Protein AF-Q4CTE1-F1 (afdb_monomer_lite)

pLDDT: mean 74.18, std 20.96, range [30.75, 98.44]

Structure (mmCIF, N/CA/C/O backbone):
data_AF-Q4CTE1-F1
#
_entry.id   AF-Q4CTE1-F1
#
loop_
_atom_site.group_PDB
_atom_site.id
_atom_site.type_symbol
_atom_site.label_atom_id
_atom_site.label_alt_id
_atom_site.label_comp_id
_atom_site.label_asym_id
_atom_site.label_entity_id
_atom_site.label_seq_id
_atom_site.pdbx_PDB_ins_code
_atom_site.Cartn_x
_atom_site.Cartn_y
_atom_site.Cartn_z
_atom_site.occupancy
_atom_site.B_iso_or_equiv
_atom_site.auth_seq_id
_atom_site.auth_comp_id
_atom_site.auth_asym_id
_atom_site.auth_atom_id
_atom_site.pdbx_PDB_model_num
ATOM 1 N N . MET A 1 1 ? -19.363 28.502 -64.728 1.00 49.16 1 MET A N 1
ATOM 2 C CA . MET A 1 1 ? -20.466 27.518 -64.605 1.00 49.16 1 MET A CA 1
ATOM 3 C C . MET A 1 1 ? -21.084 27.667 -63.222 1.00 49.16 1 MET A C 1
ATOM 5 O O . MET A 1 1 ? -20.372 28.090 -62.322 1.00 49.16 1 MET A O 1
ATOM 9 N N . TYR A 1 2 ? -22.387 27.419 -63.079 1.00 40.91 2 TYR A N 1
ATOM 10 C CA . TYR A 1 2 ? -23.213 27.938 -61.978 1.00 40.91 2 TYR A CA 1
ATOM 11 C C . TYR A 1 2 ? -24.245 26.866 -61.578 1.00 40.91 2 TYR A C 1
ATOM 13 O O . TYR A 1 2 ? -25.125 26.584 -62.384 1.00 40.91 2 TYR A O 1
ATOM 21 N N . VAL A 1 3 ? -24.147 26.261 -60.385 1.00 45.69 3 VAL A N 1
ATOM 22 C CA . VAL A 1 3 ? -25.224 25.469 -59.736 1.00 45.69 3 VAL A CA 1
ATOM 23 C C . VAL A 1 3 ? -25.076 25.609 -58.201 1.00 45.69 3 VAL A C 1
ATOM 25 O O . VAL A 1 3 ? -23.941 25.534 -57.727 1.00 45.69 3 VAL A O 1
ATOM 28 N N . PRO A 1 4 ? -26.156 25.850 -57.422 1.00 58.38 4 PRO A N 1
ATOM 29 C CA . PRO A 1 4 ? -26.071 26.243 -56.007 1.00 58.38 4 PRO A CA 1
ATOM 30 C C . PRO A 1 4 ? -26.471 25.137 -54.998 1.00 58.38 4 PRO A C 1
ATOM 32 O O . PRO A 1 4 ? -26.744 23.997 -55.361 1.00 58.38 4 PRO A O 1
ATOM 35 N N . HIS A 1 5 ? -26.509 25.498 -53.707 1.00 50.69 5 HIS A N 1
ATOM 36 C CA . HIS A 1 5 ? -26.956 24.656 -52.585 1.00 50.69 5 HIS A CA 1
ATOM 37 C C . HIS A 1 5 ? -28.412 24.165 -52.693 1.00 50.69 5 HIS A C 1
ATOM 39 O O . HIS A 1 5 ? -29.299 24.913 -53.102 1.00 50.69 5 HIS A O 1
ATOM 45 N N . GLY A 1 6 ? -28.663 22.949 -52.190 1.00 60.59 6 GLY A N 1
ATOM 46 C CA . GLY A 1 6 ? -30.000 22.415 -51.908 1.00 60.59 6 GLY A CA 1
ATOM 47 C C . GLY A 1 6 ? -30.321 22.425 -50.408 1.00 60.59 6 GLY A C 1
ATOM 48 O O . GLY A 1 6 ? -29.477 22.068 -49.587 1.00 60.59 6 GLY A O 1
ATOM 49 N N . ARG A 1 7 ? -31.547 22.832 -50.067 1.00 51.22 7 ARG A N 1
ATOM 50 C CA . ARG A 1 7 ? -32.140 22.845 -48.717 1.00 51.22 7 ARG A CA 1
ATOM 51 C C . ARG A 1 7 ? -33.291 21.829 -48.639 1.00 51.22 7 ARG A C 1
ATOM 53 O O . ARG A 1 7 ? -33.850 21.472 -49.668 1.00 51.22 7 ARG A O 1
ATOM 60 N N . ASP A 1 8 ? -33.653 21.465 -47.411 1.00 44.94 8 ASP A N 1
ATOM 61 C CA . ASP A 1 8 ? -34.984 21.030 -46.952 1.00 44.94 8 ASP A CA 1
ATOM 62 C C . ASP A 1 8 ? -35.709 19.876 -47.685 1.00 44.94 8 ASP A C 1
ATOM 64 O O . ASP A 1 8 ? -36.364 20.065 -48.707 1.00 44.94 8 ASP A O 1
ATOM 68 N N . VAL A 1 9 ? -35.751 18.696 -47.046 1.00 50.47 9 VAL A N 1
ATOM 69 C CA . VAL A 1 9 ? -36.769 17.648 -47.277 1.00 50.47 9 VAL A CA 1
ATOM 70 C C . VAL A 1 9 ? -37.188 17.033 -45.929 1.00 50.47 9 VAL A C 1
ATOM 72 O O . VAL A 1 9 ? -36.381 16.970 -45.007 1.00 50.47 9 VAL A O 1
ATOM 75 N N . ALA A 1 10 ? -38.432 16.536 -45.859 1.00 48.22 10 ALA A N 1
ATOM 76 C CA . ALA A 1 10 ? -39.054 15.757 -44.773 1.00 48.22 10 ALA A CA 1
ATOM 77 C C . ALA A 1 10 ? -39.689 16.548 -43.607 1.00 48.22 10 ALA A C 1
ATOM 79 O O . ALA A 1 10 ? -39.222 16.551 -42.470 1.00 48.22 10 ALA A O 1
ATOM 80 N N . LYS A 1 11 ? -40.868 17.120 -43.887 1.00 48.69 11 LYS A N 1
ATOM 81 C CA . LYS A 1 11 ? -41.849 17.572 -42.890 1.00 48.69 11 LYS A CA 1
ATOM 82 C C . LYS A 1 11 ? -43.235 17.027 -43.258 1.00 48.69 11 LYS A C 1
ATOM 84 O O . LYS A 1 11 ? -43.922 17.661 -44.046 1.00 48.69 11 LYS A O 1
ATOM 89 N N . ALA A 1 12 ? -43.620 15.867 -42.718 1.00 45.34 12 ALA A N 1
ATOM 90 C CA . ALA A 1 12 ? -45.006 15.378 -42.623 1.00 45.34 12 ALA A CA 1
ATOM 91 C C . ALA A 1 12 ? -45.041 13.972 -42.000 1.00 45.34 12 ALA A C 1
ATOM 93 O O . ALA A 1 12 ? -44.476 13.054 -42.586 1.00 45.34 12 ALA A O 1
ATOM 94 N N . LEU A 1 13 ? -45.742 13.807 -40.872 1.00 47.41 13 LEU A N 1
ATOM 95 C CA . LEU A 1 13 ? -46.718 12.732 -40.621 1.00 47.41 13 LEU A CA 1
ATOM 96 C C . LEU A 1 13 ? -47.283 12.834 -39.190 1.00 47.41 13 LEU A C 1
ATOM 98 O O . LEU A 1 13 ? -46.554 13.141 -38.254 1.00 47.41 13 LEU A O 1
ATOM 102 N N . LEU A 1 14 ? -48.575 12.508 -39.066 1.00 46.88 14 LEU A N 1
ATOM 103 C CA . LEU A 1 14 ? -49.334 12.222 -37.837 1.00 46.88 14 LEU A CA 1
ATOM 104 C C . LEU A 1 14 ? -49.658 13.403 -36.895 1.00 46.88 14 LEU A C 1
ATOM 106 O O . LEU A 1 14 ? -48.898 13.808 -36.022 1.00 46.88 14 LEU A O 1
ATOM 110 N N . SER A 1 15 ? -50.896 13.876 -37.053 1.00 49.06 15 SER A N 1
ATOM 111 C CA . SER A 1 15 ? -51.680 14.646 -36.084 1.00 49.06 15 SER A CA 1
ATOM 112 C C . SER A 1 15 ? -52.752 13.722 -35.497 1.00 49.06 15 SER A C 1
ATOM 114 O O . SER A 1 15 ? -53.418 13.058 -36.288 1.00 49.06 15 SER A O 1
ATOM 116 N N . ALA A 1 16 ? -52.924 13.686 -34.167 1.00 53.00 16 ALA A N 1
ATOM 117 C CA . ALA A 1 16 ? -54.184 13.342 -33.485 1.00 53.00 16 ALA A CA 1
ATOM 118 C C . ALA A 1 16 ? -54.070 13.465 -31.947 1.00 53.00 16 ALA A C 1
ATOM 120 O O . ALA A 1 16 ? -53.099 13.003 -31.360 1.00 53.00 16 ALA A O 1
ATOM 121 N N . GLU A 1 17 ? -55.132 14.017 -31.350 1.00 56.31 17 GLU A N 1
ATOM 122 C CA . GLU A 1 17 ? -55.588 13.907 -29.949 1.00 56.31 17 GLU A CA 1
ATOM 123 C C . GLU A 1 17 ? -54.767 14.529 -28.794 1.00 56.31 17 GLU A C 1
ATOM 125 O O . GLU A 1 17 ? -53.566 14.350 -28.620 1.00 56.31 17 GLU A O 1
ATOM 130 N N . ASP A 1 18 ? -55.494 15.298 -27.973 1.00 55.91 18 ASP A N 1
ATOM 131 C CA . ASP A 1 18 ? -54.985 16.228 -26.963 1.00 55.91 18 ASP A CA 1
ATOM 132 C C . ASP A 1 18 ? -55.207 15.650 -25.542 1.00 55.91 18 ASP A C 1
ATOM 134 O O . ASP A 1 18 ? -56.352 15.563 -25.079 1.00 55.91 18 ASP A O 1
ATOM 138 N N . PRO A 1 19 ? -54.156 15.221 -24.813 1.00 62.41 19 PRO A N 1
ATOM 139 C CA . PRO A 1 19 ? -54.311 14.400 -23.606 1.00 62.41 19 PRO A CA 1
ATOM 140 C C . PRO A 1 19 ? -54.863 15.148 -22.376 1.00 62.41 19 PRO A C 1
ATOM 142 O O . PRO A 1 19 ? -55.198 14.522 -21.371 1.00 62.41 19 PRO A O 1
ATOM 145 N N . LYS A 1 20 ? -54.998 16.482 -22.418 1.00 63.00 20 LYS A N 1
ATOM 146 C CA . LYS A 1 20 ? -55.371 17.300 -21.243 1.00 63.00 20 LYS A CA 1
ATOM 147 C C . LYS A 1 20 ? -56.859 17.279 -20.860 1.00 63.00 20 LYS A C 1
ATOM 149 O O . LYS A 1 20 ? -57.218 17.823 -19.813 1.00 63.00 20 LYS A O 1
ATOM 154 N N . ALA A 1 21 ? -57.735 16.676 -21.665 1.00 60.22 21 ALA A N 1
ATOM 155 C CA . ALA A 1 21 ? -59.178 16.679 -21.402 1.00 60.22 21 ALA A CA 1
ATOM 156 C C . ALA A 1 21 ? -59.654 15.564 -20.443 1.00 60.22 21 ALA A C 1
ATOM 158 O O . ALA A 1 21 ? -60.566 15.800 -19.647 1.00 60.22 21 ALA A O 1
ATOM 159 N N . MET A 1 22 ? -59.051 14.366 -20.474 1.00 58.81 22 MET A N 1
ATOM 160 C CA . MET A 1 22 ? -59.554 13.216 -19.698 1.00 58.81 22 MET A CA 1
ATOM 161 C C . MET A 1 22 ? -59.279 13.306 -18.188 1.00 58.81 22 MET A C 1
ATOM 163 O O . MET A 1 22 ? -60.094 12.857 -17.379 1.00 58.81 22 MET A O 1
ATOM 167 N N . GLU A 1 23 ? -58.171 13.927 -17.782 1.00 58.06 23 GLU A N 1
ATOM 168 C CA . GLU A 1 23 ? -57.701 13.906 -16.389 1.00 58.06 23 GLU A CA 1
ATOM 169 C C . GLU A 1 23 ? -58.658 14.616 -15.405 1.00 58.06 23 GLU A C 1
ATOM 171 O O . GLU A 1 23 ? -58.804 14.218 -14.246 1.00 58.06 23 GLU A O 1
ATOM 176 N N . LYS A 1 24 ? -59.416 15.619 -15.876 1.00 60.12 24 LYS A N 1
ATOM 177 C CA . LYS A 1 24 ? -60.370 16.369 -15.036 1.00 60.12 24 LYS A CA 1
ATOM 178 C C . LYS A 1 24 ? -61.605 15.574 -14.604 1.00 60.12 24 LYS A C 1
ATOM 180 O O . LYS A 1 24 ? -62.219 15.950 -13.603 1.00 60.12 24 LYS A O 1
ATOM 185 N N . ASN A 1 25 ? -61.980 14.501 -15.305 1.00 60.91 25 ASN A N 1
ATOM 186 C CA . ASN A 1 25 ? -63.196 13.751 -14.965 1.00 60.91 25 ASN A CA 1
ATOM 187 C C . ASN A 1 25 ? -62.956 12.674 -13.891 1.00 60.91 25 ASN A C 1
ATOM 189 O O . ASN A 1 25 ? -63.852 12.395 -13.093 1.00 60.91 25 ASN A O 1
ATOM 193 N N . ASN A 1 26 ? -61.739 12.126 -13.795 1.00 61.06 26 ASN A N 1
ATOM 194 C CA . ASN A 1 26 ? -61.431 11.064 -12.831 1.00 61.06 26 ASN A CA 1
ATOM 195 C C . ASN A 1 26 ? -61.420 11.588 -11.374 1.00 61.06 26 ASN A C 1
ATOM 197 O O . ASN A 1 26 ? -62.010 10.991 -10.470 1.00 61.06 26 ASN A O 1
ATOM 201 N N . ASN A 1 27 ? -60.877 12.794 -11.161 1.00 59.47 27 ASN A N 1
ATOM 202 C CA . ASN A 1 27 ? -60.783 13.426 -9.836 1.00 59.47 27 ASN A CA 1
ATOM 203 C C . ASN A 1 27 ? -62.142 13.753 -9.180 1.00 59.47 27 ASN A C 1
ATOM 205 O O . ASN A 1 27 ? -62.225 13.845 -7.953 1.00 59.47 27 ASN A O 1
ATOM 209 N N . ARG A 1 28 ? -63.234 13.888 -9.950 1.00 59.91 28 ARG A N 1
ATOM 210 C CA . ARG A 1 28 ? -64.581 14.075 -9.374 1.00 59.91 28 ARG A CA 1
ATOM 211 C C . ARG A 1 28 ? -65.190 12.784 -8.825 1.00 59.91 28 ARG A C 1
ATOM 213 O O . ARG A 1 28 ? -65.959 12.854 -7.867 1.00 59.91 28 ARG A O 1
ATOM 220 N N . ASN A 1 29 ? -64.846 11.620 -9.378 1.00 59.12 29 ASN A N 1
ATOM 221 C CA . ASN A 1 29 ? -65.478 10.358 -8.986 1.00 59.12 29 ASN A CA 1
ATOM 222 C C . ASN A 1 29 ? -64.907 9.811 -7.660 1.00 59.12 29 ASN A C 1
ATOM 224 O O . ASN A 1 29 ? -65.651 9.349 -6.791 1.00 59.12 29 ASN A O 1
ATOM 228 N N . ILE A 1 30 ? -63.597 9.975 -7.442 1.00 61.94 30 ILE A N 1
ATOM 229 C CA . ILE A 1 30 ? -62.905 9.572 -6.202 1.00 61.94 30 ILE A CA 1
ATOM 230 C C . ILE A 1 30 ? -63.489 10.297 -4.972 1.00 61.94 30 ILE A C 1
ATOM 232 O O . ILE A 1 30 ? -63.701 9.692 -3.918 1.00 61.94 30 ILE A O 1
ATOM 236 N N . ASN A 1 31 ? -63.825 11.584 -5.107 1.00 63.66 31 ASN A N 1
ATOM 237 C CA . ASN A 1 31 ? -64.249 12.411 -3.974 1.00 63.66 31 ASN A CA 1
ATOM 238 C C . ASN A 1 31 ? -65.666 12.066 -3.450 1.00 63.66 31 ASN A C 1
ATOM 240 O O . ASN A 1 31 ? -65.950 12.210 -2.258 1.00 63.66 31 ASN A O 1
ATOM 244 N N . ASN A 1 32 ? -66.551 11.537 -4.305 1.00 62.44 32 ASN A N 1
ATOM 245 C CA . ASN A 1 32 ? -67.908 11.142 -3.903 1.00 62.44 32 ASN A CA 1
ATOM 246 C C . ASN A 1 32 ? -67.946 9.816 -3.120 1.00 62.44 32 ASN A C 1
ATOM 248 O O . ASN A 1 32 ? -68.719 9.689 -2.162 1.00 62.44 32 ASN A O 1
ATOM 252 N N . ASN A 1 33 ? -67.076 8.855 -3.447 1.00 63.59 33 ASN A N 1
ATOM 253 C CA . ASN A 1 33 ? -67.008 7.579 -2.725 1.00 63.59 33 ASN A CA 1
ATOM 254 C C . ASN A 1 33 ? -66.521 7.750 -1.273 1.00 63.59 33 ASN A C 1
ATOM 256 O O . ASN A 1 33 ? -67.035 7.088 -0.364 1.00 63.59 33 ASN A O 1
ATOM 260 N N . ASN A 1 34 ? -65.628 8.713 -1.017 1.00 62.19 34 ASN A N 1
ATOM 261 C CA . ASN A 1 34 ? -65.173 9.036 0.338 1.00 62.19 34 ASN A CA 1
ATOM 262 C C . ASN A 1 34 ? -66.289 9.616 1.229 1.00 62.19 34 ASN A C 1
ATOM 264 O O . ASN A 1 34 ? -66.363 9.274 2.412 1.00 62.19 34 ASN A O 1
ATOM 268 N N . LYS A 1 35 ? -67.215 10.423 0.684 1.00 63.91 35 LYS A N 1
ATOM 269 C CA . LYS A 1 35 ? -68.368 10.930 1.457 1.00 63.91 35 LYS A CA 1
ATOM 270 C C . LYS A 1 35 ? -69.359 9.829 1.848 1.00 63.91 35 LYS A C 1
ATOM 272 O O . LYS A 1 35 ? -69.862 9.857 2.969 1.00 63.91 35 LYS A O 1
ATOM 277 N N . ARG A 1 36 ? -69.615 8.838 0.981 1.00 60.88 36 ARG A N 1
ATOM 278 C CA . ARG A 1 36 ? -70.498 7.703 1.323 1.00 60.88 36 ARG A CA 1
ATOM 279 C C . ARG A 1 36 ? -69.873 6.750 2.347 1.00 60.88 36 ARG A C 1
ATOM 281 O O . ARG A 1 36 ? -70.575 6.338 3.268 1.00 60.88 36 ARG A O 1
ATOM 288 N N . ARG A 1 37 ? -68.567 6.456 2.265 1.00 60.50 37 ARG A N 1
ATOM 289 C CA . ARG A 1 37 ? -67.884 5.610 3.268 1.00 60.50 37 ARG A CA 1
ATOM 290 C C . ARG A 1 37 ? -67.843 6.241 4.668 1.00 60.50 37 ARG A C 1
ATOM 292 O O . ARG A 1 37 ? -68.040 5.523 5.644 1.00 60.50 37 ARG A O 1
ATOM 299 N N . LYS A 1 38 ? -67.697 7.569 4.790 1.00 61.38 38 LYS A N 1
ATOM 300 C CA . LYS A 1 38 ? -67.664 8.251 6.103 1.00 61.38 38 LYS A CA 1
ATOM 301 C C . LYS A 1 38 ? -68.956 8.137 6.932 1.00 61.38 38 LYS A C 1
ATOM 303 O O . LYS A 1 38 ? -68.877 8.300 8.144 1.00 61.38 38 LYS A O 1
ATOM 308 N N . LYS A 1 39 ? -70.127 7.840 6.343 1.00 60.47 39 LYS A N 1
ATOM 309 C CA . LYS A 1 39 ? -71.398 7.777 7.102 1.00 60.47 39 LYS A CA 1
ATOM 310 C C . LYS A 1 39 ? -71.725 6.399 7.705 1.00 60.47 39 LYS A C 1
ATOM 312 O O . LYS A 1 39 ? -72.610 6.330 8.545 1.00 60.47 39 LYS A O 1
ATOM 317 N N . LYS A 1 40 ? -71.026 5.320 7.319 1.00 59.75 40 LYS A N 1
ATOM 318 C CA . LYS A 1 40 ? -71.271 3.953 7.842 1.00 59.75 40 LYS A CA 1
ATOM 319 C C . LYS A 1 40 ? -70.232 3.480 8.875 1.00 59.75 40 LYS A C 1
ATOM 321 O O . LYS A 1 40 ? -70.286 2.337 9.303 1.00 59.75 40 LYS A O 1
ATOM 326 N N . LYS A 1 41 ? -69.274 4.337 9.248 1.00 58.50 41 LYS A N 1
ATOM 327 C CA . LYS A 1 41 ? -68.132 3.986 10.113 1.00 58.50 41 LYS A CA 1
ATOM 328 C C . LYS A 1 41 ? -68.266 4.453 11.573 1.00 58.50 41 LYS A C 1
ATOM 330 O O . LYS A 1 41 ? -67.271 4.442 12.281 1.00 58.50 41 LYS A O 1
ATOM 335 N N . LYS A 1 42 ? -69.446 4.924 12.003 1.00 60.59 42 LYS A N 1
ATOM 336 C CA . LYS A 1 42 ? -69.610 5.563 13.324 1.00 60.59 42 LYS A CA 1
ATOM 337 C C . LYS A 1 42 ? -69.908 4.589 14.475 1.00 60.59 42 LYS A C 1
ATOM 339 O O . LYS A 1 42 ? -69.662 4.951 15.617 1.00 60.59 42 LYS A O 1
ATOM 344 N N . ASP A 1 43 ? -70.364 3.376 14.158 1.00 60.66 43 ASP A N 1
ATOM 345 C CA . ASP A 1 43 ? -70.864 2.409 15.152 1.00 60.66 43 ASP A CA 1
ATOM 346 C C . ASP A 1 43 ? -70.012 1.125 15.229 1.00 60.66 43 ASP A C 1
ATOM 348 O O . ASP A 1 43 ? -70.340 0.197 15.960 1.00 60.66 43 ASP A O 1
ATOM 352 N N . GLN A 1 44 ? -68.896 1.063 14.491 1.00 60.59 44 GLN A N 1
ATOM 353 C CA . GLN A 1 44 ? -67.830 0.099 14.773 1.00 60.59 44 GLN A CA 1
ATOM 354 C C . GLN A 1 44 ? -66.919 0.721 15.826 1.00 60.59 44 GLN A C 1
ATOM 356 O O . GLN A 1 44 ? -65.880 1.291 15.503 1.00 60.59 44 GLN A O 1
ATOM 361 N N . GLN A 1 45 ? -67.369 0.653 17.080 1.00 61.50 45 GLN A N 1
ATOM 362 C CA . GLN A 1 45 ? -66.504 0.840 18.237 1.00 61.50 45 GLN A CA 1
ATOM 363 C C . GLN A 1 45 ? -65.434 -0.251 18.136 1.00 61.50 45 GLN A C 1
ATOM 365 O O . GLN A 1 45 ? -65.757 -1.439 18.105 1.00 61.50 45 GLN A O 1
ATOM 370 N N . GLU A 1 46 ? -64.196 0.163 17.880 1.00 68.81 46 GLU A N 1
ATOM 371 C CA . GLU A 1 46 ? -63.157 -0.760 17.435 1.00 68.81 46 GLU A CA 1
ATOM 372 C C . GLU A 1 46 ? -62.784 -1.680 18.605 1.00 68.81 46 GLU A C 1
ATOM 374 O O . GLU A 1 46 ? -62.522 -1.205 19.707 1.00 68.81 46 GLU A O 1
ATOM 379 N N . ALA A 1 47 ? -62.865 -2.995 18.388 1.00 77.00 47 ALA A N 1
ATOM 380 C CA . ALA A 1 47 ? -62.656 -3.964 19.456 1.00 77.00 47 ALA A CA 1
ATOM 381 C C . ALA A 1 47 ? -61.196 -3.905 19.943 1.00 77.00 47 ALA A C 1
ATOM 383 O O . ALA A 1 47 ? -60.301 -3.866 19.085 1.00 77.00 47 ALA A O 1
ATOM 384 N N . PRO A 1 48 ? -60.953 -3.934 21.270 1.00 84.75 48 PRO A N 1
ATOM 385 C CA . PRO A 1 48 ? -59.601 -4.039 21.809 1.00 84.75 48 PRO A CA 1
ATOM 386 C C . PRO A 1 48 ? -58.917 -5.308 21.282 1.00 84.75 48 PRO A C 1
ATOM 388 O O . PRO A 1 48 ? -59.577 -6.241 20.802 1.00 84.75 48 PRO A O 1
ATOM 391 N N . LEU A 1 49 ? -57.583 -5.347 21.337 1.00 90.12 49 LEU A N 1
ATOM 392 C CA . LEU A 1 49 ? -56.855 -6.582 21.041 1.00 90.12 49 LEU A CA 1
ATOM 393 C C . LEU A 1 49 ? -57.328 -7.690 21.989 1.00 90.12 49 LEU A C 1
ATOM 395 O O . LEU A 1 49 ? -57.511 -7.455 23.180 1.00 90.12 49 LEU A O 1
ATOM 399 N N . SER A 1 50 ? -57.559 -8.891 21.455 1.00 92.44 50 SER A N 1
ATOM 400 C CA . SER A 1 50 ? -57.882 -10.031 22.312 1.00 92.44 50 SER A CA 1
ATOM 401 C C . SER A 1 50 ? -56.616 -10.534 23.005 1.00 92.44 50 SER A C 1
ATOM 403 O O . SER A 1 50 ? -55.514 -10.353 22.485 1.00 92.44 50 SER A O 1
ATOM 405 N N . LEU A 1 51 ? -56.771 -11.207 24.148 1.00 93.00 51 LEU A N 1
ATOM 406 C CA . LEU A 1 51 ? -55.650 -11.830 24.858 1.00 93.00 51 LEU A CA 1
ATOM 407 C C . LEU A 1 51 ? -54.854 -12.774 23.932 1.00 93.00 51 LEU A C 1
ATOM 409 O O . LEU A 1 51 ? -53.628 -12.722 23.912 1.00 93.00 51 LEU A O 1
ATOM 413 N N . ASP A 1 52 ? -55.549 -13.526 23.071 1.00 95.75 52 ASP A N 1
ATOM 414 C CA . ASP A 1 52 ? -54.946 -14.387 22.043 1.00 95.75 52 ASP A CA 1
ATOM 415 C C . ASP A 1 52 ? -54.083 -13.602 21.029 1.00 95.75 52 ASP A C 1
ATOM 417 O O . ASP A 1 52 ? -53.050 -14.097 20.574 1.00 95.75 52 ASP A O 1
ATOM 421 N N . ASP A 1 53 ? -54.480 -12.375 20.661 1.00 95.44 53 ASP A N 1
ATOM 422 C CA . ASP A 1 53 ? -53.694 -11.516 19.763 1.00 95.44 53 ASP A CA 1
ATOM 423 C C . ASP A 1 53 ? -52.431 -10.981 20.470 1.00 95.44 53 ASP A C 1
ATOM 425 O O . ASP A 1 53 ? -51.373 -10.890 19.844 1.00 95.44 53 ASP A O 1
ATOM 429 N N . VAL A 1 54 ? -52.518 -10.660 21.769 1.00 95.44 54 VAL A N 1
ATOM 430 C CA . VAL A 1 54 ? -51.377 -10.228 22.604 1.00 95.44 54 VAL A CA 1
ATOM 431 C C . VAL A 1 54 ? -50.388 -11.381 22.826 1.00 95.44 54 VAL A C 1
ATOM 433 O O . VAL A 1 54 ? -49.172 -11.186 22.721 1.00 95.44 54 VAL A O 1
ATOM 436 N N . GLU A 1 55 ? -50.882 -12.602 23.044 1.00 96.25 55 GLU A N 1
ATOM 437 C CA . GLU A 1 55 ? -50.047 -13.804 23.107 1.00 96.25 55 GLU A CA 1
ATOM 438 C C . GLU A 1 55 ? -49.359 -14.109 21.765 1.00 96.25 55 GLU A C 1
ATOM 440 O O . GLU A 1 55 ? -48.155 -14.364 21.749 1.00 96.25 55 GLU A O 1
ATOM 445 N N . GLU A 1 56 ? -50.066 -14.055 20.629 1.00 95.31 56 GLU A N 1
ATOM 446 C CA . GLU A 1 56 ? -49.461 -14.282 19.301 1.00 95.31 56 GLU A CA 1
ATOM 447 C C . GLU A 1 56 ? -48.419 -13.201 18.958 1.00 95.31 56 GLU A C 1
ATOM 449 O O . GLU A 1 56 ? -47.365 -13.527 18.404 1.00 95.31 56 GLU A O 1
ATOM 454 N N . LEU A 1 57 ? -48.650 -11.931 19.326 1.00 96.12 57 LEU A N 1
ATOM 455 C CA . LEU A 1 57 ? -47.633 -10.874 19.220 1.00 96.12 57 LEU A CA 1
ATOM 456 C C . LEU A 1 57 ? -46.390 -11.197 20.059 1.00 96.12 57 LEU A C 1
ATOM 458 O O . LEU A 1 57 ? -45.272 -11.042 19.568 1.00 96.12 57 LEU A O 1
ATOM 462 N N . SER A 1 58 ? -46.574 -11.683 21.288 1.00 96.19 58 SER A N 1
ATOM 463 C CA . SER A 1 58 ? -45.473 -12.035 22.194 1.00 96.19 58 SER A CA 1
ATOM 464 C C . SER A 1 58 ? -44.657 -13.220 21.663 1.00 96.19 58 SER A C 1
ATOM 466 O O . SER A 1 58 ? -43.435 -13.129 21.559 1.00 96.19 58 SER A O 1
ATOM 468 N N . ARG A 1 59 ? -45.318 -14.284 21.186 1.00 96.62 59 ARG A N 1
ATOM 469 C CA . ARG A 1 59 ? -44.653 -15.434 20.541 1.00 96.62 59 ARG A CA 1
ATOM 470 C C . ARG A 1 59 ? -43.904 -15.024 19.266 1.00 96.62 59 ARG A C 1
ATOM 472 O O . ARG A 1 59 ? -42.789 -15.481 19.023 1.00 96.62 59 ARG A O 1
ATOM 479 N N . ARG A 1 60 ? -44.488 -14.137 18.446 1.00 95.81 60 ARG A N 1
ATOM 480 C CA . ARG A 1 60 ? -43.838 -13.608 17.230 1.00 95.81 60 ARG A CA 1
ATOM 481 C C . ARG A 1 60 ? -42.615 -12.752 17.567 1.00 95.81 60 ARG A C 1
ATOM 483 O O . ARG A 1 60 ? -41.610 -12.845 16.869 1.00 95.81 60 ARG A O 1
ATOM 490 N N . ARG A 1 61 ? -42.677 -11.964 18.645 1.00 96.62 61 ARG A N 1
ATOM 491 C CA . ARG A 1 61 ? -41.556 -11.173 19.172 1.00 96.62 61 ARG A CA 1
ATOM 492 C C . ARG A 1 61 ? -40.386 -12.059 19.606 1.00 96.62 61 ARG A C 1
ATOM 494 O O . ARG A 1 61 ? -39.260 -11.797 19.197 1.00 96.62 61 ARG A O 1
ATOM 501 N N . GLU A 1 62 ? -40.648 -13.117 20.370 1.00 96.88 62 GLU A N 1
ATOM 502 C CA . GLU A 1 62 ? -39.622 -14.083 20.798 1.00 96.88 62 GLU A CA 1
ATOM 503 C C . GLU A 1 62 ? -38.976 -14.806 19.602 1.00 96.88 62 GLU A C 1
ATOM 505 O O . GLU A 1 62 ? -37.749 -14.881 19.514 1.00 96.88 62 GLU A O 1
ATOM 510 N N . GLN A 1 63 ? -39.777 -15.254 18.626 1.00 95.75 63 GLN A N 1
ATOM 511 C CA . GLN A 1 63 ? -39.261 -15.875 17.398 1.00 95.75 63 GLN A CA 1
ATOM 512 C C . GLN A 1 63 ? -38.348 -14.921 16.610 1.00 95.75 63 GLN A C 1
ATOM 514 O O . GLN A 1 63 ? -37.248 -15.307 16.217 1.00 95.75 63 GLN A O 1
ATOM 519 N N . LEU A 1 64 ? -38.769 -13.666 16.409 1.00 96.00 64 LEU A N 1
ATOM 520 C CA . LEU A 1 64 ? -37.961 -12.659 15.712 1.00 96.00 64 LEU A CA 1
ATOM 521 C C . LEU A 1 64 ? -36.656 -12.344 16.451 1.00 96.00 64 LEU A C 1
ATOM 523 O O . LEU A 1 64 ? -35.644 -12.112 15.794 1.00 96.00 64 LEU A O 1
ATOM 527 N N . GLN A 1 65 ? -36.660 -12.337 17.788 1.00 96.94 65 GLN A N 1
ATOM 528 C CA . GLN A 1 65 ? -35.444 -12.151 18.585 1.00 96.94 65 GLN A CA 1
ATOM 529 C C . GLN A 1 65 ? -34.456 -13.305 18.357 1.00 96.94 65 GLN A C 1
ATOM 531 O O . GLN A 1 65 ? -33.304 -13.048 18.010 1.00 96.94 65 GLN A O 1
ATOM 536 N N . SER A 1 66 ? -34.920 -14.558 18.416 1.00 95.06 66 SER A N 1
ATOM 537 C CA . SER A 1 66 ? -34.082 -15.740 18.154 1.00 95.06 66 SER A CA 1
ATOM 538 C C . SER A 1 66 ? -33.542 -15.795 16.712 1.00 95.06 66 SER A C 1
ATOM 540 O O . SER A 1 66 ? -32.357 -16.069 16.488 1.00 95.06 66 SER A O 1
ATOM 542 N N . ASP A 1 67 ? -34.369 -15.461 15.715 1.00 94.25 67 ASP A N 1
ATOM 543 C CA . ASP A 1 67 ? -33.942 -15.417 14.309 1.00 94.25 67 ASP A CA 1
ATOM 544 C C . ASP A 1 67 ? -32.943 -14.272 14.035 1.00 94.25 67 ASP A C 1
ATOM 546 O O . ASP A 1 67 ? -32.053 -14.400 13.183 1.00 94.25 67 ASP A O 1
ATOM 550 N N . LEU A 1 68 ? -33.080 -13.144 14.743 1.00 95.25 68 LEU A N 1
ATOM 551 C CA . LEU A 1 68 ? -32.177 -11.993 14.665 1.00 95.25 68 LEU A CA 1
ATOM 552 C C . LEU A 1 68 ? -30.820 -12.323 15.293 1.00 95.25 68 LEU A C 1
ATOM 554 O O . LEU A 1 68 ? -29.797 -12.054 14.663 1.00 95.25 68 LEU A O 1
ATOM 558 N N . GLU A 1 69 ? -30.791 -12.945 16.474 1.00 94.25 69 GLU A N 1
ATOM 559 C CA . GLU A 1 69 ? -29.561 -13.441 17.110 1.00 94.25 69 GLU A CA 1
ATOM 560 C C . GLU A 1 69 ? -28.824 -14.430 16.200 1.00 94.25 69 GLU A C 1
ATOM 562 O O . GLU A 1 69 ? -27.634 -14.259 15.927 1.00 94.25 69 GLU A O 1
ATOM 567 N N . THR A 1 70 ? -29.553 -15.397 15.635 1.00 93.88 70 THR A N 1
ATOM 568 C CA . THR A 1 70 ? -29.015 -16.380 14.679 1.00 93.88 70 THR A CA 1
ATOM 569 C C . THR A 1 70 ? -28.415 -15.702 13.440 1.00 93.88 70 THR A C 1
ATOM 571 O O . THR A 1 70 ? -27.327 -16.061 12.985 1.00 93.88 70 THR A O 1
ATOM 574 N N . SER A 1 71 ? -29.087 -14.678 12.905 1.00 93.12 71 SER A N 1
ATOM 575 C CA . SER A 1 71 ? -28.612 -13.941 11.725 1.00 93.12 71 SER A CA 1
ATOM 576 C C . SER A 1 71 ? -27.400 -13.053 12.031 1.00 93.12 71 SER A C 1
ATOM 578 O O . SER A 1 71 ? -26.484 -12.970 11.214 1.00 93.12 71 SER A O 1
ATOM 580 N N . LEU A 1 72 ? -27.341 -12.432 13.215 1.00 93.94 72 LEU A N 1
ATOM 581 C CA . LEU A 1 72 ? -26.161 -11.689 13.671 1.00 93.94 72 LEU A CA 1
ATOM 582 C C . LEU A 1 72 ? -24.954 -12.613 13.889 1.00 93.94 72 LEU A C 1
ATOM 584 O O . LEU A 1 72 ? -23.847 -12.264 13.476 1.00 93.94 72 LEU A O 1
ATOM 588 N N . ALA A 1 73 ? -25.162 -13.799 14.469 1.00 92.88 73 ALA A N 1
ATOM 589 C CA . ALA A 1 73 ? -24.114 -14.806 14.626 1.00 92.88 73 ALA A CA 1
ATOM 590 C C . ALA A 1 73 ? -23.556 -15.254 13.262 1.00 92.88 73 ALA A C 1
ATOM 592 O O . ALA A 1 73 ? -22.338 -15.307 13.083 1.00 92.88 73 ALA A O 1
ATOM 593 N N . ARG A 1 74 ? -24.427 -15.479 12.267 1.00 94.31 74 ARG A N 1
ATOM 594 C CA . ARG A 1 74 ? -24.015 -15.838 10.899 1.00 94.31 74 ARG A CA 1
ATOM 595 C C . ARG A 1 74 ? -23.245 -14.712 10.196 1.00 94.31 74 ARG A C 1
ATOM 597 O O . ARG A 1 74 ? -22.234 -14.981 9.550 1.00 94.31 74 ARG A O 1
ATOM 604 N N . ILE A 1 75 ? -23.651 -13.450 10.370 1.00 92.12 75 ILE A N 1
ATOM 605 C CA . ILE A 1 75 ? -22.882 -12.287 9.886 1.00 92.12 75 ILE A CA 1
ATOM 606 C C . ILE A 1 75 ? -21.484 -12.253 10.526 1.00 92.12 75 ILE A C 1
ATOM 608 O O . ILE A 1 75 ? -20.497 -12.035 9.822 1.00 92.12 75 ILE A O 1
ATOM 612 N N . ALA A 1 76 ? -21.377 -12.494 11.836 1.00 92.06 76 ALA A N 1
ATOM 613 C CA . ALA A 1 76 ? -20.093 -12.522 12.537 1.00 92.06 76 ALA A CA 1
ATOM 614 C C . ALA A 1 76 ? -19.184 -13.673 12.058 1.00 92.06 76 ALA A C 1
ATOM 616 O O . ALA A 1 76 ? -17.992 -13.451 11.841 1.00 92.06 76 ALA A O 1
ATOM 617 N N . GLU A 1 77 ? -19.741 -14.865 11.820 1.00 93.56 77 GLU A N 1
ATOM 618 C CA . GLU A 1 77 ? -19.024 -16.018 11.253 1.00 93.56 77 GLU A CA 1
ATOM 619 C C . GLU A 1 77 ? -18.451 -15.700 9.861 1.00 93.56 77 GLU A C 1
ATOM 621 O O . GLU A 1 77 ? -17.258 -15.893 9.618 1.00 93.56 77 GLU A O 1
ATOM 626 N N . ILE A 1 78 ? -19.272 -15.136 8.964 1.00 91.81 78 ILE A N 1
ATOM 627 C CA . ILE A 1 78 ? -18.839 -14.738 7.616 1.00 91.81 78 ILE A CA 1
ATOM 628 C C . ILE A 1 78 ? -17.734 -13.673 7.692 1.00 91.81 78 ILE A C 1
ATOM 630 O O . ILE A 1 78 ? -16.722 -13.774 6.995 1.00 91.81 78 ILE A O 1
ATOM 634 N N . GLN A 1 79 ? -17.874 -12.674 8.568 1.00 92.62 79 GLN A N 1
ATOM 635 C CA . GLN A 1 79 ? -16.843 -11.651 8.765 1.00 92.62 79 GLN A CA 1
ATOM 636 C C . GLN A 1 79 ? -15.529 -12.231 9.305 1.00 92.62 79 GLN A C 1
ATOM 638 O O . GLN A 1 79 ? -14.460 -11.813 8.857 1.00 92.62 79 GLN A O 1
ATOM 643 N N . ALA A 1 80 ? -15.586 -13.184 10.239 1.00 91.31 80 ALA A N 1
ATOM 644 C CA . ALA A 1 80 ? -14.405 -13.861 10.769 1.00 91.31 80 ALA A CA 1
ATOM 645 C C . ALA A 1 80 ? -13.689 -14.674 9.679 1.00 91.31 80 ALA A C 1
ATOM 647 O O . ALA A 1 80 ? -12.476 -14.547 9.521 1.00 91.31 80 ALA A O 1
ATOM 648 N N . TRP A 1 81 ? -14.440 -15.422 8.866 1.00 91.44 81 TRP A N 1
ATOM 649 C CA . TRP A 1 81 ? -13.893 -16.199 7.752 1.00 91.44 81 TRP A CA 1
ATOM 650 C C . TRP A 1 81 ? -13.237 -15.307 6.687 1.00 91.44 81 TRP A C 1
ATOM 652 O O . TRP A 1 81 ? -12.144 -15.607 6.210 1.00 91.44 81 TRP A O 1
ATOM 662 N N . ILE A 1 82 ? -13.853 -14.166 6.347 1.00 89.81 82 ILE A N 1
ATOM 663 C CA . ILE A 1 82 ? -13.274 -13.200 5.397 1.00 89.81 82 ILE A CA 1
ATOM 664 C C . ILE A 1 82 ? -11.975 -12.596 5.948 1.00 89.81 82 ILE A C 1
ATOM 666 O O . ILE A 1 82 ? -11.021 -12.433 5.188 1.00 89.81 82 ILE A O 1
ATOM 670 N N . ARG A 1 83 ? -11.899 -12.293 7.253 1.00 87.56 83 ARG A N 1
ATOM 671 C CA . ARG A 1 83 ? -10.650 -11.839 7.894 1.00 87.56 83 ARG A CA 1
ATOM 672 C C . ARG A 1 83 ? -9.574 -12.920 7.826 1.00 87.56 83 ARG A C 1
ATOM 674 O O . ARG A 1 83 ? -8.528 -12.659 7.247 1.00 87.56 83 ARG A O 1
ATOM 681 N N . GLN A 1 84 ? -9.877 -14.138 8.285 1.00 86.19 84 GLN A N 1
ATOM 682 C CA . GLN A 1 84 ? -8.948 -15.271 8.238 1.00 86.19 84 GLN A CA 1
ATOM 683 C C . GLN A 1 84 ? -8.407 -15.505 6.821 1.00 86.19 84 GLN A C 1
ATOM 685 O O . GLN A 1 84 ? -7.203 -15.633 6.638 1.00 86.19 84 GLN A O 1
ATOM 690 N N . LYS A 1 85 ? -9.272 -15.514 5.801 1.00 85.31 85 LYS A N 1
ATOM 691 C CA . LYS A 1 85 ? -8.848 -15.738 4.415 1.00 85.31 85 LYS A CA 1
ATOM 692 C C . LYS A 1 85 ? -8.014 -14.587 3.849 1.00 85.31 85 LYS A C 1
ATOM 694 O O . LYS A 1 85 ? -7.109 -14.831 3.054 1.00 85.31 85 LYS A O 1
ATOM 699 N N . ASN A 1 86 ? -8.285 -13.346 4.258 1.00 81.00 86 ASN A N 1
ATOM 700 C CA . ASN A 1 86 ? -7.431 -12.213 3.909 1.00 81.00 86 ASN A CA 1
ATOM 701 C C . ASN A 1 86 ? -6.050 -12.351 4.570 1.00 81.00 86 ASN A C 1
ATOM 703 O O . ASN A 1 86 ? -5.048 -12.186 3.878 1.00 81.00 86 ASN A O 1
ATOM 707 N N . ASP A 1 87 ? -5.993 -12.737 5.847 1.00 77.81 87 ASP A N 1
ATOM 708 C CA . ASP A 1 87 ? -4.745 -12.958 6.589 1.00 77.81 87 ASP A CA 1
ATOM 709 C C . ASP A 1 87 ? -3.936 -14.146 6.026 1.00 77.81 87 ASP A C 1
ATOM 711 O O . ASP A 1 87 ? -2.723 -14.037 5.866 1.00 77.81 87 ASP A O 1
ATOM 715 N N . GLU A 1 88 ? -4.593 -15.242 5.626 1.00 74.81 88 GLU A N 1
ATOM 716 C CA . GLU A 1 88 ? -3.972 -16.380 4.925 1.00 74.81 88 GLU A CA 1
ATOM 717 C C . GLU A 1 88 ? -3.484 -16.013 3.511 1.00 74.81 88 GLU A C 1
ATOM 719 O O . GLU A 1 88 ? -2.470 -16.537 3.048 1.00 74.81 88 GLU A O 1
ATOM 724 N N . SER A 1 89 ? -4.182 -15.109 2.812 1.00 65.31 89 SER A N 1
ATOM 725 C CA . SER A 1 89 ? -3.747 -14.600 1.501 1.00 65.31 89 SER A CA 1
ATOM 726 C C . SER A 1 89 ? -2.610 -13.577 1.604 1.00 65.31 89 SER A C 1
ATOM 728 O O . SER A 1 89 ? -1.796 -13.462 0.684 1.00 65.31 89 SER A O 1
ATOM 730 N N . HIS A 1 90 ? -2.505 -12.879 2.739 1.00 56.62 90 HIS A N 1
ATOM 731 C CA . HIS A 1 90 ? -1.348 -12.080 3.118 1.00 56.62 90 HIS A CA 1
ATOM 732 C C . HIS A 1 90 ? -0.230 -12.983 3.645 1.00 56.62 90 HIS A C 1
ATOM 734 O O . HIS A 1 90 ? 0.197 -12.913 4.799 1.00 56.62 90 HIS A O 1
ATOM 740 N N . ASP A 1 91 ? 0.344 -13.754 2.724 1.00 57.53 91 ASP A N 1
ATOM 741 C CA . ASP A 1 91 ? 1.698 -14.266 2.864 1.00 57.53 91 ASP A CA 1
ATOM 742 C C . ASP A 1 91 ? 2.636 -13.044 2.968 1.00 57.53 91 ASP A C 1
ATOM 744 O O . ASP A 1 91 ? 3.082 -12.484 1.965 1.00 57.53 91 ASP A O 1
ATOM 748 N N . GLN A 1 92 ? 2.866 -12.548 4.193 1.00 56.66 92 GLN A N 1
ATOM 749 C CA . GLN A 1 92 ? 3.474 -11.230 4.468 1.00 56.66 92 GLN A CA 1
ATOM 750 C C . GLN A 1 92 ? 4.855 -11.067 3.806 1.00 56.66 92 GLN A C 1
ATOM 752 O O . GLN A 1 92 ? 5.318 -9.957 3.537 1.00 56.66 92 GLN A O 1
ATOM 757 N N . ASN A 1 93 ? 5.505 -12.190 3.491 1.00 61.25 93 ASN A N 1
ATOM 758 C CA . ASN A 1 93 ? 6.748 -12.263 2.736 1.00 61.25 93 ASN A CA 1
ATOM 759 C C . ASN A 1 93 ? 6.611 -11.881 1.252 1.00 61.25 93 ASN A C 1
ATOM 761 O O . ASN A 1 93 ? 7.583 -11.383 0.680 1.00 61.25 93 ASN A O 1
ATOM 765 N N . ALA A 1 94 ? 5.468 -12.131 0.611 1.00 67.81 94 ALA A N 1
ATOM 766 C CA . ALA A 1 94 ? 5.191 -11.717 -0.763 1.00 67.81 94 ALA A CA 1
ATOM 767 C C . ALA A 1 94 ? 4.986 -10.197 -0.823 1.00 67.81 94 ALA A C 1
ATOM 769 O O . ALA A 1 94 ? 5.747 -9.505 -1.505 1.00 67.81 94 ALA A O 1
ATOM 770 N N . ASP A 1 95 ? 4.078 -9.667 -0.002 1.00 69.94 95 ASP A N 1
ATOM 771 C CA . ASP A 1 95 ? 3.780 -8.232 0.071 1.00 69.94 95 ASP A CA 1
ATOM 772 C C . ASP A 1 95 ? 4.991 -7.395 0.502 1.00 69.94 95 ASP A C 1
ATOM 774 O O . ASP A 1 95 ? 5.230 -6.325 -0.060 1.00 69.94 95 ASP A O 1
ATOM 778 N N . ALA A 1 96 ? 5.824 -7.883 1.429 1.00 79.12 96 ALA A N 1
ATOM 779 C CA . ALA A 1 96 ? 7.071 -7.208 1.789 1.00 79.12 96 ALA A CA 1
ATOM 780 C C . ALA A 1 96 ? 8.077 -7.176 0.621 1.00 79.12 96 ALA A C 1
ATOM 782 O O . ALA A 1 96 ? 8.731 -6.153 0.392 1.00 79.12 96 ALA A O 1
ATOM 783 N N . LYS A 1 97 ? 8.198 -8.268 -0.151 1.00 84.19 97 LYS A N 1
ATOM 784 C CA . LYS A 1 97 ? 9.076 -8.327 -1.334 1.00 84.19 97 LYS A CA 1
ATOM 785 C C . LYS A 1 97 ? 8.569 -7.417 -2.448 1.00 84.19 97 LYS A C 1
ATOM 787 O O . LYS A 1 97 ? 9.384 -6.718 -3.052 1.00 84.19 97 LYS A O 1
ATOM 792 N N . ASP A 1 98 ? 7.267 -7.391 -2.706 1.00 83.00 98 ASP A N 1
ATOM 793 C CA . ASP A 1 98 ? 6.675 -6.578 -3.770 1.00 83.00 98 ASP A CA 1
ATOM 794 C C . ASP A 1 98 ? 6.608 -5.097 -3.402 1.00 83.00 98 ASP A C 1
ATOM 796 O O . ASP A 1 98 ? 7.018 -4.266 -4.215 1.00 83.00 98 ASP A O 1
ATOM 800 N N . SER A 1 99 ? 6.297 -4.757 -2.149 1.00 84.94 99 SER A N 1
ATOM 801 C CA . SER A 1 99 ? 6.469 -3.396 -1.619 1.00 84.94 99 SER A CA 1
ATOM 802 C C . SER A 1 99 ? 7.918 -2.921 -1.758 1.00 84.94 99 SER A C 1
ATOM 804 O O . SER A 1 99 ? 8.170 -1.806 -2.215 1.00 84.94 99 SER A O 1
ATOM 806 N N . HIS A 1 100 ? 8.902 -3.773 -1.443 1.00 89.50 100 HIS A N 1
ATOM 807 C CA . HIS A 1 100 ? 10.317 -3.426 -1.596 1.00 89.50 100 HIS A CA 1
ATOM 808 C C . HIS A 1 100 ? 10.741 -3.281 -3.070 1.00 89.50 100 HIS A C 1
ATOM 810 O O . HIS A 1 100 ? 11.498 -2.370 -3.412 1.00 89.50 100 HIS A O 1
ATOM 816 N N . ARG A 1 101 ? 10.242 -4.140 -3.972 1.00 90.94 101 ARG A N 1
ATOM 817 C CA . ARG A 1 101 ? 10.460 -4.032 -5.429 1.00 90.94 101 ARG A CA 1
ATOM 818 C C . ARG A 1 101 ? 9.842 -2.750 -5.992 1.00 90.94 101 ARG A C 1
ATOM 820 O O . ARG A 1 101 ? 10.494 -2.067 -6.782 1.00 90.94 101 ARG A O 1
ATOM 827 N N . GLN A 1 102 ? 8.630 -2.401 -5.564 1.00 90.31 102 GLN A N 1
ATOM 828 C CA . GLN A 1 102 ? 7.948 -1.176 -5.967 1.00 90.31 102 GLN A CA 1
ATOM 829 C C . GLN A 1 102 ? 8.678 0.064 -5.436 1.00 90.31 102 GLN A C 1
ATOM 831 O O . GLN A 1 102 ? 8.958 0.973 -6.212 1.00 90.31 102 GLN A O 1
ATOM 836 N N . GLN A 1 103 ? 9.114 0.063 -4.174 1.00 92.56 103 GLN A N 1
ATOM 837 C CA . GLN A 1 103 ? 9.937 1.137 -3.611 1.00 92.56 103 GLN A CA 1
ATOM 838 C C . GLN A 1 103 ? 11.267 1.309 -4.374 1.00 92.56 103 GLN A C 1
ATOM 840 O O . GLN A 1 103 ? 11.657 2.436 -4.681 1.00 92.56 103 GLN A O 1
ATOM 845 N N . GLN A 1 104 ? 11.948 0.214 -4.752 1.00 94.81 104 GLN A N 1
ATOM 846 C CA . GLN A 1 104 ? 13.146 0.276 -5.608 1.00 94.81 104 GLN A CA 1
ATOM 847 C C . GLN A 1 104 ? 12.850 0.920 -6.974 1.00 94.81 104 GLN A C 1
ATOM 849 O O . GLN A 1 104 ? 13.668 1.698 -7.473 1.00 94.81 104 GLN A O 1
ATOM 854 N N . LEU A 1 105 ? 11.702 0.603 -7.582 1.00 95.19 105 LEU A N 1
ATOM 855 C CA . LEU A 1 105 ? 11.270 1.185 -8.853 1.00 95.19 105 LEU A CA 1
ATOM 856 C C . LEU A 1 105 ? 10.947 2.679 -8.712 1.00 95.19 105 LEU A C 1
ATOM 858 O O . LEU A 1 105 ? 11.432 3.475 -9.513 1.00 95.19 105 LEU A O 1
ATOM 862 N N . GLU A 1 106 ? 10.199 3.072 -7.682 1.00 93.50 106 GLU A N 1
ATOM 863 C CA . GLU A 1 106 ? 9.850 4.470 -7.406 1.00 93.50 106 GLU A CA 1
ATOM 864 C C . GLU A 1 106 ? 11.097 5.333 -7.171 1.00 93.50 106 GLU A C 1
ATOM 866 O O . GLU A 1 106 ? 11.252 6.368 -7.824 1.00 93.50 106 GLU A O 1
ATOM 871 N N . CYS A 1 107 ? 12.041 4.886 -6.334 1.00 95.31 107 CYS A N 1
ATOM 872 C CA . CYS A 1 107 ? 13.312 5.587 -6.129 1.00 95.31 107 CYS A CA 1
ATOM 873 C C . CYS A 1 107 ? 14.108 5.737 -7.439 1.00 95.31 107 CYS A C 1
ATOM 875 O O . CYS A 1 107 ? 14.606 6.822 -7.744 1.00 95.31 107 CYS A O 1
ATOM 877 N N . ALA A 1 108 ? 14.193 4.682 -8.257 1.00 97.44 108 ALA A N 1
ATOM 878 C CA . ALA A 1 108 ? 14.915 4.737 -9.528 1.00 97.44 108 ALA A CA 1
ATOM 879 C C . ALA A 1 108 ? 14.231 5.646 -10.573 1.00 97.44 108 ALA A C 1
ATOM 881 O O . ALA A 1 108 ? 14.912 6.312 -11.356 1.00 97.44 108 ALA A O 1
ATOM 882 N N . LEU A 1 109 ? 12.895 5.724 -10.575 1.00 96.44 109 LEU A N 1
ATOM 883 C CA . LEU A 1 109 ? 12.134 6.648 -11.423 1.00 96.44 109 LEU A CA 1
ATOM 884 C C . LEU A 1 109 ? 12.269 8.109 -10.966 1.00 96.44 109 LEU A C 1
ATOM 886 O O . LEU A 1 109 ? 12.336 9.004 -11.813 1.00 96.44 109 LEU A O 1
ATOM 890 N N . GLN A 1 110 ? 12.373 8.368 -9.65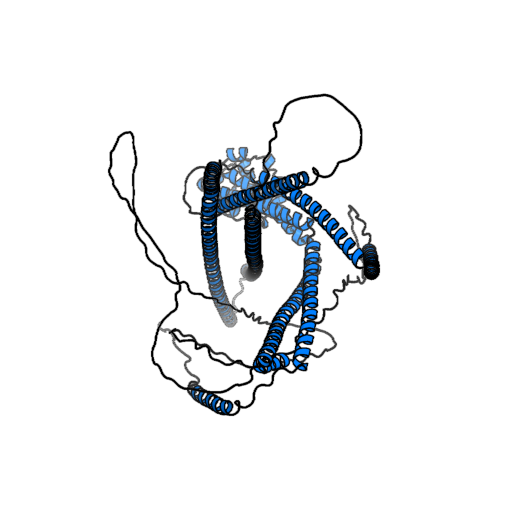9 1.00 93.50 110 GLN A N 1
ATOM 891 C CA . GLN A 1 110 ? 12.678 9.700 -9.124 1.00 93.50 110 GLN A CA 1
ATOM 892 C C . GLN A 1 110 ? 14.083 10.159 -9.546 1.00 93.50 110 GLN A C 1
ATOM 894 O O . GLN A 1 110 ? 14.226 11.259 -10.087 1.00 93.50 110 GLN A O 1
ATOM 899 N N . GLU A 1 111 ? 15.103 9.300 -9.412 1.00 97.19 111 GLU A N 1
ATOM 900 C CA . GLU A 1 111 ? 16.456 9.579 -9.920 1.00 97.19 111 GLU A CA 1
ATOM 901 C C . GLU A 1 111 ? 16.459 9.861 -11.432 1.00 97.19 111 GLU A C 1
ATOM 903 O O . GLU A 1 111 ? 17.087 10.821 -11.888 1.00 97.19 111 GLU A O 1
ATOM 908 N N . LEU A 1 112 ? 15.734 9.057 -12.221 1.00 98.00 112 LEU A N 1
ATOM 909 C CA . LEU A 1 112 ? 15.626 9.248 -13.669 1.00 98.00 112 LEU A CA 1
ATOM 910 C C . LEU A 1 112 ? 14.918 10.561 -14.018 1.00 98.00 112 LEU A C 1
ATOM 912 O O . LEU A 1 112 ? 15.329 11.245 -14.954 1.00 98.00 112 LEU A O 1
ATOM 916 N N . THR A 1 113 ? 13.897 10.950 -13.257 1.00 95.25 113 THR A N 1
ATOM 917 C CA . THR A 1 113 ? 13.180 12.219 -13.444 1.00 95.25 113 THR A CA 1
ATOM 918 C C . THR A 1 113 ? 14.093 13.413 -13.162 1.00 95.25 113 THR A C 1
ATOM 920 O O . THR A 1 113 ? 14.194 14.314 -13.998 1.00 95.25 113 THR A O 1
ATOM 923 N N . ALA A 1 114 ? 14.845 13.385 -12.057 1.00 95.00 114 ALA A N 1
ATOM 924 C CA . ALA A 1 114 ? 15.843 14.406 -11.741 1.00 95.00 114 ALA A CA 1
ATOM 925 C C . ALA A 1 114 ? 16.950 14.485 -12.813 1.00 95.00 114 ALA A C 1
ATOM 927 O O . ALA A 1 114 ? 17.354 15.573 -13.226 1.00 95.00 114 ALA A O 1
ATOM 928 N N . ALA A 1 115 ? 17.409 13.342 -13.330 1.00 98.06 115 ALA A N 1
ATOM 929 C CA . ALA A 1 115 ? 18.418 13.306 -14.383 1.00 98.06 115 ALA A CA 1
ATOM 930 C C . ALA A 1 115 ? 17.888 13.787 -15.750 1.00 98.06 115 ALA A C 1
ATOM 932 O O . ALA A 1 115 ? 18.589 14.517 -16.453 1.00 98.06 115 ALA A O 1
ATOM 933 N N . ARG A 1 116 ? 16.641 13.450 -16.117 1.00 98.06 116 ARG A N 1
ATOM 934 C CA . ARG A 1 116 ? 15.939 13.999 -17.295 1.00 98.06 116 ARG A CA 1
ATOM 935 C C . ARG A 1 116 ? 15.822 15.527 -17.194 1.00 98.06 116 ARG A C 1
ATOM 937 O O . ARG A 1 116 ? 16.130 16.216 -18.166 1.00 98.06 116 ARG A O 1
ATOM 944 N N . ALA A 1 117 ? 15.454 16.057 -16.024 1.00 95.12 117 ALA A N 1
ATOM 945 C CA . ALA A 1 117 ? 15.400 17.498 -15.771 1.00 95.12 117 ALA A CA 1
ATOM 946 C C . ALA A 1 117 ? 16.785 18.158 -15.905 1.00 95.12 117 ALA A C 1
ATOM 948 O O . ALA A 1 117 ? 16.911 19.169 -16.592 1.00 95.12 117 ALA A O 1
ATOM 949 N N . ALA A 1 118 ? 17.842 17.550 -15.354 1.00 97.75 118 ALA A N 1
ATOM 950 C CA . ALA A 1 118 ? 19.211 18.049 -15.496 1.00 97.75 118 ALA A CA 1
ATOM 951 C C . ALA A 1 118 ? 19.681 18.083 -16.965 1.00 97.75 118 ALA A C 1
ATOM 953 O O . ALA A 1 118 ? 20.259 19.076 -17.399 1.00 97.75 118 ALA A O 1
ATOM 954 N N . VAL A 1 119 ? 19.399 17.039 -17.757 1.00 98.19 119 VAL A N 1
ATOM 955 C CA . VAL A 1 119 ? 19.686 17.001 -19.209 1.00 98.19 119 VAL A CA 1
ATOM 956 C C . VAL A 1 119 ? 18.907 18.086 -19.965 1.00 98.19 119 VAL A C 1
ATOM 958 O O . VAL A 1 119 ? 19.425 18.677 -20.915 1.00 98.19 119 VAL A O 1
ATOM 961 N N . TRP A 1 120 ? 17.673 18.372 -19.545 1.00 96.69 120 TRP A N 1
ATOM 962 C CA . TRP A 1 120 ? 16.844 19.427 -20.127 1.00 96.69 120 TRP A CA 1
ATOM 963 C C . TRP A 1 120 ? 17.300 20.842 -19.735 1.00 96.69 120 TRP A C 1
ATOM 965 O O . TRP A 1 120 ? 17.203 21.760 -20.550 1.00 96.69 120 TRP A O 1
ATOM 975 N N . ALA A 1 121 ? 17.849 21.026 -18.534 1.00 96.75 121 ALA A N 1
ATOM 976 C CA . ALA A 1 121 ? 18.378 22.309 -18.071 1.00 96.75 121 ALA A CA 1
ATOM 977 C C . ALA A 1 121 ? 19.631 22.765 -18.846 1.00 96.75 121 ALA A C 1
ATOM 979 O O . ALA A 1 121 ? 19.906 23.959 -18.910 1.00 96.75 121 ALA A O 1
ATOM 980 N N . VAL A 1 122 ? 20.372 21.843 -19.479 1.00 97.94 122 VAL A N 1
ATOM 981 C CA . VAL A 1 122 ? 21.579 22.164 -20.260 1.00 97.94 122 VAL A CA 1
ATOM 982 C C . VAL A 1 122 ? 21.265 23.139 -21.415 1.00 97.94 122 VAL A C 1
ATOM 984 O O . VAL A 1 122 ? 20.515 22.762 -22.325 1.00 97.94 122 VAL A O 1
ATOM 987 N N . PRO A 1 123 ? 21.871 24.345 -21.459 1.00 97.69 123 PRO A N 1
ATOM 988 C CA . PRO A 1 123 ? 21.686 25.314 -22.541 1.00 97.69 123 PRO A CA 1
ATOM 989 C C . PRO A 1 123 ? 21.962 24.750 -23.940 1.00 97.69 123 PRO A C 1
ATOM 991 O O . PRO A 1 123 ? 22.887 23.966 -24.145 1.00 97.69 123 PRO A O 1
ATOM 994 N N . VAL A 1 124 ? 21.183 25.188 -24.936 1.00 96.44 124 VAL A N 1
ATOM 995 C CA . VAL A 1 124 ? 21.286 24.696 -26.327 1.00 96.44 124 VAL A CA 1
ATOM 996 C C . VAL A 1 124 ? 22.646 25.014 -26.964 1.00 96.44 124 VAL A C 1
ATOM 998 O O . VAL A 1 124 ? 23.110 24.230 -27.787 1.00 96.44 124 VAL A O 1
ATOM 1001 N N . GLY A 1 125 ? 23.307 26.108 -26.560 1.00 97.56 125 GLY A N 1
ATOM 1002 C CA . GLY A 1 125 ? 24.677 26.437 -26.984 1.00 97.56 125 GLY A CA 1
ATOM 1003 C C . GLY A 1 125 ? 25.654 25.298 -26.690 1.00 97.56 125 GLY A C 1
ATOM 1004 O O . GLY A 1 125 ? 26.208 24.726 -27.619 1.00 97.56 125 GLY A O 1
ATOM 1005 N N . LEU A 1 126 ? 25.706 24.839 -25.436 1.00 97.88 126 LEU A N 1
ATOM 1006 C CA . LEU A 1 126 ? 26.601 23.756 -25.016 1.00 97.88 126 LEU A CA 1
ATOM 1007 C C . LEU A 1 126 ? 26.333 22.422 -25.740 1.00 97.88 126 LEU A C 1
ATOM 1009 O O . LEU A 1 126 ? 27.231 21.593 -25.868 1.00 97.88 126 LEU A O 1
ATOM 1013 N N . TRP A 1 127 ? 25.113 22.181 -26.234 1.00 97.44 127 TRP A N 1
ATOM 1014 C CA . TRP A 1 127 ? 24.854 21.031 -27.109 1.00 97.44 127 TRP A CA 1
ATOM 1015 C C . TRP A 1 127 ? 25.478 21.214 -28.498 1.00 97.44 127 TRP A C 1
ATOM 1017 O O . TRP A 1 127 ? 26.044 20.263 -29.024 1.00 97.44 127 TRP A O 1
ATOM 1027 N N . LYS A 1 128 ? 25.415 22.418 -29.083 1.00 96.19 128 LYS A N 1
ATOM 1028 C CA . LYS A 1 128 ? 26.099 22.729 -30.352 1.00 96.19 128 LYS A CA 1
ATOM 1029 C C . LYS A 1 128 ? 27.616 22.625 -30.199 1.00 96.19 128 LYS A C 1
ATOM 1031 O O . LYS A 1 128 ? 28.256 22.024 -31.057 1.00 96.19 128 LYS A O 1
ATOM 1036 N N . ASP A 1 129 ? 28.156 23.126 -29.091 1.00 97.19 129 ASP A N 1
ATOM 1037 C CA . ASP A 1 129 ? 29.584 23.054 -28.776 1.00 97.19 129 ASP A CA 1
ATOM 1038 C C . ASP A 1 129 ? 30.040 21.589 -28.704 1.00 97.19 129 ASP A C 1
ATOM 1040 O O . ASP A 1 129 ? 30.989 21.210 -29.389 1.00 97.19 129 ASP A O 1
ATOM 1044 N N . LEU A 1 130 ? 29.279 20.725 -28.015 1.00 96.81 130 LEU A N 1
ATOM 1045 C CA . LEU A 1 130 ? 29.535 19.281 -27.972 1.00 96.81 130 LEU A CA 1
ATOM 1046 C C . LEU A 1 130 ? 29.574 18.637 -29.372 1.00 96.81 130 LEU A C 1
ATOM 1048 O O . LEU A 1 130 ? 30.437 17.798 -29.624 1.00 96.81 130 LEU A O 1
ATOM 1052 N N . TYR A 1 131 ? 28.664 19.012 -30.280 1.00 95.62 131 TYR A N 1
ATOM 1053 C CA . TYR A 1 131 ? 28.610 18.453 -31.642 1.00 95.62 131 TYR A CA 1
ATOM 1054 C C . TYR A 1 131 ? 29.646 19.045 -32.608 1.00 95.62 131 TYR A C 1
ATOM 1056 O O . TYR A 1 131 ? 29.998 18.384 -33.584 1.00 95.62 131 TYR A O 1
ATOM 1064 N N . SER A 1 132 ? 30.152 20.256 -32.351 1.00 96.19 132 SER A N 1
ATOM 1065 C CA . SER A 1 132 ? 31.197 20.902 -33.162 1.00 96.19 132 SER A CA 1
ATOM 1066 C C . SER A 1 132 ? 32.593 20.288 -32.988 1.00 96.19 132 SER A C 1
ATOM 1068 O O . SER A 1 132 ? 33.494 20.557 -33.786 1.00 96.19 132 SER A O 1
ATOM 1070 N N . LEU A 1 133 ? 32.786 19.432 -31.977 1.00 96.81 133 LEU A N 1
ATOM 1071 C CA . LEU A 1 133 ? 34.046 18.732 -31.733 1.00 96.81 133 LEU A CA 1
ATOM 1072 C C . LEU A 1 133 ? 34.369 17.776 -32.892 1.00 96.81 133 LEU A C 1
ATOM 1074 O O . LEU A 1 133 ? 33.867 16.656 -32.942 1.00 96.81 133 LEU A O 1
ATOM 1078 N N . ARG A 1 134 ? 35.263 18.184 -33.802 1.00 95.00 134 ARG A N 1
ATOM 1079 C CA . ARG A 1 134 ? 35.739 17.336 -34.914 1.00 95.00 134 ARG A CA 1
ATOM 1080 C C . ARG A 1 134 ? 36.428 16.055 -34.424 1.00 95.00 134 ARG A C 1
ATOM 1082 O O . ARG A 1 134 ? 36.269 14.995 -35.022 1.00 95.00 134 ARG A O 1
ATOM 1089 N N . HIS A 1 135 ? 37.162 16.156 -33.316 1.00 94.81 135 HIS A N 1
ATOM 1090 C CA . HIS A 1 135 ? 37.828 15.042 -32.644 1.00 94.81 135 HIS A CA 1
ATOM 1091 C C . HIS A 1 135 ? 37.431 15.051 -31.159 1.00 94.81 135 HIS A C 1
ATOM 1093 O O . HIS A 1 135 ? 38.014 15.803 -30.376 1.00 94.81 135 HIS A O 1
ATOM 1099 N N . PRO A 1 136 ? 36.402 14.285 -30.752 1.00 95.81 136 PRO A N 1
ATOM 1100 C CA . PRO A 1 136 ? 35.913 14.299 -29.379 1.00 95.81 136 PRO A CA 1
ATOM 1101 C C . PRO A 1 136 ? 36.945 13.682 -28.420 1.00 95.81 136 PRO A C 1
ATOM 1103 O O . PRO A 1 136 ? 37.508 12.627 -28.726 1.00 95.81 136 PRO A O 1
ATOM 1106 N N . PRO A 1 137 ? 37.139 14.251 -27.217 1.00 96.25 137 PRO A N 1
ATOM 1107 C CA . PRO A 1 137 ? 37.835 13.568 -26.133 1.00 96.25 137 PRO A CA 1
ATOM 1108 C C . PRO A 1 137 ? 37.254 12.161 -25.882 1.00 96.25 137 PRO A C 1
ATOM 1110 O O . PRO A 1 137 ? 36.032 11.990 -25.963 1.00 96.25 137 PRO A O 1
ATOM 1113 N N . PRO A 1 138 ? 38.064 11.152 -25.502 1.00 94.25 138 PRO A N 1
ATOM 1114 C CA . PRO A 1 138 ? 37.581 9.780 -25.309 1.00 94.25 138 PRO A CA 1
ATOM 1115 C C . PRO A 1 138 ? 36.392 9.653 -24.341 1.00 94.25 138 PRO A C 1
ATOM 1117 O O . PRO A 1 138 ? 35.498 8.839 -24.573 1.00 94.25 138 PRO A O 1
ATOM 1120 N N . ALA A 1 139 ? 36.333 10.501 -23.306 1.00 95.31 139 ALA A N 1
ATOM 1121 C CA . ALA A 1 139 ? 35.206 10.584 -22.375 1.00 95.31 139 ALA A CA 1
ATOM 1122 C C . ALA A 1 139 ? 33.900 11.046 -23.053 1.00 95.31 139 ALA A C 1
ATOM 1124 O O . ALA A 1 139 ? 32.855 10.425 -22.855 1.00 95.31 139 ALA A O 1
ATOM 1125 N N . VAL A 1 140 ? 33.964 12.095 -23.890 1.00 96.62 140 VAL A N 1
ATOM 1126 C CA . VAL A 1 140 ? 32.826 12.580 -24.695 1.00 96.62 140 VAL A CA 1
ATOM 1127 C C . VAL A 1 140 ? 32.316 11.449 -25.584 1.00 96.62 140 VAL A C 1
ATOM 1129 O O . VAL A 1 140 ? 31.133 11.112 -25.546 1.00 96.62 140 VAL A O 1
ATOM 1132 N N . ALA A 1 141 ? 33.222 10.827 -26.344 1.00 95.19 141 ALA A N 1
ATOM 1133 C CA . ALA A 1 141 ? 32.875 9.767 -27.281 1.00 95.19 141 ALA A CA 1
ATOM 1134 C C . ALA A 1 141 ? 32.234 8.560 -26.575 1.00 95.19 141 ALA A C 1
ATOM 1136 O O . ALA A 1 141 ? 31.217 8.053 -27.045 1.00 95.19 141 ALA A O 1
ATOM 1137 N N . ALA A 1 142 ? 32.783 8.116 -25.439 1.00 94.62 142 ALA A N 1
ATOM 1138 C CA . ALA A 1 142 ? 32.255 6.983 -24.679 1.00 94.62 142 ALA A CA 1
ATOM 1139 C C . ALA A 1 142 ? 30.846 7.250 -24.119 1.00 94.62 142 ALA A C 1
ATOM 1141 O O . ALA A 1 142 ? 29.959 6.402 -24.238 1.00 94.62 142 ALA A O 1
ATOM 1142 N N . ILE A 1 143 ? 30.618 8.433 -23.543 1.00 96.44 143 ILE A N 1
ATOM 1143 C CA . ILE A 1 143 ? 29.338 8.789 -22.913 1.00 96.44 143 ILE A CA 1
ATOM 1144 C C . ILE A 1 143 ? 28.251 9.006 -23.960 1.00 96.44 143 ILE A C 1
ATOM 1146 O O . ILE A 1 143 ? 27.158 8.460 -23.817 1.00 96.44 143 ILE A O 1
ATOM 1150 N N . VAL A 1 144 ? 28.546 9.736 -25.039 1.00 96.56 144 VAL A N 1
ATOM 1151 C CA . VAL A 1 144 ? 27.578 9.950 -26.123 1.00 96.56 144 VAL A CA 1
ATOM 1152 C C . VAL A 1 144 ? 27.235 8.624 -26.802 1.00 96.56 144 VAL A C 1
ATOM 1154 O O . VAL A 1 144 ? 26.053 8.330 -26.948 1.00 96.56 144 VAL A O 1
ATOM 1157 N N . LYS A 1 145 ? 28.219 7.768 -27.124 1.00 95.25 145 LYS A N 1
ATOM 1158 C CA . LYS A 1 145 ? 27.947 6.422 -27.670 1.00 95.25 145 LYS A CA 1
ATOM 1159 C C . LYS A 1 145 ? 27.098 5.568 -26.730 1.00 95.25 145 LYS A C 1
ATOM 1161 O O . LYS A 1 145 ? 26.211 4.861 -27.194 1.00 95.25 145 LYS A O 1
ATOM 1166 N N . THR A 1 146 ? 27.321 5.664 -25.419 1.00 96.06 146 THR A N 1
ATOM 1167 C CA . THR A 1 146 ? 26.506 4.946 -24.430 1.00 96.06 146 THR A CA 1
ATOM 1168 C C . THR A 1 146 ? 25.070 5.469 -24.383 1.00 96.06 146 THR A C 1
ATOM 1170 O O . THR A 1 146 ? 24.130 4.677 -24.380 1.00 96.06 146 THR A O 1
ATOM 1173 N N . ALA A 1 147 ? 24.878 6.790 -24.388 1.00 97.25 147 ALA A N 1
ATOM 1174 C CA . ALA A 1 147 ? 23.543 7.380 -24.417 1.00 97.25 147 ALA A CA 1
ATOM 1175 C C . ALA A 1 147 ? 22.787 7.012 -25.701 1.00 97.25 147 ALA A C 1
ATOM 1177 O O . ALA A 1 147 ? 21.613 6.664 -25.644 1.00 97.25 147 ALA A O 1
ATOM 1178 N N . VAL A 1 148 ? 23.482 7.021 -26.840 1.00 96.50 148 VAL A N 1
ATOM 1179 C CA . VAL A 1 148 ? 22.974 6.587 -28.146 1.00 96.50 148 VAL A CA 1
ATOM 1180 C C . VAL A 1 148 ? 22.600 5.097 -28.132 1.00 96.50 148 VAL A C 1
ATOM 1182 O O . VAL A 1 148 ? 21.513 4.749 -28.584 1.00 96.50 148 VAL A O 1
ATOM 1185 N N . CYS A 1 149 ? 23.404 4.234 -27.499 1.00 95.88 149 CYS A N 1
ATOM 1186 C CA . CYS A 1 149 ? 23.063 2.822 -27.291 1.00 95.88 149 CYS A CA 1
ATOM 1187 C C . CYS A 1 149 ? 21.760 2.636 -26.495 1.00 95.88 149 CYS A C 1
ATOM 1189 O O . CYS A 1 149 ? 20.924 1.826 -26.880 1.00 95.88 149 CYS A O 1
ATOM 1191 N N . LEU A 1 150 ? 21.548 3.410 -25.423 1.00 97.12 150 LEU A N 1
ATOM 1192 C CA . LEU A 1 150 ? 20.308 3.368 -24.628 1.00 97.12 150 LEU A CA 1
ATOM 1193 C C . LEU A 1 150 ? 19.073 3.906 -25.372 1.00 97.12 150 LEU A C 1
ATOM 1195 O O . LEU A 1 150 ? 17.959 3.775 -24.868 1.00 97.12 150 LEU A O 1
ATOM 1199 N N . LEU A 1 151 ? 19.239 4.514 -26.551 1.00 96.94 151 LEU A N 1
ATOM 1200 C CA . LEU A 1 151 ? 18.142 4.912 -27.442 1.00 96.94 151 LEU A CA 1
ATOM 1201 C C . LEU A 1 151 ? 17.768 3.826 -28.467 1.00 96.94 151 LEU A C 1
ATOM 1203 O O . LEU A 1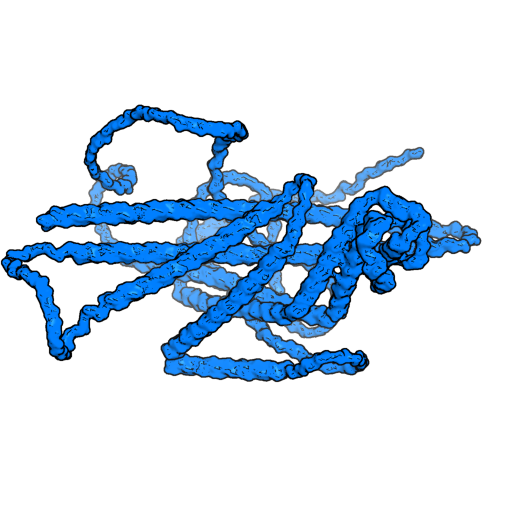 151 ? 16.928 4.099 -29.326 1.00 96.94 151 LEU A O 1
ATOM 1207 N N . GLY A 1 152 ? 18.373 2.635 -28.390 1.00 95.00 152 GLY A N 1
ATOM 1208 C CA . GLY A 1 152 ? 18.182 1.536 -29.345 1.00 95.00 152 GLY A CA 1
ATOM 1209 C C . GLY A 1 152 ? 19.062 1.624 -30.601 1.00 95.00 152 GLY A C 1
ATOM 1210 O O . GLY A 1 152 ? 18.921 0.813 -31.513 1.00 95.00 152 GLY A O 1
ATOM 1211 N N . GLU A 1 153 ? 19.979 2.592 -30.673 1.00 94.12 153 GLU A N 1
ATOM 1212 C CA . GLU A 1 153 ? 20.913 2.728 -31.794 1.00 94.12 153 GLU A CA 1
ATOM 1213 C C . GLU A 1 153 ? 22.124 1.789 -31.613 1.00 94.12 153 GLU A C 1
ATOM 1215 O O . GLU A 1 153 ? 22.572 1.516 -30.497 1.00 94.12 153 GLU A O 1
ATOM 1220 N N . ARG A 1 154 ? 22.700 1.287 -32.712 1.00 85.06 154 ARG A N 1
ATOM 1221 C CA . ARG A 1 154 ? 23.799 0.299 -32.653 1.00 85.06 154 ARG A CA 1
ATOM 1222 C C . ARG A 1 154 ? 25.096 0.927 -32.111 1.00 85.06 154 ARG A C 1
ATOM 1224 O O . ARG A 1 154 ? 25.504 1.981 -32.580 1.00 85.06 154 ARG A O 1
ATOM 1231 N N . LEU A 1 155 ? 25.822 0.233 -31.222 1.00 73.25 155 LEU A N 1
ATOM 1232 C CA . LEU A 1 155 ? 27.098 0.713 -30.640 1.00 73.25 155 LEU A CA 1
ATOM 1233 C C . LEU A 1 155 ? 28.151 1.181 -31.659 1.00 73.25 155 LEU A C 1
ATOM 1235 O O . LEU A 1 155 ? 28.927 2.099 -31.383 1.00 73.25 155 LEU A O 1
ATOM 1239 N N . TYR A 1 156 ? 28.229 0.507 -32.808 1.00 77.81 156 TYR A N 1
ATOM 1240 C CA . TYR A 1 156 ? 29.278 0.684 -33.816 1.00 77.81 156 TYR A CA 1
ATOM 1241 C C . TYR A 1 156 ? 29.036 1.913 -34.708 1.00 77.81 156 TYR A C 1
ATOM 1243 O O . TYR A 1 156 ? 29.145 1.852 -35.930 1.00 77.81 156 TYR A O 1
ATOM 1251 N N . MET A 1 157 ? 28.687 3.043 -34.096 1.00 80.69 157 MET A N 1
ATOM 1252 C CA . MET A 1 157 ? 28.528 4.323 -34.780 1.00 80.69 157 MET A CA 1
ATOM 1253 C C . MET A 1 157 ? 29.838 5.115 -34.767 1.00 80.69 157 MET A C 1
ATOM 1255 O O . MET A 1 157 ? 30.539 5.208 -33.748 1.00 80.69 157 MET A O 1
ATOM 1259 N N . SER A 1 158 ? 30.162 5.707 -35.920 1.00 92.62 158 SER A N 1
ATOM 1260 C CA . SER A 1 158 ? 31.150 6.780 -36.005 1.00 92.62 158 SER A CA 1
ATOM 1261 C C . SER A 1 158 ? 30.666 7.986 -35.197 1.00 92.62 158 SER A C 1
ATOM 1263 O O . SER A 1 158 ? 29.467 8.167 -34.975 1.00 92.62 158 SER A O 1
ATOM 1265 N N . TRP A 1 159 ? 31.603 8.825 -34.756 1.00 93.75 159 TRP A N 1
ATOM 1266 C CA . TRP A 1 159 ? 31.268 10.059 -34.042 1.00 93.75 159 TRP A CA 1
ATOM 1267 C C . TRP A 1 159 ? 30.342 10.966 -34.866 1.00 93.75 159 TRP A C 1
ATOM 1269 O O . TRP A 1 159 ? 29.330 11.440 -34.359 1.00 93.75 159 TRP A O 1
ATOM 1279 N N . GLU A 1 160 ? 30.626 11.099 -36.161 1.00 93.69 160 GLU A N 1
ATOM 1280 C CA . GLU A 1 160 ? 29.810 11.834 -37.134 1.00 93.69 160 GLU A CA 1
ATOM 1281 C C . GLU A 1 160 ? 28.351 11.361 -37.134 1.00 93.69 160 GLU A C 1
ATOM 1283 O O . GLU A 1 160 ? 27.429 12.176 -37.103 1.00 93.69 160 GLU A O 1
ATOM 1288 N N . ARG A 1 161 ? 28.121 10.040 -37.087 1.00 93.50 161 ARG A N 1
ATOM 1289 C CA . ARG A 1 161 ? 26.769 9.475 -37.045 1.00 93.50 161 ARG A CA 1
ATOM 1290 C C . ARG A 1 161 ? 26.083 9.697 -35.693 1.00 93.50 161 ARG A C 1
ATOM 1292 O O . ARG A 1 161 ? 24.864 9.818 -35.673 1.00 93.50 161 ARG A O 1
ATOM 1299 N N . CYS A 1 162 ? 26.827 9.798 -34.587 1.00 93.44 162 CYS A N 1
ATOM 1300 C CA . CYS A 1 162 ? 26.274 10.217 -33.293 1.00 93.44 162 CYS A CA 1
ATOM 1301 C C . CYS A 1 162 ? 25.852 11.698 -33.306 1.00 93.44 162 CYS A C 1
ATOM 1303 O O . CYS A 1 162 ? 24.756 12.017 -32.849 1.00 93.44 162 CYS A O 1
ATOM 1305 N N . CYS A 1 163 ? 26.672 12.591 -33.873 1.00 90.69 163 CYS A N 1
ATOM 1306 C CA . CYS A 1 163 ? 26.339 14.012 -34.040 1.00 90.69 163 CYS A CA 1
ATOM 1307 C C . CYS A 1 163 ? 25.186 14.245 -35.031 1.00 90.69 163 CYS A C 1
ATOM 1309 O O . CYS A 1 163 ? 24.430 15.201 -34.884 1.00 90.69 163 CYS A O 1
ATOM 1311 N N . GLY A 1 164 ? 25.013 13.355 -36.013 1.00 92.38 164 GLY A N 1
ATOM 1312 C CA . GLY A 1 164 ? 23.903 13.389 -36.968 1.00 92.38 164 GLY A CA 1
ATOM 1313 C C . GLY A 1 164 ? 22.521 13.070 -36.377 1.00 92.38 164 GLY A C 1
ATOM 1314 O O . GLY A 1 164 ? 21.516 13.244 -37.070 1.00 92.38 164 GLY A O 1
ATOM 1315 N N . ILE A 1 165 ? 22.428 12.620 -35.117 1.00 93.75 165 ILE A N 1
ATOM 1316 C CA . ILE A 1 165 ? 21.145 12.298 -34.475 1.00 93.75 165 ILE A CA 1
ATOM 1317 C C . ILE A 1 165 ? 20.395 13.593 -34.140 1.00 93.75 165 ILE A C 1
ATOM 1319 O O . ILE A 1 165 ? 20.605 14.226 -33.101 1.00 93.75 165 ILE A O 1
ATOM 1323 N N . ARG A 1 166 ? 19.463 13.961 -35.024 1.00 92.81 166 ARG A N 1
ATOM 1324 C CA . ARG A 1 166 ? 18.531 15.074 -34.806 1.00 92.81 166 ARG A CA 1
ATOM 1325 C C . ARG A 1 166 ? 17.769 14.885 -33.493 1.00 92.81 166 ARG A C 1
ATOM 1327 O O . ARG A 1 166 ? 17.371 13.776 -33.137 1.00 92.81 166 ARG A O 1
ATOM 1334 N N . ASP A 1 167 ? 17.597 15.988 -32.768 1.00 93.19 167 ASP A N 1
ATOM 1335 C CA . ASP A 1 167 ? 16.879 16.045 -31.492 1.00 93.19 167 ASP A CA 1
ATOM 1336 C C . ASP A 1 167 ? 17.350 15.032 -30.423 1.00 93.19 167 ASP A C 1
ATOM 1338 O O . ASP A 1 167 ? 16.564 14.649 -29.554 1.00 93.19 167 ASP A O 1
ATOM 1342 N N . LEU A 1 168 ? 18.637 14.642 -30.413 1.00 95.38 168 LEU A N 1
ATOM 1343 C CA . LEU A 1 168 ? 19.208 13.709 -29.424 1.00 95.38 168 LEU A CA 1
ATOM 1344 C C . LEU A 1 168 ? 18.807 14.063 -27.976 1.00 95.38 168 LEU A C 1
ATOM 1346 O O . LEU A 1 168 ? 18.321 13.201 -27.249 1.00 95.38 168 LEU A O 1
ATOM 1350 N N . ARG A 1 169 ? 18.878 15.346 -27.586 1.00 96.75 169 ARG A N 1
ATOM 1351 C CA . ARG A 1 169 ? 18.391 15.849 -26.282 1.00 96.75 169 ARG A CA 1
ATOM 1352 C C . ARG A 1 169 ? 16.918 15.494 -26.015 1.00 96.75 169 ARG A C 1
ATOM 1354 O O . ARG A 1 169 ? 16.589 15.079 -24.906 1.00 96.75 169 ARG A O 1
ATOM 1361 N N . ARG A 1 170 ? 16.020 15.656 -26.997 1.00 96.69 170 ARG A N 1
ATOM 1362 C CA . ARG A 1 170 ? 14.595 15.306 -26.838 1.00 96.69 170 ARG A CA 1
ATOM 1363 C C . ARG A 1 170 ? 14.406 13.790 -26.767 1.00 96.69 170 ARG A C 1
ATOM 1365 O O . ARG A 1 170 ? 13.606 13.340 -25.954 1.00 96.69 170 ARG A O 1
ATOM 1372 N N . ARG A 1 171 ? 15.143 13.011 -27.573 1.00 97.69 171 ARG A N 1
ATOM 1373 C CA . ARG A 1 171 ? 15.107 11.534 -27.543 1.00 97.69 171 ARG A CA 1
ATOM 1374 C C . ARG A 1 171 ? 15.542 10.992 -26.177 1.00 97.69 171 ARG A C 1
ATOM 1376 O O . ARG A 1 171 ? 14.826 10.179 -25.605 1.00 97.69 171 ARG A O 1
ATOM 1383 N N . ILE A 1 172 ? 16.641 11.508 -25.620 1.00 97.56 172 ILE A N 1
ATOM 1384 C CA . ILE A 1 172 ? 17.156 11.169 -24.278 1.00 97.56 172 ILE A CA 1
ATOM 1385 C C . ILE A 1 172 ? 16.097 11.421 -23.194 1.00 97.56 172 ILE A C 1
ATOM 1387 O O . ILE A 1 172 ? 15.833 10.551 -22.365 1.00 97.56 172 ILE A O 1
ATOM 1391 N N . VAL A 1 173 ? 15.437 12.584 -23.214 1.00 97.19 173 VAL A N 1
ATOM 1392 C CA . VAL A 1 173 ? 14.411 12.916 -22.210 1.00 97.19 173 VAL A CA 1
ATOM 1393 C C . VAL A 1 173 ? 13.128 12.087 -22.376 1.00 97.19 173 VAL A C 1
ATOM 1395 O O . VAL A 1 173 ? 12.512 11.742 -21.371 1.00 97.19 173 VAL A O 1
ATOM 1398 N N . LYS A 1 174 ? 12.751 11.714 -23.608 1.00 97.38 174 LYS A N 1
ATOM 1399 C CA . LYS A 1 174 ? 11.548 10.913 -23.912 1.00 97.38 174 LYS A CA 1
ATOM 1400 C C . LYS A 1 174 ? 11.712 9.389 -23.783 1.00 97.38 174 LYS A C 1
ATOM 1402 O O . LYS A 1 174 ? 10.706 8.689 -23.817 1.00 97.38 174 LYS A O 1
ATOM 1407 N N . ARG A 1 175 ? 12.932 8.845 -23.700 1.00 97.88 175 ARG A N 1
ATOM 1408 C CA . ARG A 1 175 ? 13.160 7.385 -23.661 1.00 97.88 175 ARG A CA 1
ATOM 1409 C C . ARG A 1 175 ? 12.643 6.791 -22.350 1.00 97.88 175 ARG A C 1
ATOM 1411 O O . ARG A 1 175 ? 13.135 7.156 -21.284 1.00 97.88 175 ARG A O 1
ATOM 1418 N N . GLU A 1 176 ? 11.676 5.884 -22.433 1.00 97.56 176 GLU A N 1
ATOM 1419 C CA . GLU A 1 176 ? 11.148 5.129 -21.289 1.00 97.56 176 GLU A CA 1
ATOM 1420 C C . GLU A 1 176 ? 12.104 4.007 -20.842 1.00 97.56 176 GLU A C 1
ATOM 1422 O O . GLU A 1 176 ? 12.699 3.352 -21.702 1.00 97.56 176 GLU A O 1
ATOM 1427 N N . PRO A 1 177 ? 12.239 3.735 -19.527 1.00 97.88 177 PRO A N 1
ATOM 1428 C CA . PRO A 1 177 ? 13.117 2.678 -19.014 1.00 97.88 177 PRO A CA 1
ATOM 1429 C C . PRO A 1 177 ? 12.616 1.264 -19.347 1.00 97.88 177 PRO A C 1
ATOM 1431 O O . PRO A 1 177 ? 13.414 0.341 -19.469 1.00 97.88 177 PRO A O 1
ATOM 1434 N N . SER A 1 178 ? 11.307 1.085 -19.542 1.00 96.06 178 SER A N 1
ATOM 1435 C CA . SER A 1 178 ? 10.710 -0.175 -20.009 1.00 96.06 178 SER A CA 1
ATOM 1436 C C . SER A 1 178 ? 11.035 -0.495 -21.473 1.00 96.06 178 SER A C 1
ATOM 1438 O O . SER A 1 178 ? 10.958 -1.653 -21.873 1.00 96.06 178 SER A O 1
ATOM 1440 N N . ALA A 1 179 ? 11.419 0.509 -22.269 1.00 96.88 179 ALA A N 1
ATOM 1441 C CA . ALA A 1 179 ? 11.752 0.351 -23.684 1.00 96.88 179 ALA A CA 1
ATOM 1442 C C . ALA A 1 179 ? 13.235 0.008 -23.932 1.00 96.88 179 ALA A C 1
ATOM 1444 O O . ALA A 1 179 ? 13.621 -0.215 -25.081 1.00 96.88 179 ALA A O 1
ATOM 1445 N N . VAL A 1 180 ? 14.072 -0.004 -22.886 1.00 97.44 180 VAL A N 1
ATOM 1446 C CA . VAL A 1 180 ? 15.496 -0.360 -22.972 1.00 97.44 180 VAL A CA 1
ATOM 1447 C C . VAL A 1 180 ? 15.631 -1.881 -22.940 1.00 97.44 180 VAL A C 1
ATOM 1449 O O . VAL A 1 180 ? 15.295 -2.526 -21.946 1.00 97.44 180 VAL A O 1
ATOM 1452 N N . THR A 1 181 ? 16.128 -2.476 -24.024 1.00 96.06 181 THR A N 1
ATOM 1453 C CA . THR A 1 181 ? 16.212 -3.939 -24.128 1.00 96.06 181 THR A CA 1
ATOM 1454 C C . THR A 1 181 ? 17.281 -4.533 -23.202 1.00 96.06 181 THR A C 1
ATOM 1456 O O . THR A 1 181 ? 18.286 -3.898 -22.873 1.00 96.06 181 THR A O 1
ATOM 1459 N N . ALA A 1 182 ? 17.125 -5.805 -22.818 1.00 95.12 182 ALA A N 1
ATOM 1460 C CA . ALA A 1 182 ? 18.140 -6.518 -22.033 1.00 95.12 182 ALA A CA 1
ATOM 1461 C C . ALA A 1 182 ? 19.513 -6.559 -22.741 1.00 95.12 182 ALA A C 1
ATOM 1463 O O . ALA A 1 182 ? 20.554 -6.507 -22.082 1.00 95.12 182 ALA A O 1
ATOM 1464 N N . ALA A 1 183 ? 19.516 -6.583 -24.080 1.00 95.31 183 ALA A N 1
ATOM 1465 C CA . ALA A 1 183 ? 20.722 -6.494 -24.896 1.00 95.31 183 ALA A CA 1
ATOM 1466 C C . ALA A 1 183 ? 21.403 -5.119 -24.783 1.00 95.31 183 ALA A C 1
ATOM 1468 O O . ALA A 1 183 ? 22.619 -5.074 -24.603 1.00 95.31 183 ALA A O 1
ATOM 1469 N N . GLU A 1 184 ? 20.652 -4.011 -24.813 1.00 96.00 184 GLU A N 1
ATOM 1470 C CA . GLU A 1 184 ? 21.182 -2.661 -24.553 1.00 96.00 184 GLU A CA 1
ATOM 1471 C C . GLU A 1 184 ? 21.769 -2.558 -23.139 1.00 96.00 184 GLU A C 1
ATOM 1473 O O . GLU A 1 184 ? 22.897 -2.093 -22.975 1.00 96.00 184 GLU A O 1
ATOM 1478 N N . LEU A 1 185 ? 21.060 -3.056 -22.117 1.00 95.25 185 LEU A N 1
ATOM 1479 C CA . LEU A 1 185 ? 21.538 -3.030 -20.729 1.00 95.25 185 LEU A CA 1
ATOM 1480 C C . LEU A 1 185 ? 22.847 -3.806 -20.548 1.00 95.25 185 LEU A C 1
ATOM 1482 O O . LEU A 1 185 ? 23.794 -3.272 -19.970 1.00 95.25 185 LEU A O 1
ATOM 1486 N N . ALA A 1 186 ? 22.925 -5.040 -21.054 1.00 94.62 186 ALA A N 1
ATOM 1487 C CA . ALA A 1 186 ? 24.136 -5.858 -20.976 1.00 94.62 186 ALA A CA 1
ATOM 1488 C C . ALA A 1 186 ? 25.301 -5.218 -21.750 1.00 94.62 186 ALA A C 1
ATOM 1490 O O . ALA A 1 186 ? 26.442 -5.210 -21.289 1.00 94.62 186 ALA A O 1
ATOM 1491 N N . THR A 1 187 ? 25.001 -4.638 -22.912 1.00 93.81 187 THR A N 1
ATOM 1492 C CA . THR A 1 187 ? 25.960 -3.920 -23.757 1.00 93.81 187 THR A CA 1
ATOM 1493 C C . THR A 1 187 ? 26.552 -2.705 -23.044 1.00 93.81 187 THR A C 1
ATOM 1495 O O . THR A 1 187 ? 27.771 -2.558 -23.003 1.00 93.81 187 THR A O 1
ATOM 1498 N N . VAL A 1 188 ? 25.717 -1.870 -22.423 1.00 94.50 188 VAL A N 1
ATOM 1499 C CA . VAL A 1 188 ? 26.165 -0.677 -21.690 1.00 94.50 188 VAL A CA 1
ATOM 1500 C C . VAL A 1 188 ? 26.899 -1.033 -20.396 1.00 94.50 188 VAL A C 1
ATOM 1502 O O . VAL A 1 188 ? 27.863 -0.359 -20.033 1.00 94.50 188 VAL A O 1
ATOM 1505 N N . GLN A 1 189 ? 26.507 -2.114 -19.716 1.00 93.44 189 GLN A N 1
ATOM 1506 C CA . GLN A 1 189 ? 27.226 -2.604 -18.535 1.00 93.44 189 GLN A CA 1
ATOM 1507 C C . GLN A 1 189 ? 28.680 -2.978 -18.870 1.00 93.44 189 GLN A C 1
ATOM 1509 O O . GLN A 1 189 ? 29.577 -2.587 -18.130 1.00 93.44 189 GLN A O 1
ATOM 1514 N N . ARG A 1 190 ? 28.940 -3.604 -20.030 1.00 92.38 190 ARG A N 1
ATOM 1515 C CA . ARG A 1 190 ? 30.306 -3.910 -20.518 1.00 92.38 190 ARG A CA 1
ATOM 1516 C C . ARG A 1 190 ? 31.166 -2.675 -20.825 1.00 92.38 190 ARG A C 1
ATOM 1518 O O . ARG A 1 190 ? 32.372 -2.808 -21.019 1.00 92.38 190 ARG A O 1
ATOM 1525 N N . CYS A 1 191 ? 30.587 -1.475 -20.915 1.00 89.19 191 CYS A N 1
ATOM 1526 C CA . CYS A 1 191 ? 31.367 -0.258 -21.149 1.00 89.19 191 CYS A CA 1
ATOM 1527 C C . CYS A 1 191 ? 32.130 0.217 -19.897 1.00 89.19 191 CYS A C 1
ATOM 1529 O O . CYS A 1 191 ? 33.066 1.007 -20.043 1.00 89.19 191 CYS A O 1
ATOM 1531 N N . ASP A 1 192 ? 31.779 -0.270 -18.698 1.00 87.56 192 ASP A N 1
ATOM 1532 C CA . ASP A 1 192 ? 32.431 0.063 -17.420 1.00 87.56 192 ASP A CA 1
ATOM 1533 C C . ASP A 1 192 ? 32.544 1.576 -17.153 1.00 87.56 192 ASP A C 1
ATOM 1535 O O . ASP A 1 192 ? 33.568 2.072 -16.670 1.00 87.56 192 ASP A O 1
ATOM 1539 N N . LEU A 1 193 ? 31.487 2.336 -17.475 1.00 88.00 193 LEU A N 1
ATOM 1540 C CA . LEU A 1 193 ? 31.499 3.801 -17.364 1.00 88.00 193 LEU A CA 1
ATOM 1541 C C . LEU A 1 193 ? 31.945 4.291 -15.982 1.00 88.00 193 LEU A C 1
ATOM 1543 O O . LEU A 1 193 ? 32.815 5.150 -15.908 1.00 88.00 193 LEU A O 1
ATOM 1547 N N . ASN A 1 194 ? 31.427 3.704 -14.900 1.00 78.62 194 ASN A N 1
ATOM 1548 C CA . ASN A 1 194 ? 31.761 4.126 -13.535 1.00 78.62 194 ASN A CA 1
ATOM 1549 C C . ASN A 1 194 ? 33.237 3.880 -13.160 1.00 78.62 194 ASN A C 1
ATOM 1551 O O . ASN A 1 194 ? 33.774 4.607 -12.329 1.00 78.62 194 ASN A O 1
ATOM 1555 N N . LEU A 1 195 ? 33.891 2.875 -13.757 1.00 82.38 195 LEU A N 1
ATOM 1556 C CA . LEU A 1 195 ? 35.300 2.545 -13.500 1.00 82.38 195 LEU A CA 1
ATOM 1557 C C . LEU A 1 195 ? 36.247 3.437 -14.316 1.00 82.38 195 LEU A C 1
ATOM 1559 O O . LEU A 1 195 ? 37.289 3.859 -13.820 1.00 82.38 195 LEU A O 1
ATOM 1563 N N . LYS A 1 196 ? 35.890 3.739 -15.571 1.00 89.75 196 LYS A N 1
ATOM 1564 C CA . LYS A 1 196 ? 36.738 4.517 -16.494 1.00 89.75 196 LYS A CA 1
ATOM 1565 C C . LYS A 1 196 ? 36.518 6.030 -16.360 1.00 89.75 196 LYS A C 1
ATOM 1567 O O . LYS A 1 196 ? 37.473 6.807 -16.409 1.00 89.75 196 LYS A O 1
ATOM 1572 N N . TRP A 1 197 ? 35.271 6.448 -16.151 1.00 91.31 197 TRP A N 1
ATOM 1573 C CA . TRP A 1 197 ? 34.802 7.826 -16.290 1.00 91.31 197 TRP A CA 1
ATOM 1574 C C . TRP A 1 197 ? 33.942 8.258 -15.094 1.00 91.31 197 TRP A C 1
ATOM 1576 O O . TRP A 1 197 ? 32.728 8.397 -15.205 1.00 91.31 197 TRP A O 1
ATOM 1586 N N . SER A 1 198 ? 34.573 8.513 -13.943 1.00 93.88 198 SER A N 1
ATOM 1587 C CA . SER A 1 198 ? 33.864 9.083 -12.788 1.00 93.88 198 SER A CA 1
ATOM 1588 C C . SER A 1 198 ? 33.224 10.439 -13.118 1.00 93.88 198 SER A C 1
ATOM 1590 O O . SER A 1 198 ? 33.762 11.216 -13.913 1.00 93.88 198 SER A O 1
ATOM 1592 N N . LEU A 1 199 ? 32.093 10.746 -12.471 1.00 94.19 199 LEU A N 1
ATOM 1593 C CA . LEU A 1 199 ? 31.303 11.958 -12.728 1.00 94.19 199 LEU A CA 1
ATOM 1594 C C . LEU A 1 199 ? 32.157 13.241 -12.719 1.00 94.19 199 LEU A C 1
ATOM 1596 O O . LEU A 1 199 ? 32.003 14.080 -13.604 1.00 94.19 199 LEU A O 1
ATOM 1600 N N . ASP A 1 200 ? 33.102 13.368 -11.786 1.00 93.94 200 ASP A N 1
ATOM 1601 C CA . ASP A 1 200 ? 33.960 14.555 -11.669 1.00 93.94 200 ASP A CA 1
ATOM 1602 C C . ASP A 1 200 ? 34.949 14.698 -12.831 1.00 93.94 200 ASP A C 1
ATOM 1604 O O . ASP A 1 200 ? 35.194 15.806 -13.309 1.00 93.94 200 ASP A O 1
ATOM 1608 N N . ARG A 1 201 ? 35.510 13.583 -13.327 1.00 94.69 201 ARG A N 1
ATOM 1609 C CA . ARG A 1 201 ? 36.369 13.589 -14.526 1.00 94.69 201 ARG A CA 1
ATOM 1610 C C . ARG A 1 201 ? 35.568 14.018 -15.748 1.00 94.69 201 ARG A C 1
ATOM 1612 O O . ARG A 1 201 ? 36.046 14.788 -16.571 1.00 94.69 201 ARG A O 1
ATOM 1619 N N . VAL A 1 202 ? 34.338 13.530 -15.836 1.00 96.19 202 VAL A N 1
ATOM 1620 C CA . VAL A 1 202 ? 33.413 13.770 -16.940 1.00 96.19 202 VAL A CA 1
ATOM 1621 C C . VAL A 1 202 ? 32.972 15.234 -17.007 1.00 96.19 202 VAL A C 1
ATOM 1623 O O . VAL A 1 202 ? 33.053 15.845 -18.072 1.00 96.19 202 VAL A O 1
ATOM 1626 N N . VAL A 1 203 ? 32.576 15.819 -15.873 1.00 95.81 203 VAL A N 1
ATOM 1627 C CA . VAL A 1 203 ? 32.189 17.237 -15.770 1.00 95.81 203 VAL A CA 1
ATOM 1628 C C . VAL A 1 203 ? 33.343 18.167 -16.159 1.00 95.81 203 VAL A C 1
ATOM 1630 O O . VAL A 1 203 ? 33.111 19.157 -16.848 1.00 95.81 203 VAL A O 1
ATOM 1633 N N . ARG A 1 204 ? 34.588 17.826 -15.787 1.00 96.81 204 ARG A N 1
ATOM 1634 C CA . ARG A 1 204 ? 35.794 18.593 -16.160 1.00 96.81 204 ARG A CA 1
ATOM 1635 C C . ARG A 1 204 ? 36.100 18.581 -17.660 1.00 96.81 204 ARG A C 1
ATOM 1637 O O . ARG A 1 204 ? 36.721 19.521 -18.137 1.00 96.81 204 ARG A O 1
ATOM 1644 N N . VAL A 1 205 ? 35.707 17.534 -18.392 1.00 97.12 205 VAL A N 1
ATOM 1645 C CA . VAL A 1 205 ? 35.933 17.455 -19.846 1.00 97.12 205 VAL A CA 1
ATOM 1646 C C . VAL A 1 205 ? 34.939 18.330 -20.602 1.00 97.12 205 VAL A C 1
ATOM 1648 O O . VAL A 1 205 ? 35.336 19.034 -21.526 1.00 97.12 205 VAL A O 1
ATOM 1651 N N . HIS A 1 206 ? 33.652 18.280 -20.243 1.00 97.88 206 HIS A N 1
ATOM 1652 C CA . HIS A 1 206 ? 32.635 19.135 -20.854 1.00 97.88 206 HIS A CA 1
ATOM 1653 C C . HIS A 1 206 ? 31.370 19.214 -19.972 1.00 97.88 206 HIS A C 1
ATOM 1655 O O . HIS A 1 206 ? 30.852 18.168 -19.562 1.00 97.88 206 HIS A O 1
ATOM 1661 N N . PRO A 1 207 ? 30.802 20.411 -19.718 1.00 97.31 207 PRO A N 1
ATOM 1662 C CA . PRO A 1 207 ? 29.733 20.604 -18.727 1.00 97.31 207 PRO A CA 1
ATOM 1663 C C . PRO A 1 207 ? 28.449 19.810 -19.019 1.00 97.31 207 PRO A C 1
ATOM 1665 O O . PRO A 1 207 ? 27.751 19.393 -18.096 1.00 97.31 207 PRO A O 1
ATOM 1668 N N . THR A 1 208 ? 28.142 19.537 -20.291 1.00 97.88 208 THR A N 1
ATOM 1669 C CA . THR A 1 208 ? 26.946 18.762 -20.685 1.00 97.88 208 THR A CA 1
ATOM 1670 C C . THR A 1 208 ? 27.023 17.280 -20.326 1.00 97.88 208 THR A C 1
ATOM 1672 O O . THR A 1 208 ? 25.986 16.624 -20.196 1.00 97.88 208 THR A O 1
ATOM 1675 N N . LEU A 1 209 ? 28.230 16.735 -20.146 1.00 97.62 209 LEU A N 1
ATOM 1676 C CA . LEU A 1 209 ? 28.407 15.310 -19.895 1.00 97.62 209 LEU A CA 1
ATOM 1677 C C . LEU A 1 209 ? 28.022 14.919 -18.466 1.00 97.62 209 LEU A C 1
ATOM 1679 O O . LEU A 1 209 ? 27.658 13.770 -18.247 1.00 97.62 209 LEU A O 1
ATOM 1683 N N . GLY A 1 210 ? 28.071 15.843 -17.501 1.00 97.56 210 GLY A N 1
ATOM 1684 C CA . GLY A 1 210 ? 27.657 15.581 -16.119 1.00 97.56 210 GLY A CA 1
ATOM 1685 C C . GLY A 1 210 ? 26.188 15.151 -16.021 1.00 97.56 210 GLY A C 1
ATOM 1686 O O . GLY A 1 210 ? 25.906 14.041 -15.559 1.00 97.56 210 GLY A O 1
ATOM 1687 N N . PRO A 1 211 ? 25.240 15.977 -16.508 1.00 98.19 211 PRO A N 1
ATOM 1688 C CA . PRO A 1 211 ? 23.834 15.599 -16.630 1.00 98.19 211 PRO A CA 1
ATOM 1689 C C . PRO A 1 211 ? 23.616 14.330 -17.461 1.00 98.19 211 PRO A C 1
ATOM 1691 O O . PRO A 1 211 ? 22.837 13.466 -17.060 1.00 98.19 211 PRO A O 1
ATOM 1694 N N . LEU A 1 212 ? 24.342 14.170 -18.574 1.00 97.94 212 LEU A N 1
ATOM 1695 C CA . LEU A 1 212 ? 24.222 12.994 -19.440 1.00 97.94 212 LEU A CA 1
ATOM 1696 C C . LEU A 1 212 ? 24.678 11.699 -18.742 1.00 97.94 212 LEU A C 1
ATOM 1698 O O . LEU A 1 212 ? 23.994 10.682 -18.825 1.00 97.94 212 LEU A O 1
ATOM 1702 N N . HIS A 1 213 ? 25.777 11.742 -17.987 1.00 97.75 213 HIS A N 1
ATOM 1703 C CA . HIS A 1 213 ? 26.269 10.628 -17.176 1.00 97.75 213 HIS A CA 1
ATOM 1704 C C . HIS A 1 213 ? 25.283 10.261 -16.059 1.00 97.75 213 HIS A C 1
ATOM 1706 O O . HIS A 1 213 ? 24.997 9.081 -15.849 1.00 97.75 213 HIS A O 1
ATOM 1712 N N . ARG A 1 214 ? 24.713 11.261 -15.365 1.00 97.38 214 ARG A N 1
ATOM 1713 C CA . ARG A 1 214 ? 23.649 11.029 -14.370 1.00 97.38 214 ARG A CA 1
ATOM 1714 C C . ARG A 1 214 ? 22.423 10.365 -15.005 1.00 97.38 214 ARG A C 1
ATOM 1716 O O . ARG A 1 214 ? 21.887 9.429 -14.420 1.00 97.38 214 ARG A O 1
ATOM 1723 N N . TRP A 1 215 ? 22.024 10.787 -16.208 1.00 98.44 215 TRP A N 1
ATOM 1724 C CA . TRP A 1 215 ? 20.915 10.170 -16.943 1.00 98.44 215 TRP A CA 1
ATOM 1725 C C . TRP A 1 215 ? 21.208 8.723 -17.343 1.00 98.44 215 TRP A C 1
ATOM 1727 O O . TRP A 1 215 ? 20.354 7.873 -17.116 1.00 98.44 215 TRP A O 1
ATOM 1737 N N . ILE A 1 216 ? 22.411 8.405 -17.838 1.00 97.81 216 ILE A N 1
ATOM 1738 C CA . ILE A 1 216 ? 22.797 7.014 -18.143 1.00 97.81 216 ILE A CA 1
ATOM 1739 C C . ILE A 1 216 ? 22.696 6.147 -16.878 1.00 97.81 216 ILE A C 1
ATOM 1741 O O . ILE A 1 216 ? 22.060 5.095 -16.899 1.00 97.81 216 ILE A O 1
ATOM 1745 N N . ALA A 1 217 ? 23.277 6.596 -15.760 1.00 97.19 217 ALA A N 1
ATOM 1746 C CA . ALA A 1 217 ? 23.261 5.847 -14.505 1.00 97.19 217 ALA A CA 1
ATOM 1747 C C . ALA A 1 217 ? 21.833 5.614 -13.972 1.00 97.19 217 ALA A C 1
ATOM 1749 O O . ALA A 1 217 ? 21.493 4.491 -13.594 1.00 97.19 217 ALA A O 1
ATOM 1750 N N . ALA A 1 218 ? 20.987 6.648 -13.987 1.00 97.69 218 ALA A N 1
ATOM 1751 C CA . ALA A 1 218 ? 19.597 6.548 -13.551 1.00 97.69 218 ALA A CA 1
ATOM 1752 C C . ALA A 1 218 ? 18.747 5.685 -14.501 1.00 97.69 218 ALA A C 1
ATOM 1754 O O . ALA A 1 218 ? 17.962 4.859 -14.039 1.00 97.69 218 ALA A O 1
ATOM 1755 N N . MET A 1 219 ? 18.953 5.793 -15.819 1.00 98.31 219 MET A N 1
ATOM 1756 C CA . MET A 1 219 ? 18.269 4.966 -16.818 1.00 98.31 219 MET A CA 1
ATOM 1757 C C . MET A 1 219 ? 18.581 3.480 -16.618 1.00 98.31 219 MET A C 1
ATOM 1759 O O . MET A 1 219 ? 17.667 2.658 -16.615 1.00 98.31 219 MET A O 1
ATOM 1763 N N . LEU A 1 220 ? 19.847 3.122 -16.371 1.00 97.38 220 LEU A N 1
ATOM 1764 C CA . LEU A 1 220 ? 20.246 1.740 -16.079 1.00 97.38 220 LEU A CA 1
ATOM 1765 C C . LEU A 1 220 ? 19.582 1.194 -14.804 1.00 97.38 220 LEU A C 1
ATOM 1767 O O . LEU A 1 220 ? 19.149 0.040 -14.791 1.00 97.38 220 LEU A O 1
ATOM 1771 N N . ARG A 1 221 ? 19.473 2.006 -13.742 1.00 97.31 221 ARG A N 1
ATOM 1772 C CA . ARG A 1 221 ? 18.787 1.619 -12.494 1.00 97.31 221 ARG A CA 1
ATOM 1773 C C . ARG A 1 221 ? 17.287 1.439 -12.709 1.00 97.31 221 ARG A C 1
ATOM 1775 O O . ARG A 1 221 ? 16.762 0.387 -12.355 1.00 97.31 221 ARG A O 1
ATOM 1782 N N . ALA A 1 222 ? 16.627 2.416 -13.331 1.00 97.94 222 ALA A N 1
ATOM 1783 C CA . ALA A 1 222 ? 15.193 2.384 -13.604 1.00 97.94 222 ALA A CA 1
ATOM 1784 C C . ALA A 1 222 ? 14.815 1.205 -14.511 1.00 97.94 222 ALA A C 1
ATOM 1786 O O . ALA A 1 222 ? 13.887 0.467 -14.196 1.00 97.94 222 ALA A O 1
ATOM 1787 N N . SER A 1 223 ? 15.586 0.954 -15.573 1.00 97.50 223 SER A N 1
ATOM 1788 C CA . SER A 1 223 ? 15.364 -0.182 -16.480 1.00 97.50 223 SER A CA 1
ATOM 1789 C C . SER A 1 223 ? 15.568 -1.527 -15.769 1.00 97.50 223 SER A C 1
ATOM 1791 O O . SER A 1 223 ? 14.777 -2.451 -15.945 1.00 97.50 223 SER A O 1
ATOM 1793 N N . LYS A 1 224 ? 16.582 -1.643 -14.895 1.00 96.88 224 LYS A N 1
ATOM 1794 C CA . LYS A 1 224 ? 16.816 -2.854 -14.087 1.00 96.88 224 LYS A CA 1
ATOM 1795 C C . LYS A 1 224 ? 15.715 -3.083 -13.042 1.00 96.88 224 LYS A C 1
ATOM 1797 O O . LYS A 1 224 ? 15.353 -4.231 -12.798 1.00 96.88 224 LYS A O 1
ATOM 1802 N N . ALA A 1 225 ? 15.181 -2.023 -12.434 1.00 96.56 225 ALA A N 1
ATOM 1803 C CA . ALA A 1 225 ? 14.047 -2.112 -11.515 1.00 96.56 225 ALA A CA 1
ATOM 1804 C C . ALA A 1 225 ? 12.748 -2.489 -12.253 1.00 96.56 225 ALA A C 1
ATOM 1806 O O . ALA A 1 225 ? 12.035 -3.386 -11.809 1.00 96.56 225 ALA A O 1
ATOM 1807 N N . ALA A 1 226 ? 12.491 -1.888 -13.419 1.00 96.00 226 ALA A N 1
ATOM 1808 C CA . ALA A 1 226 ? 11.340 -2.201 -14.264 1.00 96.00 226 ALA A CA 1
ATOM 1809 C C . ALA A 1 226 ? 11.373 -3.657 -14.763 1.00 96.00 226 ALA A C 1
ATOM 1811 O O . ALA A 1 226 ? 10.369 -4.358 -14.665 1.00 96.00 226 ALA A O 1
ATOM 1812 N N . ALA A 1 227 ? 12.535 -4.151 -15.208 1.00 95.00 227 ALA A N 1
ATOM 1813 C CA . ALA A 1 227 ? 12.708 -5.549 -15.608 1.00 95.00 227 ALA A CA 1
ATOM 1814 C C . ALA A 1 227 ? 12.450 -6.527 -14.445 1.00 95.00 227 ALA A C 1
ATOM 1816 O O . ALA A 1 227 ? 11.753 -7.524 -14.622 1.00 95.00 227 ALA A O 1
ATOM 1817 N N . LYS A 1 228 ? 12.941 -6.220 -13.233 1.00 93.56 228 LYS A N 1
ATOM 1818 C CA . LYS A 1 228 ? 12.632 -7.010 -12.028 1.00 93.56 228 LYS A CA 1
ATOM 1819 C C . LYS A 1 228 ? 11.130 -7.044 -11.731 1.00 93.56 228 LYS A C 1
ATOM 1821 O O . LYS A 1 228 ? 10.605 -8.121 -11.481 1.00 93.56 228 LYS A O 1
ATOM 1826 N N . ALA A 1 229 ? 10.450 -5.897 -11.769 1.00 91.50 229 ALA A N 1
ATOM 1827 C CA . ALA A 1 229 ? 9.007 -5.815 -11.531 1.00 91.50 229 ALA A CA 1
ATOM 1828 C C . ALA A 1 229 ? 8.188 -6.544 -12.618 1.00 91.50 229 ALA A C 1
ATOM 1830 O O . ALA A 1 229 ? 7.151 -7.134 -12.323 1.00 91.50 229 ALA A O 1
ATOM 1831 N N . GLY A 1 230 ? 8.669 -6.547 -13.867 1.00 89.25 230 GLY A N 1
ATOM 1832 C CA . GLY A 1 230 ? 8.050 -7.269 -14.979 1.00 89.25 230 GLY A CA 1
ATOM 1833 C C . GLY A 1 230 ? 8.162 -8.794 -14.876 1.00 89.25 230 GLY A C 1
ATOM 1834 O O . GLY A 1 230 ? 7.210 -9.487 -15.222 1.00 89.25 230 GLY A O 1
ATOM 1835 N N . ASN A 1 231 ? 9.284 -9.324 -14.374 1.00 86.12 231 ASN A N 1
ATOM 1836 C CA . ASN A 1 231 ? 9.480 -10.774 -14.247 1.00 86.12 231 ASN A CA 1
ATOM 1837 C C . ASN A 1 231 ? 8.533 -11.414 -13.220 1.00 86.12 231 ASN A C 1
ATOM 1839 O O . ASN A 1 231 ? 7.987 -12.477 -13.492 1.00 86.12 231 ASN A O 1
ATOM 1843 N N . VAL A 1 232 ? 8.265 -10.743 -12.093 1.00 80.38 232 VAL A N 1
ATOM 1844 C CA . VAL A 1 232 ? 7.349 -11.251 -11.050 1.00 80.38 232 VAL A CA 1
ATOM 1845 C C . VAL A 1 232 ? 5.951 -11.500 -11.614 1.00 80.38 232 VAL A C 1
ATOM 1847 O O . VAL A 1 232 ? 5.364 -12.552 -11.384 1.00 80.38 232 VAL A O 1
ATOM 1850 N N . LYS A 1 233 ? 5.446 -10.578 -12.445 1.00 75.62 233 LYS A N 1
ATOM 1851 C CA . LYS A 1 233 ? 4.142 -10.732 -13.109 1.00 75.62 233 LYS A CA 1
ATOM 1852 C C . LYS A 1 233 ? 4.081 -11.911 -14.086 1.00 75.62 233 LYS A C 1
ATOM 1854 O O . LYS A 1 233 ? 2.986 -12.354 -14.402 1.00 75.62 233 LYS A O 1
ATOM 1859 N N . LYS A 1 234 ? 5.227 -12.407 -14.569 1.00 78.06 234 LYS A N 1
ATOM 1860 C CA . LYS A 1 234 ? 5.301 -13.615 -15.404 1.00 78.06 234 LYS A CA 1
ATOM 1861 C C . LYS A 1 234 ? 5.395 -14.888 -14.565 1.00 78.06 234 LYS A C 1
ATOM 1863 O O . LYS A 1 234 ? 4.762 -15.870 -14.914 1.00 78.06 234 LYS A O 1
ATOM 1868 N N . GLU A 1 235 ? 6.137 -14.866 -13.460 1.00 70.06 235 GLU A N 1
ATOM 1869 C CA . GLU A 1 235 ? 6.291 -16.027 -12.565 1.00 70.06 235 GLU A CA 1
ATOM 1870 C C . GLU A 1 235 ? 5.005 -16.369 -11.787 1.00 70.06 235 GLU A C 1
ATOM 1872 O O . GLU A 1 235 ? 4.814 -17.518 -11.405 1.00 70.06 235 GLU A O 1
ATOM 1877 N N . VAL A 1 236 ? 4.094 -15.406 -11.596 1.00 65.06 236 VAL A N 1
ATOM 1878 C CA . VAL A 1 236 ? 2.765 -15.622 -10.977 1.00 65.06 236 VAL A CA 1
ATOM 1879 C C . VAL A 1 236 ? 1.684 -16.024 -12.016 1.00 65.06 236 VAL A C 1
ATOM 1881 O O . VAL A 1 236 ? 0.556 -16.368 -11.656 1.00 65.06 236 VAL A O 1
ATOM 1884 N N . GLY A 1 237 ? 2.008 -15.997 -13.315 1.00 56.84 237 GLY A N 1
ATOM 1885 C CA . GLY A 1 237 ? 1.044 -16.083 -14.419 1.00 56.84 237 GLY A CA 1
ATOM 1886 C C . GLY A 1 237 ? 0.685 -17.498 -14.890 1.00 56.84 237 GLY A C 1
ATOM 1887 O O . GLY A 1 237 ? 1.386 -18.054 -15.724 1.00 56.84 237 GLY A O 1
ATOM 1888 N N . GLU A 1 238 ? -0.427 -18.025 -14.364 1.00 59.34 238 GLU A N 1
ATOM 1889 C CA . GLU A 1 238 ? -1.506 -18.819 -15.014 1.00 59.34 238 GLU A CA 1
ATOM 1890 C C . GLU A 1 238 ? -2.230 -19.656 -13.941 1.00 59.34 238 GLU A C 1
ATOM 1892 O O . GLU A 1 238 ? -3.444 -19.535 -13.756 1.00 59.34 238 GLU A O 1
ATOM 1897 N N . ASP A 1 239 ? -1.480 -20.418 -13.139 1.00 64.19 239 ASP A N 1
ATOM 1898 C CA . ASP A 1 239 ? -2.032 -21.206 -12.023 1.00 64.19 239 ASP A CA 1
ATOM 1899 C C . ASP A 1 239 ? -2.496 -20.332 -10.843 1.00 64.19 239 ASP A C 1
ATOM 1901 O O . ASP A 1 239 ? -3.451 -20.676 -10.136 1.00 64.19 239 ASP A O 1
ATOM 1905 N N . GLY A 1 240 ? -1.843 -19.182 -10.637 1.00 65.00 240 GLY A N 1
ATOM 1906 C CA . GLY A 1 240 ? -2.212 -18.210 -9.605 1.00 65.00 240 GLY A CA 1
ATOM 1907 C C . GLY A 1 240 ? -3.571 -17.556 -9.866 1.00 65.00 240 GLY A C 1
ATOM 1908 O O . GLY A 1 240 ? -4.384 -17.432 -8.949 1.00 65.00 240 GLY A O 1
ATOM 1909 N N . GLU A 1 241 ? -3.863 -17.201 -11.123 1.00 65.44 241 GLU A N 1
ATOM 1910 C CA . GLU A 1 241 ? -5.124 -16.545 -11.491 1.00 65.44 241 GLU A CA 1
ATOM 1911 C C . GLU A 1 241 ? -6.333 -17.459 -11.282 1.00 65.44 241 GLU A C 1
ATOM 1913 O O . GLU A 1 241 ? -7.351 -17.003 -10.768 1.00 65.44 241 GLU A O 1
ATOM 1918 N N . ARG A 1 242 ? -6.229 -18.761 -11.587 1.00 75.44 242 ARG A N 1
ATOM 1919 C CA . ARG A 1 242 ? -7.340 -19.712 -11.382 1.00 75.44 242 ARG A CA 1
ATOM 1920 C C . ARG A 1 242 ? -7.690 -19.886 -9.904 1.00 75.44 242 ARG A C 1
ATOM 1922 O O . ARG A 1 242 ? -8.869 -19.872 -9.551 1.00 75.44 242 ARG A O 1
ATOM 1929 N N . LYS A 1 243 ? -6.680 -20.007 -9.035 1.00 76.62 243 LYS A N 1
ATOM 1930 C CA . LYS A 1 243 ? -6.878 -20.097 -7.577 1.00 76.62 243 LYS A CA 1
ATOM 1931 C C . LYS A 1 243 ? -7.432 -18.792 -7.007 1.00 76.62 243 LYS A C 1
ATOM 1933 O O . LYS A 1 243 ? -8.383 -18.832 -6.233 1.00 76.62 243 LYS A O 1
ATOM 1938 N N . SER A 1 244 ? -6.896 -17.650 -7.442 1.00 74.88 244 SER A N 1
ATOM 1939 C CA . SER A 1 244 ? -7.376 -16.323 -7.044 1.00 74.88 244 SER A CA 1
ATOM 1940 C C . SER A 1 244 ? -8.826 -16.079 -7.482 1.00 74.88 244 SER A C 1
ATOM 1942 O O . SER A 1 244 ? -9.648 -15.662 -6.673 1.00 74.88 244 SER A O 1
ATOM 1944 N N . ALA A 1 245 ? -9.193 -16.435 -8.718 1.00 80.69 245 ALA A N 1
ATOM 1945 C CA . ALA A 1 245 ? -10.556 -16.295 -9.229 1.00 80.69 245 ALA A CA 1
ATOM 1946 C C . ALA A 1 245 ? -11.566 -17.180 -8.479 1.00 80.69 245 ALA A C 1
ATOM 1948 O O . ALA A 1 245 ? -12.645 -16.706 -8.128 1.00 80.69 245 ALA A O 1
ATOM 1949 N N . ALA A 1 246 ? -11.216 -18.438 -8.182 1.00 83.75 246 ALA A N 1
ATOM 1950 C CA . ALA A 1 246 ? -12.057 -19.318 -7.368 1.00 83.75 246 ALA A CA 1
ATOM 1951 C C . ALA A 1 246 ? -12.218 -18.777 -5.936 1.00 83.75 246 ALA A C 1
ATOM 1953 O O . ALA A 1 246 ? -13.335 -18.689 -5.424 1.00 83.75 246 ALA A O 1
ATOM 1954 N N . ALA A 1 247 ? -11.118 -18.333 -5.319 1.00 83.81 247 ALA A N 1
ATOM 1955 C CA . ALA A 1 247 ? -11.136 -17.734 -3.993 1.00 83.81 247 ALA A CA 1
ATOM 1956 C C . ALA A 1 247 ? -11.977 -16.444 -3.948 1.00 83.81 247 ALA A C 1
ATOM 1958 O O . ALA A 1 247 ? -12.745 -16.260 -3.006 1.00 83.81 247 ALA A O 1
ATOM 1959 N N . ALA A 1 248 ? -11.875 -15.587 -4.966 1.00 85.25 248 ALA A N 1
ATOM 1960 C CA . ALA A 1 248 ? -12.657 -14.362 -5.091 1.00 85.25 248 ALA A CA 1
ATOM 1961 C C . ALA A 1 248 ? -14.148 -14.642 -5.334 1.00 85.25 248 ALA A C 1
ATOM 1963 O O . ALA A 1 248 ? -14.989 -13.955 -4.759 1.00 85.25 248 ALA A O 1
ATOM 1964 N N . ALA A 1 249 ? -14.493 -15.661 -6.128 1.00 88.75 249 ALA A N 1
ATOM 1965 C CA . ALA A 1 249 ? -15.880 -16.068 -6.357 1.00 88.75 249 ALA A CA 1
ATOM 1966 C C . ALA A 1 249 ? -16.554 -16.590 -5.075 1.00 88.75 249 ALA A C 1
ATOM 1968 O O . ALA A 1 249 ? -17.712 -16.263 -4.817 1.00 88.75 249 ALA A O 1
ATOM 1969 N N . GLU A 1 250 ? -15.821 -17.345 -4.253 1.00 89.06 250 GLU A N 1
ATOM 1970 C CA . GLU A 1 250 ? -16.264 -17.812 -2.934 1.00 89.06 250 GLU A CA 1
ATOM 1971 C C . GLU A 1 250 ? -16.466 -16.638 -1.960 1.00 89.06 250 GLU A C 1
ATOM 1973 O O . GLU A 1 250 ? -17.542 -16.490 -1.381 1.00 89.06 250 GLU A O 1
ATOM 1978 N N . THR A 1 251 ? -15.490 -15.728 -1.853 1.00 88.62 251 THR A N 1
ATOM 1979 C CA . THR A 1 251 ? -15.620 -14.513 -1.028 1.00 88.62 251 THR A CA 1
ATOM 1980 C C . THR A 1 251 ? -16.782 -13.628 -1.505 1.00 88.62 251 THR A C 1
ATOM 1982 O O . THR A 1 251 ? -17.532 -13.099 -0.690 1.00 88.62 251 THR A O 1
ATOM 1985 N N . ALA A 1 252 ? -17.010 -13.515 -2.818 1.00 89.75 252 ALA A N 1
ATOM 1986 C CA . ALA A 1 252 ? -18.140 -12.782 -3.393 1.00 89.75 252 ALA A CA 1
ATOM 1987 C C . ALA A 1 252 ? -19.499 -13.492 -3.231 1.00 89.75 252 ALA A C 1
ATOM 1989 O O . ALA A 1 252 ? -20.538 -12.857 -3.425 1.00 89.75 252 ALA A O 1
ATOM 1990 N N . ALA A 1 253 ? -19.525 -14.794 -2.931 1.00 91.31 253 ALA A N 1
ATOM 1991 C CA . ALA A 1 253 ? -20.741 -15.510 -2.546 1.00 91.31 253 ALA A CA 1
ATOM 1992 C C . ALA A 1 253 ? -21.076 -15.246 -1.071 1.00 91.31 253 ALA A C 1
ATOM 1994 O O . ALA A 1 253 ? -22.201 -14.865 -0.767 1.00 91.31 253 ALA A O 1
ATOM 1995 N N . LEU A 1 254 ? -20.077 -15.328 -0.189 1.00 92.88 254 LEU A N 1
ATOM 1996 C CA . LEU A 1 254 ? -20.226 -15.031 1.239 1.00 92.88 254 LEU A CA 1
ATOM 1997 C C . LEU A 1 254 ? -20.588 -13.563 1.509 1.00 92.88 254 LEU A C 1
ATOM 1999 O O . LEU A 1 254 ? -21.411 -13.285 2.373 1.00 92.88 254 LEU A O 1
ATOM 2003 N N . MET A 1 255 ? -20.049 -12.616 0.733 1.00 92.19 255 MET A N 1
ATOM 2004 C CA . MET A 1 255 ? -20.458 -11.206 0.818 1.00 92.19 255 MET A CA 1
ATOM 2005 C C . MET A 1 255 ? -21.942 -10.993 0.474 1.00 92.19 255 MET A C 1
ATOM 2007 O O . MET A 1 255 ? -22.573 -10.144 1.094 1.00 92.19 255 MET A O 1
ATOM 2011 N N . ARG A 1 256 ? -22.507 -11.773 -0.463 1.00 93.25 256 ARG A N 1
ATOM 2012 C CA . ARG A 1 256 ? -23.947 -11.739 -0.781 1.00 93.25 256 ARG A CA 1
ATOM 2013 C C . ARG A 1 256 ? -24.788 -12.387 0.317 1.00 93.25 256 ARG A C 1
ATOM 2015 O O . ARG A 1 256 ? -25.784 -11.809 0.719 1.00 93.25 256 ARG A O 1
ATOM 2022 N N . GLU A 1 257 ? -24.349 -13.519 0.866 1.00 92.75 257 GLU A N 1
ATOM 2023 C CA . GLU A 1 257 ? -25.006 -14.142 2.027 1.00 92.75 257 GLU A CA 1
ATOM 2024 C C . GLU A 1 257 ? -25.039 -13.185 3.239 1.00 92.75 257 GLU A C 1
ATOM 2026 O O . GLU A 1 257 ? -26.056 -13.056 3.917 1.00 92.75 257 GLU A O 1
ATOM 2031 N N . MET A 1 258 ? -23.953 -12.442 3.480 1.00 92.88 258 MET A N 1
ATOM 2032 C CA . MET A 1 258 ? -23.895 -11.417 4.527 1.00 92.88 258 MET A CA 1
ATOM 2033 C C . MET A 1 258 ? -24.844 -10.235 4.261 1.00 92.88 258 MET A C 1
ATOM 2035 O O . MET A 1 258 ? -25.417 -9.702 5.209 1.00 92.88 258 MET A O 1
ATOM 2039 N N . GLU A 1 259 ? -25.016 -9.825 3.000 1.00 92.44 259 GLU A N 1
ATOM 2040 C CA . GLU A 1 259 ? -25.971 -8.786 2.586 1.00 92.44 259 GLU A CA 1
ATOM 2041 C C . GLU A 1 259 ? -27.423 -9.253 2.809 1.00 92.44 259 GLU A C 1
ATOM 2043 O O . GLU A 1 259 ? -28.190 -8.549 3.464 1.00 92.44 259 GLU A O 1
ATOM 2048 N N . GLU A 1 260 ? -27.762 -10.487 2.414 1.00 93.06 260 GLU A N 1
ATOM 2049 C CA . GLU A 1 260 ? -29.074 -11.113 2.660 1.00 93.06 260 GLU A CA 1
ATOM 2050 C C . GLU A 1 260 ? -29.413 -11.202 4.164 1.00 93.06 260 GLU A C 1
ATOM 2052 O O . GLU A 1 260 ? -30.530 -10.879 4.580 1.00 93.06 260 GLU A O 1
ATOM 2057 N N . HIS A 1 261 ? -28.450 -11.579 5.018 1.00 95.69 261 HIS A N 1
ATOM 2058 C CA . HIS A 1 261 ? -28.653 -11.551 6.473 1.00 95.69 261 HIS A CA 1
ATOM 2059 C C . HIS A 1 261 ? -28.753 -10.125 7.038 1.00 95.69 261 HIS A C 1
ATOM 2061 O O . HIS A 1 261 ? -29.505 -9.911 7.989 1.00 95.69 261 HIS A O 1
ATOM 2067 N N . ALA A 1 262 ? -28.039 -9.141 6.482 1.00 91.50 262 ALA A N 1
ATOM 2068 C CA . ALA A 1 262 ? -28.127 -7.752 6.933 1.00 91.50 262 ALA A CA 1
ATOM 2069 C C . ALA A 1 262 ? -29.498 -7.128 6.610 1.00 91.50 262 ALA A C 1
ATOM 2071 O O . ALA A 1 262 ? -30.085 -6.472 7.476 1.00 91.50 262 ALA A O 1
ATOM 2072 N N . GLU A 1 263 ? -30.044 -7.391 5.416 1.00 93.44 263 GLU A N 1
ATOM 2073 C CA . GLU A 1 263 ? -31.415 -7.014 5.046 1.00 93.44 263 GLU A CA 1
ATOM 2074 C C . GLU A 1 263 ? -32.446 -7.670 5.978 1.00 93.44 263 GLU A C 1
ATOM 2076 O O . GLU A 1 263 ? -33.337 -6.989 6.494 1.00 93.44 263 GLU A O 1
ATOM 2081 N N . TYR A 1 264 ? -32.292 -8.968 6.274 1.00 95.06 264 TYR A N 1
ATOM 2082 C CA . TYR A 1 264 ? -33.162 -9.663 7.227 1.00 95.06 264 TYR A CA 1
ATOM 2083 C C . TYR A 1 264 ? -33.121 -9.035 8.627 1.00 95.06 264 TYR A C 1
ATOM 2085 O O . TYR A 1 264 ? -34.170 -8.779 9.216 1.00 95.06 264 TYR A O 1
ATOM 2093 N N . VAL A 1 265 ? -31.926 -8.746 9.156 1.00 93.94 265 VAL A N 1
ATOM 2094 C CA . VAL A 1 265 ? -31.758 -8.111 10.474 1.00 93.94 265 VAL A CA 1
ATOM 2095 C C . VAL A 1 265 ? -32.423 -6.732 10.521 1.00 93.94 265 VAL A C 1
ATOM 2097 O O . VAL A 1 265 ? -32.998 -6.379 11.552 1.00 93.94 265 VAL A O 1
ATOM 2100 N N . GLN A 1 266 ? -32.388 -5.954 9.433 1.00 94.12 266 GLN A N 1
ATOM 2101 C CA . GLN A 1 266 ? -33.106 -4.681 9.374 1.00 94.12 266 GLN A CA 1
ATOM 2102 C C . GLN A 1 266 ? -34.628 -4.891 9.419 1.00 94.12 266 GLN A C 1
ATOM 2104 O O . GLN A 1 266 ? -35.288 -4.318 10.286 1.00 94.12 266 GLN A O 1
ATOM 2109 N N . LEU A 1 267 ? -35.177 -5.742 8.547 1.00 93.69 267 LEU A N 1
ATOM 2110 C CA . LEU A 1 267 ? -36.620 -6.007 8.491 1.00 93.69 267 LEU A CA 1
ATOM 2111 C C . LEU A 1 267 ? -37.151 -6.595 9.812 1.00 93.69 267 LEU A C 1
ATOM 2113 O O . LEU A 1 267 ? -38.204 -6.183 10.293 1.00 93.69 267 LEU A O 1
ATOM 2117 N N . ALA A 1 268 ? -36.399 -7.499 10.448 1.00 95.00 268 ALA A N 1
ATOM 2118 C CA . ALA A 1 268 ? -36.749 -8.067 11.749 1.00 95.00 268 ALA A CA 1
ATOM 2119 C C . ALA A 1 268 ? -36.766 -7.008 12.868 1.00 95.00 268 ALA A C 1
ATOM 2121 O O . ALA A 1 268 ? -37.631 -7.056 13.739 1.00 95.00 268 ALA A O 1
ATOM 2122 N N . ARG A 1 269 ? -35.860 -6.017 12.840 1.00 95.38 269 ARG A N 1
ATOM 2123 C CA . ARG A 1 269 ? -35.870 -4.881 13.785 1.00 95.38 269 ARG A CA 1
ATOM 2124 C C . ARG A 1 269 ? -37.057 -3.947 13.564 1.00 95.38 269 ARG A C 1
ATOM 2126 O O . ARG A 1 269 ? -37.641 -3.484 14.540 1.00 95.38 269 ARG A O 1
ATOM 2133 N N . GLU A 1 270 ? -37.415 -3.680 12.311 1.00 93.88 270 GLU A N 1
ATOM 2134 C CA . GLU A 1 270 ? -38.597 -2.882 11.964 1.00 93.88 270 GLU A CA 1
ATOM 2135 C C . GLU A 1 270 ? -39.891 -3.588 12.415 1.00 93.88 270 GLU A C 1
ATOM 2137 O O . GLU A 1 270 ? -40.762 -2.954 13.015 1.00 93.88 270 GLU A O 1
ATOM 2142 N N . GLU A 1 271 ? -39.986 -4.911 12.229 1.00 95.12 271 GLU A N 1
ATOM 2143 C CA . GLU A 1 271 ? -41.121 -5.718 12.691 1.00 95.12 271 GLU A CA 1
ATOM 2144 C C . GLU A 1 271 ? -41.195 -5.800 14.229 1.00 95.12 271 GLU A C 1
ATOM 2146 O O . GLU A 1 271 ? -42.267 -5.585 14.800 1.00 95.12 271 GLU A O 1
ATOM 2151 N N . LEU A 1 272 ? -40.065 -6.009 14.918 1.00 96.69 272 LEU A N 1
ATOM 2152 C CA . LEU A 1 272 ? -39.986 -5.971 16.386 1.00 96.69 272 LEU A CA 1
ATOM 2153 C C . LEU A 1 272 ? -40.427 -4.616 16.954 1.00 96.69 272 LEU A C 1
ATOM 2155 O O . LEU A 1 272 ? -41.239 -4.581 17.875 1.00 96.69 272 LEU A O 1
ATOM 2159 N N . ALA A 1 273 ? -39.960 -3.503 16.381 1.00 95.69 273 ALA A N 1
ATOM 2160 C CA . ALA A 1 273 ? -40.350 -2.164 16.819 1.00 95.69 273 ALA A CA 1
ATOM 2161 C C . ALA A 1 273 ? -41.856 -1.896 16.631 1.00 95.69 273 ALA A C 1
ATOM 2163 O O . ALA A 1 273 ? -42.473 -1.206 17.448 1.00 95.69 273 ALA A O 1
ATOM 2164 N N . ALA A 1 274 ? -42.463 -2.456 15.580 1.00 94.56 274 ALA A N 1
ATOM 2165 C CA . ALA A 1 274 ? -43.899 -2.370 15.346 1.00 94.56 274 ALA A CA 1
ATOM 2166 C C . ALA A 1 274 ? -44.705 -3.240 16.334 1.00 94.56 274 ALA A C 1
ATOM 2168 O O . ALA A 1 274 ? -45.745 -2.794 16.824 1.00 94.56 274 ALA A O 1
ATOM 2169 N N . ILE A 1 275 ? -44.212 -4.433 16.689 1.00 96.62 275 ILE A N 1
ATOM 2170 C CA . ILE A 1 275 ? -44.814 -5.293 17.723 1.00 96.62 275 ILE A CA 1
ATOM 2171 C C . ILE A 1 275 ? -44.704 -4.644 19.112 1.00 96.62 275 ILE A C 1
ATOM 2173 O O . ILE A 1 275 ? -45.714 -4.528 19.802 1.00 96.62 275 ILE A O 1
ATOM 2177 N N . ASP A 1 276 ? -43.530 -4.138 19.499 1.00 97.25 276 ASP A N 1
ATOM 2178 C CA . ASP A 1 276 ? -43.323 -3.426 20.772 1.00 97.25 276 ASP A CA 1
ATOM 2179 C C . ASP A 1 276 ? -44.203 -2.163 20.882 1.00 97.25 276 ASP A C 1
ATOM 2181 O O . ASP A 1 276 ? -44.591 -1.760 21.980 1.00 97.25 276 ASP A O 1
ATOM 2185 N N . ALA A 1 277 ? -44.541 -1.521 19.757 1.00 94.25 277 ALA A N 1
ATOM 2186 C CA . ALA A 1 277 ? -45.505 -0.422 19.727 1.00 94.25 277 ALA A CA 1
ATOM 2187 C C . ALA A 1 277 ? -46.951 -0.896 19.950 1.00 94.25 277 ALA A C 1
ATOM 2189 O O . ALA A 1 277 ? -47.672 -0.258 20.712 1.00 94.25 277 ALA A O 1
ATOM 2190 N N . LEU A 1 278 ? -47.368 -2.013 19.341 1.00 95.12 278 LEU A N 1
ATOM 2191 C CA . LEU A 1 278 ? -48.694 -2.595 19.586 1.00 95.12 278 LEU A CA 1
ATOM 2192 C C . LEU A 1 278 ? -48.865 -3.070 21.030 1.00 95.12 278 LEU A C 1
ATOM 2194 O O . LEU A 1 278 ? -49.904 -2.802 21.620 1.00 95.12 278 LEU A O 1
ATOM 2198 N N . LEU A 1 279 ? -47.859 -3.744 21.594 1.00 96.12 279 LEU A N 1
ATOM 2199 C CA . LEU A 1 279 ? -47.895 -4.230 22.975 1.00 96.12 279 LEU A CA 1
ATOM 2200 C C . LEU A 1 279 ? -47.989 -3.065 23.971 1.00 96.12 279 LEU A C 1
ATOM 2202 O O . LEU A 1 279 ? -48.807 -3.111 24.883 1.00 96.12 279 LEU A O 1
ATOM 2206 N N . ARG A 1 280 ? -47.227 -1.981 23.754 1.00 94.56 280 ARG A N 1
ATOM 2207 C CA . ARG A 1 280 ? -47.312 -0.767 24.585 1.00 94.56 280 ARG A CA 1
ATOM 2208 C C . ARG A 1 280 ? -48.678 -0.088 24.491 1.00 94.56 280 ARG A C 1
ATOM 2210 O O . ARG A 1 280 ? -49.228 0.335 25.505 1.00 94.56 280 ARG A O 1
ATOM 2217 N N . ASP A 1 281 ? -49.228 0.017 23.285 1.00 92.94 281 ASP A N 1
ATOM 2218 C CA . ASP A 1 281 ? -50.548 0.617 23.098 1.00 92.94 281 ASP A CA 1
ATOM 2219 C C . ASP A 1 281 ? -51.654 -0.266 23.714 1.00 92.94 281 ASP A C 1
ATOM 2221 O O . ASP A 1 281 ? -52.607 0.275 24.264 1.00 92.94 281 ASP A O 1
ATOM 2225 N N . ALA A 1 282 ? -51.505 -1.598 23.695 1.00 92.69 282 ALA A N 1
ATOM 2226 C CA . ALA A 1 282 ? -52.414 -2.531 24.365 1.00 92.69 282 ALA A CA 1
ATOM 2227 C C . ALA A 1 282 ? -52.404 -2.342 25.890 1.00 92.69 282 ALA A C 1
ATOM 2229 O O . ALA A 1 282 ? -53.464 -2.149 26.479 1.00 92.69 282 ALA A O 1
ATOM 2230 N N . THR A 1 283 ? -51.218 -2.284 26.514 1.00 93.25 283 THR A N 1
ATOM 2231 C CA . THR A 1 283 ? -51.103 -2.008 27.960 1.00 93.25 283 THR A CA 1
ATOM 2232 C C . THR A 1 283 ? -51.704 -0.652 28.343 1.00 93.25 283 THR A C 1
ATOM 2234 O O . THR A 1 283 ? -52.321 -0.523 29.393 1.00 93.25 283 THR A O 1
ATOM 2237 N N . HIS A 1 284 ? -51.607 0.356 27.468 1.00 91.25 284 HIS A N 1
ATOM 2238 C CA . HIS A 1 284 ? -52.245 1.653 27.705 1.00 91.25 284 HIS A CA 1
ATOM 2239 C C . HIS A 1 284 ? -53.773 1.639 27.526 1.00 91.25 284 HIS A C 1
ATOM 2241 O O . HIS A 1 284 ? -54.447 2.446 28.163 1.00 91.25 284 HIS A O 1
ATOM 2247 N N . GLU A 1 285 ? -54.344 0.765 26.689 1.00 88.56 285 GLU A N 1
ATOM 2248 C CA . GLU A 1 285 ? -55.803 0.575 26.644 1.00 88.56 285 GLU A CA 1
ATOM 2249 C C . GLU A 1 285 ? -56.315 -0.150 27.903 1.00 88.56 285 GLU A C 1
ATOM 2251 O O . GLU A 1 285 ? -57.368 0.230 28.417 1.00 88.56 285 GLU A O 1
ATOM 2256 N N . GLU A 1 286 ? -55.556 -1.102 28.459 1.00 88.44 286 GLU A N 1
ATOM 2257 C CA . GLU A 1 286 ? -55.862 -1.743 29.751 1.00 88.44 286 GLU A CA 1
ATOM 2258 C C . GLU A 1 286 ? -55.831 -0.728 30.914 1.00 88.44 286 GLU A C 1
ATOM 2260 O O . GLU A 1 286 ? -56.839 -0.576 31.610 1.00 88.44 286 GLU A O 1
ATOM 2265 N N . ASP A 1 287 ? -54.752 0.060 31.049 1.00 89.38 287 ASP A N 1
ATOM 2266 C CA . ASP A 1 287 ? -54.623 1.133 32.058 1.00 89.38 287 ASP A CA 1
ATOM 2267 C C . ASP A 1 287 ? -55.809 2.125 32.022 1.00 89.38 287 ASP A C 1
ATOM 2269 O O . ASP A 1 287 ? -56.313 2.580 33.054 1.00 89.38 287 ASP A O 1
ATOM 2273 N N . VAL A 1 288 ? -56.260 2.495 30.815 1.00 87.56 288 VAL A N 1
ATOM 2274 C CA . VAL A 1 288 ? -57.367 3.446 30.606 1.00 87.56 288 VAL A CA 1
ATOM 2275 C C . VAL A 1 288 ? -58.726 2.826 30.939 1.00 87.56 288 VAL A C 1
ATOM 2277 O O . VAL A 1 288 ? -59.632 3.548 31.372 1.00 87.56 288 VAL A O 1
ATOM 2280 N N . HIS A 1 289 ? -58.887 1.513 30.762 1.00 82.81 289 HIS A N 1
ATOM 2281 C CA . HIS A 1 289 ? -60.114 0.814 31.126 1.00 82.81 289 HIS A CA 1
ATOM 2282 C C . HIS A 1 289 ? -60.270 0.664 32.644 1.00 82.81 289 HIS A C 1
ATOM 2284 O O . HIS A 1 289 ? -61.342 1.004 33.155 1.00 82.81 289 HIS A O 1
ATOM 2290 N N . ASP A 1 290 ? -59.217 0.278 33.370 1.00 83.19 290 ASP A N 1
ATOM 2291 C CA . ASP A 1 290 ? -59.259 0.171 34.837 1.00 83.19 290 ASP A CA 1
ATOM 2292 C C . ASP A 1 290 ? -59.492 1.536 35.509 1.00 83.19 290 ASP A C 1
ATOM 2294 O O . ASP A 1 290 ? -60.334 1.667 36.403 1.00 83.19 290 ASP A O 1
ATOM 2298 N N . ALA A 1 291 ? -58.848 2.600 35.015 1.00 81.31 291 ALA A N 1
ATOM 2299 C CA . ALA A 1 291 ? -58.997 3.952 35.563 1.00 81.31 291 ALA A CA 1
ATOM 2300 C C . ALA A 1 291 ? -60.427 4.536 35.467 1.00 81.31 291 ALA A C 1
ATOM 2302 O O . ALA A 1 291 ? -60.727 5.539 36.121 1.00 81.31 291 ALA A O 1
ATOM 2303 N N . CYS A 1 292 ? -61.318 3.955 34.653 1.00 70.62 292 CYS A N 1
ATOM 2304 C CA . CYS A 1 292 ? -62.657 4.499 34.403 1.00 70.62 292 CYS A CA 1
ATOM 2305 C C . CYS A 1 292 ? -63.766 3.888 35.288 1.00 70.62 292 CYS A C 1
ATOM 2307 O O . CYS A 1 292 ? -64.871 4.431 35.344 1.00 70.62 292 CYS A O 1
ATOM 2309 N N . VAL A 1 293 ? -63.500 2.780 35.992 1.00 69.94 293 VAL A N 1
ATOM 2310 C CA . VAL A 1 293 ? -64.542 2.006 36.701 1.00 69.94 293 VAL A CA 1
ATOM 2311 C C . VAL A 1 293 ? -64.830 2.521 38.125 1.00 69.94 293 VAL A C 1
ATOM 2313 O O . VAL A 1 293 ? -65.952 2.378 38.611 1.00 69.94 293 VAL A O 1
ATOM 2316 N N . GLU A 1 294 ? -63.881 3.191 38.789 1.00 65.56 294 GLU A N 1
ATOM 2317 C CA . GLU A 1 294 ? -63.960 3.479 40.237 1.00 65.56 294 GLU A CA 1
ATOM 2318 C C . GLU A 1 294 ? -64.467 4.884 40.647 1.00 65.56 294 GLU A C 1
ATOM 2320 O O . GLU A 1 294 ? -64.125 5.379 41.720 1.00 65.56 294 GLU A O 1
ATOM 2325 N N . THR A 1 295 ? -65.323 5.559 39.861 1.00 55.84 295 THR A N 1
ATOM 2326 C CA . THR A 1 295 ? -65.945 6.836 40.311 1.00 55.84 295 THR A CA 1
ATOM 2327 C C . THR A 1 295 ? -67.481 6.784 40.395 1.00 55.84 295 THR A C 1
ATOM 2329 O O . THR A 1 295 ? -68.172 7.180 39.451 1.00 55.84 295 THR A O 1
ATOM 2332 N N . PRO A 1 296 ? -68.062 6.362 41.539 1.00 59.44 296 PRO A N 1
ATOM 2333 C CA . PRO A 1 296 ? -69.506 6.405 41.763 1.00 59.44 296 PRO A CA 1
ATOM 2334 C C . PRO A 1 296 ? -70.053 7.840 41.756 1.00 59.44 296 PRO A C 1
ATOM 2336 O O . PRO A 1 296 ? -69.602 8.707 42.506 1.00 59.44 296 PRO A O 1
ATOM 2339 N N . CYS A 1 297 ? -71.073 8.097 40.935 1.00 44.31 297 CYS A N 1
ATOM 2340 C CA . CYS A 1 297 ? -71.726 9.402 40.876 1.00 44.31 297 CYS A CA 1
ATOM 2341 C C . CYS A 1 297 ? -72.466 9.737 42.182 1.00 44.31 297 CYS A C 1
ATOM 2343 O O . CYS A 1 297 ? -73.357 8.999 42.601 1.00 44.31 297 CYS A O 1
ATOM 2345 N N . SER A 1 298 ? -72.201 10.918 42.745 1.00 48.97 298 SER A N 1
ATOM 2346 C CA . SER A 1 298 ? -73.070 11.553 43.742 1.00 48.97 298 SER A CA 1
ATOM 2347 C C . SER A 1 298 ? -73.465 12.950 43.252 1.00 48.97 298 SER A C 1
ATOM 2349 O O . SER A 1 298 ? -72.625 13.718 42.786 1.00 48.97 298 SER A O 1
ATOM 2351 N N . SER A 1 299 ? -74.767 13.247 43.239 1.00 49.38 299 SER A N 1
ATOM 2352 C CA . SER A 1 299 ? -75.378 14.377 42.507 1.00 49.38 299 SER A CA 1
ATOM 2353 C C . SER A 1 299 ? -76.277 15.242 43.438 1.00 49.38 299 SER A C 1
ATOM 2355 O O . SER A 1 299 ? -76.265 15.030 44.647 1.00 49.38 299 SER A O 1
ATOM 2357 N N . PRO A 1 300 ? -77.014 16.277 42.972 1.00 54.19 300 PRO A N 1
ATOM 2358 C CA . PRO A 1 300 ? -76.477 17.643 42.894 1.00 54.19 300 PRO A CA 1
ATOM 2359 C C . PRO A 1 300 ? -77.367 18.730 43.560 1.00 54.19 300 PRO A C 1
ATOM 2361 O O . PRO A 1 300 ? -78.590 18.594 43.605 1.00 54.19 300 PRO A O 1
ATOM 2364 N N . LYS A 1 301 ? -76.772 19.853 44.012 1.00 48.31 301 LYS A N 1
ATOM 2365 C CA . LYS A 1 301 ? -77.416 21.131 44.453 1.00 48.31 301 LYS A CA 1
ATOM 2366 C C . LYS A 1 301 ? -76.310 22.115 44.917 1.00 48.31 301 LYS A C 1
ATOM 2368 O O . LYS A 1 301 ? -75.310 21.635 45.427 1.00 48.31 301 LYS A O 1
ATOM 2373 N N . THR A 1 302 ? -76.348 23.452 44.800 1.00 50.16 302 THR A N 1
ATOM 2374 C CA . THR A 1 302 ? -77.360 24.436 44.345 1.00 50.16 302 THR A CA 1
ATOM 2375 C C . THR A 1 302 ? -76.658 25.663 43.710 1.00 50.16 302 THR A C 1
ATOM 2377 O O . THR A 1 302 ? -75.507 25.945 44.020 1.00 50.16 302 THR A O 1
ATOM 2380 N N . ARG A 1 303 ? -77.372 26.413 42.854 1.00 42.34 303 ARG A N 1
ATOM 2381 C CA . ARG A 1 303 ? -77.003 27.715 42.239 1.00 42.34 303 ARG A CA 1
ATOM 2382 C C . ARG A 1 303 ? -76.302 28.736 43.166 1.00 42.34 303 ARG A C 1
ATOM 2384 O O . ARG A 1 303 ? -76.820 29.003 44.246 1.00 42.34 303 ARG A O 1
ATOM 2391 N N . SER A 1 304 ? -75.339 29.492 42.621 1.00 42.06 304 SER A N 1
ATOM 2392 C CA . SER A 1 304 ? -75.359 30.974 42.623 1.00 42.06 304 SER A CA 1
ATOM 2393 C C . SER A 1 304 ? -74.401 31.549 41.562 1.00 42.06 304 SER A C 1
ATOM 2395 O O . SER A 1 304 ? -73.476 30.865 41.135 1.00 42.06 304 SER A O 1
ATOM 2397 N N . ASN A 1 305 ? -74.643 32.782 41.106 1.00 42.97 305 ASN A N 1
ATOM 2398 C CA . ASN A 1 305 ? -73.935 33.424 39.988 1.00 42.97 305 ASN A CA 1
ATOM 2399 C C . ASN A 1 305 ? -72.756 34.290 40.466 1.00 42.97 305 ASN A C 1
ATOM 2401 O O . ASN A 1 305 ? -72.944 35.048 41.415 1.00 42.97 305 ASN A O 1
ATOM 2405 N N . MET A 1 306 ? -71.646 34.347 39.714 1.00 46.62 306 MET A N 1
ATOM 2406 C CA . MET A 1 306 ? -70.956 35.625 39.457 1.00 46.62 306 MET A CA 1
ATOM 2407 C C . MET A 1 306 ? -70.006 35.586 38.245 1.00 46.62 306 MET A C 1
ATOM 2409 O O . MET A 1 306 ? -69.489 34.540 37.866 1.00 46.62 306 MET A O 1
ATOM 2413 N N . THR A 1 307 ? -69.847 36.755 37.626 1.00 38.72 307 THR A N 1
ATOM 2414 C CA . THR A 1 307 ? -69.100 37.050 36.388 1.00 38.72 307 THR A CA 1
ATOM 2415 C C . THR A 1 307 ? -67.641 37.444 36.689 1.00 38.72 307 THR A C 1
ATOM 2417 O O . THR A 1 307 ? -67.348 37.767 37.836 1.00 38.72 307 THR A O 1
ATOM 2420 N N . LEU A 1 308 ? -66.801 37.577 35.641 1.00 41.94 308 LEU A N 1
ATOM 2421 C CA . LEU A 1 308 ? -65.411 38.107 35.627 1.00 41.94 308 LEU A CA 1
ATOM 2422 C C . LEU A 1 308 ? -64.339 37.077 36.063 1.00 41.94 308 LEU A C 1
ATOM 2424 O O . LEU A 1 308 ? -64.638 36.204 36.862 1.00 41.94 308 LEU A O 1
ATOM 2428 N N . SER A 1 309 ? -63.054 37.112 35.682 1.00 33.94 309 SER A N 1
ATOM 2429 C CA . SER A 1 309 ? -62.271 37.672 34.558 1.00 33.94 309 SER A CA 1
ATOM 2430 C C . SER A 1 309 ? -60.774 37.488 34.901 1.00 33.94 309 SER A C 1
ATOM 2432 O O . SER A 1 309 ? -60.385 37.872 35.994 1.00 33.94 309 SER A O 1
ATOM 2434 N N . ILE A 1 310 ? -59.943 37.088 33.924 1.00 39.03 310 ILE A N 1
ATOM 2435 C CA . ILE A 1 310 ? -58.545 37.561 33.717 1.00 39.03 310 ILE A CA 1
ATOM 2436 C C . ILE A 1 310 ? -57.404 37.105 34.694 1.00 39.03 310 ILE A C 1
ATOM 2438 O O . ILE A 1 310 ? -57.525 37.118 35.911 1.00 39.03 310 ILE A O 1
ATOM 2442 N N . THR A 1 311 ? -56.237 36.824 34.078 1.00 36.78 311 THR A N 1
ATOM 2443 C CA . THR A 1 311 ? -54.821 36.769 34.567 1.00 36.78 311 THR A CA 1
ATOM 2444 C C . THR A 1 311 ? -54.243 35.643 35.445 1.00 36.78 311 THR A C 1
ATOM 2446 O O . THR A 1 311 ? -54.701 35.362 36.543 1.00 36.78 311 THR A O 1
ATOM 2449 N N . ASP A 1 312 ? -53.115 35.126 34.928 1.00 35.72 312 ASP A N 1
ATOM 2450 C CA . ASP A 1 312 ? -51.802 34.840 35.546 1.00 35.72 312 ASP A CA 1
ATOM 2451 C C . ASP A 1 312 ? -51.641 34.707 37.071 1.00 35.72 312 ASP A C 1
ATOM 2453 O O . ASP A 1 312 ? -51.947 35.611 37.847 1.00 35.72 312 ASP A O 1
ATOM 2457 N N . ALA A 1 313 ? -50.915 33.651 37.462 1.00 41.25 313 ALA A N 1
ATOM 2458 C CA . ALA A 1 313 ? -50.324 33.485 38.788 1.00 41.25 313 ALA A CA 1
ATOM 2459 C C . ALA A 1 313 ? -48.790 33.348 38.704 1.00 41.25 313 ALA A C 1
ATOM 2461 O O . ALA A 1 313 ? -48.243 32.263 38.508 1.00 41.25 313 ALA A O 1
ATOM 2462 N N . SER A 1 314 ? -48.093 34.470 38.895 1.00 35.84 314 SER A N 1
ATOM 2463 C CA . SER A 1 314 ? -46.672 34.511 39.261 1.00 35.84 314 SER A CA 1
ATOM 2464 C C . SER A 1 314 ? -46.563 34.680 40.776 1.00 35.84 314 SER A C 1
ATOM 2466 O O . SER A 1 314 ? -47.161 35.609 41.319 1.00 35.84 314 SER A O 1
ATOM 2468 N N . THR A 1 315 ? -45.746 33.868 41.454 1.00 47.97 315 THR A N 1
ATOM 2469 C CA . THR A 1 315 ? -45.579 33.950 42.916 1.00 47.97 315 THR A CA 1
ATOM 2470 C C . THR A 1 315 ? -44.126 34.214 43.303 1.00 47.97 315 THR A C 1
ATOM 2472 O O . THR A 1 315 ? -43.218 33.450 42.985 1.00 47.97 315 THR A O 1
ATOM 2475 N N . ARG A 1 316 ? -43.922 35.310 44.035 1.00 40.22 316 ARG A N 1
ATOM 2476 C CA . ARG A 1 316 ? -42.656 35.793 44.606 1.00 40.22 316 ARG A CA 1
ATOM 2477 C C . ARG A 1 316 ? -42.955 36.282 46.027 1.00 40.22 316 ARG A C 1
ATOM 2479 O O . ARG A 1 316 ? -44.027 36.849 46.218 1.00 40.22 316 ARG A O 1
ATOM 2486 N N . PRO A 1 317 ? -42.021 36.187 46.982 1.00 54.00 317 PRO A N 1
ATOM 2487 C CA . PRO A 1 317 ? -42.028 37.065 48.145 1.00 54.00 317 PRO A CA 1
ATOM 2488 C C . PRO A 1 317 ? -40.895 38.105 48.078 1.00 54.00 317 PRO A C 1
ATOM 2490 O O . PRO A 1 317 ? -39.774 37.822 47.651 1.00 54.00 317 PRO A O 1
ATOM 2493 N N . GLN A 1 318 ? -41.207 39.326 48.508 1.00 38.28 318 GLN A N 1
ATOM 2494 C CA . GLN A 1 318 ? -40.257 40.373 48.893 1.00 38.28 318 GLN A CA 1
ATOM 2495 C C . GLN A 1 318 ? -40.452 40.667 50.379 1.00 38.28 318 GLN A C 1
ATOM 2497 O O . GLN A 1 318 ? -41.591 40.623 50.827 1.00 38.28 318 GLN A O 1
ATOM 2502 N N . THR A 1 319 ? -39.390 41.108 51.057 1.00 45.66 319 THR A N 1
ATOM 2503 C CA . THR A 1 319 ? -39.442 42.155 52.097 1.00 45.66 319 THR A CA 1
ATOM 2504 C C . THR A 1 319 ? -38.020 42.683 52.355 1.00 45.66 319 THR A C 1
ATOM 2506 O O . THR A 1 319 ? -37.142 41.885 52.658 1.00 45.66 319 THR A O 1
ATOM 2509 N N . GLU A 1 320 ? -37.845 44.008 52.212 1.00 46.59 320 GLU A N 1
ATOM 2510 C CA . GLU A 1 320 ? -37.214 44.929 53.197 1.00 46.59 320 GLU A CA 1
ATOM 2511 C C . GLU A 1 320 ? -35.703 44.797 53.560 1.00 46.59 320 GLU A C 1
ATOM 2513 O O . GLU A 1 320 ? -35.144 43.712 53.551 1.00 46.59 320 GLU A O 1
ATOM 2518 N N . SER A 1 321 ? -34.941 45.849 53.928 1.00 38.53 321 SER A N 1
ATOM 2519 C CA . SER A 1 321 ? -35.130 47.322 53.934 1.00 38.53 321 SER A CA 1
ATOM 2520 C C . SER A 1 321 ? -33.802 48.036 54.330 1.00 38.53 321 SER A C 1
ATOM 2522 O O . SER A 1 321 ? -33.168 47.566 55.264 1.00 38.53 321 SER A O 1
ATOM 2524 N N . LEU A 1 322 ? -33.442 49.176 53.685 1.00 43.16 322 LEU A N 1
ATOM 2525 C CA . LEU A 1 322 ? -32.568 50.299 54.173 1.00 43.16 322 LEU A CA 1
ATOM 2526 C C . LEU A 1 322 ? -31.082 49.999 54.607 1.00 43.16 322 LEU A C 1
ATOM 2528 O O . LEU A 1 322 ? -30.774 48.912 55.060 1.00 43.16 322 LEU A O 1
ATOM 2532 N N . ALA A 1 323 ? -30.050 50.876 54.526 1.00 41.16 323 ALA A N 1
ATOM 2533 C CA . ALA A 1 323 ? -29.874 52.277 54.078 1.00 41.16 323 ALA A CA 1
ATOM 2534 C C . ALA A 1 323 ? -28.383 52.671 53.762 1.00 41.16 323 ALA A C 1
ATOM 2536 O O . ALA A 1 323 ? -27.458 52.048 54.264 1.00 41.16 323 ALA A O 1
ATOM 2537 N N . SER A 1 324 ? -28.203 53.832 53.091 1.00 39.38 324 SER A N 1
ATOM 2538 C CA . SER A 1 324 ? -27.168 54.895 53.312 1.00 39.38 324 SER A CA 1
ATOM 2539 C C . SER A 1 324 ? -25.721 54.876 52.721 1.00 39.38 324 SER A C 1
ATOM 2541 O O . SER A 1 324 ? -24.971 53.926 52.896 1.00 39.38 324 SER A O 1
ATOM 2543 N N . GLY A 1 325 ? -25.305 56.042 52.159 1.00 42.28 325 GLY A N 1
ATOM 2544 C CA . GLY A 1 325 ? -23.910 56.541 51.935 1.00 42.28 325 GLY A CA 1
ATOM 2545 C C . GLY A 1 325 ? -23.222 56.160 50.600 1.00 42.28 325 GLY A C 1
ATOM 2546 O O . GLY A 1 325 ? -22.869 55.005 50.434 1.00 42.28 325 GLY A O 1
ATOM 2547 N N . ARG A 1 326 ? -23.015 56.986 49.544 1.00 44.00 326 ARG A N 1
ATOM 2548 C CA . ARG A 1 326 ? -22.373 58.332 49.376 1.00 44.00 326 ARG A CA 1
ATOM 2549 C C . ARG A 1 326 ? -20.939 58.408 49.966 1.00 44.00 326 ARG A C 1
ATOM 2551 O O . ARG A 1 326 ? -20.773 58.007 51.105 1.00 44.00 326 ARG A O 1
ATOM 2558 N N . SER A 1 327 ? -19.888 58.936 49.304 1.00 38.62 327 SER A N 1
ATOM 2559 C CA . SER A 1 327 ? -19.792 59.849 48.133 1.00 38.62 327 SER A CA 1
ATOM 2560 C C . SER A 1 327 ? -18.367 59.916 47.498 1.00 38.62 327 SER A C 1
ATOM 2562 O O . SER A 1 327 ? -17.417 59.543 48.169 1.00 38.62 327 SER A O 1
ATOM 2564 N N . SER A 1 328 ? -18.241 60.504 46.285 1.00 40.12 328 SER A N 1
ATOM 2565 C CA . SER A 1 328 ? -17.098 61.313 45.733 1.00 40.12 328 SER A CA 1
ATOM 2566 C C . SER A 1 328 ? -15.676 60.695 45.588 1.00 40.12 328 SER A C 1
ATOM 2568 O O . SER A 1 328 ? -15.150 60.156 46.544 1.00 40.12 328 SER A O 1
ATOM 2570 N N . THR A 1 329 ? -14.956 60.642 44.444 1.00 35.84 329 THR A N 1
ATOM 2571 C CA . THR A 1 329 ? -14.560 61.574 43.334 1.00 35.84 329 THR A CA 1
ATOM 2572 C C . THR A 1 329 ? -13.282 62.423 43.548 1.00 35.84 329 THR A C 1
ATOM 2574 O O . THR A 1 329 ? -13.259 63.224 44.474 1.00 35.84 329 THR A O 1
ATOM 2577 N N . LEU A 1 330 ? -12.362 62.365 42.553 1.00 41.47 330 LEU A N 1
ATOM 2578 C CA . LEU A 1 330 ? -11.312 63.337 42.112 1.00 41.47 330 LEU A CA 1
ATOM 2579 C C . LEU A 1 330 ? -9.797 63.006 42.288 1.00 41.47 330 LEU A C 1
ATOM 2581 O O . LEU A 1 330 ? -9.227 63.101 43.363 1.00 41.47 330 LEU A O 1
ATOM 2585 N N . SER A 1 331 ? -9.167 62.704 41.138 1.00 38.06 331 SER A N 1
ATOM 2586 C CA . SER A 1 331 ? -7.871 63.178 40.577 1.00 38.06 331 SER A CA 1
ATOM 2587 C C . SER A 1 331 ? -6.703 63.699 41.449 1.00 38.06 331 SER A C 1
ATOM 2589 O O . SER A 1 331 ? -6.871 64.711 42.120 1.00 38.06 331 SER A O 1
ATOM 2591 N N . ALA A 1 332 ? -5.476 63.202 41.185 1.00 42.56 332 ALA A N 1
ATOM 2592 C CA . ALA A 1 332 ? -4.288 64.016 40.816 1.00 42.56 332 ALA A CA 1
ATOM 2593 C C . ALA A 1 332 ? -3.032 63.167 40.460 1.00 42.56 332 ALA A C 1
ATOM 2595 O O . ALA A 1 332 ? -2.465 62.473 41.291 1.00 42.56 332 ALA A O 1
ATOM 2596 N N . THR A 1 333 ? -2.628 63.260 39.191 1.00 39.19 333 THR A N 1
ATOM 2597 C CA . THR A 1 333 ? -1.265 63.301 38.603 1.00 39.19 333 THR A CA 1
ATOM 2598 C C . THR A 1 333 ? 0.013 63.081 39.444 1.00 39.19 333 THR A C 1
ATOM 2600 O O . THR A 1 333 ? 0.294 63.879 40.332 1.00 39.19 333 THR A O 1
ATOM 2603 N N . GLU A 1 334 ? 0.938 62.254 38.924 1.00 52.03 334 GLU A N 1
ATOM 2604 C CA . GLU A 1 334 ? 2.355 62.654 38.750 1.00 52.03 334 GLU A CA 1
ATOM 2605 C C . GLU A 1 334 ? 3.026 61.964 37.532 1.00 52.03 334 GLU A C 1
ATOM 2607 O O . GLU A 1 334 ? 2.389 61.152 36.859 1.00 52.03 334 GLU A O 1
ATOM 2612 N N . LYS A 1 335 ? 4.245 62.382 37.144 1.00 47.16 335 LYS A N 1
ATOM 2613 C CA . LYS A 1 335 ? 4.793 62.261 35.770 1.00 47.16 335 LYS A CA 1
ATOM 2614 C C . LYS A 1 335 ? 6.106 61.467 35.646 1.00 47.16 335 LYS A C 1
ATOM 2616 O O . LYS A 1 335 ? 7.006 61.634 36.458 1.00 47.16 335 LYS A O 1
ATOM 2621 N N . GLY A 1 336 ? 6.292 60.855 34.467 1.00 44.09 336 GLY A N 1
ATOM 2622 C CA . GLY A 1 336 ? 7.598 60.699 33.794 1.00 44.09 336 GLY A CA 1
ATOM 2623 C C . GLY A 1 336 ? 8.137 59.260 33.674 1.00 44.09 336 GLY A C 1
ATOM 2624 O O . GLY A 1 336 ? 7.871 58.437 34.535 1.00 44.09 336 GLY A O 1
ATOM 2625 N N . SER A 1 337 ? 8.922 58.895 32.647 1.00 45.44 337 SER A N 1
ATOM 2626 C CA . SER A 1 337 ? 9.252 59.586 31.380 1.00 45.44 337 SER A CA 1
ATOM 2627 C C . SER A 1 337 ? 10.008 58.638 30.412 1.00 45.44 337 SER A C 1
ATOM 2629 O O . SER A 1 337 ? 10.622 57.697 30.896 1.00 45.44 337 SER A O 1
ATOM 2631 N N . VAL A 1 338 ? 10.073 58.963 29.099 1.00 45.34 338 VAL A N 1
ATOM 2632 C CA . VAL A 1 338 ? 11.069 58.470 28.086 1.00 45.34 338 VAL A CA 1
ATOM 2633 C C . VAL A 1 338 ? 10.989 56.966 27.679 1.00 45.34 338 VAL A C 1
ATOM 2635 O O . VAL A 1 338 ? 10.954 56.103 28.537 1.00 45.34 338 VAL A O 1
ATOM 2638 N N . ARG A 1 339 ? 11.021 56.525 26.398 1.00 41.62 339 ARG A N 1
ATOM 2639 C CA . ARG A 1 339 ? 10.979 57.159 25.048 1.00 41.62 339 ARG A CA 1
ATOM 2640 C C . ARG A 1 339 ? 10.601 56.115 23.959 1.00 41.62 339 ARG A C 1
ATOM 2642 O O . ARG A 1 339 ? 11.129 55.020 24.013 1.00 41.62 339 ARG A O 1
ATOM 2649 N N . GLN A 1 340 ? 9.808 56.543 22.957 1.00 43.81 340 GLN A N 1
ATOM 2650 C CA . GLN A 1 340 ? 9.937 56.362 21.475 1.00 43.81 340 GLN A CA 1
ATOM 2651 C C . GLN A 1 340 ? 10.249 54.958 20.856 1.00 43.81 340 GLN A C 1
ATOM 2653 O O . GLN A 1 340 ? 11.058 54.214 21.379 1.00 43.81 340 GLN A O 1
ATOM 2658 N N . GLN A 1 341 ? 9.717 54.552 19.685 1.00 39.78 341 GLN A N 1
ATOM 2659 C CA . GLN A 1 341 ? 8.986 55.274 18.617 1.00 39.78 341 GLN A CA 1
ATOM 2660 C C . GLN A 1 341 ? 8.073 54.318 17.773 1.00 39.78 341 GLN A C 1
ATOM 2662 O O . GLN A 1 341 ? 8.303 53.112 17.811 1.00 39.78 341 GLN A O 1
ATOM 2667 N N . PRO A 1 342 ? 7.057 54.809 17.015 1.00 44.25 342 PRO A N 1
ATOM 2668 C CA . PRO A 1 342 ? 6.035 53.980 16.333 1.00 44.25 342 PRO A CA 1
ATOM 2669 C C . PRO A 1 342 ? 5.963 54.174 14.795 1.00 44.25 342 PRO A C 1
ATOM 2671 O O . PRO A 1 342 ? 6.571 55.118 14.297 1.00 44.25 342 PRO A O 1
ATOM 2674 N N . LEU A 1 343 ? 5.099 53.420 14.074 1.00 46.19 343 LEU A N 1
ATOM 2675 C CA . LEU A 1 343 ? 4.173 53.981 13.051 1.00 46.19 343 LEU A CA 1
ATOM 2676 C C . LEU A 1 343 ? 3.136 52.978 12.461 1.00 46.19 343 LEU A C 1
ATOM 2678 O O . LEU A 1 343 ? 3.545 51.953 11.942 1.00 46.19 343 LEU A O 1
ATOM 2682 N N . ARG A 1 344 ? 1.843 53.385 12.441 1.00 41.09 344 ARG A N 1
ATOM 2683 C CA . ARG A 1 344 ? 0.813 53.266 11.353 1.00 41.09 344 ARG A CA 1
ATOM 2684 C C . ARG A 1 344 ? 0.454 51.882 10.724 1.00 41.09 344 ARG A C 1
ATOM 2686 O O . ARG A 1 344 ? 1.302 51.024 10.586 1.00 41.09 344 ARG A O 1
ATOM 2693 N N . GLN A 1 345 ? -0.778 51.606 10.255 1.00 42.97 345 GLN A N 1
ATOM 2694 C CA . GLN A 1 345 ? -2.030 52.392 10.147 1.00 42.97 345 GLN A CA 1
ATOM 2695 C C . GLN A 1 345 ? -3.266 51.471 9.960 1.00 42.97 345 GLN A C 1
ATOM 2697 O O . GLN A 1 345 ? -3.123 50.415 9.362 1.00 42.97 345 GLN A O 1
ATOM 2702 N N . GLN A 1 346 ? -4.458 51.979 10.322 1.00 39.16 346 GLN A N 1
ATOM 2703 C CA . GLN A 1 346 ? -5.763 51.761 9.644 1.00 39.16 346 GLN A CA 1
ATOM 2704 C C . GLN A 1 346 ? -6.461 50.368 9.707 1.00 39.16 346 GLN A C 1
ATOM 2706 O O . GLN A 1 346 ? -5.814 49.349 9.531 1.00 39.16 346 GLN A O 1
ATOM 2711 N N . GLU A 1 347 ? -7.789 50.205 9.851 1.00 41.28 347 GLU A N 1
ATOM 2712 C CA . GLU A 1 347 ? -8.901 50.994 10.443 1.00 41.28 347 GLU A CA 1
ATOM 2713 C C . GLU A 1 347 ? -10.138 50.077 10.587 1.00 41.28 347 GLU A C 1
ATOM 2715 O O . GLU A 1 347 ? -10.178 48.978 10.037 1.00 41.28 347 GLU A O 1
ATOM 2720 N N . SER A 1 348 ? -11.131 50.487 11.375 1.00 37.97 348 SER A N 1
ATOM 2721 C CA . SER A 1 348 ? -12.293 49.676 11.763 1.00 37.97 348 SER A CA 1
ATOM 2722 C C . SER A 1 348 ? -13.536 49.927 10.898 1.00 37.97 348 SER A C 1
ATOM 2724 O O . SER A 1 348 ? -13.679 51.020 10.351 1.00 37.97 348 SER A O 1
ATOM 2726 N N . ARG A 1 349 ? -14.487 48.969 10.875 1.00 41.00 349 ARG A N 1
ATOM 2727 C CA . ARG A 1 349 ? -15.918 49.183 11.234 1.00 41.00 349 ARG A CA 1
ATOM 2728 C C . ARG A 1 349 ? -16.838 47.973 10.976 1.00 41.00 349 ARG A C 1
ATOM 2730 O O . ARG A 1 349 ? -16.761 47.364 9.923 1.00 41.00 349 ARG A O 1
ATOM 2737 N N . ASN A 1 350 ? -17.740 47.767 11.945 1.00 39.47 350 ASN A N 1
ATOM 2738 C CA . ASN A 1 350 ? -19.179 47.436 11.854 1.00 39.47 350 ASN A CA 1
ATOM 2739 C C . ASN A 1 350 ? -19.605 46.209 11.008 1.00 39.47 350 ASN A C 1
ATOM 2741 O O . ASN A 1 350 ? -19.341 46.161 9.818 1.00 39.47 350 ASN A O 1
ATOM 2745 N N . ALA A 1 351 ? -20.187 45.148 11.580 1.00 35.28 351 ALA A N 1
ATOM 2746 C CA . ALA A 1 351 ? -21.489 45.022 12.277 1.00 35.28 351 ALA A CA 1
ATOM 2747 C C . ALA A 1 351 ? -22.648 44.651 11.322 1.00 35.28 351 ALA A C 1
ATOM 2749 O O . ALA A 1 351 ? -22.601 44.968 10.141 1.00 35.28 351 ALA A O 1
ATOM 2750 N N . ASP A 1 352 ? -23.654 43.973 11.887 1.00 40.25 352 ASP A N 1
ATOM 2751 C CA . ASP A 1 352 ? -24.873 43.428 11.263 1.00 40.25 352 ASP A CA 1
ATOM 2752 C C . ASP A 1 352 ? -24.694 42.233 10.302 1.00 40.25 352 ASP A C 1
ATOM 2754 O O . ASP A 1 352 ? -24.178 42.344 9.197 1.00 40.25 352 ASP A O 1
ATOM 2758 N N . VAL A 1 353 ? -25.144 41.047 10.731 1.00 41.47 353 VAL A N 1
ATOM 2759 C CA . VAL A 1 353 ? -26.462 40.473 10.379 1.00 41.47 353 VAL A CA 1
ATOM 2760 C C . VAL A 1 353 ? -26.659 39.199 11.209 1.00 41.47 353 VAL A C 1
ATOM 2762 O O . VAL A 1 353 ? -25.843 38.280 11.167 1.00 41.47 353 VAL A O 1
ATOM 2765 N N . ALA A 1 354 ? -27.765 39.134 11.947 1.00 38.31 354 ALA A N 1
ATOM 2766 C CA . ALA A 1 354 ? -28.238 37.920 12.598 1.00 38.31 354 ALA A CA 1
ATOM 2767 C C . ALA A 1 354 ? -29.551 37.481 11.943 1.00 38.31 354 ALA A C 1
ATOM 2769 O O . ALA A 1 354 ? -30.530 38.211 12.049 1.00 38.31 354 ALA A O 1
ATOM 2770 N N . ASP A 1 355 ? -29.578 36.300 11.315 1.00 35.50 355 ASP A N 1
ATOM 2771 C CA . ASP A 1 355 ? -30.792 35.482 11.178 1.00 35.50 355 ASP A CA 1
ATOM 2772 C C . ASP A 1 355 ? -30.456 34.034 10.741 1.00 35.50 355 ASP A C 1
ATOM 2774 O O . ASP A 1 355 ? -29.305 33.712 10.444 1.00 35.50 355 ASP A O 1
ATOM 2778 N N . ALA A 1 356 ? -31.485 33.185 10.663 1.00 38.28 356 ALA A N 1
ATOM 2779 C CA . ALA A 1 356 ? -31.516 31.843 10.074 1.00 38.28 356 ALA A CA 1
ATOM 2780 C C . ALA A 1 356 ? -30.906 30.684 10.894 1.00 38.28 356 ALA A C 1
ATOM 2782 O O . ALA A 1 356 ? -30.144 29.857 10.390 1.00 38.28 356 ALA A O 1
ATOM 2783 N N . VAL A 1 357 ? -31.394 30.505 12.126 1.00 38.88 357 VAL A N 1
ATOM 2784 C CA . VAL A 1 357 ? -31.553 29.148 12.685 1.00 38.88 357 VAL A CA 1
ATOM 2785 C C . VAL A 1 357 ? -32.821 28.528 12.091 1.00 38.88 357 VAL A C 1
ATOM 2787 O O . VAL A 1 357 ? -33.926 28.880 12.502 1.00 38.88 357 VAL A O 1
ATOM 2790 N N . ARG A 1 358 ? -32.693 27.577 11.153 1.00 38.56 358 ARG A N 1
ATOM 2791 C CA . ARG A 1 358 ? -33.780 26.627 10.848 1.00 38.56 358 ARG A CA 1
ATOM 2792 C C . ARG A 1 358 ? -33.287 25.329 10.207 1.00 38.56 358 ARG A C 1
ATOM 2794 O O . ARG A 1 358 ? -32.417 25.329 9.344 1.00 38.56 358 ARG A O 1
ATOM 2801 N N . SER A 1 359 ? -33.861 24.229 10.682 1.00 34.25 359 SER A N 1
ATOM 2802 C CA . SER A 1 359 ? -33.492 22.848 10.373 1.00 34.25 359 SER A CA 1
ATOM 2803 C C . SER A 1 359 ? -33.698 22.473 8.903 1.00 34.25 359 SER A C 1
ATOM 2805 O O . SER A 1 359 ? -34.684 22.874 8.291 1.00 34.25 359 SER A O 1
ATOM 2807 N N . SER A 1 360 ? -32.825 21.609 8.379 1.00 36.75 360 SER A N 1
ATOM 2808 C CA . SER A 1 360 ? -33.006 20.941 7.086 1.00 36.75 360 SER A CA 1
ATOM 2809 C C . SER A 1 360 ? -32.459 19.512 7.146 1.00 36.75 360 SER A C 1
ATOM 2811 O O . SER A 1 360 ? -31.367 19.222 6.656 1.00 36.75 360 SER A O 1
ATOM 2813 N N . THR A 1 361 ? -33.230 18.613 7.755 1.00 35.94 361 THR A N 1
ATOM 2814 C CA . THR A 1 361 ? -33.005 17.166 7.660 1.00 35.94 361 THR A CA 1
ATOM 2815 C C . THR A 1 361 ? -33.429 16.706 6.266 1.00 35.94 361 THR A C 1
ATOM 2817 O O . THR A 1 361 ? -34.617 16.729 5.957 1.00 35.94 361 THR A O 1
ATOM 2820 N N . PHE A 1 362 ? -32.478 16.299 5.424 1.00 37.69 362 PHE A N 1
ATOM 2821 C CA . PHE A 1 362 ? -32.760 15.699 4.117 1.00 37.69 362 PHE A CA 1
ATOM 2822 C C . PHE A 1 362 ? -32.170 14.290 4.059 1.00 37.69 362 PHE A C 1
ATOM 2824 O O . PHE A 1 362 ? -30.966 14.115 3.878 1.00 37.69 362 PHE A O 1
ATOM 2831 N N . SER A 1 363 ? -33.036 13.288 4.200 1.00 31.41 363 SER A N 1
ATOM 2832 C CA . SER A 1 363 ? -32.711 11.904 3.861 1.00 31.41 363 SER A CA 1
ATOM 2833 C C . SER A 1 363 ? -32.688 11.757 2.341 1.00 31.41 363 SER A C 1
ATOM 2835 O O . SER A 1 363 ? -33.640 12.157 1.672 1.00 31.41 363 SER A O 1
ATOM 2837 N N . PHE A 1 364 ? -31.628 11.163 1.795 1.00 36.25 364 PHE A N 1
ATOM 2838 C CA . PHE A 1 364 ? -31.563 10.759 0.390 1.00 36.25 364 PHE A CA 1
ATOM 2839 C C . PHE A 1 364 ? -31.411 9.243 0.303 1.00 36.25 364 PHE A C 1
ATOM 2841 O O . PHE A 1 364 ? -30.340 8.701 0.568 1.00 36.25 364 PHE A O 1
ATOM 2848 N N . SER A 1 365 ? -32.488 8.571 -0.095 1.00 30.75 365 SER A N 1
ATOM 2849 C CA . SER A 1 365 ? -32.461 7.168 -0.505 1.00 30.75 365 SER A CA 1
ATOM 2850 C C . SER A 1 365 ? -31.802 7.056 -1.881 1.00 30.75 365 SER A C 1
ATOM 2852 O O . SER A 1 365 ? -32.145 7.813 -2.791 1.00 30.75 365 SER A O 1
ATOM 2854 N N . PHE A 1 366 ? -30.879 6.110 -2.053 1.00 37.88 366 PHE A N 1
ATOM 2855 C CA . PHE A 1 366 ? -30.266 5.812 -3.349 1.00 37.88 366 PHE A CA 1
ATOM 2856 C C . PHE A 1 366 ? -30.732 4.436 -3.827 1.00 37.88 366 PHE A C 1
ATOM 2858 O O . PHE A 1 366 ? -30.407 3.423 -3.217 1.00 37.88 366 PHE A O 1
ATOM 2865 N N . SER A 1 367 ? -31.488 4.398 -4.922 1.00 35.19 367 SER A N 1
ATOM 2866 C CA . SER A 1 367 ? -31.878 3.152 -5.588 1.00 35.19 367 SER A CA 1
ATOM 2867 C C . SER A 1 367 ? -30.869 2.827 -6.686 1.00 35.19 367 SER A C 1
ATOM 2869 O O . SER A 1 367 ? -30.672 3.632 -7.598 1.00 35.19 367 SER A O 1
ATOM 2871 N N . PHE A 1 368 ? -30.239 1.653 -6.629 1.00 35.59 368 PHE A N 1
ATOM 2872 C CA . PHE A 1 368 ? -29.354 1.186 -7.696 1.00 35.59 368 PHE A CA 1
ATOM 2873 C C . PHE A 1 368 ? -30.154 0.357 -8.711 1.00 35.59 368 PHE A C 1
ATOM 2875 O O . PHE A 1 368 ? -30.802 -0.620 -8.352 1.00 35.59 368 PHE A O 1
ATOM 2882 N N . SER A 1 369 ? -30.124 0.743 -9.987 1.00 35.34 369 SER A N 1
ATOM 2883 C CA . SER A 1 369 ? -30.682 -0.052 -11.089 1.00 35.34 369 SER A CA 1
ATOM 2884 C C . SER A 1 369 ? -29.556 -0.501 -12.008 1.00 35.34 369 SER A C 1
ATOM 2886 O O . SER A 1 369 ? -29.009 0.301 -12.764 1.00 35.34 369 SER A O 1
ATOM 2888 N N . ALA A 1 370 ? -29.221 -1.788 -11.949 1.00 34.00 370 ALA A N 1
ATOM 2889 C CA . ALA A 1 370 ? -28.299 -2.420 -12.883 1.00 34.00 370 ALA A CA 1
ATOM 2890 C C . ALA A 1 370 ? -29.058 -2.880 -14.138 1.00 34.00 370 ALA A C 1
ATOM 2892 O O . ALA A 1 370 ? -29.995 -3.672 -14.049 1.00 34.00 370 ALA A O 1
ATOM 2893 N N . ALA A 1 371 ? -28.643 -2.405 -15.314 1.00 35.75 371 ALA A N 1
ATOM 2894 C CA . ALA A 1 371 ? -29.152 -2.871 -16.603 1.00 35.75 371 ALA A CA 1
ATOM 2895 C C . ALA A 1 371 ? -28.122 -3.795 -17.272 1.00 35.75 371 ALA A C 1
ATOM 2897 O O . ALA A 1 371 ? -26.959 -3.422 -17.422 1.00 35.75 371 ALA A O 1
ATOM 2898 N N . ALA A 1 372 ? -28.554 -4.990 -17.682 1.00 35.38 372 ALA A N 1
ATOM 2899 C CA . ALA A 1 372 ? -27.702 -6.018 -18.277 1.00 35.38 372 ALA A CA 1
ATOM 2900 C C . ALA A 1 372 ? -27.966 -6.214 -19.782 1.00 35.38 372 ALA A C 1
ATOM 2902 O O . ALA A 1 372 ? -29.114 -6.201 -20.225 1.00 35.38 372 ALA A O 1
ATOM 2903 N N . ALA A 1 373 ? -26.893 -6.455 -20.542 1.00 37.47 373 ALA A N 1
ATOM 2904 C CA . ALA A 1 373 ? -26.858 -6.970 -21.917 1.00 37.47 373 ALA A CA 1
ATOM 2905 C C . ALA A 1 373 ? -25.397 -7.386 -22.238 1.00 37.47 373 ALA A C 1
ATOM 2907 O O . ALA A 1 373 ? -24.483 -6.703 -21.789 1.00 37.47 373 ALA A O 1
ATOM 2908 N N . ALA A 1 374 ? -25.074 -8.444 -22.990 1.00 36.91 374 ALA A N 1
ATOM 2909 C CA . ALA A 1 374 ? -25.885 -9.565 -23.465 1.00 36.91 374 ALA A CA 1
ATOM 2910 C C . ALA A 1 374 ? -25.018 -10.834 -23.669 1.00 36.91 374 ALA A C 1
ATOM 2912 O O . ALA A 1 374 ? -23.898 -10.761 -24.161 1.00 36.91 374 ALA A O 1
ATOM 2913 N N . SER A 1 375 ? -25.587 -11.977 -23.280 1.00 36.44 375 SER A N 1
ATOM 2914 C CA . SER A 1 375 ? -25.610 -13.301 -23.926 1.00 36.44 375 SER A CA 1
ATOM 2915 C C . SER A 1 375 ? -24.632 -13.677 -25.055 1.00 36.44 375 SER A C 1
ATOM 2917 O O . SER A 1 375 ? -24.713 -13.117 -26.140 1.00 36.44 375 SER A O 1
ATOM 2919 N N . THR A 1 376 ? -23.909 -14.791 -24.843 1.00 38.97 376 THR A N 1
ATOM 2920 C CA . THR A 1 376 ? -23.789 -15.997 -25.717 1.00 38.97 376 THR A CA 1
ATOM 2921 C C . THR A 1 376 ? -22.859 -17.019 -25.025 1.00 38.97 376 THR A C 1
ATOM 2923 O O . THR A 1 376 ? -21.880 -16.582 -24.439 1.00 38.97 376 THR A O 1
ATOM 2926 N N . SER A 1 377 ? -22.947 -18.354 -25.095 1.00 31.28 377 SER A N 1
ATOM 2927 C CA . SER A 1 377 ? -23.973 -19.377 -25.388 1.00 31.28 377 SER A CA 1
ATOM 2928 C C . SER A 1 377 ? -23.218 -20.687 -25.719 1.00 31.28 377 SER A C 1
ATOM 2930 O O . SER A 1 377 ? -22.646 -20.742 -26.800 1.00 31.28 377 SER A O 1
ATOM 2932 N N . THR A 1 378 ? -23.221 -21.700 -24.832 1.00 35.53 378 THR A N 1
ATOM 2933 C CA . THR A 1 378 ? -23.028 -23.167 -25.083 1.00 35.53 378 THR A CA 1
ATOM 2934 C C . THR A 1 378 ? -23.062 -23.890 -23.720 1.00 35.53 378 THR A C 1
ATOM 2936 O O . THR A 1 378 ? -22.249 -23.564 -22.866 1.00 35.53 378 THR A O 1
ATOM 2939 N N . ALA A 1 379 ? -24.113 -24.654 -23.382 1.00 35.44 379 ALA A N 1
ATOM 2940 C CA . ALA A 1 379 ? -24.257 -26.120 -23.562 1.00 35.44 379 ALA A CA 1
ATOM 2941 C C . ALA A 1 379 ? -23.374 -26.960 -22.588 1.00 35.44 379 ALA A C 1
ATOM 2943 O O . ALA A 1 379 ? -22.183 -26.699 -22.505 1.00 35.44 379 ALA A O 1
ATOM 2944 N N . ALA A 1 380 ? -23.856 -27.975 -21.844 1.00 41.72 380 ALA A N 1
ATOM 2945 C CA . ALA A 1 380 ? -25.146 -28.694 -21.857 1.00 41.72 380 ALA A CA 1
ATOM 2946 C C . ALA A 1 380 ? -25.468 -29.409 -20.509 1.00 41.72 380 ALA A C 1
ATOM 2948 O O . ALA A 1 380 ? -24.550 -29.623 -19.727 1.00 41.72 380 ALA A O 1
ATOM 2949 N N . ALA A 1 381 ? -26.733 -29.859 -20.346 1.00 48.69 381 ALA A N 1
ATOM 2950 C CA . ALA A 1 381 ? -27.249 -30.909 -19.427 1.00 48.69 381 ALA A CA 1
ATOM 2951 C C . ALA A 1 381 ? -27.113 -30.720 -17.887 1.00 48.69 381 ALA A C 1
ATOM 2953 O O . ALA A 1 381 ? -26.087 -30.269 -17.398 1.00 48.69 381 ALA A O 1
ATOM 2954 N N . ASP A 1 382 ? -28.055 -31.127 -17.024 1.00 41.72 382 ASP A N 1
ATOM 2955 C CA . ASP A 1 382 ? -29.516 -31.355 -17.121 1.00 41.72 382 ASP A CA 1
ATOM 2956 C C . ASP A 1 382 ? -30.099 -31.377 -15.672 1.00 41.72 382 ASP A C 1
ATOM 2958 O O . ASP A 1 382 ? -29.316 -31.363 -14.722 1.00 41.72 382 ASP A O 1
ATOM 2962 N N . VAL A 1 383 ? -31.429 -31.485 -15.495 1.00 46.12 383 VAL A N 1
ATOM 2963 C CA . VAL A 1 383 ? -32.227 -31.552 -14.225 1.00 46.12 383 VAL A CA 1
ATOM 2964 C C . VAL A 1 383 ? -32.870 -30.217 -13.762 1.00 46.12 383 VAL A C 1
ATOM 2966 O O . VAL A 1 383 ? -32.164 -29.272 -13.409 1.00 46.12 383 VAL A O 1
ATOM 2969 N N . PRO A 1 384 ? -34.222 -30.127 -13.687 1.00 42.47 384 PRO A N 1
ATOM 2970 C CA . PRO A 1 384 ? -34.942 -28.897 -13.340 1.00 42.47 384 PRO A CA 1
ATOM 2971 C C . PRO A 1 384 ? -35.342 -28.793 -11.855 1.00 42.47 384 PRO A C 1
ATOM 2973 O O . PRO A 1 384 ? -35.701 -29.782 -11.218 1.00 42.47 384 PRO A O 1
ATOM 2976 N N . SER A 1 385 ? -35.414 -27.562 -11.332 1.00 42.78 385 SER A N 1
ATOM 2977 C CA . SER A 1 385 ? -36.110 -27.239 -10.076 1.00 42.78 385 SER A CA 1
ATOM 2978 C C . SER A 1 385 ? -36.964 -25.978 -10.238 1.00 42.78 385 SER A C 1
ATOM 2980 O O . SER A 1 385 ? -36.570 -25.022 -10.906 1.00 42.78 385 SER A O 1
ATOM 2982 N N . ILE A 1 386 ? -38.170 -26.009 -9.673 1.00 41.19 386 ILE A N 1
ATOM 2983 C CA . ILE A 1 386 ? -39.263 -25.068 -9.945 1.00 41.19 386 ILE A CA 1
ATOM 2984 C C . ILE A 1 386 ? -39.233 -23.910 -8.940 1.00 41.19 386 ILE A C 1
ATOM 2986 O O . ILE A 1 386 ? -39.334 -24.139 -7.737 1.00 41.19 386 ILE A O 1
ATOM 2990 N N . VAL A 1 387 ? -39.203 -22.664 -9.428 1.00 44.34 387 VAL A N 1
ATOM 2991 C CA . VAL A 1 387 ? -39.462 -21.456 -8.620 1.00 44.34 387 VAL A CA 1
ATOM 2992 C C . VAL A 1 387 ? -40.496 -20.569 -9.336 1.00 44.34 387 VAL A C 1
ATOM 2994 O O . VAL A 1 387 ? -40.316 -20.283 -10.524 1.00 44.34 387 VAL A O 1
ATOM 2997 N N . PRO A 1 388 ? -41.589 -20.131 -8.673 1.00 44.16 388 PRO A N 1
ATOM 2998 C CA . PRO A 1 388 ? -42.619 -19.310 -9.308 1.00 44.16 388 PRO A CA 1
ATOM 2999 C C . PRO A 1 388 ? -42.135 -17.897 -9.653 1.00 44.16 388 PRO A C 1
ATOM 3001 O O . PRO A 1 388 ? -41.492 -17.217 -8.857 1.00 44.16 388 PRO A O 1
ATOM 3004 N N . ARG A 1 389 ? -42.515 -17.427 -10.841 1.00 37.34 389 ARG A N 1
ATOM 3005 C CA . ARG A 1 389 ? -42.154 -16.113 -11.384 1.00 37.34 389 ARG A CA 1
ATOM 3006 C C . ARG A 1 389 ? -43.201 -15.071 -10.978 1.00 37.34 389 ARG A C 1
ATOM 3008 O O . ARG A 1 389 ? -44.281 -15.037 -11.566 1.00 37.34 389 ARG A O 1
ATOM 3015 N N . LEU A 1 390 ? -42.893 -14.216 -10.000 1.00 38.59 390 LEU A N 1
ATOM 3016 C CA . LEU A 1 390 ? -43.764 -13.091 -9.642 1.00 38.59 390 LEU A CA 1
ATOM 3017 C C . LEU A 1 390 ? -43.753 -12.026 -10.751 1.00 38.59 390 LEU A C 1
ATOM 3019 O O . LEU A 1 390 ? -42.705 -11.509 -11.135 1.00 38.59 390 LEU A O 1
ATOM 3023 N N . ARG A 1 391 ? -44.944 -11.710 -11.267 1.00 34.00 391 ARG A N 1
ATOM 3024 C CA . ARG A 1 391 ? -45.211 -10.579 -12.164 1.00 34.00 391 ARG A CA 1
ATOM 3025 C C . ARG A 1 391 ? -45.651 -9.385 -11.317 1.00 34.00 391 ARG A C 1
ATOM 3027 O O . ARG A 1 391 ? -46.628 -9.500 -10.585 1.00 34.00 391 ARG A O 1
ATOM 3034 N N . LEU A 1 392 ? -44.993 -8.243 -11.486 1.00 43.41 392 LEU A N 1
ATOM 3035 C CA . LEU A 1 392 ? -45.473 -6.939 -11.029 1.00 43.41 392 LEU A CA 1
ATOM 3036 C C . LEU A 1 392 ? -45.425 -5.990 -12.228 1.00 43.41 392 LEU A C 1
ATOM 3038 O O . LEU A 1 392 ? -44.353 -5.610 -12.692 1.00 43.41 392 LEU A O 1
ATOM 3042 N N . GLU A 1 393 ? -46.599 -5.676 -12.770 1.00 40.25 393 GLU A N 1
ATOM 3043 C CA . GLU A 1 393 ? -46.762 -4.750 -13.890 1.00 40.25 393 GLU A CA 1
ATOM 3044 C C . GLU A 1 393 ? -47.162 -3.357 -13.372 1.00 40.25 393 GLU A C 1
ATOM 3046 O O . GLU A 1 393 ? -48.038 -3.223 -12.522 1.00 40.25 393 GLU A O 1
ATOM 3051 N N . SER A 1 394 ? -46.544 -2.328 -13.960 1.00 35.94 394 SER A N 1
ATOM 3052 C CA . SER A 1 394 ? -47.064 -0.960 -14.136 1.00 35.94 394 SER A CA 1
ATOM 3053 C C . SER A 1 394 ? -47.547 -0.138 -12.924 1.00 35.94 394 SER A C 1
ATOM 3055 O O . SER A 1 394 ? -48.677 -0.272 -12.474 1.00 35.94 394 SER A O 1
ATOM 3057 N N . CYS A 1 395 ? -46.751 0.877 -12.576 1.00 35.66 395 CYS A N 1
ATOM 3058 C CA . CYS A 1 395 ? -47.102 2.311 -12.517 1.00 35.66 395 CYS A CA 1
ATOM 3059 C C . CYS A 1 395 ? -45.763 3.072 -12.397 1.00 35.66 395 CYS A C 1
ATOM 3061 O O . CYS A 1 395 ? -44.880 2.620 -11.683 1.00 35.66 395 CYS A O 1
ATOM 3063 N N . GLY A 1 396 ? -45.475 4.198 -13.044 1.00 37.81 396 GLY A N 1
ATOM 3064 C CA . GLY A 1 396 ? -46.268 5.120 -13.853 1.00 37.81 396 GLY A CA 1
ATOM 3065 C C . GLY A 1 396 ? -45.580 6.488 -13.734 1.00 37.81 396 GLY A C 1
ATOM 3066 O O . GLY A 1 396 ? -45.503 7.030 -12.637 1.00 37.81 396 GLY A O 1
ATOM 3067 N N . VAL A 1 397 ? -44.989 7.004 -14.816 1.00 41.06 397 VAL A N 1
ATOM 3068 C CA . VAL A 1 397 ? -44.131 8.207 -14.775 1.00 41.06 397 VAL A CA 1
ATOM 3069 C C . VAL A 1 397 ? -44.961 9.473 -14.533 1.00 41.06 397 VAL A C 1
ATOM 3071 O O . VAL A 1 397 ? -45.950 9.696 -15.225 1.00 41.06 397 VAL A O 1
ATOM 3074 N N . GLY A 1 398 ? -44.520 10.336 -13.611 1.00 41.16 398 GLY A N 1
ATOM 3075 C CA . GLY A 1 398 ? -45.134 11.641 -13.342 1.00 41.16 398 GLY A CA 1
ATOM 3076 C C . GLY A 1 398 ? -44.091 12.691 -12.960 1.00 41.16 398 GLY A C 1
ATOM 3077 O O . GLY A 1 398 ? -43.616 12.714 -11.830 1.00 41.16 398 GLY A O 1
ATOM 3078 N N . ASN A 1 399 ? -43.727 13.550 -13.913 1.00 38.22 399 ASN A N 1
ATOM 3079 C CA . ASN A 1 399 ? -42.767 14.642 -13.734 1.00 38.22 399 ASN A CA 1
ATOM 3080 C C . ASN A 1 399 ? -43.508 15.963 -13.458 1.00 38.22 399 ASN A C 1
ATOM 3082 O O . ASN A 1 399 ? -44.335 16.358 -14.280 1.00 38.22 399 ASN A O 1
ATOM 3086 N N . VAL A 1 400 ? -43.199 16.658 -12.357 1.00 50.03 400 VAL A N 1
ATOM 3087 C CA . VAL A 1 400 ? -43.680 18.028 -12.092 1.00 50.03 400 VAL A CA 1
ATOM 3088 C C . VAL A 1 400 ? -42.581 18.858 -11.425 1.00 50.03 400 VAL A C 1
ATOM 3090 O O . VAL A 1 400 ? -42.325 18.739 -10.228 1.00 50.03 400 VAL A O 1
ATOM 3093 N N . GLU A 1 401 ? -41.978 19.762 -12.193 1.00 39.41 401 GLU A N 1
ATOM 3094 C CA . GLU A 1 401 ? -41.334 20.958 -11.648 1.00 39.41 401 GLU A CA 1
ATOM 3095 C C . GLU A 1 401 ? -42.416 21.970 -11.241 1.00 39.41 401 GLU A C 1
ATOM 3097 O O . GLU A 1 401 ? -43.335 22.207 -12.025 1.00 39.41 401 GLU A O 1
ATOM 3102 N N . SER A 1 402 ? -42.281 22.610 -10.071 1.00 43.66 402 SER A N 1
ATOM 3103 C CA . SER A 1 402 ? -42.526 24.056 -9.836 1.00 43.66 402 SER A CA 1
ATOM 3104 C C . SER A 1 402 ? -42.860 24.379 -8.374 1.00 43.66 402 SER A C 1
ATOM 3106 O O . SER A 1 402 ? -43.985 24.188 -7.935 1.00 43.66 402 SER A O 1
ATOM 3108 N N . ASN A 1 403 ? -41.880 24.980 -7.696 1.00 41.34 403 ASN A N 1
ATOM 3109 C CA . ASN A 1 403 ? -41.945 26.334 -7.123 1.00 41.34 403 ASN A CA 1
ATOM 3110 C C . ASN A 1 403 ? -43.023 26.732 -6.074 1.00 41.34 403 ASN A C 1
ATOM 3112 O O . ASN A 1 403 ? -44.173 26.311 -6.088 1.00 41.34 403 ASN A O 1
ATOM 3116 N N . THR A 1 404 ? -42.663 27.761 -5.295 1.00 44.88 404 THR A N 1
ATOM 3117 C CA . THR A 1 404 ? -43.500 28.577 -4.382 1.00 44.88 404 THR A CA 1
ATOM 3118 C C . THR A 1 404 ? -43.933 27.941 -3.055 1.00 44.88 404 THR A C 1
ATOM 3120 O O . THR A 1 404 ? -44.742 27.022 -3.002 1.00 44.88 404 THR A O 1
ATOM 3123 N N . GLY A 1 405 ? -43.456 28.523 -1.950 1.00 38.44 405 GLY A N 1
ATOM 3124 C CA . GLY A 1 405 ? -44.005 28.294 -0.611 1.00 38.44 405 GLY A CA 1
ATOM 3125 C C . GLY A 1 405 ? -44.989 29.391 -0.191 1.00 38.44 405 GLY A C 1
ATOM 3126 O O . GLY A 1 405 ? -44.969 30.492 -0.737 1.00 38.44 405 GLY A O 1
ATOM 3127 N N . MET A 1 406 ? -45.809 29.102 0.820 1.00 42.81 406 MET A N 1
ATOM 3128 C CA . MET A 1 406 ? -46.443 30.084 1.711 1.00 42.81 406 MET A CA 1
ATOM 3129 C C . MET A 1 406 ? -46.970 29.375 2.970 1.00 42.81 406 MET A C 1
ATOM 3131 O O . MET A 1 406 ? -47.104 28.153 2.992 1.00 42.81 406 MET A O 1
ATOM 3135 N N . ALA A 1 407 ? -47.213 30.136 4.038 1.00 40.91 407 ALA A N 1
ATOM 3136 C CA . ALA A 1 407 ? -47.535 29.605 5.363 1.00 40.91 407 ALA A CA 1
ATOM 3137 C C . ALA A 1 407 ? -48.890 28.866 5.438 1.00 40.91 407 ALA A C 1
ATOM 3139 O O . ALA A 1 407 ? -49.867 29.270 4.812 1.00 40.91 407 ALA A O 1
ATOM 3140 N N . GLY A 1 408 ? -48.969 27.835 6.288 1.00 41.75 408 GLY A N 1
ATOM 3141 C CA . GLY A 1 408 ? -50.203 27.093 6.562 1.00 41.75 408 GLY A CA 1
ATOM 3142 C C . GLY A 1 408 ? -50.131 26.309 7.874 1.00 41.75 408 GLY A C 1
ATOM 3143 O O . GLY A 1 408 ? -49.333 25.389 8.010 1.00 41.75 408 GLY A O 1
ATOM 3144 N N . SER A 1 409 ? -50.964 26.698 8.840 1.00 39.22 409 SER A N 1
ATOM 3145 C CA . SER A 1 409 ? -51.109 26.076 10.164 1.00 39.22 409 SER A CA 1
ATOM 3146 C C . SER A 1 409 ? -51.313 24.553 10.101 1.00 39.22 409 SER A C 1
ATOM 3148 O O . SER A 1 409 ? -52.283 24.085 9.502 1.00 39.22 409 SER A O 1
ATOM 3150 N N . VAL A 1 410 ? -50.452 23.779 10.774 1.00 43.41 410 VAL A N 1
ATOM 3151 C CA . VAL A 1 410 ? -50.680 22.342 11.001 1.00 43.41 410 VAL A CA 1
ATOM 3152 C C . VAL A 1 410 ? -51.557 22.173 12.238 1.00 43.41 410 VAL A C 1
ATOM 3154 O O . VAL A 1 410 ? -51.086 22.183 13.376 1.00 43.41 410 VAL A O 1
ATOM 3157 N N . VAL A 1 411 ? -52.854 21.996 12.001 1.00 48.38 411 VAL A N 1
ATOM 3158 C CA . VAL A 1 411 ? -53.813 21.590 13.031 1.00 48.38 411 VAL A CA 1
ATOM 3159 C C . VAL A 1 411 ? -53.514 20.147 13.448 1.00 48.38 411 VAL A C 1
ATOM 3161 O O . VAL A 1 411 ? -53.757 19.206 12.695 1.00 48.38 411 VAL A O 1
ATOM 3164 N N . ARG A 1 412 ? -53.020 19.965 14.678 1.00 43.06 412 ARG A N 1
ATOM 3165 C CA . ARG A 1 412 ? -53.015 18.669 15.376 1.00 43.06 412 ARG A CA 1
ATOM 3166 C C . ARG A 1 412 ? -54.460 18.245 15.657 1.00 43.06 412 ARG A C 1
ATOM 3168 O O . ARG A 1 412 ? -55.027 18.659 16.664 1.00 43.06 412 ARG A O 1
ATOM 3175 N N . SER A 1 413 ? -55.054 17.444 14.777 1.00 42.00 413 SER A N 1
ATOM 3176 C CA . SER A 1 413 ? -56.263 16.646 15.041 1.00 42.00 413 SER A CA 1
ATOM 3177 C C . SER A 1 413 ? -56.496 15.653 13.901 1.00 42.00 413 SER A C 1
ATOM 3179 O O . SER A 1 413 ? -57.238 15.940 12.968 1.00 42.00 413 SER A O 1
ATOM 3181 N N . ASP A 1 414 ? -55.895 14.471 14.000 1.00 43.44 414 ASP A N 1
ATOM 3182 C CA . ASP A 1 414 ? -56.443 13.274 13.362 1.00 43.44 414 ASP A CA 1
ATOM 3183 C C . ASP A 1 414 ? -56.389 12.138 14.394 1.00 43.44 414 ASP A C 1
ATOM 3185 O O . ASP A 1 414 ? -55.404 11.988 15.117 1.00 43.44 414 ASP A O 1
ATOM 3189 N N . ALA A 1 415 ? -57.516 11.442 14.537 1.00 49.81 415 ALA A N 1
ATOM 3190 C CA . ALA A 1 415 ? -57.839 10.561 15.663 1.00 49.81 415 ALA A CA 1
ATOM 3191 C C . ALA A 1 415 ? -56.898 9.342 15.786 1.00 49.81 415 ALA A C 1
ATOM 3193 O O . ALA A 1 415 ? -56.283 8.966 14.781 1.00 49.81 415 ALA A O 1
ATOM 3194 N N . PRO A 1 416 ? -56.833 8.672 16.961 1.00 55.38 416 PRO A N 1
ATOM 3195 C CA . PRO A 1 416 ? -56.171 7.375 17.084 1.00 55.38 416 PRO A CA 1
ATOM 3196 C C . PRO A 1 416 ? -56.728 6.409 16.034 1.00 55.38 416 PRO A C 1
ATOM 3198 O O . PRO A 1 416 ? -57.869 5.956 16.115 1.00 55.38 416 PRO A O 1
ATOM 3201 N N . ARG A 1 417 ? -55.924 6.119 15.005 1.00 57.44 417 ARG A N 1
ATOM 3202 C CA . ARG A 1 417 ? -56.210 5.030 14.073 1.00 57.44 417 ARG A CA 1
ATOM 3203 C C . ARG A 1 417 ? -55.819 3.745 14.777 1.00 57.44 417 ARG A C 1
ATOM 3205 O O . ARG A 1 417 ? -54.656 3.545 15.128 1.00 57.44 417 ARG A O 1
ATOM 3212 N N . VAL A 1 418 ? -56.846 2.956 15.052 1.00 74.06 418 VAL A N 1
ATOM 3213 C CA . VAL A 1 418 ? -56.864 2.023 16.172 1.00 74.06 418 VAL A CA 1
ATOM 3214 C C . VAL A 1 418 ? -55.838 0.909 16.016 1.00 74.06 418 VAL A C 1
ATOM 3216 O O . VAL A 1 418 ? -55.520 0.467 14.909 1.00 74.06 418 VAL A O 1
ATOM 3219 N N . ILE A 1 419 ? -55.335 0.467 17.168 1.00 83.56 419 ILE A N 1
ATOM 3220 C CA . ILE A 1 419 ? -54.389 -0.632 17.363 1.00 83.56 419 ILE A CA 1
ATOM 3221 C C . ILE A 1 419 ? -54.746 -1.842 16.486 1.00 83.56 419 ILE A C 1
ATOM 3223 O O . ILE A 1 419 ? -53.885 -2.348 15.770 1.00 83.56 419 ILE A O 1
ATOM 3227 N N . ARG A 1 420 ? -56.031 -2.231 16.431 1.00 85.88 420 ARG A N 1
ATOM 3228 C CA . ARG A 1 420 ? -56.532 -3.331 15.589 1.00 85.88 420 ARG A CA 1
ATOM 3229 C C . ARG A 1 420 ? -56.121 -3.218 14.119 1.00 85.88 420 ARG A C 1
ATOM 3231 O O . ARG A 1 420 ? -55.719 -4.215 13.533 1.00 85.88 420 ARG A O 1
ATOM 3238 N N . ALA A 1 421 ? -56.183 -2.031 13.514 1.00 85.81 421 ALA A N 1
ATOM 3239 C CA . ALA A 1 421 ? -55.808 -1.858 12.109 1.00 85.81 421 ALA A CA 1
ATOM 3240 C C . ALA A 1 421 ? -54.302 -2.078 11.882 1.00 85.81 421 ALA A C 1
ATOM 3242 O O . ALA A 1 421 ? -53.922 -2.693 10.890 1.00 85.81 421 ALA A O 1
ATOM 3243 N N . ARG A 1 422 ? -53.461 -1.630 12.826 1.00 86.06 422 ARG A N 1
ATOM 3244 C CA . ARG A 1 422 ? -52.005 -1.850 12.806 1.00 86.06 422 ARG A CA 1
ATOM 3245 C C . ARG A 1 422 ? -51.641 -3.315 13.080 1.00 86.06 422 ARG A C 1
ATOM 3247 O O . ARG A 1 422 ? -50.715 -3.837 12.471 1.00 86.06 422 ARG A O 1
ATOM 3254 N N . PHE A 1 423 ? -52.403 -3.999 13.934 1.00 89.81 423 PHE A N 1
ATOM 3255 C CA . PHE A 1 423 ? -52.279 -5.441 14.151 1.00 89.81 423 PHE A CA 1
ATOM 3256 C C . PHE A 1 423 ? -52.641 -6.256 12.904 1.00 89.81 423 PHE A C 1
ATOM 3258 O O . PHE A 1 423 ? -51.864 -7.117 12.501 1.00 89.81 423 PHE A O 1
ATOM 3265 N N . GLU A 1 424 ? -53.766 -5.963 12.246 1.00 89.62 424 GLU A N 1
ATOM 3266 C CA . GLU A 1 424 ? -54.137 -6.643 10.996 1.00 89.62 424 GLU A CA 1
ATOM 3267 C C . GLU A 1 424 ? -53.139 -6.346 9.860 1.00 89.62 424 GLU A C 1
ATOM 3269 O O . GLU A 1 424 ? -52.871 -7.222 9.043 1.00 89.62 424 GLU A O 1
ATOM 3274 N N . GLU A 1 425 ? -52.527 -5.157 9.827 1.00 89.44 425 GLU A N 1
ATOM 3275 C CA . GLU A 1 425 ? -51.430 -4.826 8.903 1.00 89.44 425 GLU A CA 1
ATOM 3276 C C . GLU A 1 425 ? -50.175 -5.678 9.175 1.00 89.44 425 GLU A C 1
ATOM 3278 O O . GLU A 1 425 ? -49.653 -6.310 8.258 1.00 89.44 425 GLU A O 1
ATOM 3283 N N . LEU A 1 426 ? -49.750 -5.809 10.438 1.00 88.75 426 LEU A N 1
ATOM 3284 C CA . LEU A 1 426 ? -48.662 -6.711 10.851 1.00 88.75 426 LEU A CA 1
ATOM 3285 C C . LEU A 1 426 ? -48.976 -8.197 10.598 1.00 88.75 426 LEU A C 1
ATOM 3287 O O . LEU A 1 426 ? -48.080 -8.982 10.275 1.00 88.75 426 LEU A O 1
ATOM 3291 N N . ARG A 1 427 ? -50.243 -8.602 10.729 1.00 87.50 427 ARG A N 1
ATOM 3292 C CA . ARG A 1 427 ? -50.724 -9.966 10.458 1.00 87.50 427 ARG A CA 1
ATOM 3293 C C . ARG A 1 427 ? -50.808 -10.269 8.958 1.00 87.50 427 ARG A C 1
ATOM 3295 O O . ARG A 1 427 ? -50.574 -11.410 8.565 1.00 87.50 427 ARG A O 1
ATOM 3302 N N . ALA A 1 428 ? -51.117 -9.265 8.137 1.00 87.62 428 ALA A N 1
ATOM 3303 C CA . ALA A 1 428 ? -51.131 -9.348 6.678 1.00 87.62 428 ALA A CA 1
ATOM 3304 C C . ALA A 1 428 ? -49.737 -9.182 6.045 1.00 87.62 428 ALA A C 1
ATOM 3306 O O . ALA A 1 428 ? -49.531 -9.630 4.914 1.00 87.62 428 ALA A O 1
ATOM 3307 N N . SER A 1 429 ? -48.785 -8.567 6.757 1.00 83.56 429 SER A N 1
ATOM 3308 C CA . SER A 1 429 ? -47.384 -8.487 6.338 1.00 83.56 429 SER A CA 1
ATOM 3309 C C . SER A 1 429 ? -46.823 -9.895 6.084 1.00 83.56 429 SER A C 1
ATOM 3311 O O . SER A 1 429 ? -47.022 -10.786 6.922 1.00 83.56 429 SER A O 1
ATOM 3313 N N . PRO A 1 430 ? -46.130 -10.144 4.953 1.00 82.62 430 PRO A N 1
ATOM 3314 C CA . PRO A 1 430 ? -45.511 -11.437 4.694 1.00 82.62 430 PRO A CA 1
ATOM 3315 C C . PRO A 1 430 ? -44.561 -11.791 5.840 1.00 82.62 430 PRO A C 1
ATOM 3317 O O . PRO A 1 430 ? -43.615 -11.050 6.084 1.00 82.62 430 PRO A O 1
ATOM 3320 N N . ARG A 1 431 ? -44.795 -12.922 6.527 1.00 82.06 431 ARG A N 1
ATOM 3321 C CA . ARG A 1 431 ? -43.894 -13.405 7.589 1.00 82.06 431 ARG A CA 1
ATOM 3322 C C . ARG A 1 431 ? -42.470 -13.469 7.038 1.00 82.06 431 ARG A C 1
ATOM 3324 O O . ARG A 1 431 ? -42.185 -14.330 6.197 1.00 82.06 431 ARG A O 1
ATOM 3331 N N . ILE A 1 432 ? -41.615 -12.556 7.499 1.00 82.50 432 ILE A N 1
ATOM 3332 C CA . ILE A 1 432 ? -40.218 -12.477 7.085 1.00 82.50 432 ILE A CA 1
ATOM 3333 C C . ILE A 1 432 ? -39.581 -13.801 7.496 1.00 82.50 432 ILE A C 1
ATOM 3335 O O . ILE A 1 432 ? -39.629 -14.191 8.660 1.00 82.50 432 ILE A O 1
ATOM 3339 N N . ARG A 1 433 ? -39.047 -14.548 6.532 1.00 83.56 433 ARG A N 1
ATOM 3340 C CA . ARG A 1 433 ? -38.334 -15.789 6.828 1.00 83.56 433 ARG A CA 1
ATOM 3341 C C . ARG A 1 433 ? -36.864 -15.455 6.955 1.00 83.56 433 ARG A C 1
ATOM 3343 O O . ARG A 1 433 ? -36.311 -14.889 6.014 1.00 83.56 433 ARG A O 1
ATOM 3350 N N . SER A 1 434 ? -36.256 -15.855 8.072 1.00 82.12 434 SER A N 1
ATOM 3351 C CA . SER A 1 434 ? -34.800 -15.915 8.201 1.00 82.12 434 SER A CA 1
ATOM 3352 C C . SER A 1 434 ? -34.204 -16.535 6.927 1.00 82.12 434 SER A C 1
ATOM 3354 O O . SER A 1 434 ? -34.732 -17.565 6.468 1.00 82.12 434 SER A O 1
ATOM 3356 N N . PRO A 1 435 ? -33.163 -15.928 6.317 1.00 80.62 435 PRO A N 1
ATOM 3357 C CA . PRO A 1 435 ? -32.402 -16.563 5.257 1.00 80.62 435 PRO A CA 1
ATOM 3358 C C . PRO A 1 435 ? -31.983 -17.928 5.781 1.00 80.62 435 PRO A C 1
ATOM 3360 O O . PRO A 1 435 ? -31.280 -18.027 6.787 1.00 80.62 435 PRO A O 1
ATOM 3363 N N . ARG A 1 436 ? -32.524 -18.986 5.163 1.00 68.88 436 ARG A N 1
ATOM 3364 C CA . ARG A 1 436 ? -32.299 -20.358 5.623 1.00 68.88 436 ARG A CA 1
ATOM 3365 C C . ARG A 1 436 ? -30.801 -20.543 5.734 1.00 68.88 436 ARG A C 1
ATOM 3367 O O . ARG A 1 436 ? -30.153 -20.434 4.694 1.00 68.88 436 ARG A O 1
ATOM 3374 N N . LEU A 1 437 ? -30.327 -20.825 6.956 1.00 63.69 437 LEU A N 1
ATOM 3375 C CA . LEU A 1 437 ? -28.919 -21.064 7.267 1.00 63.69 437 LEU A CA 1
ATOM 3376 C C . LEU A 1 437 ? -28.275 -21.751 6.071 1.00 63.69 437 LEU A C 1
ATOM 3378 O O . LEU A 1 437 ? -28.714 -22.842 5.678 1.00 63.69 437 LEU A O 1
ATOM 3382 N N . GLY A 1 438 ? -27.334 -21.038 5.442 1.00 57.75 438 GLY A N 1
ATOM 3383 C CA . GLY A 1 438 ? -26.692 -21.487 4.218 1.00 57.75 438 GLY A CA 1
ATOM 3384 C C . GLY A 1 438 ? -26.141 -22.895 4.405 1.00 57.75 438 GLY A C 1
ATOM 3385 O O . GLY A 1 438 ? -25.993 -23.372 5.536 1.00 57.75 438 GLY A O 1
ATOM 3386 N N . ARG A 1 439 ? -25.819 -23.588 3.301 1.00 60.41 439 ARG A N 1
ATOM 3387 C CA . ARG A 1 439 ? -25.076 -24.855 3.420 1.00 60.41 439 ARG A CA 1
ATOM 3388 C C . ARG A 1 439 ? -23.943 -24.624 4.428 1.00 60.41 439 ARG A C 1
ATOM 3390 O O . ARG A 1 439 ? -23.214 -23.647 4.226 1.00 60.41 439 ARG A O 1
ATOM 3397 N N . PRO A 1 440 ? -23.812 -25.457 5.484 1.00 55.31 440 PRO A N 1
ATOM 3398 C CA . PRO A 1 440 ? -22.736 -25.282 6.452 1.00 55.31 440 PRO A CA 1
ATOM 3399 C C . PRO A 1 440 ? -21.445 -25.134 5.660 1.00 55.31 440 PRO A C 1
ATOM 3401 O O . PRO A 1 440 ? -21.313 -25.813 4.638 1.00 55.31 440 PRO A O 1
ATOM 3404 N N . VAL A 1 441 ? -20.555 -24.220 6.068 1.00 58.03 441 VAL A N 1
ATOM 3405 C CA . VAL A 1 441 ? -19.343 -23.875 5.304 1.00 58.03 441 VAL A CA 1
ATOM 3406 C C . VAL A 1 441 ? -18.399 -25.070 5.352 1.00 58.03 441 VAL A C 1
ATOM 3408 O O . VAL A 1 441 ? -17.458 -25.164 6.138 1.00 58.03 441 VAL A O 1
ATOM 3411 N N . THR A 1 442 ? -18.725 -26.060 4.530 1.00 50.50 442 THR A N 1
ATOM 3412 C CA . THR A 1 442 ? -18.020 -27.312 4.424 1.00 50.50 442 THR A CA 1
ATOM 3413 C C . THR A 1 442 ? -16.698 -26.962 3.795 1.00 50.50 442 THR A C 1
ATOM 3415 O O . THR A 1 442 ? -16.651 -26.634 2.609 1.00 50.50 442 THR A O 1
ATOM 3418 N N . VAL A 1 443 ? -15.639 -27.043 4.599 1.00 52.41 443 VAL A N 1
ATOM 3419 C CA . VAL A 1 443 ? -14.248 -26.908 4.166 1.00 52.41 443 VAL A CA 1
ATOM 3420 C C . VAL A 1 443 ? -13.919 -28.101 3.264 1.00 52.41 443 VAL A C 1
ATOM 3422 O O . VAL A 1 443 ? -13.255 -29.062 3.648 1.00 52.41 443 VAL A O 1
ATOM 3425 N N . HIS A 1 444 ? -14.471 -28.080 2.055 1.00 44.44 444 HIS A N 1
ATOM 3426 C CA . HIS A 1 444 ? -14.250 -29.061 1.012 1.00 44.44 444 HIS A CA 1
ATOM 3427 C C . HIS A 1 444 ? -12.905 -28.756 0.371 1.00 44.44 444 HIS A C 1
ATOM 3429 O O . HIS A 1 444 ? -12.809 -28.194 -0.717 1.00 44.44 444 HIS A O 1
ATOM 3435 N N . SER A 1 445 ? -11.854 -29.173 1.082 1.00 41.03 445 SER A N 1
ATOM 3436 C CA . SER A 1 445 ? -10.551 -29.428 0.485 1.00 41.03 445 SER A CA 1
ATOM 3437 C C . SER A 1 445 ? -10.775 -30.336 -0.725 1.00 41.03 445 SER A C 1
ATOM 3439 O O . SER A 1 445 ? -11.171 -31.497 -0.583 1.00 41.03 445 SER A O 1
ATOM 3441 N N . ALA A 1 446 ? -10.644 -29.761 -1.920 1.00 41.69 446 ALA A N 1
ATOM 3442 C CA . ALA A 1 446 ? -10.995 -30.434 -3.157 1.00 41.69 446 ALA A CA 1
ATOM 3443 C C . ALA A 1 446 ? -10.094 -31.660 -3.334 1.00 41.69 446 ALA A C 1
ATOM 3445 O O . ALA A 1 446 ? -8.882 -31.534 -3.517 1.00 41.69 446 ALA A O 1
ATOM 3446 N N . ARG A 1 447 ? -10.699 -32.853 -3.275 1.00 42.62 447 ARG A N 1
ATOM 3447 C CA . ARG A 1 447 ? -10.011 -34.115 -3.555 1.00 42.62 447 ARG A CA 1
ATOM 3448 C C . ARG A 1 447 ? -9.397 -34.044 -4.950 1.00 42.62 447 ARG A C 1
ATOM 3450 O O . ARG A 1 447 ? -10.112 -33.973 -5.947 1.00 42.62 447 ARG A O 1
ATOM 3457 N N . LEU A 1 448 ? -8.070 -34.090 -4.983 1.00 44.12 448 LEU A N 1
ATOM 3458 C CA . LEU A 1 448 ? -7.285 -34.278 -6.190 1.00 44.12 448 LEU A CA 1
ATOM 3459 C C . LEU A 1 448 ? -7.729 -35.593 -6.854 1.00 44.12 448 LEU A C 1
ATOM 3461 O O . LEU A 1 448 ? -7.661 -36.647 -6.223 1.00 44.12 448 LEU A O 1
ATOM 3465 N N . VAL A 1 449 ? -8.193 -35.533 -8.102 1.00 45.59 449 VAL A N 1
ATOM 3466 C CA . VAL A 1 449 ? -8.346 -36.728 -8.943 1.00 45.59 449 VAL A CA 1
ATOM 3467 C C . VAL A 1 449 ? -7.055 -36.884 -9.736 1.00 45.59 449 VAL A C 1
ATOM 3469 O O . VAL A 1 449 ? -6.613 -35.959 -10.414 1.00 45.59 449 VAL A O 1
ATOM 3472 N N . GLU A 1 450 ? -6.427 -38.042 -9.579 1.00 43.22 450 GLU A N 1
ATOM 3473 C CA . GLU A 1 450 ? -5.116 -38.376 -10.129 1.00 43.22 450 GLU A CA 1
ATOM 3474 C C . GLU A 1 450 ? -5.164 -38.527 -11.660 1.00 43.22 450 GLU A C 1
ATOM 3476 O O . GLU A 1 450 ? -6.130 -39.058 -12.209 1.00 43.22 450 GLU A O 1
ATOM 3481 N N . GLY A 1 451 ? -4.101 -38.116 -12.362 1.00 43.19 451 GLY A N 1
ATOM 3482 C CA . GLY A 1 451 ? -4.006 -38.340 -13.807 1.00 43.19 451 GLY A CA 1
ATOM 3483 C C . GLY A 1 451 ? -2.777 -37.741 -14.499 1.00 43.19 451 GLY A C 1
ATOM 3484 O O . GLY A 1 451 ? -2.757 -36.558 -14.806 1.00 43.19 451 GLY A O 1
ATOM 3485 N N . SER A 1 452 ? -1.828 -38.613 -14.863 1.00 44.84 452 SER A N 1
ATOM 3486 C CA . SER A 1 452 ? -0.788 -38.429 -15.899 1.00 44.84 452 SER A CA 1
ATOM 3487 C C . SER A 1 452 ? 0.449 -37.543 -15.616 1.00 44.84 452 SER A C 1
ATOM 3489 O O . SER A 1 452 ? 0.459 -36.339 -15.845 1.00 44.84 452 SER A O 1
ATOM 3491 N N . THR A 1 453 ? 1.561 -38.215 -15.275 1.00 41.62 453 THR A N 1
ATOM 3492 C CA . THR A 1 453 ? 2.872 -38.202 -15.996 1.00 41.62 453 THR A CA 1
ATOM 3493 C C . THR A 1 453 ? 3.009 -37.231 -17.194 1.00 41.62 453 THR A C 1
ATOM 3495 O O . THR A 1 453 ? 2.104 -37.194 -18.021 1.00 41.62 453 THR A O 1
ATOM 3498 N N . CYS A 1 454 ? 4.110 -36.511 -17.477 1.00 42.69 454 CYS A N 1
ATOM 3499 C CA . CYS A 1 454 ? 5.567 -36.705 -17.257 1.00 42.69 454 CYS A CA 1
ATOM 3500 C C . CYS A 1 454 ? 6.351 -35.425 -17.699 1.00 42.69 454 CYS A C 1
ATOM 3502 O O . CYS A 1 454 ? 5.777 -34.641 -18.446 1.00 42.69 454 CYS A O 1
ATOM 3504 N N . ASN A 1 455 ? 7.651 -35.149 -17.458 1.00 46.47 455 ASN A N 1
ATOM 3505 C CA . ASN A 1 455 ? 8.730 -35.626 -16.556 1.00 46.47 455 ASN A CA 1
ATOM 3506 C C . ASN A 1 455 ? 9.951 -34.655 -16.663 1.00 46.47 455 ASN A C 1
ATOM 3508 O O . ASN A 1 455 ? 10.199 -34.158 -17.757 1.00 46.47 455 ASN A O 1
ATOM 3512 N N . ASN A 1 456 ? 10.798 -34.549 -15.616 1.00 45.81 456 ASN A N 1
ATOM 3513 C CA . ASN A 1 456 ? 12.176 -33.967 -15.602 1.00 45.81 456 ASN A CA 1
ATOM 3514 C C . ASN A 1 456 ? 12.296 -32.430 -15.845 1.00 45.81 456 ASN A C 1
ATOM 3516 O O . ASN A 1 456 ? 11.541 -31.868 -16.620 1.00 45.81 456 ASN A O 1
ATOM 3520 N N . SER A 1 457 ? 13.214 -31.639 -15.259 1.00 46.06 457 SER A N 1
ATOM 3521 C CA . SER A 1 457 ? 14.431 -31.861 -14.437 1.00 46.06 457 SER A CA 1
ATOM 3522 C C . SER A 1 457 ? 14.749 -30.585 -13.604 1.00 46.06 457 SER A C 1
ATOM 3524 O O . SER A 1 457 ? 14.749 -29.499 -14.169 1.00 46.06 457 SER A O 1
ATOM 3526 N N . LYS A 1 458 ? 14.914 -30.629 -12.268 1.00 44.50 458 LYS A N 1
ATOM 3527 C CA . LYS A 1 458 ? 16.157 -30.914 -11.490 1.00 44.50 458 LYS A CA 1
ATOM 3528 C C . LYS A 1 458 ? 17.081 -29.698 -11.203 1.00 44.50 458 LYS A C 1
ATOM 3530 O O . LYS A 1 458 ? 17.999 -29.474 -11.976 1.00 44.50 458 LYS A O 1
ATOM 3535 N N . THR A 1 459 ? 16.906 -29.051 -10.036 1.00 44.97 459 THR A N 1
ATOM 3536 C CA . THR A 1 459 ? 17.939 -28.545 -9.070 1.00 44.97 459 THR A CA 1
ATOM 3537 C C . THR A 1 459 ? 17.219 -27.851 -7.892 1.00 44.97 459 THR A C 1
ATOM 3539 O O . THR A 1 459 ? 16.624 -26.802 -8.095 1.00 44.97 459 THR A O 1
ATOM 3542 N N . PHE A 1 460 ? 17.044 -28.493 -6.730 1.00 40.31 460 PHE A N 1
ATOM 3543 C CA . PHE A 1 460 ? 17.942 -28.468 -5.549 1.00 40.31 460 PHE A CA 1
ATOM 3544 C C . PHE A 1 460 ? 18.027 -27.123 -4.787 1.00 40.31 460 PHE A C 1
ATOM 3546 O O . PHE A 1 460 ? 18.868 -26.296 -5.126 1.00 40.31 460 PHE A O 1
ATOM 3553 N N . LEU A 1 461 ? 17.233 -26.967 -3.710 1.00 44.06 461 LEU A N 1
ATOM 3554 C CA . LEU A 1 461 ? 17.685 -26.733 -2.315 1.00 44.06 461 LEU A CA 1
ATOM 3555 C C . LEU A 1 461 ? 16.491 -26.587 -1.335 1.00 44.06 461 LEU A C 1
ATOM 3557 O O . LEU A 1 461 ? 15.423 -26.137 -1.729 1.00 44.06 461 LEU A O 1
ATOM 3561 N N . ASP A 1 462 ? 16.713 -27.005 -0.083 1.00 42.25 462 ASP A N 1
ATOM 3562 C CA . ASP A 1 462 ? 15.857 -26.939 1.121 1.00 42.25 462 ASP A CA 1
ATOM 3563 C C . ASP A 1 462 ? 14.426 -27.512 1.077 1.00 42.25 462 ASP A C 1
ATOM 3565 O O . ASP A 1 462 ? 13.416 -26.838 0.881 1.00 42.25 462 ASP A O 1
ATOM 3569 N N . SER A 1 463 ? 14.352 -28.804 1.406 1.00 40.00 463 SER A N 1
ATOM 3570 C CA . SER A 1 463 ? 13.129 -29.539 1.719 1.00 40.00 463 SER A CA 1
ATOM 3571 C C . SER A 1 463 ? 12.623 -29.253 3.141 1.00 40.00 463 SER A C 1
ATOM 3573 O O . SER A 1 463 ? 13.046 -29.908 4.098 1.00 40.00 463 SER A O 1
ATOM 3575 N N . VAL A 1 464 ? 11.639 -28.363 3.282 1.00 50.66 464 VAL A N 1
ATOM 3576 C CA . VAL A 1 464 ? 10.687 -28.469 4.400 1.00 50.66 464 VAL A CA 1
ATOM 3577 C C . VAL A 1 464 ? 9.765 -29.643 4.080 1.00 50.66 464 VAL A C 1
ATOM 3579 O O . VAL A 1 464 ? 9.064 -29.627 3.069 1.00 50.66 464 VAL A O 1
ATOM 3582 N N . SER A 1 465 ? 9.820 -30.697 4.898 1.00 42.97 465 SER A N 1
ATOM 3583 C CA . SER A 1 465 ? 9.011 -31.900 4.684 1.00 42.97 465 SER A CA 1
ATOM 3584 C C . SER A 1 465 ? 7.518 -31.544 4.690 1.00 42.97 465 SER A C 1
ATOM 3586 O O . SER A 1 465 ? 7.071 -30.916 5.656 1.00 42.97 465 SER A O 1
ATOM 3588 N N . PRO A 1 466 ? 6.724 -31.949 3.679 1.00 56.62 466 PRO A N 1
ATOM 3589 C CA . PRO A 1 466 ? 5.277 -31.785 3.692 1.00 56.62 466 PRO A CA 1
ATOM 3590 C C . PRO A 1 466 ? 4.665 -32.824 4.642 1.00 56.62 466 PRO A C 1
ATOM 3592 O O . PRO A 1 466 ? 4.029 -33.787 4.212 1.00 56.62 466 PRO A O 1
ATOM 3595 N N . CYS A 1 467 ? 4.890 -32.648 5.947 1.00 49.03 467 CYS A N 1
ATOM 3596 C CA . CYS A 1 467 ? 4.233 -33.445 6.975 1.00 49.03 467 CYS A CA 1
ATOM 3597 C C . CYS A 1 467 ? 2.731 -33.160 6.866 1.00 49.03 467 CYS A C 1
ATOM 3599 O O . CYS A 1 467 ? 2.289 -32.024 7.038 1.00 49.03 467 CYS A O 1
ATOM 3601 N N . GLY A 1 468 ? 1.994 -34.160 6.383 1.00 54.06 468 GLY A N 1
ATOM 3602 C CA . GLY A 1 468 ? 0.855 -33.899 5.510 1.00 54.06 468 GLY A CA 1
ATOM 3603 C C . GLY A 1 468 ? -0.327 -33.211 6.184 1.00 54.06 468 GLY A C 1
ATOM 3604 O O . GLY A 1 468 ? -0.579 -33.380 7.374 1.00 54.06 468 GLY A O 1
ATOM 3605 N N . THR A 1 469 ? -1.144 -32.544 5.367 1.00 70.12 469 THR A N 1
ATOM 3606 C CA . THR A 1 469 ? -2.437 -31.948 5.747 1.00 70.12 469 THR A CA 1
ATOM 3607 C C . THR A 1 469 ? -3.333 -32.913 6.536 1.00 70.12 469 THR A C 1
ATOM 3609 O O . THR A 1 469 ? -4.119 -32.472 7.363 1.00 70.12 469 THR A O 1
ATOM 3612 N N . ALA A 1 470 ? -3.188 -34.228 6.338 1.00 74.50 470 ALA A N 1
ATOM 3613 C CA . ALA A 1 470 ? -3.866 -35.260 7.122 1.00 74.50 470 ALA A CA 1
ATOM 3614 C C . ALA A 1 470 ? -3.502 -35.246 8.621 1.00 74.50 470 ALA A C 1
ATOM 3616 O O . ALA A 1 470 ? -4.396 -35.403 9.445 1.00 74.50 470 ALA A O 1
ATOM 3617 N N . ALA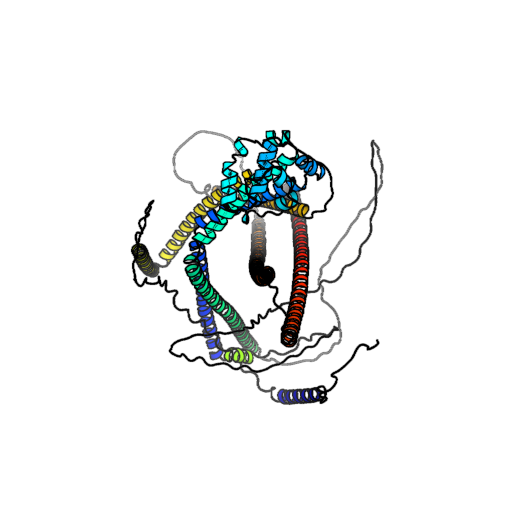 A 1 471 ? -2.235 -35.017 8.987 1.00 78.62 471 ALA A N 1
ATOM 3618 C CA . ALA A 1 471 ? -1.821 -34.906 10.388 1.00 78.62 471 ALA A CA 1
ATOM 3619 C C . ALA A 1 471 ? -2.419 -33.649 11.037 1.00 78.62 471 ALA A C 1
ATOM 3621 O O . ALA A 1 471 ? -2.993 -33.730 12.115 1.00 78.62 471 ALA A O 1
ATOM 3622 N N . LEU A 1 472 ? -2.395 -32.518 10.324 1.00 79.25 472 LEU A N 1
ATOM 3623 C CA . LEU A 1 472 ? -3.010 -31.259 10.764 1.00 79.25 472 LEU A CA 1
ATOM 3624 C C . LEU A 1 472 ? -4.542 -31.368 10.913 1.00 79.25 472 LEU A C 1
ATOM 3626 O O . LEU A 1 472 ? -5.129 -30.806 11.835 1.00 79.25 472 LEU A O 1
ATOM 3630 N N . LEU A 1 473 ? -5.205 -32.115 10.022 1.00 84.88 473 LEU A N 1
ATOM 3631 C CA . LEU A 1 473 ? -6.638 -32.404 10.121 1.00 84.88 473 LEU A CA 1
ATOM 3632 C C . LEU A 1 473 ? -6.961 -33.364 11.275 1.00 84.88 473 LEU A C 1
ATOM 3634 O O . LEU A 1 473 ? -7.985 -33.171 11.927 1.00 84.88 473 LEU A O 1
ATOM 3638 N N . GLN A 1 474 ? -6.097 -34.346 11.558 1.00 87.56 474 GLN A N 1
ATOM 3639 C CA . GLN A 1 474 ? -6.239 -35.219 12.725 1.00 87.56 474 GLN A CA 1
ATOM 3640 C C . GLN A 1 474 ? -6.039 -34.433 14.024 1.00 87.56 474 GLN A C 1
ATOM 3642 O O . GLN A 1 474 ? -6.898 -34.495 14.894 1.00 87.56 474 GLN A O 1
ATOM 3647 N N . GLU A 1 475 ? -4.988 -33.613 14.129 1.00 85.56 475 GLU A N 1
ATOM 3648 C CA . GLU A 1 475 ? -4.777 -32.731 15.283 1.00 85.56 475 GLU A CA 1
ATOM 3649 C C . GLU A 1 475 ? -5.976 -31.803 15.504 1.00 85.56 475 GLU A C 1
ATOM 3651 O O . GLU A 1 475 ? -6.419 -31.646 16.640 1.00 85.56 475 GLU A O 1
ATOM 3656 N N . ARG A 1 476 ? -6.561 -31.246 14.432 1.00 87.06 476 ARG A N 1
ATOM 3657 C CA . ARG A 1 476 ? -7.787 -30.436 14.513 1.00 87.06 476 ARG A CA 1
ATOM 3658 C C . ARG A 1 476 ? -8.996 -31.246 14.995 1.00 87.06 476 ARG A C 1
ATOM 3660 O O . ARG A 1 476 ? -9.761 -30.731 15.807 1.00 87.06 476 ARG A O 1
ATOM 3667 N N . ALA A 1 477 ? -9.181 -32.478 14.521 1.00 88.06 477 ALA A N 1
ATOM 3668 C CA . ALA A 1 477 ? -10.260 -33.357 14.977 1.00 88.06 477 ALA A CA 1
ATOM 3669 C C . ALA A 1 477 ? -10.090 -33.731 16.461 1.00 88.06 477 ALA A C 1
ATOM 3671 O O . ALA A 1 477 ? -11.030 -33.595 17.243 1.00 88.06 477 ALA A O 1
ATOM 3672 N N . ASP A 1 478 ? -8.873 -34.091 16.870 1.00 90.31 478 ASP A N 1
ATOM 3673 C CA . ASP A 1 478 ? -8.524 -34.402 18.257 1.00 90.31 478 ASP A CA 1
ATOM 3674 C C . ASP A 1 478 ? -8.649 -33.171 19.171 1.00 90.31 478 ASP A C 1
ATOM 3676 O O . ASP A 1 478 ? -8.898 -33.312 20.370 1.00 90.31 478 ASP A O 1
ATOM 3680 N N . LEU A 1 479 ? -8.438 -31.956 18.649 1.00 90.62 479 LEU A N 1
ATOM 3681 C CA . LEU A 1 479 ? -8.658 -30.709 19.386 1.00 90.62 479 LEU A CA 1
ATOM 3682 C C . LEU A 1 479 ? -10.156 -30.436 19.571 1.00 90.62 479 LEU A C 1
ATOM 3684 O O . LEU A 1 479 ? -10.576 -30.127 20.680 1.00 90.62 479 LEU A O 1
ATOM 3688 N N . LEU A 1 480 ? -10.961 -30.592 18.512 1.00 91.12 480 LEU A N 1
ATOM 3689 C CA . LEU A 1 480 ? -12.416 -30.411 18.562 1.00 91.12 480 LEU A CA 1
ATOM 3690 C C . LEU A 1 480 ? -13.082 -31.414 19.511 1.00 91.12 480 LEU A C 1
ATOM 3692 O O . LEU A 1 480 ? -13.906 -31.008 20.325 1.00 91.12 480 LEU A O 1
ATOM 3696 N N . GLN A 1 481 ? -12.675 -32.689 19.482 1.00 91.00 481 GLN A N 1
ATOM 3697 C CA . GLN A 1 481 ? -13.160 -33.684 20.443 1.00 91.00 481 GLN A CA 1
ATOM 3698 C C . GLN A 1 481 ? -12.807 -33.284 21.882 1.00 91.00 481 GLN A C 1
ATOM 3700 O O . GLN A 1 481 ? -13.663 -33.326 22.758 1.00 91.00 481 GLN A O 1
ATOM 3705 N N . ARG A 1 482 ? -11.573 -32.817 22.126 1.00 90.12 482 ARG A N 1
ATOM 3706 C CA . ARG A 1 482 ? -11.158 -32.327 23.452 1.00 90.12 482 ARG A CA 1
ATOM 3707 C C . ARG A 1 482 ? -11.929 -31.086 23.904 1.00 90.12 482 ARG A C 1
ATOM 3709 O O . ARG A 1 482 ? -12.190 -30.969 25.095 1.00 90.12 482 ARG A O 1
ATOM 3716 N N . VAL A 1 483 ? -12.300 -30.182 22.995 1.00 89.06 483 VAL A N 1
ATOM 3717 C CA . VAL A 1 483 ? -13.173 -29.040 23.316 1.00 89.06 483 VAL A CA 1
ATOM 3718 C C . VAL A 1 483 ? -14.562 -29.532 23.719 1.00 89.06 483 VAL A C 1
ATOM 3720 O O . VAL A 1 483 ? -15.048 -29.120 24.764 1.00 89.06 483 VAL A O 1
ATOM 3723 N N . HIS A 1 484 ? -15.158 -30.471 22.981 1.00 89.44 484 HIS A N 1
ATOM 3724 C CA . HIS A 1 484 ? -16.485 -31.005 23.310 1.00 89.44 484 HIS A CA 1
ATOM 3725 C C . HIS A 1 484 ? -16.493 -31.778 24.644 1.00 89.44 484 HIS A C 1
ATOM 3727 O O . HIS A 1 484 ? -17.345 -31.538 25.499 1.00 89.44 484 HIS A O 1
ATOM 3733 N N . ASP A 1 485 ? -15.475 -32.611 24.891 1.00 90.62 485 ASP A N 1
ATOM 3734 C CA . ASP A 1 485 ? -15.274 -33.293 26.178 1.00 90.62 485 ASP A CA 1
ATOM 3735 C C . ASP A 1 485 ? -15.111 -32.296 27.348 1.00 90.62 485 ASP A C 1
ATOM 3737 O O . ASP A 1 485 ? -15.493 -32.595 28.483 1.00 90.62 485 ASP A O 1
ATOM 3741 N N . LEU A 1 486 ? -14.518 -31.119 27.103 1.00 87.88 486 LEU A N 1
ATOM 3742 C CA . LEU A 1 486 ? -14.382 -30.046 28.094 1.00 87.88 486 LEU A CA 1
ATOM 3743 C C . LEU A 1 486 ? -15.692 -29.275 28.295 1.00 87.88 486 LEU A C 1
ATOM 3745 O O . LEU A 1 486 ? -16.033 -28.990 29.439 1.00 87.88 486 LEU A O 1
ATOM 3749 N N . GLU A 1 487 ? -16.440 -28.982 27.230 1.00 89.38 487 GLU A N 1
ATOM 3750 C CA . GLU A 1 487 ? -17.769 -28.359 27.296 1.00 89.38 487 GLU A CA 1
ATOM 3751 C C . GLU A 1 487 ? -18.743 -29.215 28.112 1.00 89.38 487 GLU A C 1
ATOM 3753 O O . GLU A 1 487 ? -19.449 -28.694 28.973 1.00 89.38 487 GLU A O 1
ATOM 3758 N N . ASP A 1 488 ? -18.759 -30.530 27.896 1.00 91.06 488 ASP A N 1
ATOM 3759 C CA . ASP A 1 488 ? -19.648 -31.438 28.625 1.00 91.06 488 ASP A CA 1
ATOM 3760 C C . ASP A 1 488 ? -19.233 -31.606 30.092 1.00 91.06 488 ASP A C 1
ATOM 3762 O O . ASP A 1 488 ? -20.089 -31.585 30.980 1.00 91.06 488 ASP A O 1
ATOM 3766 N N . ARG A 1 489 ? -17.926 -31.644 30.389 1.00 85.12 489 ARG A N 1
ATOM 3767 C CA . ARG A 1 489 ? -17.425 -31.572 31.776 1.00 85.12 489 ARG A CA 1
ATOM 3768 C C . ARG A 1 489 ? -17.756 -30.241 32.447 1.00 85.12 489 ARG A C 1
ATOM 3770 O O . ARG A 1 489 ? -18.023 -30.229 33.647 1.00 85.12 489 ARG A O 1
ATOM 3777 N N . LEU A 1 490 ? -17.746 -29.133 31.706 1.00 83.62 490 LEU A N 1
ATOM 3778 C CA . LEU A 1 490 ? -18.099 -27.812 32.223 1.00 83.62 490 LEU A CA 1
ATOM 3779 C C . LEU A 1 490 ? -19.603 -27.722 32.521 1.00 83.62 490 LEU A C 1
ATOM 3781 O O . LEU A 1 490 ? -19.967 -27.279 33.607 1.00 83.62 490 LEU A O 1
ATOM 3785 N N . LYS A 1 491 ? -20.468 -28.227 31.629 1.00 89.94 491 LYS A N 1
ATOM 3786 C CA . LYS A 1 491 ? -21.917 -28.373 31.879 1.00 89.94 491 LYS A CA 1
ATOM 3787 C C . LYS A 1 491 ? -22.183 -29.251 33.104 1.00 89.94 491 LYS A C 1
ATOM 3789 O O . LYS A 1 491 ? -22.968 -28.872 33.970 1.00 89.94 491 LYS A O 1
ATOM 3794 N N . GLU A 1 492 ? -21.504 -30.394 33.224 1.00 90.62 492 GLU A N 1
ATOM 3795 C CA . GLU A 1 492 ? -21.650 -31.277 34.387 1.00 90.62 492 GLU A CA 1
ATOM 3796 C C . GLU A 1 492 ? -21.184 -30.594 35.686 1.00 90.62 492 GLU A C 1
ATOM 3798 O O . GLU A 1 492 ? -21.871 -30.666 36.707 1.00 90.62 492 GLU A O 1
ATOM 3803 N N . ALA A 1 493 ? -20.053 -29.882 35.665 1.00 82.94 493 ALA A N 1
ATOM 3804 C CA . ALA A 1 493 ? -19.564 -29.122 36.814 1.00 82.94 493 ALA A CA 1
ATOM 3805 C C . ALA A 1 493 ? -20.520 -27.982 37.211 1.00 82.94 493 ALA A C 1
ATOM 3807 O O . ALA A 1 493 ? -20.802 -27.813 38.401 1.00 82.94 493 ALA A O 1
ATOM 3808 N N . TYR A 1 494 ? -21.065 -27.256 36.228 1.00 86.50 494 TYR A N 1
ATOM 3809 C CA . TYR A 1 494 ? -22.040 -26.184 36.431 1.00 86.50 494 TYR A CA 1
ATOM 3810 C C . TYR A 1 494 ? -23.349 -26.718 37.032 1.00 86.50 494 TYR A C 1
ATOM 3812 O O . TYR A 1 494 ? -23.868 -26.143 37.984 1.00 86.50 494 TYR A O 1
ATOM 3820 N N . HIS A 1 495 ? -23.840 -27.876 36.577 1.00 90.31 495 HIS A N 1
ATOM 3821 C CA . HIS A 1 495 ? -24.999 -28.534 37.188 1.00 90.31 495 HIS A CA 1
ATOM 3822 C C . HIS A 1 495 ? -24.724 -29.101 38.590 1.00 90.31 495 HIS A C 1
ATOM 3824 O O . HIS A 1 495 ? -25.637 -29.139 39.413 1.00 90.31 495 HIS A O 1
ATOM 3830 N N . ARG A 1 496 ? -23.490 -29.530 38.895 1.00 91.69 496 ARG A N 1
ATOM 3831 C CA . ARG A 1 496 ? -23.128 -30.033 40.233 1.00 91.69 496 ARG A CA 1
ATOM 3832 C C . ARG A 1 496 ? -22.997 -28.919 41.275 1.00 91.69 496 ARG A C 1
ATOM 3834 O O . ARG A 1 496 ? -23.418 -29.128 42.407 1.00 91.69 496 ARG A O 1
ATOM 3841 N N . ASN A 1 497 ? -22.389 -27.779 40.934 1.00 92.56 497 ASN A N 1
ATOM 3842 C CA . ASN A 1 497 ? -22.188 -26.644 41.849 1.00 92.56 497 ASN A CA 1
ATOM 3843 C C . ASN A 1 497 ? -22.172 -25.303 41.079 1.00 92.56 497 ASN A C 1
ATOM 3845 O O . ASN A 1 497 ? -21.083 -24.773 40.833 1.00 92.56 497 ASN A O 1
ATOM 3849 N N . PRO A 1 498 ? -23.333 -24.719 40.725 1.00 88.81 498 PRO A N 1
ATOM 3850 C CA . PRO A 1 498 ? -23.390 -23.539 39.853 1.00 88.81 498 PRO A CA 1
ATOM 3851 C C . PRO A 1 498 ? -22.632 -22.338 40.432 1.00 88.81 498 PRO A C 1
ATOM 3853 O O . PRO A 1 498 ? -21.801 -21.753 39.747 1.00 88.81 498 PRO A O 1
ATOM 3856 N N . SER A 1 499 ? -22.785 -22.048 41.728 1.00 87.69 499 SER A N 1
ATOM 3857 C CA . SER A 1 499 ? -22.081 -20.937 42.391 1.00 87.69 499 SER A CA 1
ATOM 3858 C C . SER A 1 499 ? -20.556 -21.099 42.428 1.00 87.69 499 SER A C 1
ATOM 3860 O O . SER A 1 499 ? -19.821 -20.113 42.357 1.00 87.69 499 SER A O 1
ATOM 3862 N N . MET A 1 500 ? -20.052 -22.335 42.528 1.00 87.38 500 MET A N 1
ATOM 3863 C CA . MET A 1 500 ? -18.610 -22.594 42.493 1.00 87.38 500 MET A CA 1
ATOM 3864 C C . MET A 1 500 ? -18.072 -22.523 41.062 1.00 87.38 500 MET A C 1
ATOM 3866 O O . MET A 1 500 ? -16.970 -22.017 40.857 1.00 87.38 500 MET A O 1
ATOM 3870 N N . ALA A 1 501 ? -18.855 -22.981 40.080 1.00 83.25 501 ALA A N 1
ATOM 3871 C CA . ALA A 1 501 ? -18.530 -22.847 38.667 1.00 83.25 501 ALA A CA 1
ATOM 3872 C C . ALA A 1 501 ? -18.492 -21.370 38.236 1.00 83.25 501 ALA A C 1
ATOM 3874 O O . ALA A 1 501 ? -17.530 -20.967 37.597 1.00 83.25 501 ALA A O 1
ATOM 3875 N N . GLU A 1 502 ? -19.449 -20.541 38.662 1.00 82.94 502 GLU A N 1
ATOM 3876 C CA . GLU A 1 502 ? -19.467 -19.088 38.411 1.00 82.94 502 GLU A CA 1
ATOM 3877 C C . GLU A 1 502 ? -18.284 -18.363 39.059 1.00 82.94 502 GLU A C 1
ATOM 3879 O O . GLU A 1 502 ? -17.626 -17.542 38.421 1.00 82.94 502 GLU A O 1
ATOM 3884 N N . PHE A 1 503 ? -17.958 -18.685 40.316 1.00 86.88 503 PHE A N 1
ATOM 3885 C CA . PHE A 1 503 ? -16.793 -18.097 40.977 1.00 86.88 503 PHE A CA 1
ATOM 3886 C C . PHE A 1 503 ? -15.477 -18.512 40.305 1.00 86.88 503 PHE A C 1
ATOM 3888 O O . PHE A 1 503 ? -14.557 -17.701 40.197 1.00 86.88 503 PHE A O 1
ATOM 3895 N N . GLN A 1 504 ? -15.377 -19.763 39.847 1.00 86.06 504 GLN A N 1
ATOM 3896 C CA . GLN A 1 504 ? -14.212 -20.241 39.109 1.00 86.06 504 GLN A CA 1
ATOM 3897 C C . GLN A 1 504 ? -14.130 -19.593 37.718 1.00 86.06 504 GLN A C 1
ATOM 3899 O O . GLN A 1 504 ? -13.053 -19.133 37.354 1.00 86.06 504 GLN A O 1
ATOM 3904 N N . LEU A 1 505 ? -15.254 -19.439 37.008 1.00 85.44 505 LEU A N 1
ATOM 3905 C CA . LEU A 1 505 ? -15.340 -18.717 35.734 1.00 85.44 505 LEU A CA 1
ATOM 3906 C C . LEU A 1 505 ? -14.847 -17.271 35.888 1.00 85.44 505 LEU A C 1
ATOM 3908 O O . LEU A 1 505 ? -13.900 -16.885 35.214 1.00 85.44 505 LEU A O 1
ATOM 3912 N N . MET A 1 506 ? -15.382 -16.508 36.852 1.00 88.00 506 MET A N 1
ATOM 3913 C CA . MET A 1 506 ? -14.915 -15.141 37.143 1.00 88.00 506 MET A CA 1
ATOM 3914 C C . MET A 1 506 ? -13.426 -15.091 37.513 1.00 88.00 506 MET A C 1
ATOM 3916 O O . MET A 1 506 ? -12.727 -14.124 37.201 1.00 88.00 506 MET A O 1
ATOM 3920 N N . ARG A 1 507 ? -12.916 -16.112 38.212 1.00 90.69 507 ARG A N 1
ATOM 3921 C CA . ARG A 1 507 ? -11.497 -16.200 38.576 1.00 90.69 507 ARG A CA 1
ATOM 3922 C C . ARG A 1 507 ? -10.628 -16.415 37.344 1.00 90.69 507 ARG A C 1
ATOM 3924 O O . ARG A 1 507 ? -9.610 -15.732 37.221 1.00 90.69 507 ARG A O 1
ATOM 3931 N N . ASP A 1 508 ? -11.051 -17.315 36.462 1.00 88.31 508 ASP A N 1
ATOM 3932 C CA . ASP A 1 508 ? -10.355 -17.686 35.237 1.00 88.31 508 ASP A CA 1
ATOM 3933 C C . ASP A 1 508 ? -10.396 -16.541 34.217 1.00 88.31 508 ASP A C 1
ATOM 3935 O O . ASP A 1 508 ? -9.334 -16.152 33.727 1.00 88.31 508 ASP A O 1
ATOM 3939 N N . GLU A 1 509 ? -11.550 -15.893 34.024 1.00 86.69 509 GLU A N 1
ATOM 3940 C CA . GLU A 1 509 ? -11.719 -14.638 33.272 1.00 86.69 509 GLU A CA 1
ATOM 3941 C C . GLU A 1 509 ? -10.816 -13.523 33.815 1.00 86.69 509 GLU A C 1
ATOM 3943 O O . GLU A 1 509 ? -10.088 -12.883 33.056 1.00 86.69 509 GLU A O 1
ATOM 3948 N N . MET A 1 510 ? -10.773 -13.316 35.138 1.00 87.75 510 MET A N 1
ATOM 3949 C CA . MET A 1 510 ? -9.877 -12.329 35.747 1.00 87.75 510 MET A CA 1
ATOM 3950 C C . MET A 1 510 ? -8.394 -12.677 35.506 1.00 87.75 510 MET A C 1
ATOM 3952 O O . MET A 1 510 ? -7.572 -11.767 35.357 1.00 87.75 510 MET A O 1
ATOM 3956 N N . THR A 1 511 ? -8.001 -13.955 35.472 1.00 90.19 511 THR A N 1
ATOM 3957 C CA . THR A 1 511 ? -6.628 -14.335 35.084 1.00 90.19 511 THR A CA 1
ATOM 3958 C C . THR A 1 511 ? -6.361 -14.189 33.591 1.00 90.19 511 THR A C 1
ATOM 3960 O O . THR A 1 511 ? -5.279 -13.716 33.247 1.00 90.19 511 THR A O 1
ATOM 3963 N N . ALA A 1 512 ? -7.321 -14.506 32.721 1.00 87.56 512 ALA A N 1
ATOM 3964 C CA . ALA A 1 512 ? -7.218 -14.297 31.279 1.00 87.56 512 ALA A CA 1
ATOM 3965 C C . ALA A 1 512 ? -7.056 -12.803 30.957 1.00 87.56 512 ALA A C 1
ATOM 3967 O O . ALA A 1 512 ? -6.065 -12.416 30.343 1.00 87.56 512 ALA A O 1
ATOM 3968 N N . ALA A 1 513 ? -7.915 -11.941 31.509 1.00 87.00 513 ALA A N 1
ATOM 3969 C CA . ALA A 1 513 ? -7.821 -10.486 31.373 1.00 87.00 513 ALA A CA 1
ATOM 3970 C C . ALA A 1 513 ? -6.494 -9.920 31.921 1.00 87.00 513 ALA A C 1
ATOM 3972 O O . ALA A 1 513 ? -5.928 -8.978 31.366 1.00 87.00 513 ALA A O 1
ATOM 3973 N N . LYS A 1 514 ? -5.934 -10.507 32.992 1.00 88.50 514 LYS A N 1
ATOM 3974 C CA . LYS A 1 514 ? -4.587 -10.149 33.483 1.00 88.50 514 LYS A CA 1
ATOM 3975 C C . LYS A 1 514 ? -3.480 -10.554 32.508 1.00 88.50 514 LYS A C 1
ATOM 3977 O O . LYS A 1 514 ? -2.518 -9.801 32.368 1.00 88.50 514 LYS A O 1
ATOM 3982 N N . GLN A 1 515 ? -3.587 -11.712 31.857 1.00 90.75 515 GLN A N 1
ATOM 3983 C CA . GLN A 1 515 ? -2.626 -12.158 30.842 1.00 90.75 515 GLN A CA 1
ATOM 3984 C C . GLN A 1 515 ? -2.727 -11.307 29.569 1.00 90.75 515 GLN A C 1
ATOM 3986 O O . GLN A 1 515 ? -1.701 -10.863 29.058 1.00 90.75 515 GLN A O 1
ATOM 3991 N N . GLU A 1 516 ? -3.940 -10.985 29.122 1.00 86.31 516 GLU A N 1
ATOM 3992 C CA . GLU A 1 516 ? -4.198 -10.095 27.987 1.00 86.31 516 GLU A CA 1
ATOM 3993 C C . GLU A 1 516 ? -3.653 -8.680 28.242 1.00 86.31 516 GLU A C 1
ATOM 3995 O O . GLU A 1 516 ? -2.891 -8.155 27.433 1.00 86.31 516 GLU A O 1
ATOM 4000 N N . LEU A 1 517 ? -3.908 -8.092 29.418 1.00 86.88 517 LEU A N 1
ATOM 4001 C CA . LEU A 1 517 ? -3.318 -6.804 29.809 1.00 86.88 517 LEU A CA 1
ATOM 4002 C C . LEU A 1 517 ? -1.781 -6.830 29.866 1.00 86.88 517 LEU A C 1
ATOM 4004 O O . LEU A 1 517 ? -1.143 -5.797 29.645 1.00 86.88 517 LEU A O 1
ATOM 4008 N N . LEU A 1 518 ? -1.160 -7.975 30.167 1.00 89.19 518 LEU A N 1
ATOM 4009 C CA . LEU A 1 518 ? 0.296 -8.128 30.092 1.00 89.19 518 LEU A CA 1
ATOM 4010 C C . LEU A 1 518 ? 0.777 -8.218 28.636 1.00 89.19 518 LEU A C 1
ATOM 4012 O O . LEU A 1 518 ? 1.750 -7.543 28.298 1.00 89.19 518 LEU A O 1
ATOM 4016 N N . ALA A 1 519 ? 0.084 -8.967 27.775 1.00 87.69 519 ALA A N 1
ATOM 4017 C CA . ALA A 1 519 ? 0.383 -9.052 26.345 1.00 87.69 519 ALA A CA 1
ATOM 4018 C C . ALA A 1 519 ? 0.263 -7.678 25.661 1.00 87.69 519 ALA A C 1
ATOM 4020 O O . ALA A 1 519 ? 1.232 -7.196 25.073 1.00 87.69 519 ALA A O 1
ATOM 4021 N N . LEU A 1 520 ? -0.856 -6.974 25.860 1.00 87.19 520 LEU A N 1
ATOM 4022 C CA . LEU A 1 520 ? -1.096 -5.626 25.330 1.00 87.19 520 LEU A CA 1
ATOM 4023 C C . LEU A 1 520 ? -0.055 -4.604 25.818 1.00 87.19 520 LEU A C 1
ATOM 4025 O O . LEU A 1 520 ? 0.350 -3.720 25.062 1.00 87.19 520 LEU A O 1
ATOM 4029 N N . ARG A 1 521 ? 0.453 -4.724 27.055 1.00 91.06 521 ARG A N 1
ATOM 4030 C CA . ARG A 1 521 ? 1.575 -3.889 27.536 1.00 91.06 521 ARG A CA 1
ATOM 4031 C C . ARG A 1 521 ? 2.884 -4.181 26.805 1.00 91.06 521 ARG A C 1
ATOM 4033 O O . ARG A 1 521 ? 3.649 -3.243 26.559 1.00 91.06 521 ARG A O 1
ATOM 4040 N N . VAL A 1 522 ? 3.161 -5.443 26.473 1.00 89.06 522 VAL A N 1
ATOM 4041 C CA . VAL A 1 522 ? 4.343 -5.836 25.687 1.00 89.06 522 VAL A CA 1
ATOM 4042 C C . VAL A 1 522 ? 4.223 -5.311 24.256 1.00 89.06 522 VAL A C 1
ATOM 4044 O O . VAL A 1 522 ? 5.151 -4.650 23.787 1.00 89.06 522 VAL A O 1
ATOM 4047 N N . GLU A 1 523 ? 3.074 -5.492 23.603 1.00 88.81 523 GLU A N 1
ATOM 4048 C CA . GLU A 1 523 ? 2.812 -4.977 22.252 1.00 88.81 523 GLU A CA 1
ATOM 4049 C C . GLU A 1 523 ? 2.871 -3.448 22.190 1.00 88.81 523 GLU A C 1
ATOM 4051 O O . GLU A 1 523 ? 3.587 -2.890 21.359 1.00 88.81 523 GLU A O 1
ATOM 4056 N N . HIS A 1 524 ? 2.214 -2.745 23.117 1.00 93.81 524 HIS A N 1
ATOM 4057 C CA . HIS A 1 524 ? 2.294 -1.286 23.210 1.00 93.81 524 HIS A CA 1
ATOM 4058 C C . HIS A 1 524 ? 3.745 -0.812 23.394 1.00 93.81 524 HIS A C 1
ATOM 4060 O O . HIS A 1 524 ? 4.187 0.129 22.733 1.00 93.81 524 HIS A O 1
ATOM 4066 N N . SER A 1 525 ? 4.533 -1.500 24.229 1.00 89.81 525 SER A N 1
ATOM 4067 C CA . SER A 1 525 ? 5.962 -1.202 24.410 1.00 89.81 525 SER A CA 1
ATOM 4068 C C . SER A 1 525 ? 6.779 -1.456 23.135 1.00 89.81 525 SER A C 1
ATOM 4070 O O . SER A 1 525 ? 7.680 -0.676 22.807 1.00 89.81 525 SER A O 1
ATOM 4072 N N . GLN A 1 526 ? 6.451 -2.510 22.385 1.00 89.88 526 GLN A N 1
ATOM 4073 C CA . GLN A 1 526 ? 7.076 -2.850 21.108 1.00 89.88 526 GLN A CA 1
ATOM 4074 C C . GLN A 1 526 ? 6.744 -1.814 20.024 1.00 89.88 526 GLN A C 1
ATOM 4076 O O . GLN A 1 526 ? 7.664 -1.307 19.378 1.00 89.88 526 GLN A O 1
ATOM 4081 N N . LEU A 1 527 ? 5.472 -1.436 19.867 1.00 89.56 527 LEU A N 1
ATOM 4082 C CA . LEU A 1 527 ? 4.995 -0.408 18.934 1.00 89.56 527 LEU A CA 1
ATOM 4083 C C . LEU A 1 527 ? 5.562 0.977 19.266 1.00 89.56 527 LEU A C 1
ATOM 4085 O O . LEU A 1 527 ? 5.989 1.710 18.371 1.00 89.56 527 LEU A O 1
ATOM 4089 N N . LEU A 1 528 ? 5.658 1.329 20.549 1.00 90.38 528 LEU A N 1
ATOM 4090 C CA . LEU A 1 528 ? 6.282 2.575 20.998 1.00 90.38 528 LEU A CA 1
ATOM 4091 C C . LEU A 1 528 ? 7.802 2.562 20.739 1.00 90.38 528 LEU A C 1
ATOM 4093 O O . LEU A 1 528 ? 8.384 3.580 20.356 1.00 90.38 528 LEU A O 1
ATOM 4097 N N . GLY A 1 529 ? 8.444 1.393 20.846 1.00 88.44 529 GLY A N 1
ATOM 4098 C CA . GLY A 1 529 ? 9.822 1.158 20.412 1.00 88.44 529 GLY A CA 1
ATOM 4099 C C . GLY A 1 529 ? 10.019 1.281 18.894 1.00 88.44 529 GLY A C 1
ATOM 4100 O O . GLY A 1 529 ? 10.976 1.920 18.455 1.00 88.44 529 GLY A O 1
ATOM 4101 N N . GLN A 1 530 ? 9.113 0.727 18.083 1.00 85.88 530 GLN A N 1
ATOM 4102 C CA . GLN A 1 530 ? 9.120 0.872 16.622 1.00 85.88 530 GLN A CA 1
ATOM 4103 C C . GLN A 1 530 ? 8.909 2.335 16.210 1.00 85.88 530 GLN A C 1
ATOM 4105 O O . GLN A 1 530 ? 9.697 2.871 15.435 1.00 85.88 530 GLN A O 1
ATOM 4110 N N . THR A 1 531 ? 7.931 3.019 16.807 1.00 85.81 531 THR A N 1
ATOM 4111 C CA . THR A 1 531 ? 7.629 4.437 16.558 1.00 85.81 531 THR A CA 1
ATOM 4112 C C . THR A 1 531 ? 8.840 5.328 16.848 1.00 85.81 531 THR A C 1
ATOM 4114 O O . THR A 1 531 ? 9.193 6.173 16.024 1.00 85.81 531 THR A O 1
ATOM 4117 N N . LYS A 1 532 ? 9.553 5.085 17.961 1.00 86.44 532 LYS A N 1
ATOM 4118 C CA . LYS A 1 532 ? 10.825 5.758 18.286 1.00 86.44 532 LYS A CA 1
ATOM 4119 C C . LYS A 1 532 ? 11.930 5.493 17.254 1.00 86.44 532 LYS A C 1
ATOM 4121 O O . LYS A 1 532 ? 12.713 6.391 16.963 1.00 86.44 532 LYS A O 1
ATOM 4126 N N . ARG A 1 533 ? 12.005 4.293 16.664 1.00 79.19 533 ARG A N 1
ATOM 4127 C CA . ARG A 1 533 ? 12.943 4.013 15.557 1.00 79.19 533 ARG A CA 1
ATOM 4128 C C . ARG A 1 533 ? 12.533 4.779 14.294 1.00 79.19 533 ARG A C 1
ATOM 4130 O O . ARG A 1 533 ? 13.370 5.446 13.693 1.00 79.19 533 ARG A O 1
ATOM 4137 N N . CYS A 1 534 ? 11.255 4.746 13.918 1.00 76.75 534 CYS A N 1
ATOM 4138 C CA . CYS A 1 534 ? 10.733 5.440 12.739 1.00 76.75 534 CYS A CA 1
ATOM 4139 C C . CYS A 1 534 ? 10.911 6.968 12.812 1.00 76.75 534 CYS A C 1
ATOM 4141 O O . CYS A 1 534 ? 11.282 7.581 11.808 1.00 76.75 534 CYS A O 1
ATOM 4143 N N . SER A 1 535 ? 10.719 7.592 13.980 1.00 74.50 535 SER A N 1
ATOM 4144 C CA . SER A 1 535 ? 10.946 9.035 14.150 1.00 74.50 535 SER A CA 1
ATOM 4145 C C . SER A 1 535 ? 12.423 9.425 14.001 1.00 74.50 535 SER A C 1
ATOM 4147 O O . SER A 1 535 ? 12.719 10.432 13.355 1.00 74.50 535 SER A O 1
ATOM 4149 N N . LEU A 1 536 ? 13.357 8.596 14.487 1.00 71.56 536 LEU A N 1
ATOM 4150 C CA . LEU A 1 536 ? 14.801 8.806 14.311 1.00 71.56 536 LEU A CA 1
ATOM 4151 C C . LEU A 1 536 ? 15.243 8.733 12.840 1.00 71.56 536 LEU A C 1
ATOM 4153 O O . LEU A 1 536 ? 16.098 9.517 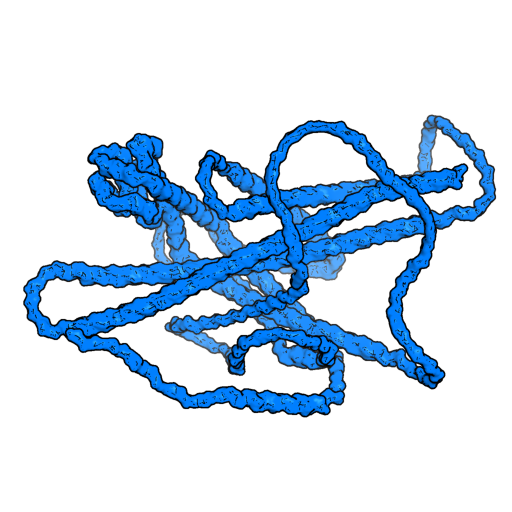12.426 1.00 71.56 536 LEU A O 1
ATOM 4157 N N . TYR A 1 537 ? 14.645 7.854 12.028 1.00 62.69 537 TYR A N 1
ATOM 4158 C CA . TYR A 1 537 ? 14.904 7.834 10.582 1.00 62.69 537 TYR A CA 1
ATOM 4159 C C . TYR A 1 537 ? 14.291 9.044 9.859 1.00 62.69 537 TYR A C 1
ATOM 4161 O O . TYR A 1 537 ? 14.896 9.565 8.922 1.00 62.69 537 TYR A O 1
ATOM 4169 N N . ARG A 1 538 ? 13.134 9.547 10.313 1.00 55.78 538 ARG A N 1
ATOM 4170 C CA . ARG A 1 538 ? 12.457 10.701 9.693 1.00 55.78 538 ARG A CA 1
ATOM 4171 C C . ARG A 1 538 ? 13.165 12.039 9.950 1.00 55.78 538 ARG A C 1
ATOM 4173 O O . ARG A 1 538 ? 13.070 12.931 9.113 1.00 55.78 538 ARG A O 1
ATOM 4180 N N . LEU A 1 539 ? 13.900 12.177 11.059 1.00 53.16 539 LEU A N 1
ATOM 4181 C CA . LEU A 1 539 ? 14.655 13.397 11.394 1.00 53.16 539 LEU A CA 1
ATOM 4182 C C . LEU A 1 539 ? 16.000 13.553 10.658 1.00 53.16 539 LEU A C 1
ATOM 4184 O O . LEU A 1 539 ? 16.639 14.594 10.797 1.00 53.16 539 LEU A O 1
ATOM 4188 N N . ARG A 1 540 ? 16.456 12.549 9.896 1.00 51.81 540 ARG A N 1
ATOM 4189 C CA . ARG A 1 540 ? 17.808 12.528 9.302 1.00 51.81 540 ARG A CA 1
ATOM 4190 C C . ARG A 1 540 ? 17.893 12.898 7.819 1.00 51.81 540 ARG A C 1
ATOM 4192 O O . ARG A 1 540 ? 18.940 12.691 7.214 1.00 51.81 540 ARG A O 1
ATOM 4199 N N . VAL A 1 541 ? 16.836 13.473 7.241 1.00 45.41 541 VAL A N 1
ATOM 4200 C CA . VAL A 1 541 ? 16.899 14.098 5.909 1.00 45.41 541 VAL A CA 1
ATOM 4201 C C . VAL A 1 541 ? 17.573 15.471 6.048 1.00 45.41 541 VAL A C 1
ATOM 4203 O O . VAL A 1 541 ? 16.993 16.346 6.696 1.00 45.41 541 VAL A O 1
ATOM 4206 N N . PRO A 1 542 ? 18.773 15.701 5.476 1.00 45.97 542 PRO A N 1
ATOM 4207 C CA . PRO A 1 542 ? 19.434 16.996 5.568 1.00 45.97 542 PRO A CA 1
ATOM 4208 C C . PRO A 1 542 ? 18.619 18.038 4.807 1.00 45.97 542 PRO A C 1
ATOM 4210 O O . PRO A 1 542 ? 18.410 17.929 3.599 1.00 45.97 542 PRO A O 1
ATOM 4213 N N . ARG A 1 543 ? 18.147 19.058 5.522 1.00 47.62 543 ARG A N 1
ATOM 4214 C CA . ARG A 1 543 ? 17.472 20.206 4.922 1.00 47.62 543 ARG A CA 1
ATOM 4215 C C . ARG A 1 543 ? 18.545 21.123 4.336 1.00 47.62 543 ARG A C 1
ATOM 4217 O O . ARG A 1 543 ? 19.038 22.009 5.029 1.00 47.62 543 ARG A O 1
ATOM 4224 N N . GLU A 1 544 ? 18.959 20.861 3.096 1.00 47.72 544 GLU A N 1
ATOM 4225 C CA . GLU A 1 544 ? 19.893 21.743 2.391 1.00 47.72 544 GLU A CA 1
ATOM 4226 C C . GLU A 1 544 ? 19.271 23.136 2.245 1.00 47.72 544 GLU A C 1
ATOM 4228 O O . GLU A 1 544 ? 18.214 23.319 1.638 1.00 47.72 544 GLU A O 1
ATOM 4233 N N . ASN A 1 545 ? 19.936 24.121 2.847 1.00 40.81 545 ASN A N 1
ATOM 4234 C CA . ASN A 1 545 ? 19.534 25.519 2.811 1.00 40.81 545 ASN A CA 1
ATOM 4235 C C . ASN A 1 545 ? 19.905 26.126 1.449 1.00 40.81 545 ASN A C 1
ATOM 4237 O O . ASN A 1 545 ? 20.938 26.778 1.313 1.00 40.81 545 ASN A O 1
ATOM 4241 N N . GLY A 1 546 ? 19.062 25.899 0.443 1.00 44.31 546 GLY A N 1
ATOM 4242 C CA . GLY A 1 546 ? 19.059 26.664 -0.803 1.00 44.31 546 GLY A CA 1
ATOM 4243 C C . GLY A 1 546 ? 18.200 27.914 -0.632 1.00 44.31 546 GLY A C 1
ATOM 4244 O O . GLY A 1 546 ? 16.979 27.809 -0.538 1.00 44.31 546 GLY A O 1
ATOM 4245 N N . ALA A 1 547 ? 18.836 29.079 -0.534 1.00 42.50 547 ALA A N 1
ATOM 4246 C CA . ALA A 1 547 ? 18.144 30.362 -0.478 1.00 42.50 547 ALA A CA 1
ATOM 4247 C C . ALA A 1 547 ? 17.605 30.789 -1.859 1.00 42.50 547 ALA A C 1
ATOM 4249 O O . ALA A 1 547 ? 17.991 30.219 -2.878 1.00 42.50 547 ALA A O 1
ATOM 4250 N N . GLN A 1 548 ? 16.835 31.883 -1.838 1.00 47.84 548 GLN A N 1
ATOM 4251 C CA . GLN A 1 548 ? 16.462 32.751 -2.963 1.00 47.84 548 GLN A CA 1
ATOM 4252 C C . GLN A 1 548 ? 15.131 32.435 -3.679 1.00 47.84 548 GLN A C 1
ATOM 4254 O O . GLN A 1 548 ? 14.988 31.442 -4.382 1.00 47.84 548 GLN A O 1
ATOM 4259 N N . ASP A 1 549 ? 14.177 33.340 -3.433 1.00 44.28 549 ASP A N 1
ATOM 4260 C CA . ASP A 1 549 ? 13.099 33.846 -4.296 1.00 44.28 549 ASP A CA 1
ATOM 4261 C C . ASP A 1 549 ? 12.529 32.940 -5.406 1.00 44.28 549 ASP A C 1
ATOM 4263 O O . ASP A 1 549 ? 13.143 32.743 -6.448 1.00 44.28 549 ASP A O 1
ATOM 4267 N N . GLU A 1 550 ? 11.265 32.529 -5.256 1.00 50.78 550 GLU A N 1
ATOM 4268 C CA . GLU A 1 550 ? 10.140 33.214 -5.928 1.00 50.78 550 GLU A CA 1
ATOM 4269 C C . GLU A 1 550 ? 8.781 32.689 -5.418 1.00 50.78 550 GLU A C 1
ATOM 4271 O O . GLU A 1 550 ? 8.666 31.583 -4.883 1.00 50.78 550 GLU A O 1
ATOM 4276 N N . SER A 1 551 ? 7.739 33.518 -5.513 1.00 42.91 551 SER A N 1
ATOM 4277 C CA . SER A 1 551 ? 6.429 33.261 -4.907 1.00 42.91 551 SER A CA 1
ATOM 4278 C C . SER A 1 551 ? 5.586 32.237 -5.677 1.00 42.91 551 SER A C 1
ATOM 4280 O O . SER A 1 551 ? 5.288 32.395 -6.859 1.00 42.91 551 SER A O 1
ATOM 4282 N N . CYS A 1 552 ? 5.096 31.220 -4.966 1.00 48.09 552 CYS A N 1
ATOM 4283 C CA . CYS A 1 552 ? 3.956 30.404 -5.386 1.00 48.09 552 CYS A CA 1
ATOM 4284 C C . CYS A 1 552 ? 3.145 29.983 -4.155 1.00 48.09 552 CYS A C 1
ATOM 4286 O O . CYS A 1 552 ? 3.597 29.163 -3.353 1.00 48.09 552 CYS A O 1
ATOM 4288 N N . ASP A 1 553 ? 1.942 30.544 -4.014 1.00 46.25 553 ASP A N 1
ATOM 4289 C CA . ASP A 1 553 ? 1.047 30.325 -2.874 1.00 46.25 553 ASP A CA 1
ATOM 4290 C C . ASP A 1 553 ? 0.532 28.876 -2.803 1.00 46.25 553 ASP A C 1
ATOM 4292 O O . ASP A 1 553 ? -0.466 28.493 -3.417 1.00 46.25 553 ASP A O 1
ATOM 4296 N N . GLY A 1 554 ? 1.239 28.048 -2.031 1.00 51.59 554 GLY A N 1
ATOM 4297 C CA . GLY A 1 554 ? 0.917 26.645 -1.784 1.00 51.59 554 GLY A CA 1
ATOM 4298 C C . GLY A 1 554 ? 0.305 26.400 -0.401 1.00 51.59 554 GLY A C 1
ATOM 4299 O O . GLY A 1 554 ? 1.026 26.100 0.550 1.00 51.59 554 GLY A O 1
ATOM 4300 N N . ASP A 1 555 ? -1.030 26.402 -0.322 1.00 55.50 555 ASP A N 1
ATOM 4301 C CA . ASP A 1 555 ? -1.900 26.138 0.857 1.00 55.50 555 ASP A CA 1
ATOM 4302 C C . ASP A 1 555 ? -1.591 24.826 1.643 1.00 55.50 555 ASP A C 1
ATOM 4304 O O . ASP A 1 555 ? -2.107 24.576 2.730 1.00 55.50 555 ASP A O 1
ATOM 4308 N N . GLY A 1 556 ? -0.686 23.973 1.146 1.00 58.28 556 GLY A N 1
ATOM 4309 C CA . GLY A 1 556 ? -0.196 22.793 1.869 1.00 58.28 556 GLY A CA 1
ATOM 4310 C C . GLY A 1 556 ? 0.603 23.111 3.143 1.00 58.28 556 GLY A C 1
ATOM 4311 O O . GLY A 1 556 ? 0.638 22.287 4.059 1.00 58.28 556 GLY A O 1
ATOM 4312 N N . GLY A 1 557 ? 1.213 24.300 3.237 1.00 63.25 557 GLY A N 1
ATOM 4313 C CA . GLY A 1 557 ? 2.001 24.707 4.408 1.00 63.25 557 GLY A CA 1
ATOM 4314 C C . GLY A 1 557 ? 1.168 24.837 5.688 1.00 63.25 557 GLY A C 1
ATOM 4315 O O . GLY A 1 557 ? 1.550 24.294 6.725 1.00 63.25 557 GLY A O 1
ATOM 4316 N N . ALA A 1 558 ? 0.004 25.489 5.602 1.00 67.88 558 ALA A N 1
ATOM 4317 C CA . ALA A 1 558 ? -0.872 25.758 6.745 1.00 67.88 558 ALA A CA 1
ATOM 4318 C C . ALA A 1 558 ? -1.514 24.483 7.324 1.00 67.88 558 ALA A C 1
ATOM 4320 O O . ALA A 1 558 ? -1.694 24.356 8.535 1.00 67.88 558 ALA A O 1
ATOM 4321 N N . ALA A 1 559 ? -1.812 23.493 6.476 1.00 65.69 559 ALA A N 1
ATOM 4322 C CA . ALA A 1 559 ? -2.274 22.187 6.942 1.00 65.69 559 ALA A CA 1
ATOM 4323 C C . ALA A 1 559 ? -1.169 21.433 7.708 1.00 65.69 559 ALA A C 1
ATOM 4325 O O . ALA A 1 559 ? -1.430 20.851 8.759 1.00 65.69 559 ALA A O 1
ATOM 4326 N N . ALA A 1 560 ? 0.078 21.478 7.225 1.00 69.25 560 ALA A N 1
ATOM 4327 C CA . ALA A 1 560 ? 1.213 20.788 7.843 1.00 69.25 560 ALA A CA 1
ATOM 4328 C C . ALA A 1 560 ? 1.756 21.468 9.118 1.00 69.25 560 ALA A C 1
ATOM 4330 O O . ALA A 1 560 ? 2.488 20.836 9.890 1.00 69.25 560 ALA A O 1
ATOM 4331 N N . THR A 1 561 ? 1.449 22.746 9.356 1.00 77.62 561 THR A N 1
ATOM 4332 C CA . THR A 1 561 ? 1.652 23.387 10.666 1.00 77.62 561 THR A CA 1
ATOM 4333 C C . THR A 1 561 ? 0.517 23.032 11.621 1.00 77.62 561 THR A C 1
ATOM 4335 O O . THR A 1 561 ? 0.797 22.556 12.717 1.00 77.62 561 THR A O 1
ATOM 4338 N N . LYS A 1 562 ? -0.746 23.137 11.185 1.00 78.31 562 LYS A N 1
ATOM 4339 C CA . LYS A 1 562 ? -1.913 22.858 12.038 1.00 78.31 562 LYS A CA 1
ATOM 4340 C C . LYS A 1 562 ? -2.033 21.391 12.473 1.00 78.31 562 LYS A C 1
ATOM 4342 O O . LYS A 1 562 ? -2.483 21.124 13.580 1.00 78.31 562 LYS A O 1
ATOM 4347 N N . ILE A 1 563 ? -1.592 20.434 11.650 1.00 75.31 563 ILE A N 1
ATOM 4348 C CA . ILE A 1 563 ? -1.490 19.022 12.065 1.00 75.31 563 ILE A CA 1
ATOM 4349 C C . ILE A 1 563 ? -0.468 18.863 13.200 1.00 75.31 563 ILE A C 1
ATOM 4351 O O . ILE A 1 563 ? -0.790 18.242 14.205 1.00 75.31 563 ILE A O 1
ATOM 4355 N N . ARG A 1 564 ? 0.720 19.478 13.094 1.00 82.44 564 ARG A N 1
ATOM 4356 C CA . ARG A 1 564 ? 1.734 19.429 14.165 1.00 82.44 564 ARG A CA 1
ATOM 4357 C C . ARG A 1 564 ? 1.264 20.095 15.454 1.00 82.44 564 ARG A C 1
ATOM 4359 O O . ARG A 1 564 ? 1.525 19.570 16.527 1.00 82.44 564 ARG A O 1
ATOM 4366 N N . GLU A 1 565 ? 0.553 21.213 15.344 1.00 85.31 565 GLU A N 1
ATOM 4367 C CA . GLU A 1 565 ? -0.057 21.908 16.481 1.00 85.31 565 GLU A CA 1
ATOM 4368 C C . GLU A 1 565 ? -1.086 21.015 17.201 1.00 85.31 565 GLU A C 1
ATOM 4370 O O . GLU A 1 565 ? -1.036 20.876 18.420 1.00 85.31 565 GLU A O 1
ATOM 4375 N N . LEU A 1 566 ? -1.954 20.320 16.456 1.00 83.88 566 LEU A N 1
ATOM 4376 C CA . LEU A 1 566 ? -2.905 19.356 17.024 1.00 83.88 566 LEU A CA 1
ATOM 4377 C C . LEU A 1 566 ? -2.214 18.114 17.620 1.00 83.88 566 LEU A C 1
ATOM 4379 O O . LEU A 1 566 ? -2.617 17.648 18.682 1.00 83.88 566 LEU A O 1
ATOM 4383 N N . GLU A 1 567 ? -1.155 17.594 16.990 1.00 82.44 567 GLU A N 1
ATOM 4384 C CA . GLU A 1 567 ? -0.329 16.502 17.538 1.00 82.44 567 GLU A CA 1
ATOM 4385 C C . GLU A 1 567 ? 0.391 16.906 18.839 1.00 82.44 567 GLU A C 1
ATOM 4387 O O . GLU A 1 567 ? 0.662 16.059 19.691 1.00 82.44 567 GLU A O 1
ATOM 4392 N N . GLU A 1 568 ? 0.730 18.186 18.997 1.00 86.06 568 GLU A N 1
ATOM 4393 C CA . GLU A 1 568 ? 1.333 18.757 20.207 1.00 86.06 568 GLU A CA 1
ATOM 4394 C C . GLU A 1 568 ? 0.299 18.945 21.320 1.00 86.06 568 GLU A C 1
ATOM 4396 O O . GLU A 1 568 ? 0.528 18.518 22.452 1.00 86.06 568 GLU A O 1
ATOM 4401 N N . GLN A 1 569 ? -0.879 19.478 20.985 1.00 87.31 569 GLN A N 1
ATOM 4402 C CA . GLN A 1 569 ? -2.012 19.583 21.906 1.00 87.31 569 GLN A CA 1
ATOM 4403 C C . GLN A 1 569 ? -2.479 18.206 22.405 1.00 87.31 569 GLN A C 1
ATOM 4405 O O . GLN A 1 569 ? -2.736 18.048 23.598 1.00 87.31 569 GLN A O 1
ATOM 4410 N N . LEU A 1 570 ? -2.531 17.186 21.537 1.00 84.81 570 LEU A N 1
ATOM 4411 C CA . LEU A 1 570 ? -2.911 15.820 21.920 1.00 84.81 570 LEU A CA 1
ATOM 4412 C C . LEU A 1 570 ? -1.889 15.171 22.871 1.00 84.81 570 LEU A C 1
ATOM 4414 O O . LEU A 1 570 ? -2.281 14.443 23.786 1.00 84.81 570 LEU A O 1
ATOM 4418 N N . ARG A 1 571 ? -0.588 15.445 22.680 1.00 86.31 571 ARG A N 1
ATOM 4419 C CA . ARG A 1 571 ? 0.479 15.013 23.601 1.00 86.31 571 ARG A CA 1
ATOM 4420 C C . ARG A 1 571 ? 0.341 15.696 24.962 1.00 86.31 571 ARG A C 1
ATOM 4422 O O . ARG A 1 571 ? 0.291 15.002 25.973 1.00 86.31 571 ARG A O 1
ATOM 4429 N N . ALA A 1 572 ? 0.176 17.019 24.987 1.00 84.44 572 ALA A N 1
ATOM 4430 C CA . ALA A 1 572 ? -0.027 17.775 26.224 1.00 84.44 572 ALA A CA 1
ATOM 4431 C C . ALA A 1 572 ? -1.303 17.347 26.981 1.00 84.44 572 ALA A C 1
ATOM 4433 O O . ALA A 1 572 ? -1.313 17.295 28.212 1.00 84.44 572 ALA A O 1
ATOM 4434 N N . ALA A 1 573 ? -2.376 16.998 26.261 1.00 81.56 573 ALA A N 1
ATOM 4435 C CA . ALA A 1 573 ? -3.600 16.463 26.853 1.00 81.56 573 ALA A CA 1
ATOM 4436 C C . ALA A 1 573 ? -3.382 15.079 27.491 1.00 81.56 573 ALA A C 1
ATOM 4438 O O . ALA A 1 573 ? -3.793 14.878 28.632 1.00 81.56 573 ALA A O 1
ATOM 4439 N N . HIS A 1 574 ? -2.691 14.156 26.811 1.00 80.81 574 HIS A N 1
ATOM 4440 C CA . HIS A 1 574 ? -2.347 12.843 27.375 1.00 80.81 574 HIS A CA 1
ATOM 4441 C C . HIS A 1 574 ? -1.445 12.950 28.609 1.00 80.81 574 HIS A C 1
ATOM 4443 O O . HIS A 1 574 ? -1.717 12.301 29.616 1.00 80.81 574 HIS A O 1
ATOM 4449 N N . GLU A 1 575 ? -0.413 13.799 28.572 1.00 84.12 575 GLU A N 1
ATOM 4450 C CA . GLU A 1 575 ? 0.447 14.047 29.738 1.00 84.12 575 GLU A CA 1
ATOM 4451 C C . GLU A 1 575 ? -0.360 14.597 30.924 1.00 84.12 575 GLU A C 1
ATOM 4453 O O . GLU A 1 575 ? -0.158 14.176 32.063 1.00 84.12 575 GLU A O 1
ATOM 4458 N N . LYS A 1 576 ? -1.329 15.487 30.671 1.00 90.62 576 LYS A N 1
ATOM 4459 C CA . LYS A 1 576 ? -2.212 16.025 31.713 1.00 90.62 576 LYS A CA 1
ATOM 4460 C C . LYS A 1 576 ? -3.188 14.983 32.271 1.00 90.62 576 LYS A C 1
ATOM 4462 O O . LYS A 1 576 ? -3.429 14.988 33.476 1.00 90.62 576 LYS A O 1
ATOM 4467 N N . ILE A 1 577 ? -3.728 14.091 31.437 1.00 83.81 577 ILE A N 1
ATOM 4468 C CA . ILE A 1 577 ? -4.573 12.974 31.892 1.00 83.81 577 ILE A CA 1
ATOM 4469 C C . ILE A 1 577 ? -3.755 12.043 32.794 1.00 83.81 577 ILE A C 1
ATOM 4471 O O . ILE A 1 577 ? -4.155 11.821 33.933 1.00 83.81 577 ILE A O 1
ATOM 4475 N N . GLN A 1 578 ? -2.555 11.629 32.372 1.00 86.94 578 GLN A N 1
ATOM 4476 C CA . GLN A 1 578 ? -1.665 10.798 33.196 1.00 86.94 578 GLN A CA 1
ATOM 4477 C C . GLN A 1 578 ? -1.279 11.471 34.525 1.00 86.94 578 GLN A C 1
ATOM 4479 O O . GLN A 1 578 ? -1.194 10.805 35.556 1.00 86.94 578 GLN A O 1
ATOM 4484 N N . GLN A 1 579 ? -1.082 12.795 34.544 1.00 88.94 579 GLN A N 1
ATOM 4485 C CA . GLN A 1 579 ? -0.855 13.543 35.788 1.00 88.94 579 GLN A CA 1
ATOM 4486 C C . GLN A 1 579 ? -2.076 13.516 36.722 1.00 88.94 579 GLN A C 1
ATOM 4488 O O . GLN A 1 579 ? -1.907 13.370 37.934 1.00 88.94 579 GLN A O 1
ATOM 4493 N N . LEU A 1 580 ? -3.293 13.643 36.185 1.00 87.12 580 LEU A N 1
ATOM 4494 C CA . LEU A 1 580 ? -4.533 13.578 36.966 1.00 87.12 580 LEU A CA 1
ATOM 4495 C C . LEU A 1 580 ? -4.812 12.160 37.481 1.00 87.12 580 LEU A C 1
ATOM 4497 O O . LEU A 1 580 ? -5.175 12.008 38.644 1.00 87.12 580 LEU A O 1
ATOM 4501 N N . GLU A 1 581 ? -4.569 11.128 36.673 1.00 86.56 581 GLU A N 1
ATOM 4502 C CA . GLU A 1 581 ? -4.652 9.717 37.075 1.00 86.56 581 GLU A CA 1
ATOM 4503 C C . GLU A 1 581 ? -3.645 9.389 38.187 1.00 86.56 581 GLU A C 1
ATOM 4505 O O . GLU A 1 581 ? -4.007 8.790 39.202 1.00 86.56 581 GLU A O 1
ATOM 4510 N N . ALA A 1 582 ? -2.397 9.852 38.059 1.00 86.19 582 ALA A N 1
ATOM 4511 C CA . ALA A 1 582 ? -1.377 9.694 39.093 1.00 86.19 582 ALA A CA 1
ATOM 4512 C C . ALA A 1 582 ? -1.748 10.432 40.394 1.00 86.19 582 ALA A C 1
ATOM 4514 O O . ALA A 1 582 ? -1.565 9.888 41.485 1.00 86.19 582 ALA A O 1
ATOM 4515 N N . GLN A 1 583 ? -2.311 11.645 40.308 1.00 88.00 583 GLN A N 1
ATOM 4516 C CA . GLN A 1 583 ? -2.827 12.356 41.483 1.00 88.00 583 GLN A CA 1
ATOM 4517 C C . GLN A 1 583 ? -4.028 11.643 42.114 1.00 88.00 583 GLN A C 1
ATOM 4519 O O . GLN A 1 583 ? -4.089 11.545 43.339 1.00 88.00 583 GLN A O 1
ATOM 4524 N N . ALA A 1 584 ? -4.957 11.114 41.314 1.00 85.56 584 ALA A N 1
ATOM 4525 C CA . ALA A 1 584 ? -6.092 10.340 41.805 1.00 85.56 584 ALA A CA 1
ATOM 4526 C C . ALA A 1 584 ? -5.618 9.084 42.554 1.00 85.56 584 ALA A C 1
ATOM 4528 O O . ALA A 1 584 ? -5.997 8.891 43.706 1.00 85.56 584 ALA A O 1
ATOM 4529 N N . ALA A 1 585 ? -4.703 8.303 41.971 1.00 84.25 585 ALA A N 1
ATOM 4530 C CA . ALA A 1 585 ? -4.120 7.124 42.612 1.00 84.25 585 ALA A CA 1
ATOM 4531 C C . ALA A 1 585 ? -3.394 7.458 43.932 1.00 84.25 585 ALA A C 1
ATOM 4533 O O . ALA A 1 585 ? -3.580 6.767 44.937 1.00 84.25 585 ALA A O 1
ATOM 4534 N N . LEU A 1 586 ? -2.616 8.549 43.970 1.00 85.75 586 LEU A N 1
ATOM 4535 C CA . LEU A 1 586 ? -1.960 9.027 45.195 1.00 85.75 586 LEU A CA 1
ATOM 4536 C C . LEU A 1 586 ? -2.960 9.503 46.260 1.00 85.75 586 LEU A C 1
ATOM 4538 O O . LEU A 1 586 ? -2.724 9.299 47.453 1.00 85.75 586 LEU A O 1
ATOM 4542 N N . ASN A 1 587 ? -4.075 10.114 45.855 1.00 83.62 587 ASN A N 1
ATOM 4543 C CA . ASN A 1 587 ? -5.141 10.524 46.767 1.00 83.62 587 ASN A CA 1
ATOM 4544 C C . ASN A 1 587 ? -5.908 9.316 47.323 1.00 83.62 587 ASN A C 1
ATOM 4546 O O . ASN A 1 587 ? -6.176 9.288 48.523 1.00 83.62 587 ASN A O 1
ATOM 4550 N N . THR A 1 588 ? -6.181 8.290 46.510 1.00 82.88 588 THR A N 1
ATOM 4551 C CA . THR A 1 588 ? -6.796 7.033 46.971 1.00 82.88 588 THR A CA 1
ATOM 4552 C C . THR A 1 588 ? -5.892 6.316 47.976 1.00 82.88 588 THR A C 1
ATOM 4554 O O . THR A 1 588 ? -6.346 5.989 49.071 1.00 82.88 588 THR A O 1
ATOM 4557 N N . LEU A 1 589 ? -4.591 6.175 47.686 1.00 82.12 589 LEU A N 1
ATOM 4558 C CA . LEU A 1 589 ? -3.610 5.622 48.635 1.00 82.12 589 LEU A CA 1
ATOM 4559 C C . LEU A 1 589 ? -3.541 6.430 49.944 1.00 82.12 589 LEU A C 1
ATOM 4561 O O . LEU A 1 589 ? -3.485 5.856 51.033 1.00 82.12 589 LEU A O 1
ATOM 4565 N N . ARG A 1 590 ? -3.594 7.766 49.865 1.00 81.25 590 ARG A N 1
ATOM 4566 C CA . ARG A 1 590 ? -3.620 8.638 51.051 1.00 81.25 590 ARG A CA 1
ATOM 4567 C C . ARG A 1 590 ? -4.910 8.478 51.865 1.00 81.25 590 ARG A C 1
ATOM 4569 O O . ARG A 1 590 ? -4.841 8.478 53.091 1.00 81.25 590 ARG A O 1
ATOM 4576 N N . GLY A 1 591 ? -6.058 8.318 51.205 1.00 73.06 591 GLY A N 1
ATOM 4577 C CA . GLY A 1 591 ? -7.350 8.067 51.849 1.00 73.06 591 GLY A CA 1
ATOM 4578 C C . GLY A 1 591 ? -7.397 6.720 52.575 1.00 73.06 591 GLY A C 1
ATOM 4579 O O . GLY A 1 591 ? -7.849 6.654 53.718 1.00 73.06 591 GLY A O 1
ATOM 4580 N N . MET A 1 592 ? -6.850 5.665 51.964 1.00 71.75 592 MET A N 1
ATOM 4581 C CA . MET A 1 592 ? -6.744 4.343 52.594 1.00 71.75 592 MET A CA 1
ATOM 4582 C C . MET A 1 592 ? -5.863 4.392 53.853 1.00 71.75 592 MET A C 1
ATOM 4584 O O . MET A 1 592 ? -6.287 3.931 54.911 1.00 71.75 592 MET A O 1
ATOM 4588 N N . ASN A 1 593 ? -4.700 5.050 53.790 1.00 67.88 593 ASN A N 1
ATOM 4589 C CA . ASN A 1 593 ? -3.810 5.189 54.950 1.00 67.88 593 ASN A CA 1
ATOM 4590 C C . ASN A 1 593 ? -4.427 6.014 56.097 1.00 67.88 593 ASN A C 1
ATOM 4592 O O . ASN A 1 593 ? -4.191 5.707 57.261 1.00 67.88 593 ASN A O 1
ATOM 4596 N N . ALA A 1 594 ? -5.242 7.031 55.794 1.00 60.53 594 ALA A N 1
ATOM 4597 C CA . ALA A 1 594 ? -5.953 7.803 56.817 1.00 60.53 594 ALA A CA 1
ATOM 4598 C C . ALA A 1 594 ? -7.092 7.011 57.490 1.00 60.53 594 ALA A C 1
ATOM 4600 O O . ALA A 1 594 ? -7.415 7.270 58.647 1.00 60.53 594 ALA A O 1
ATOM 4601 N N . SER A 1 595 ? -7.684 6.045 56.781 1.00 57.34 595 SER A N 1
ATOM 4602 C CA . SER A 1 595 ? -8.807 5.239 57.281 1.00 57.34 595 SER A CA 1
ATOM 4603 C C . SER A 1 595 ? -8.340 4.147 58.252 1.00 57.34 595 SER A C 1
ATOM 4605 O O . SER A 1 595 ? -8.939 3.953 59.305 1.00 57.34 595 SER A O 1
ATOM 4607 N N . VAL A 1 596 ? -7.226 3.474 57.941 1.00 57.47 596 VAL A N 1
ATOM 4608 C CA . VAL A 1 596 ? -6.725 2.326 58.725 1.00 57.47 596 VAL A CA 1
ATOM 4609 C C . VAL A 1 596 ? -6.146 2.734 60.091 1.00 57.47 596 VAL A C 1
ATOM 4611 O O . VAL A 1 596 ? -6.175 1.943 61.030 1.00 57.47 596 VAL A O 1
ATOM 4614 N N . SER A 1 597 ? -5.675 3.975 60.262 1.00 53.94 597 SER A N 1
ATOM 4615 C CA . SER A 1 597 ? -5.138 4.449 61.552 1.00 53.94 597 SER A CA 1
ATOM 4616 C C . SER A 1 597 ? -6.191 4.847 62.598 1.00 53.94 597 SER A C 1
ATOM 4618 O O . SER A 1 597 ? -5.800 5.170 63.718 1.00 53.94 597 SER A O 1
ATOM 4620 N N . SER A 1 598 ? -7.496 4.841 62.287 1.00 52.44 598 SER A N 1
ATOM 4621 C CA . SER A 1 598 ? -8.524 5.358 63.211 1.00 52.44 598 SER A CA 1
ATOM 4622 C C . SER A 1 598 ? -9.246 4.305 64.064 1.00 52.44 598 SER A C 1
ATOM 4624 O O . SER A 1 598 ? -9.912 4.694 65.021 1.00 52.44 598 SER A O 1
ATOM 4626 N N . GLU A 1 599 ? -9.149 3.007 63.753 1.00 53.78 599 GLU A N 1
ATOM 4627 C CA . GLU A 1 599 ? -9.991 1.969 64.392 1.00 53.78 599 GLU A CA 1
ATOM 4628 C C . GLU A 1 599 ? -9.239 0.980 65.304 1.00 53.78 599 GLU A C 1
ATOM 4630 O O . GLU A 1 599 ? -9.863 0.111 65.904 1.00 53.78 599 GLU A O 1
ATOM 4635 N N . TYR A 1 600 ? -7.916 1.120 65.475 1.00 50.94 600 TYR A N 1
ATOM 4636 C CA . TYR A 1 600 ? -7.098 0.163 66.248 1.00 50.94 600 TYR A CA 1
ATOM 4637 C C . TYR A 1 600 ? -6.519 0.690 67.576 1.00 50.94 600 TYR A C 1
ATOM 4639 O O . TYR A 1 600 ? -5.683 0.028 68.187 1.00 50.94 600 TYR A O 1
ATOM 4647 N N . SER A 1 601 ? -6.950 1.869 68.043 1.00 45.81 601 SER A N 1
ATOM 4648 C CA . SER A 1 601 ? -6.396 2.519 69.248 1.00 45.81 601 SER A CA 1
ATOM 4649 C C . SER A 1 601 ? -7.304 2.470 70.488 1.00 45.81 601 SER A C 1
ATOM 4651 O O . SER A 1 601 ? -7.009 3.157 71.465 1.00 45.81 601 SER A O 1
ATOM 4653 N N . ASP A 1 602 ? -8.398 1.700 70.475 1.00 48.50 602 ASP A N 1
ATOM 4654 C CA . ASP A 1 602 ? -9.403 1.763 71.548 1.00 48.50 602 ASP A CA 1
ATOM 4655 C C . ASP A 1 602 ? -10.098 0.409 71.817 1.00 48.50 602 ASP A C 1
ATOM 4657 O O . ASP A 1 602 ? -11.297 0.266 71.576 1.00 48.50 602 ASP A O 1
ATOM 4661 N N . ARG A 1 603 ? -9.321 -0.614 72.247 1.00 48.12 603 ARG A N 1
ATOM 4662 C CA . ARG A 1 603 ? -9.779 -1.858 72.939 1.00 48.12 603 ARG A CA 1
ATOM 4663 C C . ARG A 1 603 ? -8.655 -2.877 73.248 1.00 48.12 603 ARG A C 1
ATOM 4665 O O . ARG A 1 603 ? -8.693 -4.009 72.780 1.00 48.12 603 ARG A O 1
ATOM 4672 N N . VAL A 1 604 ? -7.691 -2.530 74.108 1.00 50.94 604 VAL A N 1
ATOM 4673 C CA . VAL A 1 604 ? -6.965 -3.537 74.921 1.00 50.94 604 VAL A CA 1
ATOM 4674 C C . VAL A 1 604 ? -6.716 -2.970 76.319 1.00 50.94 604 VAL A C 1
ATOM 4676 O O . VAL A 1 604 ? -5.827 -2.149 76.525 1.00 50.94 604 VAL A O 1
ATOM 4679 N N . THR A 1 605 ? -7.495 -3.431 77.292 1.00 45.38 605 THR A N 1
ATOM 4680 C CA . THR A 1 605 ? -7.256 -3.231 78.727 1.00 45.38 605 THR A CA 1
ATOM 4681 C C . THR A 1 605 ? -7.364 -4.579 79.435 1.00 45.38 605 THR A C 1
ATOM 4683 O O . THR A 1 605 ? -8.205 -5.391 79.063 1.00 45.38 605 THR A O 1
ATOM 4686 N N . GLN A 1 606 ? -6.549 -4.766 80.487 1.00 47.25 606 GLN A N 1
ATOM 4687 C CA . GLN A 1 606 ? -6.394 -6.000 81.289 1.00 47.25 606 GLN A CA 1
ATOM 4688 C C . GLN A 1 606 ? -5.608 -7.109 80.533 1.00 47.25 606 GLN A C 1
ATOM 4690 O O . GLN A 1 606 ? -5.918 -7.411 79.390 1.00 47.25 606 GLN A O 1
ATOM 4695 N N . THR A 1 607 ? -4.544 -7.733 81.064 1.00 42.50 607 THR A N 1
ATOM 4696 C CA . THR A 1 607 ? -4.108 -7.917 82.469 1.00 42.50 607 THR A CA 1
ATOM 4697 C C . THR A 1 607 ? -2.576 -7.990 82.658 1.00 42.50 607 THR A C 1
ATOM 4699 O O . THR A 1 607 ? -1.927 -8.749 81.947 1.00 42.50 607 THR A O 1
ATOM 4702 N N . GLY A 1 608 ? -2.059 -7.369 83.733 1.00 40.44 608 GLY A N 1
ATOM 4703 C CA . GLY A 1 608 ? -0.899 -7.847 84.525 1.00 40.44 608 GLY A CA 1
ATOM 4704 C C . GLY A 1 608 ? 0.530 -7.508 84.053 1.00 40.44 608 GLY A C 1
ATOM 4705 O O . GLY A 1 608 ? 0.861 -7.720 82.894 1.00 40.44 608 GLY A O 1
ATOM 4706 N N . GLY A 1 609 ? 1.401 -7.072 84.984 1.00 42.69 609 GLY A N 1
ATOM 4707 C CA . GLY A 1 609 ? 2.867 -7.077 84.784 1.00 42.69 609 GLY A CA 1
ATOM 4708 C C . GLY A 1 609 ? 3.657 -5.794 85.108 1.00 42.69 609 GLY A C 1
ATOM 4709 O O . GLY A 1 609 ? 4.346 -5.283 84.239 1.00 42.69 609 GLY A O 1
ATOM 4710 N N . ASP A 1 610 ? 3.565 -5.300 86.344 1.00 46.53 610 ASP A N 1
ATOM 4711 C CA . ASP A 1 610 ? 4.644 -4.686 87.150 1.00 46.53 610 ASP A CA 1
ATOM 4712 C C . ASP A 1 610 ? 5.685 -3.692 86.546 1.00 46.53 610 ASP A C 1
ATOM 4714 O O . ASP A 1 610 ? 6.703 -4.100 86.000 1.00 46.53 610 ASP A O 1
ATOM 4718 N N . ASN A 1 611 ? 5.528 -2.407 86.936 1.00 50.16 611 ASN A N 1
ATOM 4719 C CA . ASN A 1 611 ? 6.539 -1.535 87.604 1.00 50.16 611 ASN A CA 1
ATOM 4720 C C . ASN A 1 611 ? 7.856 -1.083 86.884 1.00 50.16 611 ASN A C 1
ATOM 4722 O O . ASN A 1 611 ? 8.389 -1.790 86.038 1.00 50.16 611 ASN A O 1
ATOM 4726 N N . PRO A 1 612 ? 8.555 -0.018 87.366 1.00 53.88 612 PRO A N 1
ATOM 4727 C CA . PRO A 1 612 ? 8.103 1.317 87.818 1.00 53.88 612 PRO A CA 1
ATOM 4728 C C . PRO A 1 612 ? 8.971 2.496 87.265 1.00 53.88 612 PRO A C 1
ATOM 4730 O O . PRO A 1 612 ? 9.840 2.294 86.424 1.00 53.88 612 PRO A O 1
ATOM 4733 N N . PHE A 1 613 ? 8.792 3.699 87.856 1.00 47.53 613 PHE A N 1
ATOM 4734 C CA . PHE A 1 613 ? 9.512 4.989 87.691 1.00 47.53 613 PHE A CA 1
ATOM 4735 C C . PHE A 1 613 ? 9.040 5.844 86.497 1.00 47.53 613 PHE A C 1
ATOM 4737 O O . PHE A 1 613 ? 9.064 5.378 85.369 1.00 47.53 613 PHE A O 1
ATOM 4744 N N . ASN A 1 614 ? 8.641 7.122 86.574 1.00 46.66 614 ASN A N 1
ATOM 4745 C CA . ASN A 1 614 ? 8.618 8.256 87.535 1.00 46.66 614 ASN A CA 1
ATOM 4746 C C . ASN A 1 614 ? 8.866 9.504 86.631 1.00 46.66 614 ASN A C 1
ATOM 4748 O O . ASN A 1 614 ? 9.672 9.408 85.712 1.00 46.66 614 ASN A O 1
ATOM 4752 N N . ALA A 1 615 ? 8.322 10.709 86.822 1.00 46.12 615 ALA A N 1
ATOM 4753 C CA . ALA A 1 615 ? 7.282 11.204 87.726 1.00 46.12 615 ALA A CA 1
ATOM 4754 C C . ALA A 1 615 ? 6.851 12.642 87.327 1.00 46.12 615 ALA A C 1
ATOM 4756 O O . ALA A 1 615 ? 7.615 13.325 86.651 1.00 46.12 615 ALA A O 1
ATOM 4757 N N . HIS A 1 616 ? 5.719 13.112 87.887 1.00 49.16 616 HIS A N 1
ATOM 4758 C CA . HIS A 1 616 ? 5.311 14.532 88.062 1.00 49.16 616 HIS A CA 1
ATOM 4759 C C . HIS A 1 616 ? 5.011 15.358 86.778 1.00 49.16 616 HIS A C 1
ATOM 4761 O O . HIS A 1 616 ? 5.614 15.143 85.739 1.00 49.16 616 HIS A O 1
ATOM 4767 N N . ALA A 1 617 ? 4.093 16.339 86.735 1.00 45.47 617 ALA A N 1
ATOM 4768 C CA . ALA A 1 617 ? 3.161 16.960 87.702 1.00 45.47 617 ALA A CA 1
ATOM 4769 C C . ALA A 1 617 ? 2.053 17.730 86.917 1.00 45.47 617 ALA A C 1
ATOM 4771 O O . ALA A 1 617 ? 2.288 18.049 85.755 1.00 45.47 617 ALA A O 1
ATOM 4772 N N . THR A 1 618 ? 0.886 18.166 87.426 1.00 43.59 618 THR A N 1
ATOM 4773 C CA . THR A 1 618 ? 0.016 17.844 88.592 1.00 43.59 618 THR A CA 1
ATOM 4774 C C . THR A 1 618 ? -1.347 18.560 88.348 1.00 43.59 618 THR A C 1
ATOM 4776 O O . THR A 1 618 ? -1.387 19.527 87.589 1.00 43.59 618 THR A O 1
ATOM 4779 N N . LEU A 1 619 ? -2.466 18.108 88.941 1.00 45.09 619 LEU A N 1
ATOM 4780 C CA . LEU A 1 619 ? -3.800 18.755 88.839 1.00 45.09 619 LEU A CA 1
ATOM 4781 C C . LEU A 1 619 ? -3.925 20.036 89.715 1.00 45.09 619 LEU A C 1
ATOM 4783 O O . LEU A 1 619 ? -3.005 20.359 90.466 1.00 45.09 619 LEU A O 1
ATOM 4787 N N . PRO A 1 620 ? -5.069 20.753 89.679 1.00 50.69 620 PRO A N 1
ATOM 4788 C CA . PRO A 1 620 ? -6.046 20.487 90.746 1.00 50.69 620 PRO A CA 1
ATOM 4789 C C . PRO A 1 620 ? -7.511 20.361 90.285 1.00 50.69 620 PRO A C 1
ATOM 4791 O O . PRO A 1 620 ? -7.933 20.919 89.275 1.00 50.69 620 PRO A O 1
ATOM 4794 N N . THR A 1 621 ? -8.282 19.625 91.088 1.00 40.81 621 THR A N 1
ATOM 4795 C CA . THR A 1 621 ? -9.701 19.291 90.892 1.00 40.81 621 THR A CA 1
ATOM 4796 C C . THR A 1 621 ? -10.606 20.139 91.789 1.00 40.81 621 THR A C 1
ATOM 4798 O O . THR A 1 621 ? -10.281 20.373 92.950 1.00 40.81 621 THR A O 1
ATOM 4801 N N . GLY A 1 622 ? -11.782 20.500 91.279 1.00 42.84 622 GLY A N 1
ATOM 4802 C CA . GLY A 1 622 ? -12.934 21.024 92.022 1.00 42.84 622 GLY A CA 1
ATOM 4803 C C . GLY A 1 622 ? -13.975 21.510 91.007 1.00 42.84 622 GLY A C 1
ATOM 4804 O O . GLY A 1 622 ? -13.606 22.178 90.051 1.00 42.84 622 GLY A O 1
ATOM 4805 N N . GLY A 1 623 ? -15.259 21.173 91.077 1.00 38.47 623 GLY A N 1
ATOM 4806 C CA . GLY A 1 623 ? -16.030 20.624 92.191 1.00 38.47 623 GLY A CA 1
ATOM 4807 C C . GLY A 1 623 ? -17.295 21.471 92.309 1.00 38.47 623 GLY A C 1
ATOM 4808 O O . GLY A 1 623 ? -17.251 22.540 92.907 1.00 38.47 623 GLY A O 1
ATOM 4809 N N . GLY A 1 624 ? -18.376 21.046 91.657 1.00 41.31 624 GLY A N 1
ATOM 4810 C CA . GLY A 1 624 ? -19.594 21.842 91.501 1.00 41.31 624 GLY A CA 1
ATOM 4811 C C . GLY A 1 624 ? -20.625 21.078 90.682 1.00 41.31 624 GLY A C 1
ATOM 4812 O O . GLY A 1 624 ? -20.519 21.001 89.460 1.00 41.31 624 GLY A O 1
ATOM 4813 N N . GLU A 1 625 ? -21.564 20.457 91.384 1.00 42.78 625 GLU A N 1
ATOM 4814 C CA . GLU A 1 625 ? -22.677 19.698 90.816 1.00 42.78 625 GLU A CA 1
ATOM 4815 C C . GLU A 1 625 ? -23.799 20.643 90.336 1.00 42.78 625 GLU A C 1
ATOM 4817 O O . GLU A 1 625 ? -23.758 21.852 90.559 1.00 42.78 625 GLU A O 1
ATOM 4822 N N . ASP A 1 626 ? -24.803 20.071 89.673 1.00 39.97 626 ASP A N 1
ATOM 4823 C CA . ASP A 1 626 ? -26.103 20.685 89.380 1.00 39.97 626 ASP A CA 1
ATOM 4824 C C . ASP A 1 626 ? -26.133 21.966 88.519 1.00 39.97 626 ASP A C 1
ATOM 4826 O O . ASP A 1 626 ? -26.376 23.081 88.987 1.00 39.97 626 ASP A O 1
ATOM 4830 N N . ASN A 1 627 ? -26.141 21.772 87.194 1.00 41.66 627 ASN A N 1
ATOM 4831 C CA . ASN A 1 627 ? -27.352 22.139 86.447 1.00 41.66 627 ASN A CA 1
ATOM 4832 C C . ASN A 1 627 ? -27.495 21.419 85.100 1.00 41.66 627 ASN A C 1
ATOM 4834 O O . ASN A 1 627 ? -26.533 21.186 84.370 1.00 41.66 627 ASN A O 1
ATOM 4838 N N . ALA A 1 628 ? -28.740 21.083 84.775 1.00 40.38 628 ALA A N 1
ATOM 4839 C CA . ALA A 1 628 ? -29.120 20.470 83.511 1.00 40.38 628 ALA A CA 1
ATOM 4840 C C . ALA A 1 628 ? -29.259 21.512 82.377 1.00 40.38 628 ALA A C 1
ATOM 4842 O O . ALA A 1 628 ? -29.165 22.716 82.595 1.00 40.38 628 ALA A O 1
ATOM 4843 N N . VAL A 1 629 ? -29.640 21.012 81.193 1.00 43.88 629 VAL A N 1
ATOM 4844 C CA . VAL A 1 629 ? -30.122 21.748 80.003 1.00 43.88 629 VAL A CA 1
ATOM 4845 C C . VAL A 1 629 ? -29.042 22.193 78.991 1.00 43.88 629 VAL A C 1
ATOM 4847 O O . VAL A 1 629 ? -28.103 22.917 79.288 1.00 43.88 629 VAL A O 1
ATOM 4850 N N . SER A 1 630 ? -29.290 21.830 77.721 1.00 45.34 630 SER A N 1
ATOM 4851 C CA . SER A 1 630 ? -28.677 22.365 76.484 1.00 45.34 630 SER A CA 1
ATOM 4852 C C . SER A 1 630 ? -27.326 21.801 75.989 1.00 45.34 630 SER A C 1
ATOM 4854 O O . SER A 1 630 ? -26.330 22.510 75.872 1.00 45.34 630 SER A O 1
ATOM 4856 N N . CYS A 1 631 ? -27.319 20.539 75.531 1.00 42.91 631 CYS A N 1
ATOM 4857 C CA . CYS A 1 631 ? -26.235 19.984 74.690 1.00 42.91 631 CYS A CA 1
ATOM 4858 C C . CYS A 1 631 ? -26.725 19.235 73.425 1.00 42.91 631 CYS A C 1
ATOM 4860 O O . CYS A 1 631 ? -26.089 18.305 72.942 1.00 42.91 631 CYS A O 1
ATOM 4862 N N . ALA A 1 632 ? -27.866 19.649 72.859 1.00 51.06 632 ALA A N 1
ATOM 4863 C CA . ALA A 1 632 ? -28.510 18.981 71.718 1.00 51.06 632 ALA A CA 1
ATOM 4864 C C . ALA A 1 632 ? -28.194 19.466 70.266 1.00 51.06 632 ALA A C 1
ATOM 4866 O O . ALA A 1 632 ? -28.649 18.791 69.339 1.00 51.06 632 ALA A O 1
ATOM 4867 N N . PRO A 1 633 ? -27.476 20.578 69.966 1.00 55.19 633 PRO A N 1
ATOM 4868 C CA . PRO A 1 633 ? -27.401 21.081 68.582 1.00 55.19 633 PRO A CA 1
ATOM 4869 C C . PRO A 1 633 ? -26.386 20.351 67.677 1.00 55.19 633 PRO A C 1
ATOM 4871 O O . PRO A 1 633 ? -26.530 20.370 66.453 1.00 55.19 633 PRO A O 1
ATOM 4874 N N . THR A 1 634 ? -25.373 19.688 68.242 1.00 60.75 634 THR A N 1
ATOM 4875 C CA . THR A 1 634 ? -24.257 19.083 67.486 1.00 60.75 634 THR A CA 1
ATOM 4876 C C . THR A 1 634 ? -24.673 17.900 66.610 1.00 60.75 634 THR A C 1
ATOM 4878 O O . THR A 1 634 ? -24.121 17.728 65.521 1.00 60.75 634 THR A O 1
ATOM 4881 N N . LEU A 1 635 ? -25.678 17.115 67.019 1.00 76.19 635 LEU A N 1
ATOM 4882 C CA . LEU A 1 635 ? -26.154 15.968 66.236 1.00 76.19 635 LEU A CA 1
ATOM 4883 C C . LEU A 1 635 ? -26.799 16.409 64.909 1.00 76.19 635 LEU A C 1
ATOM 4885 O O . LEU A 1 635 ? -26.470 15.868 63.853 1.00 76.19 635 LEU A O 1
ATOM 4889 N N . ARG A 1 636 ? -27.656 17.444 64.942 1.00 78.38 636 ARG A N 1
ATOM 4890 C CA . ARG A 1 636 ? -28.293 18.003 63.734 1.00 78.38 636 ARG A CA 1
ATOM 4891 C C . ARG A 1 636 ? -27.269 18.590 62.766 1.00 78.38 636 ARG A C 1
ATOM 4893 O O . ARG A 1 636 ? -27.386 18.367 61.565 1.00 78.38 636 ARG A O 1
ATOM 4900 N N . GLN A 1 637 ? -26.254 19.294 63.270 1.00 81.19 637 GLN A N 1
ATOM 4901 C CA . GLN A 1 637 ? -25.209 19.864 62.416 1.00 81.19 637 GLN A CA 1
ATOM 4902 C C . GLN A 1 637 ? -24.389 18.770 61.713 1.00 81.19 637 GLN A C 1
ATOM 4904 O O . GLN A 1 637 ? -24.156 18.867 60.508 1.00 81.19 637 GLN A O 1
ATOM 4909 N N . LYS A 1 638 ? -24.023 17.691 62.425 1.00 81.06 638 LYS A N 1
ATOM 4910 C CA . LYS A 1 638 ? -23.322 16.539 61.832 1.00 81.06 638 LYS A CA 1
ATOM 4911 C C . LYS A 1 638 ? -24.173 15.847 60.758 1.00 81.06 638 LYS A C 1
ATOM 4913 O O . LYS A 1 638 ? -23.669 15.571 59.673 1.00 81.06 638 LYS A O 1
ATOM 4918 N N . GLN A 1 639 ? -25.467 15.643 61.015 1.00 86.81 639 GLN A N 1
ATOM 4919 C CA . GLN A 1 639 ? -26.398 15.053 60.044 1.00 86.81 639 GLN A CA 1
ATOM 4920 C C . GLN A 1 639 ? -26.583 15.938 58.796 1.00 86.81 639 GLN A C 1
ATOM 4922 O O . GLN A 1 639 ? -26.597 15.437 57.672 1.00 86.81 639 GLN A O 1
ATOM 4927 N N . GLN A 1 640 ? -26.660 17.261 58.966 1.00 89.62 640 GLN A N 1
ATOM 4928 C CA . GLN A 1 640 ? -26.761 18.204 57.849 1.00 89.62 640 GLN A CA 1
ATOM 4929 C C . GLN A 1 640 ? -25.467 18.258 57.019 1.00 89.62 640 GLN A C 1
ATOM 4931 O O . GLN A 1 640 ? -25.529 18.338 55.792 1.00 89.62 640 GLN A O 1
ATOM 4936 N N . GLN A 1 641 ? -24.298 18.158 57.660 1.00 88.38 641 GLN A N 1
ATOM 4937 C CA . GLN A 1 641 ? -23.010 18.065 56.970 1.00 88.38 641 GLN A CA 1
ATOM 4938 C C . GLN A 1 641 ? -22.872 16.747 56.193 1.00 88.38 641 GLN A C 1
ATOM 4940 O O . GLN A 1 641 ? -22.403 16.766 55.056 1.00 88.38 641 GLN A O 1
ATOM 4945 N N . GLN A 1 642 ? -23.343 15.628 56.755 1.00 89.56 642 GLN A N 1
ATOM 4946 C CA . GLN A 1 642 ? -23.380 14.335 56.067 1.00 89.56 642 GLN A CA 1
ATOM 4947 C C . GLN A 1 642 ? -24.307 14.374 54.841 1.00 89.56 642 GLN A C 1
ATOM 4949 O O . GLN A 1 642 ? -23.893 13.949 53.767 1.00 89.56 642 GLN A O 1
ATOM 4954 N N . MET A 1 643 ? -25.503 14.973 54.939 1.00 91.00 643 MET A N 1
ATOM 4955 C CA . MET A 1 643 ? -26.368 15.185 53.765 1.00 91.00 643 MET A CA 1
ATOM 4956 C C . MET A 1 643 ? -25.725 16.084 52.699 1.00 91.00 643 MET A C 1
ATOM 4958 O O . MET A 1 643 ? -25.883 15.825 51.509 1.00 91.00 643 MET A O 1
ATOM 4962 N N . GLN A 1 644 ? -24.978 17.125 53.087 1.00 92.12 644 GLN A N 1
ATOM 4963 C CA . GLN A 1 644 ? -24.245 17.951 52.118 1.00 92.12 644 GLN A CA 1
ATOM 4964 C C . GLN A 1 644 ? -23.087 17.199 51.449 1.00 92.12 644 GLN A C 1
ATOM 4966 O O . GLN A 1 644 ? -22.787 17.471 50.288 1.00 92.12 644 GLN A O 1
ATOM 4971 N N . GLN A 1 645 ? -22.427 16.277 52.155 1.00 89.44 645 GLN A N 1
ATOM 4972 C CA . GLN A 1 645 ? -21.398 15.415 51.570 1.00 89.44 645 GLN A CA 1
ATOM 4973 C C . GLN A 1 645 ? -22.008 14.382 50.623 1.00 89.44 645 GLN A C 1
ATOM 4975 O O . GLN A 1 645 ? -21.523 14.269 49.502 1.00 89.44 645 GLN A O 1
ATOM 4980 N N . GLN A 1 646 ? -23.098 13.717 51.024 1.00 91.75 646 GLN A N 1
ATOM 4981 C CA . GLN A 1 646 ? -23.825 12.775 50.172 1.00 91.75 646 GLN A CA 1
ATOM 4982 C C . GLN A 1 646 ? -24.283 13.461 48.884 1.00 91.75 646 GLN A C 1
ATOM 4984 O O . GLN A 1 646 ? -23.874 13.050 47.807 1.00 91.75 646 GLN A O 1
ATOM 4989 N N . LYS A 1 647 ? -24.970 14.608 48.992 1.00 92.56 647 LYS A N 1
ATOM 4990 C CA . LYS A 1 647 ? -25.402 15.373 47.817 1.00 92.56 647 LYS A CA 1
ATOM 4991 C C . LYS A 1 647 ? -24.242 15.741 46.882 1.00 92.56 647 LYS A C 1
ATOM 4993 O O . LYS A 1 647 ? -24.403 15.681 45.673 1.00 92.56 647 LYS A O 1
ATOM 4998 N N . ARG A 1 648 ? -23.066 16.102 47.410 1.00 91.94 648 ARG A N 1
ATOM 4999 C CA . ARG A 1 648 ? -21.883 16.394 46.575 1.00 91.94 648 ARG A CA 1
ATOM 5000 C C . ARG A 1 648 ? -21.308 15.157 45.885 1.00 91.94 648 ARG A C 1
ATOM 5002 O O . ARG A 1 648 ? -20.710 15.312 44.826 1.00 91.94 648 ARG A O 1
ATOM 5009 N N . LEU A 1 649 ? -21.439 13.971 46.481 1.00 89.88 649 LEU A N 1
ATOM 5010 C CA . LEU A 1 649 ? -21.074 12.708 45.838 1.00 89.88 649 LEU A CA 1
ATOM 5011 C C . LEU A 1 649 ? -22.089 12.353 44.748 1.00 89.88 649 LEU A C 1
ATOM 5013 O O . LEU A 1 649 ? -21.675 12.031 43.640 1.00 89.88 649 LEU A O 1
ATOM 5017 N N . ASP A 1 650 ? -23.384 12.509 45.021 1.00 93.44 650 ASP A N 1
ATOM 5018 C CA . ASP A 1 650 ? -24.460 12.270 44.054 1.00 93.44 650 ASP A CA 1
ATOM 5019 C C . ASP A 1 650 ? -24.344 13.233 42.847 1.00 93.44 650 ASP A C 1
ATOM 5021 O O . ASP A 1 650 ? -24.321 12.790 41.699 1.00 93.44 650 ASP A O 1
ATOM 5025 N N . ASP A 1 651 ? -24.147 14.539 43.096 1.00 91.44 651 ASP A N 1
ATOM 5026 C CA . ASP A 1 651 ? -23.901 15.567 42.068 1.00 91.44 651 ASP A CA 1
ATOM 5027 C C . ASP A 1 651 ? -22.642 15.239 41.223 1.00 91.44 651 ASP A C 1
ATOM 5029 O O . ASP A 1 651 ? -22.598 15.522 40.023 1.00 91.44 651 ASP A O 1
ATOM 5033 N N . ALA A 1 652 ? -21.598 14.653 41.829 1.00 87.00 652 ALA A N 1
ATOM 5034 C CA . ALA A 1 652 ? -20.360 14.277 41.140 1.00 87.00 652 ALA A CA 1
ATOM 5035 C C . ALA A 1 652 ? -20.500 12.980 40.324 1.00 87.00 652 ALA A C 1
ATOM 5037 O O . ALA A 1 652 ? -19.963 12.898 39.218 1.00 87.00 652 ALA A O 1
ATOM 5038 N N . LEU A 1 653 ? -21.245 11.992 40.829 1.00 91.56 653 LEU A N 1
ATOM 5039 C CA . LEU A 1 653 ? -21.597 10.778 40.088 1.00 91.56 653 LEU A CA 1
ATOM 5040 C C . LEU A 1 653 ? -22.437 11.126 38.856 1.00 91.56 653 LEU A C 1
ATOM 5042 O O . LEU A 1 653 ? -22.105 10.689 37.757 1.00 91.56 653 LEU A O 1
ATOM 5046 N N . GLN A 1 654 ? -23.435 12.001 39.004 1.00 93.25 654 GLN A N 1
ATOM 5047 C CA . GLN A 1 654 ? -24.263 12.466 37.889 1.00 93.25 654 GLN A CA 1
ATOM 5048 C C . GLN A 1 654 ? -23.446 13.233 36.830 1.00 93.25 654 GLN A C 1
ATOM 5050 O O . GLN A 1 654 ? -23.715 13.124 35.634 1.00 93.25 654 GLN A O 1
ATOM 5055 N N . GLN A 1 655 ? -22.408 13.977 37.235 1.00 90.06 655 GLN A N 1
ATOM 5056 C CA . GLN A 1 655 ? -21.473 14.614 36.296 1.00 90.06 655 GLN A CA 1
ATOM 5057 C C . GLN A 1 655 ? -20.570 13.609 35.570 1.00 90.06 655 GLN A C 1
ATOM 5059 O O . GLN A 1 655 ? -20.308 13.795 34.382 1.00 90.06 655 GLN A O 1
ATOM 5064 N N . LEU A 1 656 ? -20.096 12.559 36.249 1.00 84.50 656 LEU A N 1
ATOM 5065 C CA . LEU A 1 656 ? -19.304 11.495 35.622 1.00 84.50 656 LEU A CA 1
ATOM 5066 C C . LEU A 1 656 ? -20.140 10.666 34.640 1.00 84.50 656 LEU A C 1
ATOM 5068 O O . LEU A 1 656 ? -19.655 10.348 33.558 1.00 84.50 656 LEU A O 1
ATOM 5072 N N . GLU A 1 657 ? -21.396 10.374 34.974 1.00 90.88 657 GLU A N 1
ATOM 5073 C CA . GLU A 1 657 ? -22.332 9.686 34.081 1.00 90.88 657 GLU A CA 1
ATOM 5074 C C . GLU A 1 657 ? -22.629 10.532 32.833 1.00 90.88 657 GLU A C 1
ATOM 5076 O O . GLU A 1 657 ? -22.410 10.070 31.715 1.00 90.88 657 GLU A O 1
ATOM 5081 N N . ALA A 1 658 ? -22.946 11.821 32.999 1.00 90.25 658 ALA A N 1
ATOM 5082 C CA . ALA A 1 658 ? -23.126 12.742 31.874 1.00 90.25 658 ALA A CA 1
ATOM 5083 C C . ALA A 1 658 ? -21.862 12.899 30.998 1.00 90.25 658 ALA A C 1
ATOM 5085 O O . ALA A 1 658 ? -21.969 13.086 29.784 1.00 90.25 658 ALA A O 1
ATOM 5086 N N . GLN A 1 659 ? -20.658 12.818 31.581 1.00 87.31 659 GLN A N 1
ATOM 5087 C CA . GLN A 1 659 ? -19.405 12.794 30.815 1.00 87.31 659 GLN A CA 1
ATOM 5088 C C . GLN A 1 659 ? -19.198 11.468 30.075 1.00 87.31 659 GLN A C 1
ATOM 5090 O O . GLN A 1 659 ? -18.746 11.493 28.930 1.00 87.31 659 GLN A O 1
ATOM 5095 N N . ARG A 1 660 ? -19.549 10.329 30.684 1.00 83.62 660 ARG A N 1
ATOM 5096 C CA . ARG A 1 660 ? -19.491 9.009 30.040 1.00 83.62 660 ARG A CA 1
ATOM 5097 C C . ARG A 1 660 ? -20.429 8.944 28.836 1.00 83.62 660 ARG A C 1
ATOM 5099 O O . ARG A 1 660 ? -20.007 8.508 27.770 1.00 83.62 660 ARG A O 1
ATOM 5106 N N . ASP A 1 661 ? -21.651 9.443 28.976 1.00 87.81 661 ASP A N 1
ATOM 5107 C CA . ASP A 1 661 ? -22.641 9.449 27.898 1.00 87.81 661 ASP A CA 1
ATOM 5108 C C . ASP A 1 661 ? -22.231 10.411 26.768 1.00 87.81 661 ASP A C 1
ATOM 5110 O O . ASP A 1 661 ? -22.326 10.076 25.586 1.00 87.81 661 ASP A O 1
ATOM 5114 N N . ALA A 1 662 ? -21.677 11.583 27.106 1.00 83.12 662 ALA A N 1
ATOM 5115 C CA . ALA A 1 662 ? -21.108 12.501 26.118 1.00 83.12 662 ALA A CA 1
ATOM 5116 C C . ALA A 1 662 ? -19.903 11.898 25.366 1.00 83.12 662 ALA A C 1
ATOM 5118 O O . ALA A 1 662 ? -19.755 12.128 24.162 1.00 83.12 662 ALA A O 1
ATOM 5119 N N . LEU A 1 663 ? -19.060 11.113 26.051 1.00 80.31 663 LEU A N 1
ATOM 5120 C CA . LEU A 1 663 ? -17.971 10.361 25.425 1.00 80.31 663 LEU A CA 1
ATOM 5121 C C . LEU A 1 663 ? -18.514 9.268 24.497 1.00 80.31 663 LEU A C 1
ATOM 5123 O O . LEU A 1 663 ? -18.095 9.236 23.341 1.00 80.31 663 LEU A O 1
ATOM 5127 N N . ALA A 1 664 ? -19.489 8.469 24.937 1.00 82.88 664 ALA A N 1
ATOM 5128 C CA . ALA A 1 664 ? -20.114 7.420 24.128 1.00 82.88 664 ALA A CA 1
ATOM 5129 C C . ALA A 1 664 ? -20.734 7.974 22.831 1.00 82.88 664 ALA A C 1
ATOM 5131 O O . ALA A 1 664 ? -20.471 7.456 21.748 1.00 82.88 664 ALA A O 1
ATOM 5132 N N . VAL A 1 665 ? -21.459 9.099 22.901 1.00 83.56 665 VAL A N 1
ATOM 5133 C CA . VAL A 1 665 ? -21.991 9.795 21.710 1.00 83.56 665 VAL A CA 1
ATOM 5134 C C . VAL A 1 665 ? -20.867 10.304 20.793 1.00 83.56 665 VAL A C 1
ATOM 5136 O O . VAL A 1 665 ? -21.001 10.297 19.566 1.00 83.56 665 VAL A O 1
ATOM 5139 N N . SER A 1 666 ? -19.739 10.750 21.356 1.00 77.69 666 SER A N 1
ATOM 5140 C CA . SER A 1 666 ? -18.586 11.195 20.561 1.00 77.69 666 SER A CA 1
ATOM 5141 C C . SER A 1 666 ? -17.842 10.034 19.883 1.00 77.69 666 SER A C 1
ATOM 5143 O O . SER A 1 666 ? -17.372 10.191 18.755 1.00 77.69 666 SER A O 1
ATOM 5145 N N . GLU A 1 667 ? -17.789 8.872 20.536 1.00 78.31 667 GLU A N 1
ATOM 5146 C CA . GLU A 1 667 ? -17.197 7.635 20.028 1.00 78.31 667 GLU A CA 1
ATOM 5147 C C . GLU A 1 667 ? -18.067 7.015 18.931 1.00 78.31 667 GLU A C 1
ATOM 5149 O O . GLU A 1 667 ? -17.561 6.711 17.851 1.00 78.31 667 GLU A O 1
ATOM 5154 N N . GLU A 1 668 ? -19.384 6.922 19.140 1.00 85.19 668 GLU A N 1
ATOM 5155 C CA . GLU A 1 668 ? -20.324 6.461 18.115 1.00 85.19 668 GLU A CA 1
ATOM 5156 C C . GLU A 1 668 ? -20.210 7.329 16.853 1.00 85.19 668 GLU A C 1
ATOM 5158 O O . GLU A 1 668 ? -20.066 6.818 15.740 1.00 85.19 668 GLU A O 1
ATOM 5163 N N . ARG A 1 669 ? -20.158 8.656 17.021 1.00 83.31 669 ARG A N 1
ATOM 5164 C CA . ARG A 1 669 ? -19.936 9.588 15.913 1.00 83.31 669 ARG A CA 1
ATOM 5165 C C . ARG A 1 669 ? -18.577 9.391 15.232 1.00 83.31 669 ARG A C 1
ATOM 5167 O O . ARG A 1 669 ? -18.499 9.511 14.008 1.00 83.31 669 ARG A O 1
ATOM 5174 N N . LEU A 1 670 ? -17.508 9.108 15.979 1.00 82.31 670 LEU A N 1
ATOM 5175 C CA . LEU A 1 670 ? -16.197 8.810 15.396 1.00 82.31 670 LEU A CA 1
ATOM 5176 C C . LEU A 1 670 ? -16.243 7.515 14.574 1.00 82.31 670 LEU A C 1
ATOM 5178 O O . LEU A 1 670 ? -15.743 7.500 13.450 1.00 82.31 670 LEU A O 1
ATOM 5182 N N . ASN A 1 671 ? -16.900 6.472 15.082 1.00 82.94 671 ASN A N 1
ATOM 5183 C CA . ASN A 1 671 ? -17.107 5.212 14.369 1.00 82.94 671 ASN A CA 1
ATOM 5184 C C . ASN A 1 671 ? -17.930 5.429 13.086 1.00 82.94 671 ASN A C 1
ATOM 5186 O O . ASN A 1 671 ? -17.521 4.979 12.014 1.00 82.94 671 ASN A O 1
ATOM 5190 N N . GLN A 1 672 ? -19.009 6.218 13.138 1.00 84.19 672 GLN A N 1
ATOM 5191 C CA . GLN A 1 672 ? -19.765 6.637 11.950 1.00 84.19 672 GLN A CA 1
ATOM 5192 C C . GLN A 1 672 ? -18.887 7.416 10.942 1.00 84.19 672 GLN A C 1
ATOM 5194 O O . GLN A 1 672 ? -18.931 7.133 9.742 1.00 84.19 672 GLN A O 1
ATOM 5199 N N . GLU A 1 673 ? -18.045 8.359 11.395 1.00 75.00 673 GLU A N 1
ATOM 5200 C CA . GLU A 1 673 ? -17.091 9.079 10.530 1.00 75.00 673 GLU A CA 1
ATOM 5201 C C . GLU A 1 673 ? -16.032 8.132 9.918 1.00 75.00 673 GLU A C 1
ATOM 5203 O O . GLU A 1 673 ? -15.688 8.290 8.741 1.00 75.00 673 GLU A O 1
ATOM 5208 N N . MET A 1 674 ? -15.560 7.114 10.652 1.00 75.75 674 MET A N 1
ATOM 5209 C CA . MET A 1 674 ? -14.635 6.089 10.145 1.00 75.75 674 MET A CA 1
ATOM 5210 C C . MET A 1 674 ? -15.283 5.176 9.100 1.00 75.75 674 MET A C 1
ATOM 5212 O O . MET A 1 674 ? -14.695 4.976 8.035 1.00 75.75 674 MET A O 1
ATOM 5216 N N . HIS A 1 675 ? -16.498 4.674 9.340 1.00 81.94 675 HIS A N 1
ATOM 5217 C CA . HIS A 1 675 ? -17.238 3.875 8.358 1.00 81.94 675 HIS A CA 1
ATOM 5218 C C . HIS A 1 675 ? -17.545 4.687 7.092 1.00 81.94 675 HIS A C 1
ATOM 5220 O O . HIS A 1 675 ? -17.301 4.214 5.981 1.00 81.94 675 HIS A O 1
ATOM 5226 N N . ALA A 1 676 ? -17.973 5.947 7.235 1.00 80.38 676 ALA A N 1
ATOM 5227 C CA . ALA A 1 676 ? -18.187 6.846 6.102 1.00 80.38 676 ALA A CA 1
ATOM 5228 C C . ALA A 1 676 ? -16.887 7.133 5.325 1.00 80.38 676 ALA A C 1
ATOM 5230 O O . ALA A 1 676 ? -16.904 7.229 4.096 1.00 80.38 676 ALA A O 1
ATOM 5231 N N . HIS A 1 677 ? -15.746 7.252 6.010 1.00 79.50 677 HIS A N 1
ATOM 5232 C CA . HIS A 1 677 ? -14.440 7.385 5.368 1.00 79.50 677 HIS A CA 1
ATOM 5233 C C . HIS A 1 677 ? -14.023 6.098 4.637 1.00 79.50 677 HIS A C 1
ATOM 5235 O O . HIS A 1 677 ? -13.561 6.182 3.500 1.00 79.50 677 HIS A O 1
ATOM 5241 N N . HIS A 1 678 ? -14.238 4.920 5.229 1.00 83.00 678 HIS A N 1
ATOM 5242 C CA . HIS A 1 678 ? -13.942 3.635 4.595 1.00 83.00 678 HIS A CA 1
ATOM 5243 C C . HIS A 1 678 ? -14.799 3.409 3.339 1.00 83.00 678 HIS A C 1
ATOM 5245 O O . HIS A 1 678 ? -14.256 3.093 2.282 1.00 83.00 678 HIS A O 1
ATOM 5251 N N . ALA A 1 679 ? -16.104 3.693 3.398 1.00 82.94 679 ALA A N 1
ATOM 5252 C CA . ALA A 1 679 ? -16.994 3.647 2.235 1.00 82.94 679 ALA A CA 1
ATOM 5253 C C . ALA A 1 679 ? -16.528 4.595 1.108 1.00 82.94 679 ALA A C 1
ATOM 5255 O O . ALA A 1 679 ? -16.472 4.205 -0.058 1.00 82.94 679 ALA A O 1
ATOM 5256 N N . ARG A 1 680 ? -16.092 5.821 1.440 1.00 77.12 680 ARG A N 1
ATOM 5257 C CA . ARG A 1 680 ? -15.490 6.745 0.455 1.00 77.12 680 ARG A CA 1
ATOM 5258 C C . ARG A 1 680 ? -14.162 6.228 -0.106 1.00 77.12 680 ARG A C 1
ATOM 5260 O O . ARG A 1 680 ? -13.884 6.447 -1.281 1.00 77.12 680 ARG A O 1
ATOM 5267 N N . GLN A 1 681 ? -13.334 5.548 0.691 1.00 83.38 681 GLN A N 1
ATOM 5268 C CA . GLN A 1 681 ? -12.107 4.915 0.191 1.00 83.38 681 GLN A CA 1
ATOM 5269 C C . GLN A 1 681 ? -12.413 3.768 -0.779 1.00 83.38 681 GLN A C 1
ATOM 5271 O O . GLN A 1 681 ? -11.763 3.682 -1.820 1.00 83.38 681 GLN A O 1
ATOM 5276 N N . GLN A 1 682 ? -13.417 2.936 -0.486 1.00 85.81 682 GLN A N 1
ATOM 5277 C CA . GLN A 1 682 ? -13.892 1.893 -1.400 1.00 85.81 682 GLN A CA 1
ATOM 5278 C C . GLN A 1 682 ? -14.395 2.500 -2.722 1.00 85.81 682 GLN A C 1
ATOM 5280 O O . GLN A 1 682 ? -13.949 2.075 -3.784 1.00 85.81 682 GLN A O 1
ATOM 5285 N N . GLN A 1 683 ? -15.198 3.571 -2.676 1.00 85.44 683 GLN A N 1
ATOM 5286 C CA . GLN A 1 683 ? -15.623 4.310 -3.877 1.00 85.44 683 GLN A CA 1
ATOM 5287 C C . GLN A 1 683 ? -14.439 4.877 -4.680 1.00 85.44 683 GLN A C 1
ATOM 5289 O O . GLN A 1 683 ? -14.446 4.845 -5.908 1.00 85.44 683 GLN A O 1
ATOM 5294 N N . VAL A 1 684 ? -13.392 5.386 -4.018 1.00 79.12 684 VAL A N 1
ATOM 5295 C CA . VAL A 1 684 ? -12.181 5.865 -4.711 1.00 79.12 684 VAL A CA 1
ATOM 5296 C C . VAL A 1 684 ? -11.414 4.716 -5.374 1.00 79.12 684 VAL A C 1
ATOM 5298 O O . VAL A 1 684 ? -10.912 4.918 -6.478 1.00 79.12 684 VAL A O 1
ATOM 5301 N N . ARG A 1 685 ? -11.350 3.527 -4.756 1.00 87.06 685 ARG A N 1
ATOM 5302 C CA . ARG A 1 685 ? -10.751 2.324 -5.367 1.00 87.06 685 ARG A CA 1
ATOM 5303 C C . ARG A 1 685 ? -11.553 1.858 -6.585 1.00 87.06 685 ARG A C 1
ATOM 5305 O O . ARG A 1 685 ? -10.972 1.723 -7.655 1.00 87.06 685 ARG A O 1
ATOM 5312 N N . GLN A 1 686 ? -12.879 1.764 -6.470 1.00 86.75 686 GLN A N 1
ATOM 5313 C CA . GLN A 1 686 ? -13.777 1.451 -7.592 1.00 86.75 686 GLN A CA 1
ATOM 5314 C C . GLN A 1 686 ? -13.578 2.426 -8.766 1.00 86.75 686 GLN A C 1
ATOM 5316 O O . GLN A 1 686 ? -13.335 2.003 -9.891 1.00 86.75 686 GLN A O 1
ATOM 5321 N N . LEU A 1 687 ? -13.549 3.740 -8.508 1.00 85.12 687 LEU A N 1
ATOM 5322 C CA . LEU A 1 687 ? -13.281 4.750 -9.543 1.00 85.12 687 LEU A CA 1
ATOM 5323 C C . LEU A 1 687 ? -11.857 4.665 -10.135 1.00 85.12 687 LEU A C 1
ATOM 5325 O O . LEU A 1 687 ? -11.638 5.082 -11.273 1.00 85.12 687 LEU A O 1
ATOM 5329 N N . GLN A 1 688 ? -10.869 4.153 -9.392 1.00 86.88 688 GLN A N 1
ATOM 5330 C CA . GLN A 1 688 ? -9.526 3.870 -9.918 1.00 86.88 688 GLN A CA 1
ATOM 5331 C C . GLN A 1 688 ? -9.518 2.612 -10.801 1.00 86.88 688 GLN A C 1
ATOM 5333 O O . GLN A 1 688 ? -8.883 2.610 -11.856 1.00 86.88 688 GLN A O 1
ATOM 5338 N N . GLU A 1 689 ? -10.250 1.567 -10.428 1.00 89.19 689 GLU A N 1
ATOM 5339 C CA . GLU A 1 689 ? -10.435 0.348 -11.224 1.00 89.19 689 GLU A CA 1
ATOM 5340 C C . GLU A 1 689 ? -11.195 0.642 -12.531 1.00 89.19 689 GLU A C 1
ATOM 5342 O O . GLU A 1 689 ? -10.740 0.265 -13.614 1.00 89.19 689 GLU A O 1
ATOM 5347 N N . GLU A 1 690 ? -12.271 1.429 -12.475 1.00 87.88 690 GLU A N 1
ATOM 5348 C CA . GLU A 1 690 ? -12.963 1.964 -13.656 1.00 87.88 690 GLU A CA 1
ATOM 5349 C C . GLU A 1 690 ? -12.014 2.780 -14.546 1.00 87.88 690 GLU A C 1
ATOM 5351 O O . GLU A 1 690 ? -11.927 2.550 -15.753 1.00 87.88 690 GLU A O 1
ATOM 5356 N N . LEU A 1 691 ? -11.219 3.686 -13.968 1.00 86.75 691 LEU A N 1
ATOM 5357 C CA . LEU A 1 691 ? -10.263 4.477 -14.742 1.00 86.75 691 LEU A CA 1
ATOM 5358 C C . LEU A 1 691 ? -9.202 3.588 -15.419 1.00 86.75 691 LEU A C 1
ATOM 5360 O O . LEU A 1 691 ? -8.917 3.775 -16.600 1.00 86.75 691 LEU A O 1
ATOM 5364 N N . THR A 1 692 ? -8.637 2.595 -14.722 1.00 87.38 692 THR A N 1
ATOM 5365 C CA . THR A 1 692 ? -7.632 1.677 -15.303 1.00 87.38 692 THR A CA 1
ATOM 5366 C C . THR A 1 692 ? -8.216 0.692 -16.319 1.00 87.38 692 THR A C 1
ATOM 5368 O O . THR A 1 692 ? -7.495 0.246 -17.214 1.00 87.38 692 THR A O 1
ATOM 5371 N N . THR A 1 693 ? -9.500 0.336 -16.227 1.00 88.06 693 THR A N 1
ATOM 5372 C CA . THR A 1 693 ? -10.175 -0.459 -17.268 1.00 88.06 693 THR A CA 1
ATOM 5373 C C . THR A 1 693 ? -10.477 0.383 -18.508 1.00 88.06 693 THR A C 1
ATOM 5375 O O . THR A 1 693 ? -10.279 -0.106 -19.620 1.00 88.06 693 THR A O 1
ATOM 5378 N N . VAL A 1 694 ? -10.850 1.659 -18.353 1.00 85.19 694 VAL A N 1
ATOM 5379 C CA . VAL A 1 694 ? -10.982 2.606 -19.476 1.00 85.19 694 VAL A CA 1
ATOM 5380 C C . VAL A 1 694 ? -9.634 2.854 -20.163 1.00 85.19 694 VAL A C 1
ATOM 5382 O O . VAL A 1 694 ? -9.576 2.777 -21.388 1.00 85.19 694 VAL A O 1
ATOM 5385 N N . TRP A 1 695 ? -8.541 3.063 -19.415 1.00 88.75 695 TRP A N 1
ATOM 5386 C CA . TRP A 1 695 ? -7.197 3.193 -20.005 1.00 88.75 695 TRP A CA 1
ATOM 5387 C C . TRP A 1 695 ? -6.780 1.941 -20.783 1.00 88.75 695 TRP A C 1
ATOM 5389 O O . TRP A 1 695 ? -6.403 2.069 -21.942 1.00 88.75 695 TRP A O 1
ATOM 5399 N N . ARG A 1 696 ? -6.948 0.732 -20.226 1.00 88.38 696 ARG A N 1
ATOM 5400 C CA . ARG A 1 696 ? -6.648 -0.523 -20.949 1.00 88.38 696 ARG A CA 1
ATOM 5401 C C . ARG A 1 696 ? -7.473 -0.694 -22.229 1.00 88.38 696 ARG A C 1
ATOM 5403 O O . ARG A 1 696 ? -6.958 -1.186 -23.230 1.00 88.38 696 ARG A O 1
ATOM 5410 N N . ARG A 1 697 ? -8.748 -0.284 -22.226 1.00 85.12 697 ARG A N 1
ATOM 5411 C CA . ARG A 1 697 ? -9.592 -0.282 -23.437 1.00 85.12 697 ARG A CA 1
ATOM 5412 C C . ARG A 1 697 ? -9.085 0.719 -24.478 1.00 85.12 697 ARG A C 1
ATOM 5414 O O . ARG A 1 697 ? -9.071 0.386 -25.658 1.00 85.12 697 ARG A O 1
ATOM 5421 N N . LEU A 1 698 ? -8.643 1.903 -24.049 1.00 85.25 698 LEU A N 1
ATOM 5422 C CA . LEU A 1 698 ? -8.069 2.923 -24.928 1.00 85.25 698 LEU A CA 1
ATOM 5423 C C . LEU A 1 698 ? -6.729 2.471 -25.533 1.00 85.25 698 LEU A C 1
ATOM 5425 O O . LEU A 1 698 ? -6.546 2.597 -26.736 1.00 85.25 698 LEU A O 1
ATOM 5429 N N . G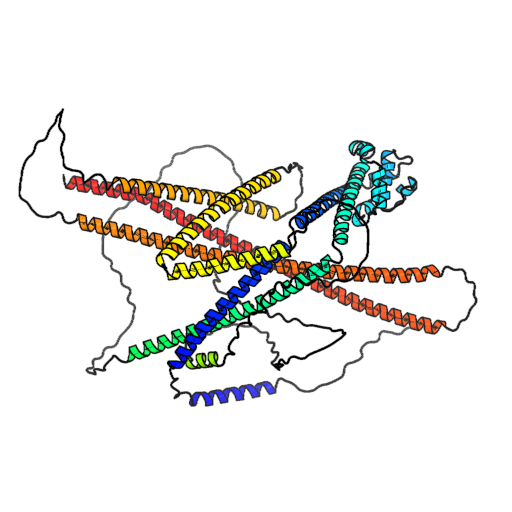LU A 1 699 ? -5.836 1.889 -24.728 1.00 88.00 699 GLU A N 1
ATOM 5430 C CA . GLU A 1 699 ? -4.554 1.321 -25.177 1.00 88.00 699 GLU A CA 1
ATOM 5431 C C . GLU A 1 699 ? -4.761 0.175 -26.181 1.00 88.00 699 GLU A C 1
ATOM 5433 O O . GLU A 1 699 ? -4.089 0.124 -27.209 1.00 88.00 699 GLU A O 1
ATOM 5438 N N . SER A 1 700 ? -5.731 -0.712 -25.928 1.00 88.50 700 SER A N 1
ATOM 5439 C CA . SER A 1 700 ? -6.103 -1.788 -26.857 1.00 88.50 700 SER A CA 1
ATOM 5440 C C . SER A 1 700 ? -6.658 -1.245 -28.181 1.00 88.50 700 SER A C 1
ATOM 5442 O O . SER A 1 700 ? -6.254 -1.697 -29.252 1.00 88.50 700 SER A O 1
ATOM 5444 N N . ALA A 1 701 ? -7.523 -0.226 -28.129 1.00 85.31 701 ALA A N 1
ATOM 5445 C CA . ALA A 1 701 ? -8.052 0.428 -29.325 1.00 85.31 701 ALA A CA 1
ATOM 5446 C C . ALA A 1 701 ? -6.960 1.179 -30.111 1.00 85.31 701 ALA A C 1
ATOM 5448 O O . ALA A 1 701 ? -6.931 1.106 -31.337 1.00 85.31 701 ALA A O 1
ATOM 5449 N N . GLU A 1 702 ? -6.024 1.850 -29.432 1.00 89.75 702 GLU A N 1
ATOM 5450 C CA . GLU A 1 702 ? -4.867 2.483 -30.077 1.00 89.75 702 GLU A CA 1
ATOM 5451 C C . GLU A 1 702 ? -3.955 1.437 -30.736 1.00 89.75 702 GLU A C 1
ATOM 5453 O O . GLU A 1 702 ? -3.519 1.632 -31.868 1.00 89.75 702 GLU A O 1
ATOM 5458 N N . HIS A 1 703 ? -3.705 0.302 -30.076 1.00 89.88 703 HIS A N 1
ATOM 5459 C CA . HIS A 1 703 ? -2.928 -0.801 -30.644 1.00 89.88 703 HIS A CA 1
ATOM 5460 C C . HIS A 1 703 ? -3.604 -1.405 -31.886 1.00 89.88 703 HIS A C 1
ATOM 5462 O O . HIS A 1 703 ? -2.940 -1.641 -32.892 1.00 89.88 703 HIS A O 1
ATOM 5468 N N . GLN A 1 704 ? -4.925 -1.612 -31.855 1.00 89.19 704 GLN A N 1
ATOM 5469 C CA . GLN A 1 704 ? -5.696 -2.062 -33.021 1.00 89.19 704 GLN A CA 1
ATOM 5470 C C . GLN A 1 704 ? -5.640 -1.044 -34.172 1.00 89.19 704 GLN A C 1
ATOM 5472 O O . GLN A 1 704 ? -5.426 -1.426 -35.323 1.00 89.19 704 GLN A O 1
ATOM 5477 N N . LEU A 1 705 ? -5.759 0.255 -33.877 1.00 87.31 705 LEU A N 1
ATOM 5478 C CA . LEU A 1 705 ? -5.605 1.310 -34.883 1.00 87.31 705 LEU A CA 1
ATOM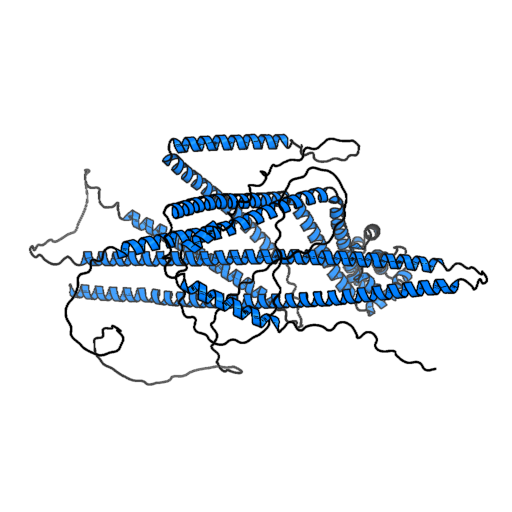 5479 C C . LEU A 1 705 ? -4.194 1.334 -35.486 1.00 87.31 705 LEU A C 1
ATOM 5481 O O . LEU A 1 705 ? -4.071 1.490 -36.693 1.00 87.31 705 LEU A O 1
ATOM 5485 N N . ARG A 1 706 ? -3.135 1.124 -34.692 1.00 90.19 706 ARG A N 1
ATOM 5486 C CA . ARG A 1 706 ? -1.763 1.024 -35.221 1.00 90.19 706 ARG A CA 1
ATOM 5487 C C . ARG A 1 706 ? -1.584 -0.181 -36.140 1.00 90.19 706 ARG A C 1
ATOM 5489 O O . ARG A 1 706 ? -1.119 0.013 -37.254 1.00 90.19 706 ARG A O 1
ATOM 5496 N N . LEU A 1 707 ? -2.035 -1.372 -35.736 1.00 89.94 707 LEU A N 1
ATOM 5497 C CA . LEU A 1 707 ? -1.977 -2.567 -36.591 1.00 89.94 707 LEU A CA 1
ATOM 5498 C C . LEU A 1 707 ? -2.711 -2.354 -37.926 1.00 89.94 707 LEU A C 1
ATOM 5500 O O . LEU A 1 707 ? -2.172 -2.674 -38.978 1.00 89.94 707 LEU A O 1
ATOM 5504 N N . THR A 1 708 ? -3.905 -1.751 -37.901 1.00 88.31 708 THR A N 1
ATOM 5505 C CA . THR A 1 708 ? -4.675 -1.457 -39.132 1.00 88.31 708 THR A CA 1
ATOM 5506 C C . THR A 1 708 ? -4.108 -0.310 -39.979 1.00 88.31 708 THR A C 1
ATOM 5508 O O . THR A 1 708 ? -4.568 -0.110 -41.103 1.00 88.31 708 THR A O 1
ATOM 5511 N N . LEU A 1 709 ? -3.134 0.452 -39.472 1.00 86.56 709 LEU A N 1
ATOM 5512 C CA . LEU A 1 709 ? -2.358 1.417 -40.256 1.00 86.56 709 LEU A CA 1
ATOM 5513 C C . LEU A 1 709 ? -1.096 0.762 -40.831 1.00 86.56 709 LEU A C 1
ATOM 5515 O O . LEU A 1 709 ? -0.847 0.907 -42.023 1.00 86.56 709 LEU A O 1
ATOM 5519 N N . GLU A 1 710 ? -0.371 -0.028 -40.035 1.00 87.44 710 GLU A N 1
ATOM 5520 C CA . GLU A 1 710 ? 0.800 -0.803 -40.477 1.00 87.44 710 GLU A CA 1
ATOM 5521 C C . GLU A 1 710 ? 0.429 -1.779 -41.615 1.00 87.44 710 GLU A C 1
ATOM 5523 O O . GLU A 1 710 ? 1.073 -1.772 -42.661 1.00 87.44 710 GLU A O 1
ATOM 5528 N N . GLU A 1 711 ? -0.693 -2.502 -41.497 1.00 85.00 711 GLU A N 1
ATOM 5529 C CA . GLU A 1 711 ? -1.229 -3.382 -42.555 1.00 85.00 711 GLU A CA 1
ATOM 5530 C C . GLU A 1 711 ? -1.551 -2.625 -43.864 1.00 85.00 711 GLU A C 1
ATOM 5532 O O . GLU A 1 711 ? -1.467 -3.184 -44.959 1.00 85.00 711 GLU A O 1
ATOM 5537 N N . ARG A 1 712 ? -1.888 -1.328 -43.784 1.00 81.81 712 ARG A N 1
ATOM 5538 C CA . ARG A 1 712 ? -2.165 -0.485 -44.962 1.00 81.81 712 ARG A CA 1
ATOM 5539 C C . ARG A 1 712 ? -0.898 0.106 -45.574 1.00 81.81 712 ARG A C 1
ATOM 5541 O O . ARG A 1 712 ? -0.857 0.246 -46.795 1.00 81.81 712 ARG A O 1
ATOM 5548 N N . ASP A 1 713 ? 0.113 0.422 -44.770 1.00 80.31 713 ASP A N 1
ATOM 5549 C CA . ASP A 1 713 ? 1.407 0.903 -45.262 1.00 80.31 713 ASP A CA 1
ATOM 5550 C C . ASP A 1 713 ? 2.180 -0.229 -45.975 1.00 80.31 713 ASP A C 1
ATOM 5552 O O . ASP A 1 713 ? 2.681 -0.020 -47.085 1.00 80.31 713 ASP A O 1
ATOM 5556 N N . ASP A 1 714 ? 2.145 -1.460 -45.443 1.00 78.12 714 ASP A N 1
ATOM 5557 C CA . ASP A 1 714 ? 2.706 -2.662 -46.092 1.00 78.12 714 ASP A CA 1
ATOM 5558 C C . ASP A 1 714 ? 2.093 -2.921 -47.487 1.00 78.12 714 ASP A C 1
ATOM 5560 O O . ASP A 1 714 ? 2.775 -3.352 -48.424 1.00 78.12 714 ASP A O 1
ATOM 5564 N N . HIS A 1 715 ? 0.803 -2.619 -47.671 1.00 72.19 715 HIS A N 1
ATOM 5565 C CA . HIS A 1 715 ? 0.133 -2.712 -48.974 1.00 72.19 715 HIS A CA 1
ATOM 5566 C C . HIS A 1 715 ? 0.542 -1.613 -49.971 1.00 72.19 715 HIS A C 1
ATOM 5568 O O . HIS A 1 715 ? 0.368 -1.798 -51.180 1.00 72.19 715 HIS A O 1
ATOM 5574 N N . MET A 1 716 ? 1.089 -0.487 -49.505 1.00 67.69 716 MET A N 1
ATOM 5575 C CA . MET A 1 716 ? 1.465 0.646 -50.358 1.00 67.69 716 MET A CA 1
ATOM 5576 C C . MET A 1 716 ? 2.929 0.582 -50.816 1.00 67.69 716 MET A C 1
ATOM 5578 O O . MET A 1 716 ? 3.207 0.901 -51.975 1.00 67.69 716 MET A O 1
ATOM 5582 N N . GLU A 1 717 ? 3.865 0.112 -49.981 1.00 64.62 717 GLU A N 1
ATOM 5583 C CA . GLU A 1 717 ? 5.283 0.012 -50.380 1.00 64.62 717 GLU A CA 1
ATOM 5584 C C . GLU A 1 717 ? 5.558 -1.133 -51.379 1.00 64.62 717 GLU A C 1
ATOM 5586 O O . GLU A 1 717 ? 6.444 -1.023 -52.233 1.00 64.62 717 GLU A O 1
ATOM 5591 N N . GLY A 1 718 ? 4.745 -2.197 -51.376 1.00 60.38 718 GLY A N 1
ATOM 5592 C CA . GLY A 1 718 ? 4.919 -3.360 -52.260 1.00 60.38 718 GLY A CA 1
ATOM 5593 C C . GLY A 1 718 ? 4.761 -3.100 -53.770 1.00 60.38 718 GLY A C 1
ATOM 5594 O O . GLY A 1 718 ? 5.097 -3.969 -54.576 1.00 60.38 718 GLY A O 1
ATOM 5595 N N . ARG A 1 719 ? 4.264 -1.925 -54.195 1.00 55.56 719 ARG A N 1
ATOM 5596 C CA . ARG A 1 719 ? 3.947 -1.625 -55.611 1.00 55.56 719 ARG A CA 1
ATOM 5597 C C . ARG A 1 719 ? 4.981 -0.776 -56.363 1.00 55.56 719 ARG A C 1
ATOM 5599 O O . ARG A 1 719 ? 4.708 -0.347 -57.481 1.00 55.56 719 ARG A O 1
ATOM 5606 N N . GLY A 1 720 ? 6.185 -0.602 -55.812 1.00 58.38 720 GLY A N 1
ATOM 5607 C CA . GLY A 1 720 ? 7.322 0.045 -56.494 1.00 58.38 720 GLY A CA 1
ATOM 5608 C C . GLY A 1 720 ? 7.962 -0.764 -57.641 1.00 58.38 720 GLY A C 1
ATOM 5609 O O . GLY A 1 720 ? 8.925 -0.306 -58.257 1.00 58.38 720 GLY A O 1
ATOM 5610 N N . GLY A 1 721 ? 7.463 -1.971 -57.929 1.00 53.09 721 GLY A N 1
ATOM 5611 C CA . GLY A 1 721 ? 7.998 -2.876 -58.949 1.00 53.09 721 GLY A CA 1
ATOM 5612 C C . GLY A 1 721 ? 7.683 -2.450 -60.387 1.00 53.09 721 GLY A C 1
ATOM 5613 O O . GLY A 1 721 ? 6.537 -2.502 -60.827 1.00 53.09 721 GLY A O 1
ATOM 5614 N N . VAL A 1 722 ? 8.734 -2.089 -61.128 1.00 49.69 722 VAL A N 1
ATOM 5615 C CA . VAL A 1 722 ? 8.754 -1.783 -62.570 1.00 49.69 722 VAL A CA 1
ATOM 5616 C C . VAL A 1 722 ? 7.905 -2.765 -63.395 1.00 49.69 722 VAL A C 1
ATOM 5618 O O . VAL A 1 722 ? 8.308 -3.904 -63.618 1.00 49.69 722 VAL A O 1
ATOM 5621 N N . ALA A 1 723 ? 6.764 -2.305 -63.917 1.00 50.31 723 ALA A N 1
ATOM 5622 C CA . ALA A 1 723 ? 5.926 -3.075 -64.837 1.00 50.31 723 ALA A CA 1
ATOM 5623 C C . ALA A 1 723 ? 5.400 -2.197 -65.983 1.00 50.31 723 ALA A C 1
ATOM 5625 O O . ALA A 1 723 ? 4.322 -1.604 -65.919 1.00 50.31 723 ALA A O 1
ATOM 5626 N N . THR A 1 724 ? 6.174 -2.131 -67.066 1.00 51.00 724 THR A N 1
ATOM 5627 C CA . THR A 1 724 ? 5.783 -1.512 -68.339 1.00 51.00 724 THR A CA 1
ATOM 5628 C C . THR A 1 724 ? 4.738 -2.376 -69.061 1.00 51.00 724 THR A C 1
ATOM 5630 O O . THR A 1 724 ? 5.034 -2.999 -70.076 1.00 51.00 724 THR A O 1
ATOM 5633 N N . CYS A 1 725 ? 3.503 -2.418 -68.553 1.00 49.28 725 CYS A N 1
ATOM 5634 C CA . CYS A 1 725 ? 2.401 -3.148 -69.183 1.00 49.28 725 CYS A CA 1
ATOM 5635 C C . CYS A 1 725 ? 1.278 -2.206 -69.624 1.00 49.28 725 CYS A C 1
ATOM 5637 O O . CYS A 1 725 ? 0.515 -1.659 -68.829 1.00 49.28 725 CYS A O 1
ATOM 5639 N N . ARG A 1 726 ? 1.202 -2.043 -70.946 1.00 49.66 726 ARG A N 1
ATOM 5640 C CA . ARG A 1 726 ? 0.144 -1.360 -71.692 1.00 49.66 726 ARG A CA 1
ATOM 5641 C C . ARG A 1 726 ? -1.267 -1.773 -71.246 1.00 49.66 726 ARG A C 1
ATOM 5643 O O . ARG A 1 726 ? -1.644 -2.929 -71.377 1.00 49.66 726 ARG A O 1
ATOM 5650 N N . SER A 1 727 ? -2.050 -0.764 -70.868 1.00 45.12 727 SER A N 1
ATOM 5651 C CA . SER A 1 727 ? -3.449 -0.556 -71.278 1.00 45.12 727 SER A CA 1
ATOM 5652 C C . SER A 1 727 ? -4.379 -1.778 -71.386 1.00 45.12 727 SER A C 1
ATOM 5654 O O . SER A 1 727 ? -4.447 -2.414 -72.438 1.00 45.12 727 SER A O 1
ATOM 5656 N N . MET A 1 728 ? -5.259 -1.931 -70.393 1.00 52.50 728 MET A N 1
ATOM 5657 C CA . MET A 1 728 ? -6.651 -2.342 -70.623 1.00 52.50 728 MET A CA 1
ATOM 5658 C C . MET A 1 728 ? -7.597 -1.317 -69.971 1.00 52.50 728 MET A C 1
ATOM 5660 O O . MET A 1 728 ? -7.822 -1.365 -68.761 1.00 52.50 728 MET A O 1
ATOM 5664 N N . PRO A 1 729 ? -8.114 -0.333 -70.731 1.00 54.56 729 PRO A N 1
ATOM 5665 C CA . PRO A 1 729 ? -9.041 0.668 -70.213 1.00 54.56 729 PRO A CA 1
ATOM 5666 C C . PRO A 1 729 ? -10.471 0.103 -70.200 1.00 54.56 729 PRO A C 1
ATOM 5668 O O . PRO A 1 729 ? -11.225 0.298 -71.150 1.00 54.56 729 PRO A O 1
ATOM 5671 N N . GLY A 1 730 ? -10.840 -0.609 -69.130 1.00 58.56 730 GLY A N 1
ATOM 5672 C CA . GLY A 1 730 ? -12.181 -1.198 -68.978 1.00 58.56 730 GLY A CA 1
ATOM 5673 C C . GLY A 1 730 ? -12.705 -1.211 -67.540 1.00 58.56 730 GLY A C 1
ATOM 5674 O O . GLY A 1 730 ? -13.772 -0.673 -67.264 1.00 58.56 730 GLY A O 1
ATOM 5675 N N . GLU A 1 731 ? -11.931 -1.752 -66.599 1.00 59.19 731 GLU A N 1
ATOM 5676 C CA . GLU A 1 731 ? -12.418 -2.099 -65.248 1.00 59.19 731 GLU A CA 1
ATOM 5677 C C . GLU A 1 731 ? -12.315 -0.958 -64.213 1.00 59.19 731 GLU A C 1
ATOM 5679 O O . GLU A 1 731 ? -12.717 -1.092 -63.059 1.00 59.19 731 GLU A O 1
ATOM 5684 N N . SER A 1 732 ? -11.815 0.217 -64.612 1.00 62.78 732 SER A N 1
ATOM 5685 C CA . SER A 1 732 ? -11.539 1.335 -63.691 1.00 62.78 732 SER A CA 1
ATOM 5686 C C . SER A 1 732 ? -12.783 1.954 -63.031 1.00 62.78 732 SER A C 1
ATOM 5688 O O . SER A 1 732 ? -12.632 2.759 -62.108 1.00 62.78 732 SER A O 1
ATOM 5690 N N . ARG A 1 733 ? -14.001 1.656 -63.507 1.00 72.12 733 ARG A N 1
ATOM 5691 C CA . ARG A 1 733 ? -15.227 2.317 -63.028 1.00 72.12 733 ARG A CA 1
ATOM 5692 C C . ARG A 1 733 ? -15.781 1.693 -61.745 1.00 72.12 733 ARG A C 1
ATOM 5694 O O . ARG A 1 733 ? -16.200 2.436 -60.859 1.00 72.12 733 ARG A O 1
ATOM 5701 N N . ASP A 1 734 ? -15.700 0.373 -61.609 1.00 77.06 734 ASP A N 1
ATOM 5702 C CA . ASP A 1 734 ? -16.227 -0.336 -60.435 1.00 77.06 734 ASP A CA 1
ATOM 5703 C C . ASP A 1 734 ? -15.279 -0.221 -59.236 1.00 77.06 734 ASP A C 1
ATOM 5705 O O . ASP A 1 734 ? -15.724 -0.002 -58.109 1.00 77.06 734 ASP A O 1
ATOM 5709 N N . VAL A 1 735 ? -13.962 -0.213 -59.480 1.00 77.44 735 VAL A N 1
ATOM 5710 C CA . VAL A 1 735 ? -12.952 0.092 -58.449 1.00 77.44 735 VAL A CA 1
ATOM 5711 C C . VAL A 1 735 ? -13.165 1.497 -57.871 1.00 77.44 735 VAL A C 1
ATOM 5713 O O . VAL A 1 735 ? -13.122 1.680 -56.655 1.00 77.44 735 VAL A O 1
ATOM 5716 N N . ALA A 1 736 ? -13.468 2.490 -58.716 1.00 78.12 736 ALA A N 1
ATOM 5717 C CA . ALA A 1 736 ? -13.772 3.847 -58.262 1.00 78.12 736 ALA A CA 1
ATOM 5718 C C . ALA A 1 736 ? -15.064 3.916 -57.421 1.00 78.12 736 ALA A C 1
ATOM 5720 O O . ALA A 1 736 ? -15.116 4.658 -56.438 1.00 78.12 736 ALA A O 1
ATOM 5721 N N . ALA A 1 737 ? -16.088 3.125 -57.763 1.00 83.75 737 ALA A N 1
ATOM 5722 C CA . ALA A 1 737 ? -17.317 3.028 -56.977 1.00 83.75 737 ALA A CA 1
ATOM 5723 C C . ALA A 1 737 ? -17.082 2.355 -55.609 1.00 83.75 737 ALA A C 1
ATOM 5725 O O . ALA A 1 737 ? -17.566 2.862 -54.595 1.00 83.75 737 ALA A O 1
ATOM 5726 N N . SER A 1 738 ? -16.292 1.274 -55.562 1.00 82.94 738 SER A N 1
ATOM 5727 C CA . SER A 1 738 ? -15.926 0.588 -54.313 1.00 82.94 738 SER A CA 1
ATOM 5728 C C . SER A 1 738 ? -15.128 1.501 -53.380 1.00 82.94 738 SER A C 1
ATOM 5730 O O . SER A 1 738 ? -15.496 1.672 -52.219 1.00 82.94 738 SER A O 1
ATOM 5732 N N . LEU A 1 739 ? -14.104 2.188 -53.902 1.00 84.81 739 LEU A N 1
ATOM 5733 C CA . LEU A 1 739 ? -13.315 3.156 -53.132 1.00 84.81 739 LEU A CA 1
ATOM 5734 C C . LEU A 1 739 ? -14.174 4.313 -52.600 1.00 84.81 739 LEU A C 1
ATOM 5736 O O . LEU A 1 739 ? -14.011 4.721 -51.452 1.00 84.81 739 LEU A O 1
ATOM 5740 N N . HIS A 1 740 ? -15.129 4.821 -53.385 1.00 88.19 740 HIS A N 1
ATOM 5741 C CA . HIS A 1 740 ? -16.052 5.859 -52.915 1.00 88.19 740 HIS A CA 1
ATOM 5742 C C . HIS A 1 740 ? -16.998 5.341 -51.811 1.00 88.19 740 HIS A C 1
ATOM 5744 O O . HIS A 1 740 ? -17.373 6.097 -50.907 1.00 88.19 740 HIS A O 1
ATOM 5750 N N . TYR A 1 741 ? -17.397 4.068 -51.853 1.00 90.88 741 TYR A N 1
ATOM 5751 C CA . TYR A 1 741 ? -18.203 3.453 -50.797 1.00 90.88 741 TYR A CA 1
ATOM 5752 C C . TYR A 1 741 ? -17.396 3.259 -49.502 1.00 90.88 741 TYR A C 1
ATOM 5754 O O . TYR A 1 741 ? -17.866 3.641 -48.427 1.00 90.88 741 TYR A O 1
ATOM 5762 N N . GLU A 1 742 ? -16.158 2.766 -49.595 1.00 89.75 742 GLU A N 1
ATOM 5763 C CA . GLU A 1 742 ? -15.247 2.634 -48.450 1.00 89.75 742 GLU A CA 1
ATOM 5764 C C . GLU A 1 742 ? -14.904 3.983 -47.814 1.00 89.75 742 GLU A C 1
ATOM 5766 O O . GLU A 1 742 ? -14.995 4.123 -46.594 1.00 89.75 742 GLU A O 1
ATOM 5771 N N . LEU A 1 743 ? -14.591 5.006 -48.619 1.00 90.38 743 LEU A N 1
ATOM 5772 C CA . LEU A 1 743 ? -14.311 6.356 -48.121 1.00 90.38 743 LEU A CA 1
ATOM 5773 C C . LEU A 1 743 ? -15.521 6.940 -47.369 1.00 90.38 743 LEU A C 1
ATOM 5775 O O . LEU A 1 743 ? -15.366 7.606 -46.345 1.00 90.38 743 LEU A O 1
ATOM 5779 N N . LYS A 1 744 ? -16.742 6.645 -47.839 1.00 93.06 744 LYS A N 1
ATOM 5780 C CA . LYS A 1 744 ? -17.988 7.040 -47.170 1.00 93.06 744 LYS A CA 1
ATOM 5781 C C . LYS A 1 744 ? -18.207 6.279 -45.855 1.00 93.06 744 LYS A C 1
ATOM 5783 O O . LYS A 1 744 ? -18.635 6.899 -44.883 1.00 93.06 744 LYS A O 1
ATOM 5788 N N . GLN A 1 745 ? -17.893 4.980 -45.793 1.00 90.88 745 GLN A N 1
ATOM 5789 C CA . GLN A 1 745 ? -17.930 4.223 -44.533 1.00 90.88 745 GLN A CA 1
ATOM 5790 C C . GLN A 1 745 ? -16.884 4.719 -43.525 1.00 90.88 745 GLN A C 1
ATOM 5792 O O . GLN A 1 745 ? -17.205 4.848 -42.345 1.00 90.88 745 GLN A O 1
ATOM 5797 N N . LEU A 1 746 ? -15.658 5.018 -43.970 1.00 88.94 746 LEU A N 1
ATOM 5798 C CA . LEU A 1 746 ? -14.611 5.590 -43.117 1.00 88.94 746 LEU A CA 1
ATOM 5799 C C . LEU A 1 746 ? -15.059 6.934 -42.541 1.00 88.94 746 LEU A C 1
ATOM 5801 O O . LEU A 1 746 ? -15.091 7.080 -41.325 1.00 88.94 746 LEU A O 1
ATOM 5805 N N . HIS A 1 747 ? -15.554 7.849 -43.378 1.00 91.12 747 HIS A N 1
ATOM 5806 C CA . HIS A 1 747 ? -16.074 9.133 -42.905 1.00 91.12 747 HIS A CA 1
ATOM 5807 C C . HIS A 1 747 ? -17.236 8.977 -41.903 1.00 91.12 747 HIS A C 1
ATOM 5809 O O . HIS A 1 747 ? -17.320 9.714 -40.923 1.00 91.12 747 HIS A O 1
ATOM 5815 N N . GLN A 1 748 ? -18.116 7.986 -42.093 1.00 92.62 748 GLN A N 1
ATOM 5816 C CA . GLN A 1 748 ? -19.192 7.693 -41.140 1.00 92.62 748 GLN A CA 1
ATOM 5817 C C . GLN A 1 748 ? -18.665 7.145 -39.800 1.00 92.62 748 GLN A C 1
ATOM 5819 O O . GLN A 1 748 ? -19.189 7.514 -38.745 1.00 92.62 748 GLN A O 1
ATOM 5824 N N . ARG A 1 749 ? -17.622 6.303 -39.819 1.00 89.31 749 ARG A N 1
ATOM 5825 C CA . ARG A 1 749 ? -16.933 5.824 -38.607 1.00 89.31 749 ARG A CA 1
ATOM 5826 C C . ARG A 1 749 ? -16.205 6.962 -37.893 1.00 89.31 749 ARG A C 1
ATOM 5828 O O . ARG A 1 749 ? -16.330 7.070 -36.678 1.00 89.31 749 ARG A O 1
ATOM 5835 N N . ASP A 1 750 ? -15.537 7.847 -38.626 1.00 85.25 750 ASP A N 1
ATOM 5836 C CA . ASP A 1 750 ? -14.848 9.013 -38.063 1.00 85.25 750 ASP A CA 1
ATOM 5837 C C . ASP A 1 750 ? -15.824 9.968 -37.364 1.00 85.25 750 ASP A C 1
ATOM 5839 O O . ASP A 1 750 ? -15.558 10.408 -36.247 1.00 85.25 750 ASP A O 1
ATOM 5843 N N . VAL A 1 751 ? -16.997 10.225 -37.956 1.00 89.94 751 VAL A N 1
ATOM 5844 C CA . VAL A 1 751 ? -18.057 11.029 -37.317 1.00 89.94 751 VAL A CA 1
ATOM 5845 C C . VAL A 1 751 ? -18.581 10.359 -36.038 1.00 89.94 751 VAL A C 1
ATOM 5847 O O . VAL A 1 751 ? -18.743 11.037 -35.022 1.00 89.94 751 VAL A O 1
ATOM 5850 N N . ALA A 1 752 ? -18.798 9.040 -36.037 1.00 89.56 752 ALA A N 1
ATOM 5851 C CA . ALA A 1 752 ? -19.230 8.307 -34.840 1.00 89.56 752 ALA A CA 1
ATOM 5852 C C . ALA A 1 752 ? -18.150 8.288 -33.733 1.00 89.56 752 ALA A C 1
ATOM 5854 O O . ALA A 1 752 ? -18.454 8.459 -32.547 1.00 89.56 752 ALA A O 1
ATOM 5855 N N . ASN A 1 753 ? -16.879 8.149 -34.115 1.00 82.31 753 ASN A N 1
ATOM 5856 C CA . ASN A 1 753 ? -15.736 8.238 -33.208 1.00 82.31 753 ASN A CA 1
ATOM 5857 C C . ASN A 1 753 ? -15.615 9.647 -32.611 1.00 82.31 753 ASN A C 1
ATOM 5859 O O . ASN A 1 753 ? -15.467 9.787 -31.398 1.00 82.31 753 ASN A O 1
ATOM 5863 N N . GLN A 1 754 ? -15.762 10.694 -33.426 1.00 88.81 754 GLN A N 1
ATOM 5864 C CA . GLN A 1 754 ? -15.738 12.087 -32.980 1.00 88.81 754 GLN A CA 1
ATOM 5865 C C . GLN A 1 754 ? -16.867 12.385 -31.979 1.00 88.81 754 GLN A C 1
ATOM 5867 O O . GLN A 1 754 ? -16.602 12.954 -30.920 1.00 88.81 754 GLN A O 1
ATOM 5872 N N . GLN A 1 755 ? -18.097 11.927 -32.246 1.00 91.56 755 GLN A N 1
ATOM 5873 C CA . GLN A 1 755 ? -19.223 12.034 -31.304 1.00 91.56 755 GLN A CA 1
ATOM 5874 C C . GLN A 1 755 ? -18.947 11.300 -29.981 1.00 91.56 755 GLN A C 1
ATOM 5876 O O . GLN A 1 755 ? -19.256 11.810 -28.903 1.00 91.56 755 GLN A O 1
ATOM 5881 N N . THR A 1 756 ? -18.317 10.123 -30.042 1.00 83.56 756 THR A N 1
ATOM 5882 C CA . THR A 1 756 ? -17.930 9.352 -28.850 1.00 83.56 756 THR A CA 1
ATOM 5883 C C . THR A 1 756 ? -16.849 10.077 -28.040 1.00 83.56 756 THR A C 1
ATOM 5885 O O . THR A 1 756 ? -16.949 10.175 -26.816 1.00 83.56 756 THR A O 1
ATOM 5888 N N . ILE A 1 757 ? -15.852 10.664 -28.708 1.00 80.44 757 ILE A N 1
ATOM 5889 C CA . ILE A 1 757 ? -14.808 11.488 -28.086 1.00 80.44 757 ILE A CA 1
ATOM 5890 C C . ILE A 1 757 ? -15.411 12.744 -27.438 1.00 80.44 757 ILE A C 1
ATOM 5892 O O . ILE A 1 757 ? -15.022 13.109 -26.329 1.00 80.44 757 ILE A O 1
ATOM 5896 N N . GLU A 1 758 ? -16.371 13.405 -28.085 1.00 87.25 758 GLU A N 1
ATOM 5897 C CA . GLU A 1 758 ? -17.067 14.573 -27.532 1.00 87.25 758 GLU A CA 1
ATOM 5898 C C . GLU A 1 758 ? -17.913 14.213 -26.307 1.00 87.25 758 GLU A C 1
ATOM 5900 O O . GLU A 1 758 ? -17.813 14.891 -25.281 1.00 87.25 758 GLU A O 1
ATOM 5905 N N . ARG A 1 759 ? -18.641 13.090 -26.345 1.00 91.62 759 ARG A N 1
ATOM 5906 C CA . ARG A 1 759 ? -19.352 12.550 -25.179 1.00 91.62 759 ARG A CA 1
ATOM 5907 C C . ARG A 1 759 ? -18.403 12.286 -24.004 1.00 91.62 759 ARG A C 1
ATOM 5909 O O . ARG A 1 759 ? -18.649 12.779 -22.904 1.00 91.62 759 ARG A O 1
ATOM 5916 N N . LEU A 1 760 ? -17.293 11.582 -24.234 1.00 83.75 760 LEU A N 1
ATOM 5917 C CA . LEU A 1 760 ? -16.296 11.288 -23.195 1.00 83.75 760 LEU A CA 1
ATOM 5918 C C . LEU A 1 760 ? -15.622 12.561 -22.650 1.00 83.75 760 LEU A C 1
ATOM 5920 O O . LEU A 1 760 ? -15.327 12.641 -21.458 1.00 83.75 760 LEU A O 1
ATOM 5924 N N . ARG A 1 761 ? -15.417 13.594 -23.482 1.00 84.88 761 ARG A N 1
ATOM 5925 C CA . ARG A 1 761 ? -14.933 14.914 -23.030 1.00 84.88 761 ARG A CA 1
ATOM 5926 C C . ARG A 1 761 ? -15.932 15.599 -22.093 1.00 84.88 761 ARG A C 1
ATOM 5928 O O . ARG A 1 761 ? -15.503 16.171 -21.090 1.00 84.88 761 ARG A O 1
ATOM 5935 N N . VAL A 1 762 ? -17.234 15.523 -22.382 1.00 86.12 762 VAL A N 1
ATOM 5936 C CA . VAL A 1 762 ? -18.295 16.060 -21.509 1.00 86.12 762 VAL A CA 1
ATOM 5937 C C . VAL A 1 762 ? -18.377 15.272 -20.198 1.00 86.12 762 VAL A C 1
ATOM 5939 O O . VAL A 1 762 ? -18.377 15.880 -19.128 1.00 86.12 762 VAL A O 1
ATOM 5942 N N . GLU A 1 763 ? -18.365 13.939 -20.242 1.00 85.50 763 GLU A N 1
ATOM 5943 C CA . GLU A 1 763 ? -18.359 13.083 -19.043 1.00 85.50 763 GLU A CA 1
ATOM 5944 C C . GLU A 1 763 ? -17.124 13.362 -18.157 1.00 85.50 763 GLU A C 1
ATOM 5946 O O . GLU A 1 763 ? -17.245 13.589 -16.952 1.00 85.50 763 GLU A O 1
ATOM 5951 N N . LEU A 1 764 ? -15.932 13.495 -18.747 1.00 83.25 764 LEU A N 1
ATOM 5952 C CA . LEU A 1 764 ? -14.711 13.858 -18.019 1.00 83.25 764 LEU A CA 1
ATOM 5953 C C . LEU A 1 764 ? -14.757 15.287 -17.439 1.00 83.25 764 LEU A C 1
ATOM 5955 O O . LEU A 1 764 ? -14.198 15.537 -16.365 1.00 83.25 764 LEU A O 1
ATOM 5959 N N . ALA A 1 765 ? -15.434 16.229 -18.102 1.00 84.06 765 ALA A N 1
ATOM 5960 C CA . ALA A 1 765 ? -15.665 17.571 -17.569 1.00 84.06 765 ALA A CA 1
ATOM 5961 C C . ALA A 1 765 ? -16.643 17.564 -16.378 1.00 84.06 765 ALA A C 1
ATOM 5963 O O . ALA A 1 765 ? -16.374 18.229 -15.372 1.00 84.06 765 ALA A O 1
ATOM 5964 N N . THR A 1 766 ? -17.729 16.780 -16.429 1.00 85.06 766 THR A N 1
ATOM 5965 C CA . THR A 1 766 ? -18.668 16.666 -15.297 1.00 85.06 766 THR A CA 1
ATOM 5966 C C . THR A 1 766 ? -18.032 15.966 -14.095 1.00 85.06 766 THR A C 1
ATOM 5968 O O . THR A 1 766 ? -18.204 16.433 -12.969 1.00 85.06 766 THR A O 1
ATOM 5971 N N . LEU A 1 767 ? -17.207 14.933 -14.305 1.00 80.81 767 LEU A N 1
ATOM 5972 C CA . LEU A 1 767 ? -16.429 14.296 -13.233 1.00 80.81 767 LEU A CA 1
ATOM 5973 C C . LEU A 1 767 ? -15.408 15.256 -12.602 1.00 80.81 767 LEU A C 1
ATOM 5975 O O . LEU A 1 767 ? -15.291 15.312 -11.375 1.00 80.81 767 LEU A O 1
ATOM 5979 N N . LYS A 1 768 ? -14.704 16.068 -13.406 1.00 84.38 768 LYS A N 1
ATOM 5980 C CA . LYS A 1 768 ? -13.818 17.130 -12.889 1.00 84.38 768 LYS A CA 1
ATOM 5981 C C . LYS A 1 768 ? -14.581 18.146 -12.036 1.00 84.38 768 LYS A C 1
ATOM 5983 O O . LYS A 1 768 ? -14.089 18.510 -10.969 1.00 84.38 768 LYS A O 1
ATOM 5988 N N . ARG A 1 769 ? -15.777 18.560 -12.471 1.00 87.94 769 ARG A N 1
ATOM 5989 C CA . ARG A 1 769 ? -16.654 19.472 -11.721 1.00 87.94 769 ARG A CA 1
ATOM 5990 C C . ARG A 1 769 ? -17.110 18.861 -10.393 1.00 87.94 769 ARG A C 1
ATOM 5992 O O . ARG A 1 769 ? -16.847 19.459 -9.354 1.00 87.94 769 ARG A O 1
ATOM 5999 N N . ARG A 1 770 ? -17.662 17.641 -10.400 1.00 81.38 770 ARG A N 1
ATOM 6000 C CA . ARG A 1 770 ? -18.052 16.912 -9.174 1.00 81.38 770 ARG A CA 1
ATOM 6001 C C . ARG A 1 770 ? -16.881 16.768 -8.195 1.00 81.38 770 ARG A C 1
ATOM 6003 O O . ARG A 1 770 ? -17.047 16.967 -6.998 1.00 81.38 770 ARG A O 1
ATOM 6010 N N . ARG A 1 771 ? -15.667 16.492 -8.690 1.00 81.25 771 ARG A N 1
ATOM 6011 C CA . ARG A 1 771 ? -14.454 16.397 -7.854 1.00 81.25 771 ARG A CA 1
ATOM 6012 C C . ARG A 1 771 ? -14.003 17.746 -7.277 1.00 81.25 771 ARG A C 1
ATOM 6014 O O . ARG A 1 771 ? -13.363 17.763 -6.227 1.00 81.25 771 ARG A O 1
ATOM 6021 N N . ALA A 1 772 ? -14.302 18.864 -7.938 1.00 80.44 772 ALA A N 1
ATOM 6022 C CA . ALA A 1 772 ? -14.078 20.203 -7.391 1.00 80.44 772 ALA A CA 1
ATOM 6023 C C . ALA A 1 772 ? -15.127 20.554 -6.320 1.00 80.44 772 ALA A C 1
ATOM 6025 O O . ALA A 1 772 ? -14.756 21.015 -5.243 1.00 80.44 772 ALA A O 1
ATOM 6026 N N . GLU A 1 773 ? -16.402 20.252 -6.575 1.00 82.81 773 GLU A N 1
ATOM 6027 C CA . GLU A 1 773 ? -17.513 20.428 -5.628 1.00 82.81 773 GLU A CA 1
ATOM 6028 C C . GLU A 1 773 ? -17.312 19.582 -4.354 1.00 82.81 773 GLU A C 1
ATOM 6030 O O . GLU A 1 773 ? -17.473 20.082 -3.245 1.00 82.81 773 GLU A O 1
ATOM 6035 N N . GLU A 1 774 ? -16.842 18.337 -4.475 1.00 77.94 774 GLU A N 1
ATOM 6036 C CA . GLU A 1 774 ? -16.526 17.483 -3.320 1.00 77.94 774 GLU A CA 1
ATOM 6037 C C . GLU A 1 774 ? -15.320 18.002 -2.513 1.00 77.94 774 GLU A C 1
ATOM 6039 O O . GLU A 1 774 ? -15.334 17.995 -1.282 1.00 77.94 774 GLU A O 1
ATOM 6044 N N . ARG A 1 775 ? -14.286 18.546 -3.174 1.00 83.00 775 ARG A N 1
ATOM 6045 C CA . ARG A 1 775 ? -13.185 19.240 -2.475 1.00 83.00 775 ARG A CA 1
ATOM 6046 C C . ARG A 1 775 ? -13.676 20.480 -1.727 1.00 83.00 775 ARG A C 1
ATOM 6048 O O . ARG A 1 775 ? -13.173 20.752 -0.639 1.00 83.00 775 ARG A O 1
ATOM 6055 N N . GLN A 1 776 ? -14.634 21.212 -2.292 1.00 86.75 776 GLN A N 1
ATOM 6056 C CA . GLN A 1 776 ? -15.244 22.379 -1.659 1.00 86.75 776 GLN A CA 1
ATOM 6057 C C . GLN A 1 776 ? -16.057 21.972 -0.420 1.00 86.75 776 GLN A C 1
ATOM 6059 O O . GLN A 1 776 ? -15.791 22.484 0.666 1.00 86.75 776 GLN A O 1
ATOM 6064 N N . ARG A 1 777 ? -16.916 20.948 -0.525 1.00 78.75 777 ARG A N 1
ATOM 6065 C CA . ARG A 1 777 ? -17.631 20.358 0.624 1.00 78.75 777 ARG A CA 1
ATOM 6066 C C . ARG A 1 777 ? -16.685 19.877 1.724 1.00 78.75 777 ARG A C 1
ATOM 6068 O O . ARG A 1 777 ? -16.945 20.086 2.904 1.00 78.75 777 ARG A O 1
ATOM 6075 N N . GLN A 1 778 ? -15.550 19.275 1.366 1.00 78.19 778 GLN A N 1
ATOM 6076 C CA . GLN A 1 778 ? -14.534 18.886 2.349 1.00 78.19 778 GLN A CA 1
ATOM 6077 C C . GLN A 1 778 ? -13.856 20.085 3.025 1.00 78.19 778 GLN A C 1
ATOM 6079 O O . GLN A 1 778 ? -13.510 19.983 4.202 1.00 78.19 778 GLN A O 1
ATOM 6084 N N . LYS A 1 779 ? -13.661 21.215 2.329 1.00 83.81 779 LYS A N 1
ATOM 6085 C CA . LYS A 1 779 ? -13.191 22.464 2.955 1.00 83.81 779 LYS A CA 1
ATOM 6086 C C . LYS A 1 779 ? -14.236 23.011 3.932 1.00 83.81 779 LYS A C 1
ATOM 6088 O O . LYS A 1 779 ? -13.884 23.327 5.064 1.00 83.81 779 LYS A O 1
ATOM 6093 N N . GLU A 1 780 ? -15.503 23.043 3.533 1.00 81.94 780 GLU A N 1
ATOM 6094 C CA . GLU A 1 780 ? -16.629 23.498 4.363 1.00 81.94 780 GLU A CA 1
ATOM 6095 C C . GLU A 1 780 ? -16.812 22.628 5.616 1.00 81.94 780 GLU A C 1
ATOM 6097 O O . GLU A 1 780 ? -16.919 23.154 6.721 1.00 81.94 780 GLU A O 1
ATOM 6102 N N . LEU A 1 781 ? -16.736 21.299 5.488 1.00 78.88 781 LEU A N 1
ATOM 6103 C CA . LEU A 1 781 ? -16.829 20.372 6.621 1.00 78.88 781 LEU A CA 1
ATOM 6104 C C . LEU A 1 781 ? -15.642 20.527 7.589 1.00 78.88 781 LEU A C 1
ATOM 6106 O O . LEU A 1 781 ? -15.833 20.511 8.806 1.00 78.88 781 LEU A O 1
ATOM 6110 N N . ARG A 1 782 ? -14.420 20.754 7.080 1.00 82.50 782 ARG A N 1
ATOM 6111 C CA . ARG A 1 782 ? -13.254 21.086 7.924 1.00 82.50 782 ARG A CA 1
ATOM 6112 C C . ARG A 1 782 ? -13.428 22.431 8.633 1.00 82.50 782 ARG A C 1
ATOM 6114 O O . ARG A 1 782 ? -13.083 22.522 9.808 1.00 82.50 782 ARG A O 1
ATOM 6121 N N . ALA A 1 783 ? -13.978 23.443 7.961 1.00 82.69 783 ALA A N 1
ATOM 6122 C CA . ALA A 1 783 ? -14.274 24.741 8.566 1.00 82.69 783 ALA A CA 1
ATOM 6123 C C . ALA A 1 783 ? -15.344 24.621 9.666 1.00 82.69 783 ALA A C 1
ATOM 6125 O O . ALA A 1 783 ? -15.156 25.145 10.762 1.00 82.69 783 ALA A O 1
ATOM 6126 N N . ALA A 1 784 ? -16.409 23.848 9.431 1.00 76.69 784 ALA A N 1
ATOM 6127 C CA . ALA A 1 784 ? -17.439 23.558 10.427 1.00 76.69 784 ALA A CA 1
ATOM 6128 C C . ALA A 1 784 ? -16.879 22.794 11.643 1.00 76.69 784 ALA A C 1
ATOM 6130 O O . ALA A 1 784 ? -17.182 23.145 12.784 1.00 76.69 784 ALA A O 1
ATOM 6131 N N . ARG A 1 785 ? -16.008 21.794 11.427 1.00 81.31 785 ARG A N 1
ATOM 6132 C CA . ARG A 1 785 ? -15.311 21.072 12.509 1.00 81.31 785 ARG A CA 1
ATOM 6133 C C . ARG A 1 785 ? -14.374 21.992 13.296 1.00 81.31 785 ARG A C 1
ATOM 6135 O O . ARG A 1 785 ? -14.369 21.928 14.520 1.00 81.31 785 ARG A O 1
ATOM 6142 N N . ALA A 1 786 ? -13.632 22.873 12.625 1.00 82.00 786 ALA A N 1
ATOM 6143 C CA . ALA A 1 786 ? -12.783 23.867 13.283 1.00 82.00 786 ALA A CA 1
ATOM 6144 C C . ALA A 1 786 ? -13.601 24.849 14.142 1.00 82.00 786 ALA A C 1
ATOM 6146 O O . ALA A 1 786 ? -13.267 25.048 15.305 1.00 82.00 786 ALA A O 1
ATOM 6147 N N . ALA A 1 787 ? -14.711 25.383 13.623 1.00 81.31 787 ALA A N 1
ATOM 6148 C CA . ALA A 1 787 ? -15.605 26.266 14.377 1.00 81.31 787 ALA A CA 1
ATOM 6149 C C . ALA A 1 787 ? -16.286 25.558 15.567 1.00 81.31 787 ALA A C 1
ATOM 6151 O O . ALA A 1 787 ? -16.550 26.180 16.595 1.00 81.31 787 ALA A O 1
ATOM 6152 N N . MET A 1 788 ? -16.564 24.253 15.457 1.00 80.50 788 MET A N 1
ATOM 6153 C CA . MET A 1 788 ? -17.074 23.436 16.565 1.00 80.50 788 MET A CA 1
ATOM 6154 C C . MET A 1 788 ? -16.020 23.250 17.665 1.00 80.50 788 MET A C 1
ATOM 6156 O O . MET A 1 788 ? -16.334 23.437 18.838 1.00 80.50 788 MET A O 1
ATOM 6160 N N . LEU A 1 789 ? -14.773 22.945 17.295 1.00 87.38 789 LEU A N 1
ATOM 6161 C CA . LEU A 1 789 ? -13.657 22.826 18.239 1.00 87.38 789 LEU A CA 1
ATOM 6162 C C . LEU A 1 789 ? -13.353 24.162 18.935 1.00 87.38 789 LEU A C 1
ATOM 6164 O O . LEU A 1 789 ? -13.206 24.181 20.149 1.00 87.38 789 LEU A O 1
ATOM 6168 N N . GLU A 1 790 ? -13.368 25.281 18.207 1.00 88.06 790 GLU A N 1
ATOM 6169 C CA . GLU A 1 790 ? -13.186 26.626 18.777 1.00 88.06 790 GLU A CA 1
ATOM 6170 C C . GLU A 1 790 ? -14.303 26.991 19.780 1.00 88.06 790 GLU A C 1
ATOM 6172 O O . GLU A 1 790 ? -14.056 27.635 20.801 1.00 88.06 790 GLU A O 1
ATOM 6177 N N . ARG A 1 791 ? -15.549 26.559 19.529 1.00 84.81 791 ARG A N 1
ATOM 6178 C CA . ARG A 1 791 ? -16.650 26.702 20.499 1.00 84.81 791 ARG A CA 1
ATOM 6179 C C . ARG A 1 791 ? -16.410 25.855 21.748 1.00 84.81 791 ARG A C 1
ATOM 6181 O O . ARG A 1 791 ? -16.576 26.377 22.847 1.00 84.81 791 ARG A O 1
ATOM 6188 N N . LEU A 1 792 ? -15.994 24.596 21.587 1.00 85.31 792 LEU A N 1
ATOM 6189 C CA . LEU A 1 792 ? -15.675 23.709 22.710 1.00 85.31 792 LEU A CA 1
ATOM 6190 C C . LEU A 1 792 ? -14.529 24.277 23.558 1.00 85.31 792 LEU A C 1
ATOM 6192 O O . LEU A 1 792 ? -14.675 24.397 24.772 1.00 85.31 792 LEU A O 1
ATOM 6196 N N . GLU A 1 793 ? -13.442 24.722 22.926 1.00 89.94 793 GLU A N 1
ATOM 6197 C CA . GLU A 1 793 ? -12.311 25.385 23.584 1.00 89.94 793 GLU A CA 1
ATOM 6198 C C . GLU A 1 793 ? -12.765 26.607 24.395 1.00 89.94 793 GLU A C 1
ATOM 6200 O O . GLU A 1 793 ? -12.435 26.720 25.576 1.00 89.94 793 GLU A O 1
ATOM 6205 N N . LYS A 1 794 ? -13.605 27.479 23.816 1.00 91.38 794 LYS A N 1
ATOM 6206 C CA . LYS A 1 794 ? -14.187 28.625 24.535 1.00 91.38 794 LYS A CA 1
ATOM 6207 C C . LYS A 1 794 ? -15.033 28.190 25.733 1.00 91.38 794 LYS A C 1
ATOM 6209 O O . LYS A 1 794 ? -14.879 28.778 26.804 1.00 91.38 794 LYS A O 1
ATOM 6214 N N . THR A 1 795 ? -15.869 27.156 25.597 1.00 87.38 795 THR A N 1
ATOM 6215 C CA . THR A 1 795 ? -16.672 26.641 26.722 1.00 87.38 795 THR A CA 1
ATOM 6216 C C . THR A 1 795 ? -15.818 26.006 27.820 1.00 87.38 795 THR A C 1
ATOM 6218 O O . THR A 1 795 ? -16.071 26.264 28.994 1.00 87.38 795 THR A O 1
ATOM 6221 N N . PHE A 1 796 ? -14.754 25.268 27.481 1.00 84.44 796 PHE A N 1
ATOM 6222 C CA . PHE A 1 796 ? -13.816 24.721 28.467 1.00 84.44 796 PHE A CA 1
ATOM 6223 C C . PHE A 1 796 ? -13.001 25.824 29.153 1.00 84.44 796 PHE A C 1
ATOM 6225 O O . PHE A 1 796 ? -12.865 25.816 30.375 1.00 84.44 796 PHE A O 1
ATOM 6232 N N . ALA A 1 797 ? -12.521 26.823 28.408 1.00 90.00 797 ALA A N 1
ATOM 6233 C CA . ALA A 1 797 ? -11.814 27.977 28.962 1.00 90.00 797 ALA A CA 1
ATOM 6234 C C . ALA A 1 797 ? -12.714 28.864 29.844 1.00 90.00 797 ALA A C 1
ATOM 6236 O O . ALA A 1 797 ? -12.221 29.573 30.724 1.00 90.00 797 ALA A O 1
ATOM 6237 N N . GLU A 1 798 ? -14.030 28.868 29.621 1.00 91.19 798 GLU A N 1
ATOM 6238 C CA . GLU A 1 798 ? -14.991 29.504 30.523 1.00 91.19 798 GLU A CA 1
ATOM 6239 C C . GLU A 1 798 ? -15.281 28.638 31.758 1.00 91.19 798 GLU A C 1
ATOM 6241 O O . GLU A 1 798 ? -15.254 29.155 32.874 1.00 91.19 798 GLU A O 1
ATOM 6246 N N . ALA A 1 799 ? -15.482 27.327 31.594 1.00 86.62 799 ALA A N 1
ATOM 6247 C CA . ALA A 1 799 ? -15.685 26.392 32.701 1.00 86.62 799 ALA A CA 1
ATOM 6248 C C . ALA A 1 799 ? -14.493 26.384 33.674 1.00 86.62 799 ALA A C 1
ATOM 6250 O O . ALA A 1 799 ? -14.691 26.512 34.882 1.00 86.62 799 ALA A O 1
ATOM 6251 N N . LEU A 1 800 ? -13.259 26.355 33.157 1.00 90.25 800 LEU A N 1
ATOM 6252 C CA . LEU A 1 800 ? -12.034 26.476 33.953 1.00 90.25 800 LEU A CA 1
ATOM 6253 C C . LEU A 1 800 ? -11.957 27.824 34.684 1.00 90.25 800 LEU A C 1
ATOM 6255 O O . LEU A 1 800 ? -11.656 27.850 35.873 1.00 90.25 800 LEU A O 1
ATOM 6259 N N . ARG A 1 801 ? -12.316 28.943 34.036 1.00 92.06 801 ARG A N 1
ATOM 6260 C CA . ARG A 1 801 ? -12.388 30.253 34.715 1.00 92.06 801 ARG A CA 1
ATOM 6261 C C . ARG A 1 801 ? -13.429 30.272 35.838 1.00 92.06 801 ARG A C 1
ATOM 6263 O O . ARG A 1 801 ? -13.154 30.818 36.904 1.00 92.06 801 ARG A O 1
ATOM 6270 N N . ARG A 1 802 ? -14.600 29.654 35.641 1.00 91.94 802 ARG A N 1
ATOM 6271 C CA . ARG A 1 802 ? -15.625 29.497 36.692 1.00 91.94 802 ARG A CA 1
ATOM 6272 C C . ARG A 1 802 ? -15.105 28.627 37.848 1.00 91.94 802 ARG A C 1
ATOM 6274 O O . ARG A 1 802 ? -15.307 28.986 39.008 1.00 91.94 802 ARG A O 1
ATOM 6281 N N . GLN A 1 803 ? -14.388 27.542 37.546 1.00 90.31 803 GLN A N 1
ATOM 6282 C CA . GLN A 1 803 ? -13.756 26.672 38.542 1.00 90.31 803 GLN A CA 1
ATOM 6283 C C . GLN A 1 803 ? -12.667 27.407 39.337 1.00 90.31 803 GLN A C 1
ATOM 6285 O O . GLN A 1 803 ? -12.690 27.353 40.563 1.00 90.31 803 GLN A O 1
ATOM 6290 N N . ASP A 1 804 ? -11.778 28.160 38.685 1.00 90.38 804 ASP A N 1
ATOM 6291 C CA . ASP A 1 804 ? -10.749 28.978 39.343 1.00 90.38 804 ASP A CA 1
ATOM 6292 C C . ASP A 1 804 ? -11.361 30.040 40.268 1.00 90.38 804 ASP A C 1
ATOM 6294 O O . ASP A 1 804 ? -10.901 30.231 41.396 1.00 90.38 804 ASP A O 1
ATOM 6298 N N . CYS A 1 805 ? -12.429 30.714 39.828 1.00 90.25 805 CYS A N 1
ATOM 6299 C CA . CYS A 1 805 ? -13.187 31.639 40.671 1.00 90.25 805 CYS A CA 1
ATOM 6300 C C . CYS A 1 805 ? -13.775 30.934 41.906 1.00 90.25 805 CYS A C 1
ATOM 6302 O O . CYS A 1 805 ? -13.651 31.452 43.017 1.00 90.25 805 CYS A O 1
ATOM 6304 N N . SER A 1 806 ? -14.348 29.737 41.739 1.00 90.56 806 SER A N 1
ATOM 6305 C CA . SER A 1 806 ? -14.865 28.923 42.848 1.00 90.56 806 SER A CA 1
ATOM 6306 C C . SER A 1 806 ? -13.752 28.479 43.807 1.00 90.56 806 SER A C 1
ATOM 6308 O O . SER A 1 806 ? -13.880 28.621 45.023 1.00 90.56 806 SER A O 1
ATOM 6310 N N . MET A 1 807 ? -12.616 28.012 43.283 1.00 86.62 807 MET A N 1
ATOM 6311 C CA . MET A 1 807 ? -11.464 27.578 44.080 1.00 86.62 807 MET A CA 1
ATOM 6312 C C . MET A 1 807 ? -10.844 28.730 44.880 1.00 86.62 807 MET A C 1
ATOM 6314 O O . MET A 1 807 ? -10.463 28.527 46.029 1.00 86.62 807 MET A O 1
ATOM 6318 N N . ARG A 1 808 ? -10.804 29.956 44.337 1.00 90.94 808 ARG A N 1
ATOM 6319 C CA . ARG A 1 808 ? -10.371 31.156 45.083 1.00 90.94 808 ARG A CA 1
ATOM 6320 C C . ARG A 1 808 ? -11.373 31.599 46.153 1.00 90.94 808 ARG A C 1
ATOM 6322 O O . ARG A 1 808 ? -10.962 32.188 47.153 1.00 90.94 808 ARG A O 1
ATOM 6329 N N . ALA A 1 809 ? -12.663 31.307 45.983 1.00 89.75 809 ALA A N 1
ATOM 6330 C CA . ALA A 1 809 ? -13.684 31.617 46.982 1.00 89.75 809 ALA A CA 1
ATOM 6331 C C . ALA A 1 809 ? -13.596 30.708 48.224 1.00 89.75 809 ALA A C 1
ATOM 6333 O O . ALA A 1 809 ? -13.895 31.167 49.327 1.00 89.75 809 ALA A O 1
ATOM 6334 N N . ILE A 1 810 ? -13.136 29.455 48.085 1.00 88.88 810 ILE A N 1
ATOM 6335 C CA . ILE A 1 810 ? -13.057 28.490 49.198 1.00 88.88 810 ILE A CA 1
ATOM 6336 C C . ILE A 1 810 ? -12.152 28.987 50.350 1.00 88.88 810 ILE A C 1
ATOM 6338 O O . ILE A 1 810 ? -12.646 29.049 51.478 1.00 88.88 810 ILE A O 1
ATOM 6342 N N . PRO A 1 811 ? -10.890 29.426 50.138 1.00 91.44 811 PRO A N 1
ATOM 6343 C CA . PRO A 1 811 ? -10.070 30.007 51.206 1.00 91.44 811 PRO A CA 1
ATOM 6344 C C . PRO A 1 811 ? -10.698 31.241 51.862 1.00 91.44 811 PRO A C 1
ATOM 6346 O O . PRO A 1 811 ? -10.597 31.404 53.074 1.00 91.44 811 PRO A O 1
ATOM 6349 N N . GLN A 1 812 ? -11.386 32.092 51.093 1.00 91.38 812 GLN A N 1
ATOM 6350 C CA . GLN A 1 812 ? -12.063 33.279 51.631 1.00 91.38 812 GLN A CA 1
ATOM 6351 C C . GLN A 1 812 ? -13.299 32.929 52.472 1.00 91.38 812 GLN A C 1
ATOM 6353 O O . GLN A 1 812 ? -13.623 33.649 53.417 1.00 91.38 812 GLN A O 1
ATOM 6358 N N . ALA A 1 813 ? -14.002 31.845 52.135 1.00 90.00 813 ALA A N 1
ATOM 6359 C CA . ALA A 1 813 ? -15.100 31.311 52.934 1.00 90.00 813 ALA A CA 1
ATOM 6360 C C . ALA A 1 813 ? -14.579 30.642 54.217 1.00 90.00 813 ALA A C 1
ATOM 6362 O O . ALA A 1 813 ? -15.104 30.901 55.294 1.00 90.00 813 ALA A O 1
ATOM 6363 N N . LEU A 1 814 ? -13.493 29.863 54.133 1.00 92.56 814 LEU A N 1
ATOM 6364 C CA . LEU A 1 814 ? -12.843 29.247 55.297 1.00 92.56 814 LEU A CA 1
ATOM 6365 C C . LEU A 1 814 ? -12.235 30.285 56.255 1.00 92.56 814 LEU A C 1
ATOM 6367 O O . LEU A 1 814 ? -12.301 30.103 57.468 1.00 92.56 814 LEU A O 1
ATOM 6371 N N . ALA A 1 815 ? -11.674 31.381 55.735 1.00 93.94 815 ALA A N 1
ATOM 6372 C CA . ALA A 1 815 ? -11.184 32.493 56.549 1.00 93.94 815 ALA A CA 1
ATOM 6373 C C . ALA A 1 815 ? -12.329 33.212 57.283 1.00 93.94 815 ALA A C 1
ATOM 6375 O O . ALA A 1 815 ? -12.215 33.469 58.479 1.00 93.94 815 ALA A O 1
ATOM 6376 N N . ARG A 1 816 ? -13.457 33.469 56.601 1.00 93.50 816 ARG A N 1
ATOM 6377 C CA . ARG A 1 816 ? -14.674 34.012 57.232 1.00 93.50 816 ARG A CA 1
ATOM 6378 C C . ARG A 1 816 ? -15.209 33.087 58.325 1.00 93.50 816 ARG A C 1
ATOM 6380 O O . ARG A 1 816 ? -15.325 33.525 59.462 1.00 93.50 816 ARG A O 1
ATOM 6387 N N . ALA A 1 817 ? -15.383 31.800 58.024 1.00 93.56 817 ALA A N 1
ATOM 6388 C CA . ALA A 1 817 ? -15.839 30.806 58.995 1.00 93.56 817 ALA A CA 1
ATOM 6389 C C . ALA A 1 817 ? -14.901 30.680 60.213 1.00 93.56 817 ALA A C 1
ATOM 6391 O O . ALA A 1 817 ? -15.373 30.529 61.336 1.00 93.56 817 ALA A O 1
ATOM 6392 N N . ARG A 1 818 ? -13.573 30.788 60.033 1.00 94.50 818 ARG A N 1
ATOM 6393 C CA . ARG A 1 818 ? -12.615 30.845 61.156 1.00 94.50 818 ARG A CA 1
ATOM 6394 C C . ARG A 1 818 ? -12.784 32.098 62.014 1.00 94.50 818 ARG A C 1
ATOM 6396 O O . ARG A 1 818 ? -12.727 31.988 63.235 1.00 94.50 818 ARG A O 1
ATOM 6403 N N . ASN A 1 819 ? -12.997 33.260 61.399 1.00 95.19 819 ASN A N 1
ATOM 6404 C CA . ASN A 1 819 ? -13.211 34.511 62.127 1.00 95.19 819 ASN A CA 1
ATOM 6405 C C . ASN A 1 819 ? -14.537 34.484 62.908 1.00 95.19 819 ASN A C 1
ATOM 6407 O O . ASN A 1 819 ? -14.561 34.868 64.072 1.00 95.19 819 ASN A O 1
ATOM 6411 N N . GLU A 1 820 ? -15.609 33.969 62.302 1.00 95.56 820 GLU A N 1
ATOM 6412 C CA . GLU A 1 820 ? -16.912 33.755 62.948 1.00 95.56 820 GLU A CA 1
ATOM 6413 C C . GLU A 1 820 ? -16.802 32.772 64.127 1.00 95.56 820 GLU A C 1
ATOM 6415 O O . GLU A 1 820 ? -17.286 33.060 65.220 1.00 95.56 820 GLU A O 1
ATOM 6420 N N . LEU A 1 821 ? -16.087 31.651 63.957 1.00 94.06 821 LEU A N 1
ATOM 6421 C CA . LEU A 1 821 ? -15.830 30.697 65.043 1.00 94.06 821 LEU A CA 1
ATOM 6422 C C . LEU A 1 821 ? -15.012 31.329 66.186 1.00 94.06 821 LEU A C 1
ATOM 6424 O O . LEU A 1 821 ? -15.287 31.072 67.355 1.00 94.06 821 LEU A O 1
ATOM 6428 N N . GLY A 1 822 ? -14.032 32.177 65.856 1.00 94.94 822 GLY A N 1
ATOM 6429 C CA . GLY A 1 822 ? -13.246 32.934 66.834 1.00 94.94 822 GLY A CA 1
ATOM 6430 C C . GLY A 1 822 ? -14.092 33.926 67.637 1.00 94.94 822 GLY A C 1
ATOM 6431 O O . GLY A 1 822 ? -13.961 33.986 68.858 1.00 94.94 822 GLY A O 1
ATOM 6432 N N . GLN A 1 823 ? -15.007 34.644 66.976 1.00 93.00 823 GLN A N 1
ATOM 6433 C CA . GLN A 1 823 ? -15.970 35.532 67.639 1.00 93.00 823 GLN A CA 1
ATOM 6434 C C . GLN A 1 823 ? -16.914 34.755 68.564 1.00 93.00 823 GLN A C 1
ATOM 6436 O O . GLN A 1 823 ? -17.114 35.163 69.704 1.00 93.00 823 GLN A O 1
ATOM 6441 N N . LEU A 1 824 ? -17.441 33.609 68.119 1.00 92.88 824 LEU A N 1
ATOM 6442 C CA . LEU A 1 824 ? -18.302 32.753 68.944 1.00 92.88 824 LEU A CA 1
ATOM 6443 C C . LEU A 1 824 ? -17.569 32.166 70.159 1.00 92.88 824 LEU A C 1
ATOM 6445 O O . LEU A 1 824 ? -18.179 32.021 71.215 1.00 92.88 824 LEU A O 1
ATOM 6449 N N . ASN A 1 825 ? -16.272 31.860 70.045 1.00 91.00 825 ASN A N 1
ATOM 6450 C CA . ASN A 1 825 ? -15.463 31.462 71.200 1.00 91.00 825 ASN A CA 1
ATOM 6451 C C . ASN A 1 825 ? -15.250 32.632 72.174 1.00 91.00 825 ASN A C 1
ATOM 6453 O O . ASN A 1 825 ? -15.405 32.442 73.372 1.00 91.00 825 ASN A O 1
ATOM 6457 N N . MET A 1 826 ? -14.983 33.847 71.680 1.00 90.19 826 MET A N 1
ATOM 6458 C CA . MET A 1 826 ? -14.886 35.051 72.524 1.00 90.19 826 MET A CA 1
ATOM 6459 C C . MET A 1 826 ? -16.216 35.500 73.149 1.00 90.19 826 MET A C 1
ATOM 6461 O O . MET A 1 826 ? -16.195 36.292 74.079 1.00 90.19 826 MET A O 1
ATOM 6465 N N . GLN A 1 827 ? -17.363 35.018 72.663 1.00 90.31 827 GLN A N 1
ATOM 6466 C CA . GLN A 1 827 ? -18.671 35.215 73.308 1.00 90.31 827 GLN A CA 1
ATOM 6467 C C . GLN A 1 827 ? -19.005 34.138 74.356 1.00 90.31 827 GLN A C 1
ATOM 6469 O O . GLN A 1 827 ? -20.017 34.258 75.044 1.00 90.31 827 GLN A O 1
ATOM 6474 N N . ARG A 1 828 ? -18.212 33.061 74.435 1.00 86.62 828 ARG A N 1
ATOM 6475 C CA . ARG A 1 828 ? -18.390 31.949 75.387 1.00 86.62 828 ARG A CA 1
ATOM 6476 C C . ARG A 1 828 ? -17.377 31.951 76.533 1.00 86.62 828 ARG A C 1
ATOM 6478 O O . ARG A 1 828 ? -17.632 31.273 77.526 1.00 86.62 828 ARG A O 1
ATOM 6485 N N . SER A 1 829 ? -16.257 32.649 76.359 1.00 78.31 829 SER A N 1
ATOM 6486 C CA . SER A 1 829 ? -15.267 32.958 77.397 1.00 78.31 829 SER A CA 1
ATOM 6487 C C . SER A 1 829 ? -15.611 34.260 78.112 1.00 78.31 829 SER A C 1
ATOM 6489 O O . SER A 1 829 ? -15.311 34.326 79.321 1.00 78.31 829 SER A O 1
#

Organism: Trypanosoma cruzi (strain CL Brener) (NCBI:txid353153)

Foldseek 3Di:
DDDDDDDDDDDDDDDDDDPPPPVVVVVVVVVVVVVVVVVVPPPCPDDADDPVLLVVLVVLLVVLVVLLVVLVVLLVVLVVVVVVVVVVVPPVVVVVVLVVLVVLLVVLVVLLLVLLVVLVPDDPVLVVVLLPPPPADPLSLLLLLLLCLQLVHDSPDDSNVSSVDPPSSVSLSPRDLCPRDPVSLVVSVVSPCCPPPPLVNSCVRGVSSNSSVSNSVSSSSNNVSVVVSVVVCVVCPDVVVVVVVVVVVVSVVSVVSSVLSVVSSVVSVVLSVLSVVLSVVSVVVVVVVVVPPPDDDDDDDDDDDDDDDDDDDDDDDDDDDDDDDDDDDDDDDDDDDDDDDDDDDDDDDDDDDDDDDDDDDDDDDDDDDDDDDDDDDDDDDDDDDDDDDDDDDDDDDDDDDDDDDDDDDDDPDDDPPDSVVSSVVSVPPPSRDNPPPPDPPPPCPDDDDDDDDDDDDDDDDDDPDCPDPVVVVVVVVVVVVVVVVVVVVLVVVCVVPVVVSVVVVVVVVVVVVVVVVVVVVVVVVVVVVVVVVVVVVVVPDDPPDDDDDDDDDDPPVVVVVVVVVVVVVVVVVVVVVVVVVVVVVVVVVVVVVVVVVPPPPPDDDDDDDDYDDDDDDDDDDDDDDDDDDDDPPVVVVVVVVVVVVVVVVVVVVVVVVVVVVVVVVVVVVVVVVVVVVVVVVVVVVVVVVVVVVVVVVVVVVVVVVVVVVVVVVVVVVVPPDDDPDDDDPDDVPVVVVVVVVVVVVVVVVVVVVVVVVVVVVVVVVVVVVVVVVVVVVVVVVVVVVVVVVVVVVVVVVVVVVVVVVVVVVVVVVVVVVVVVVVVVVVVVD

Sequence (829 aa):
MYVPHGRDVAKALLSAEDPKAMEKNNNRNINNNNKRRKKKKKDQQEAPLSLDDVEELSRRREQLQSDLETSLARIAEIQAWIRQKNDESHDQNADAKDSHRQQQLECALQELTAARAAVWAVPVGLWKDLYSLRHPPPAVAAIVKTAVCLLGERLYMSWERCCGIRDLRRRIVKREPSAVTAAELATVQRCDLNLKWSLDRVVRVHPTLGPLHRWIAAMLRASKAAAKAGNVKKEVGEDGERKSAAAAAETAALMREMEEHAEYVQLAREELAAIDALLRDATHEEDVHDACVETPCSSPKTRSNMTLSITDASTRPQTESLASGRSSTLSATEKGSVRQQPLRQQESRNADVADAVRSSTFSFSFSFSAAAAASTSTAAADVPSIVPRLRLESCGVGNVESNTGMAGSVVRSDAPRVIRARFEELRASPRIRSPRLGRPVTVHSARLVEGSTCNNSKTFLDSVSPCGTAALLQERADLLQRVHDLEDRLKEAYHRNPSMAEFQLMRDEMTAAKQELLALRVEHSQLLGQTKRCSLYRLRVPRENGAQDESCDGDGGAAATKIRELEEQLRAAHEKIQQLEAQAALNTLRGMNASVSSEYSDRVTQTGGDNPFNAHATLPTGGGEDNAVSCAPTLRQKQQQQMQQQKRLDDALQQLEAQRDALAVSEERLNQEMHAHHARQQQVRQLQEELTTVWRRLESAEHQLRLTLEERDDHMEGRGGVATCRSMPGESRDVAASLHYELKQLHQRDVANQQTIERLRVELATLKRRRAEERQRQKELRAARAAMLERLEKTFAEALRRQDCSMRAIPQALARARNELGQLNMQRS

Radius of gyration: 46.02 Å; chains: 1; bounding box: 115×102×164 Å

Secondary structure (DSSP, 8-state):
------------------TTTTHHHHHHHHHHHHHHHTTS-SS--PPPPPHHHHHHHHHHHHHHHHHHHHHHHHHHHHHHHHHHHHHHH--HHHHHHHHHHHHHHHHHHHHHHHHHHHHHHS-HHHHHHHHH-SS--HHHHHHHHHHHHTTT--S---HHHHHT-TTHHHHHHH--GGGS-HHHHHHHHTT-HHHH--HHHHHHH-TTHHHHHHHHHHHHHHHHHHHHHHHHHHHTTTHHHHHHHHHHHHHHHHHHHHHHHHHHHHHHHHHHHHHHHHHHHHHHHHHHHHTTTS----------------------------------------------------------------------------------------------------------------------------HHHHHHHHHHS---------S--------PPP------------------HHHHHHHHHHHHHHHHHHHHHHHHHHHH-HHHHHHHHHHHHHHHHHHHHHHHHHHHHHHHHHHHHHHHHHTTS-------------THHHHHHHHHHHHHHHHHHHHHHHHHHHHHHHHHHHHHHHHHTTSSSS------------------------------HHHHHHHHHHHHHHHHHHHHHHHHHHHHHHHHHHHHHHHHHHHHHHHHHHHHHHHHHHHHHHHHHHHHHHHHHHHHHHHHHHHHHTT-S--------STHHHHHHHHHHHHHHHHHHHHHHHHHHHHHHHHHHHHHHHHHHHHHHHHHHHHHHHHHHHHHHHHHHHHHHHHHHHHHHHHHHHHHHHHHHHHHHHTT-